Protein 8DTT (pdb70)

Nearest PDB structures (foldseek):
  8dtt-assembly2_F  TM=1.002E+00  e=3.584E-43  Homo sapiens
  8dtx-assembly2_B  TM=9.919E-01  e=1.622E-42  Homo sapiens
  8dtr-assembly2_F  TM=9.721E-01  e=4.840E-41  Homo sapiens
  7bnv-assembly1_L  TM=9.631E-01  e=5.560E-39  Homo sapiens
  3so3-assembly1_B  TM=8.561E-01  e=2.075E-40  Homo sapiens

B-factor: mean 32.27, std 11.93, range [11.33, 86.54]

Radius of gyration: 35.47 Å; Cα contacts (8 Å, |Δi|>4): 2216; chains: 6; bounding box: 69×76×107 Å

Foldseek 3Di:
DWAKAKDAAEEAEAQAKDKIKIATDDPLPFFWKKWKWWAAPPGDIGTFWIAGRVRPDIDGDPVQVPFKDWGADSVRRMIMIMGGRDDQRPQTWMKMATHDPSPYIYPTYGYGYHPDDADAWDKDKQAWDDPVQKMKIWIKTDFGDDDDKDKDKPVPPDDPQKDWDDWDQDPVRGIITMIMGMDRNVCLVPDWIWMWMADPVNRDTDIGIHHHD/DWAKAKPDQEAAEAFFAKDKIKMFTPWWQPQQQKWKWWDAPPDDIDTADGSQFHGDPPHDPQWGKHDGTGMIMIMRHGHDLVRFTKMWMWGFDVVPTDIGIYPIHGYAYDDDFAFWDKDKDWADPVVLVVFKTKIKIKTPFGPDPDKDKWKAFLHRTDPDQKDKDKDDQDSPRRGIMMMIMGMDTSVVVVVTFKIKMWMDDPVDPDIDMDIGTPPD/DVVVVCVVCVVPD/DAKAKDAAEEAEAQAKDKIKIADDPDPFFWKKWKWWAAPPGDIDTAWIAGRVRPDIDGDPVQVPFKDWGDDVVRRMIMIMGGRDDQVPFTWMKMATHPPRPYIYPTYTYGYHPDDADAWDKDWQAKPCTKIKIKTDFGDDDDKDKDKPVPPDDPQKDKDDWDQDPVRGIITMIMGRDPPVCLVPDWIWMWMADVVVRDIDIDTHHD/DAKDKPPQEAAEAFFAKDKIKMFDPWWAPQLQKWKWWDAPPDDIHTADGSQFHGDPPHDPQWGKDDGTGIIIIMRHGHDLVNQTKMWMWGFDVVPTDIGIYPIHGYAYHDDFFFWDKDKDWADPVVVVVQKTKIKIKTHFGPDPDKDKWKAFVNHTDDDQKDKDKDDQDSPRRGIMMMIIGIDGSVVVVVTFKIKMWMGDPPDPHIDIDIGTPPD/DVVVVVVVVD

Sequence (873 aa):
QLQLVQSGAEVKKPGASVKLSCKASGNTFTSHYIHWVRQAPGQGPEWMGIINPSGSGTRYAQKFQGRVTMTRDTSTSTVYMELVSLRFEDTAVYYCAGDYYLDYWGQGTLVTVSSASTKGPSVFPLAPSTSGGTAALGCLVKDYFPEPVTVSWNSGALTSGVHTFPAVLQSSGLYSLSSVVTVPSSSLGTQTYICNVNHKPSNTKVDKKVEPKEFVLTQSPGTLSLSPGERATLSCRASQSVTSNYLAWYQQKPGQAPRLLIFGASSRATGIPDRFSGSGSGTDFTLTISRLEPEDFAVYYCQQYGSSPPMYTFGPGTKVEIKRTVAAPSVFIFPPSDEQLKSGTASVVCLLNNFYPREAKVQWKVDNALQSGNSQESVTEQDSKDSTYSLSSTLTLSKADYEKHKVYACEVTHQGLSSPVTKSFNRGEFKEELDKYFKNHTLQLVQSGAEVKKPGASVKLSCKASNTFTSHYIHWVRQAPGQGPEWMGIINPSGSGTRYAQKFQGRVTMTRDTSTSTVYMELVSLRFEDTAVYYCAGDYYLDYWGQGTLVTVSSASTKGPSVFPLAPSTAALGCLVKDYFPEPVTVSWNSGALTSGVHTFPAVLQSSGLYSLSSVVTVPSSSLGTQTYICNVNHKPSNTKVDKKVEPFVLTQSPGTLSLSPGERATLSCRASQSVTSNYLAWYQQKPGQAPRLLIFGASSRATGIPDRFSGSGSGTDFTLTISRLEPEDFAVYYCQQYGSSPPMYTFGPGTKVEIKRTVAAPSVFIFPPSDEQLKSGTASVVCLLNNFYPREAKVQWKVDNALQSGNSQESVTEQDSKDSTYSLSSTLTLSKADYEKHKVYACEVTHQGLSSPVTKSFNRGEFKEELDKYFK

CATH classification: 2.60.40.10 (+1 more: 2.60.40.10)

Solvent-accessible surface area: 39874 Å² total; per-residue (Å²): 156,60,96,13,83,10,34,54,77,46,68,64,118,58,58,39,46,4,112,0,28,2,110,27,36,38,54,57,181,93,59,33,7,6,0,0,0,11,26,18,106,94,117,27,9,48,7,0,0,0,0,10,40,73,27,43,7,48,32,26,16,124,121,0,121,67,30,5,69,7,64,51,52,96,102,59,40,12,3,66,0,55,0,57,60,4,120,132,115,1,23,1,47,1,14,0,0,0,32,39,17,0,63,30,35,2,111,13,2,44,0,3,4,16,79,23,84,83,91,22,11,45,9,16,25,4,26,51,138,66,130,72,30,51,10,4,0,0,0,6,0,15,34,0,2,7,49,82,21,84,22,39,1,30,101,40,90,35,100,85,29,38,24,52,3,68,27,35,102,24,132,74,24,26,20,9,16,6,0,2,0,32,5,76,38,100,19,43,81,126,92,57,13,50,0,26,3,33,0,154,54,31,138,34,160,43,103,49,111,4,85,64,176,140,55,93,19,85,19,53,55,52,71,31,37,32,40,71,40,44,44,0,63,0,28,2,72,11,68,139,77,7,98,68,55,22,0,0,0,0,4,18,55,90,90,102,24,4,92,7,0,0,52,28,6,69,46,93,13,139,84,20,44,121,49,0,47,11,71,28,74,32,48,57,3,46,0,33,0,25,102,3,72,91,90,2,28,8,41,0,14,0,1,10,3,12,12,92,56,0,27,5,9,20,6,87,12,0,52,2,13,32,120,73,102,83,18,43,9,59,8,29,26,4,49,5,12,86,84,2,32,188,76,36,41,0,1,0,1,0,0,0,6,50,0,9,19,110,117,32,153,40,56,8,34,6,64,123,52,122,50,107,88,69,39,75,80,11,33,14,108,35,31,96,166,53,12,5,1,0,18,8,0,28,1,66,30,49,81,65,56,8,81,131,64,110,42,0,6,0,44,0,65,8,124,30,33,128,70,79,42,62,86,64,29,54,76,81,190,28,93,123,77,0,67,124,82,9,122,118,101,153,105,119,13,80,10,35,52,76,52,59,55,46,56,57,36,44,3,113,0,28,1,104,17,44,144,28,187,91,46,38,8,6,0,0,0,28,27,18,108,93,118,25,9,57,7,0,0,0,0,10,38,79,27,96,12,48,37,26,18,134,168,4,120,69,33,6,70,6,64,48,54,80,105,68,41,12,3,64,0,60,0,49,62,4,120,123,110,1,21,0,47,0,15,0,0,0,40,38,19,0,64,33,35,3,110,13,2,41,0,3,4,14,42,0,23,53,80,17,15,47,7,19,33,4,45,11,136,124,7,3,0,0,0,7,0,12,35,0,1,6,49,76,19,68,29,43,2,35,102,40,93,39,104,86,30,39,25,56,4,67,26,35,97,24,129,60,17,20,20,13,16,4,0,1,0,32,10,77,64,93,23,28,81,123,90,82,12,48,0,19,1,46,0,138,52,25,137,42,110,45,80,40,109,4,97,106,80,104,18,76,12,58,58,50,63,32,41,25,48,75,41,75,141,0,62,0,43,1,119,4,78,140,78,6,100,68,46,23,0,0,0,0,17,19,63,87,89,97,24,4,137,7,3,0,53,26,0,79,48,114,11,143,76,21,58,121,46,5,56,8,59,33,77,30,38,72,2,34,0,34,0,50,147,2,71,97,93,1,28,7,41,0,14,0,1,10,3,12,10,89,54,0,43,4,38,20,5,86,13,0,54,2,14,32,117,74,105,69,18,42,11,58,9,38,29,4,53,15,17,112,82,1,27,166,71,31,38,0,2,0,0,0,0,0,6,52,0,8,24,109,123,27,153,37,47,8,44,5,63,133,51,120,44,98,88,49,39,68,79,11,35,17,107,37,33,96,177,56,11,7,4,0,18,6,0,27,0,54,32,21,59,56,50,6,85,142,62,99,47,0,8,0,40,0,64,11,137,34,34,130,73,71,46,67,87,64,25,55,67,82,170,33,96,128,81,0,61,163,90,32,223

Secondary structure (DSSP, 8-state):
-EEEEEPPPEEE-TT--EEEEEEEEE--SS---EEEEEE-TTS--EEEEEE-TTSS-EEE-GGGTTTEEEEEEGGGTEEEEEE-S--GGG-EEEEEEETTTT-EE---EEEEE-SPPPBPPEEEEE----TTSEEEEEEEEEEEBSS--EEEEGGGTB-TTEEEPPPEE-TTS-EEEEEEEEEEGGGGGT---EEEEEEGGGTEEEEEE----/---EEEE-SEEEE-TTS-EEEEEEESS--GGG-EEEEEE-TTS--EEEEETTTEEPTT--TTEEEEEETTEEEEEESS--GGG-SEEEEEEEEETTEEEEE---EEEEE----BPPEEEEEPPPHHHHHTTEEEEEEEEEEEBSS--EEEEEETTEEP-S-EEEEEPPPPTTT--EEEEEEEEEEHHHHTT-SEEEEEEE-TT-SS-EEEEEETT-/--EEEPPPEEE-TT--EEEEEEE----S---EEEEEE-TTS--EEEEEE-TTSS-EEE-GGGTTTEEEEEETTTTEEEEEE-S--GGG-EEEEEEETTTT-EE---EEEEE-S---BPPEEEEE----EEEEEEEEEEBSS--EEEEGGGTB-TTEEEPPPEE-TTS-EEEEEEEEE-GGGGGT---EEEEEEGGGTEEEEEE---/--EEEE-SEEEE-TTS-EEEEEEESS--GGG-EEEEEE-TTS--EEEEETTTEEPTT--TTEEEEEETTEEEEEESS--GGG-SEEEEEEEEETTEEEEE---EEEEE----BPPEEEEEPPPHHHHTTTEEEEEEEEEEEBSS--EEEEEETTEEP-SSEEEEEPPPPTTT--EEEEEEEEEEHHHHHT--EEEEEEE-TT-SS-EEEEEES--/-HHHHHHHTTT--/-HHHHHHHT-

Structure (mmCIF, N/CA/C/O backbone):
data_8DTT
#
_entry.id   8DTT
#
_cell.length_a   65.855
_cell.length_b   65.973
_cell.length_c   197.651
_cell.angle_alpha   90.000
_cell.angle_beta   90.000
_cell.angle_gamma   90.000
#
_symmetry.space_group_name_H-M   'P 21 21 21'
#
loop_
_entity.id
_entity.type
_entity.pdbx_description
1 polymer 'COV93-03 heavy chain'
2 polymer 'COV93-03 light chain'
3 polymer "Spike protein S2' stem helix peptide"
4 water water
#
loop_
_atom_site.group_PDB
_atom_site.id
_atom_site.type_symbol
_atom_site.label_atom_id
_atom_site.label_alt_id
_atom_site.label_comp_id
_atom_site.label_asym_id
_atom_site.label_entity_id
_atom_site.label_seq_id
_atom_site.pdbx_PDB_ins_code
_atom_site.Cartn_x
_atom_site.Cartn_y
_atom_site.Cartn_z
_atom_site.occupancy
_atom_site.B_iso_or_equiv
_atom_site.auth_seq_id
_atom_site.auth_comp_id
_atom_site.auth_asym_id
_atom_site.auth_atom_id
_atom_site.pdbx_PDB_model_num
ATOM 1 N N . GLN A 1 1 ? -13.471 6.963 -4.692 1.00 71.68 1 GLN A N 1
ATOM 2 C CA . GLN A 1 1 ? -13.655 6.856 -3.251 1.00 57.64 1 GLN A CA 1
ATOM 3 C C . GLN A 1 1 ? -12.423 6.227 -2.595 1.00 49.82 1 GLN A C 1
ATOM 4 O O . GLN A 1 1 ? -12.459 5.835 -1.428 1.00 47.06 1 GLN A O 1
ATOM 10 N N . LEU A 1 2 ? -11.332 6.133 -3.352 1.00 43.94 2 LEU A N 1
ATOM 11 C CA . LEU A 1 2 ? -10.078 5.601 -2.825 1.00 41.07 2 LEU A CA 1
ATOM 12 C C . LEU A 1 2 ? -9.414 6.668 -1.964 1.00 40.43 2 LEU A C 1
ATOM 13 O O . LEU A 1 2 ? -8.983 7.709 -2.471 1.00 36.34 2 LEU A O 1
ATOM 18 N N . GLN A 1 3 ? -9.341 6.415 -0.659 1.00 32.76 3 GLN A N 1
ATOM 19 C CA . GLN A 1 3 ? -8.820 7.373 0.304 1.00 32.18 3 GLN A CA 1
ATOM 20 C C . GLN A 1 3 ? -7.959 6.637 1.319 1.00 32.74 3 GLN A C 1
ATOM 21 O O . GLN A 1 3 ? -8.144 5.441 1.561 1.00 27.15 3 GLN A O 1
ATOM 27 N N . LEU A 1 4 ? -7.016 7.366 1.911 1.00 19.88 4 LEU A N 1
ATOM 28 C CA . LEU A 1 4 ? -6.069 6.812 2.872 1.00 18.83 4 LEU A CA 1
ATOM 29 C C . LEU A 1 4 ? -5.997 7.729 4.085 1.00 23.65 4 LEU A C 1
ATOM 30 O O . LEU A 1 4 ? -5.906 8.949 3.933 1.00 23.79 4 LEU A O 1
ATOM 35 N N . VAL A 1 5 ? -6.029 7.147 5.282 1.00 18.30 5 VAL A N 1
ATOM 36 C CA . VAL A 1 5 ? -5.985 7.901 6.533 1.00 20.42 5 VAL A CA 1
ATOM 37 C C . VAL A 1 5 ? -4.775 7.434 7.332 1.00 20.49 5 VAL A C 1
ATOM 38 O O . VAL A 1 5 ? -4.670 6.248 7.672 1.00 21.81 5 VAL A O 1
ATOM 42 N N . GLN A 1 6 ? -3.872 8.362 7.646 1.00 19.28 6 GLN A N 1
ATOM 43 C CA . GLN A 1 6 ? -2.623 8.015 8.309 1.00 16.97 6 GLN A CA 1
ATOM 44 C C . GLN A 1 6 ? -2.685 8.307 9.806 1.00 23.55 6 GLN A C 1
ATOM 45 O O . GLN A 1 6 ? -3.521 9.080 10.287 1.00 22.82 6 GLN A O 1
ATOM 51 N N . SER A 1 7 ? -1.771 7.674 10.539 1.00 22.49 7 SER A N 1
ATOM 52 C CA . SER A 1 7 ? -1.684 7.843 11.981 1.00 22.27 7 SER A CA 1
ATOM 53 C C . SER A 1 7 ? -1.136 9.229 12.328 1.00 22.61 7 SER A C 1
ATOM 54 O O . SER A 1 7 ? -0.682 9.987 11.465 1.00 22.52 7 SER A O 1
ATOM 57 N N . GLY A 1 8 ? -1.173 9.545 13.630 1.00 20.62 8 GLY A N 1
ATOM 58 C CA . GLY A 1 8 ? -0.837 10.870 14.108 1.00 23.42 8 GLY A CA 1
ATOM 59 C C . GLY A 1 8 ? 0.654 11.103 14.273 1.00 21.15 8 GLY A C 1
ATOM 60 O O . GLY A 1 8 ? 1.475 10.190 14.190 1.00 20.95 8 GLY A O 1
ATOM 61 N N . ALA A 1 9 ? 0.993 12.364 14.538 1.00 24.81 9 ALA A N 1
ATOM 62 C CA . ALA A 1 9 ? 2.385 12.798 14.556 1.00 20.20 9 ALA A CA 1
ATOM 63 C C . ALA A 1 9 ? 3.186 12.099 15.653 1.00 24.29 9 ALA A C 1
ATOM 64 O O . ALA A 1 9 ? 2.662 11.738 16.710 1.00 19.88 9 ALA A O 1
ATOM 66 N N . GLU A 1 10 ? 4.480 11.924 15.395 1.00 20.85 10 GLU A N 1
ATOM 67 C CA . GLU A 1 10 ? 5.366 11.197 16.295 1.00 30.34 10 GLU A CA 1
ATOM 68 C C . GLU A 1 10 ? 6.582 12.052 16.630 1.00 23.46 10 GLU A C 1
ATOM 69 O O . GLU A 1 10 ? 7.057 12.836 15.805 1.00 16.56 10 GLU A O 1
ATOM 75 N N . VAL A 1 11 ? 7.083 11.896 17.854 1.00 20.91 11 VAL A N 1
ATOM 76 C CA . VAL A 1 11 ? 8.355 12.478 18.268 1.00 20.51 11 VAL A CA 1
ATOM 77 C C . VAL A 1 11 ? 9.225 11.351 18.801 1.00 24.48 11 VAL A C 1
ATOM 78 O O . VAL A 1 11 ? 8.792 10.591 19.675 1.00 18.61 11 VAL A O 1
ATOM 82 N N . LYS A 1 12 ? 10.444 11.236 18.276 1.00 17.07 12 LYS A N 1
ATOM 83 C CA . LYS A 1 12 ? 11.333 10.142 18.636 1.00 21.38 12 LYS A CA 1
ATOM 84 C C . LYS A 1 12 ? 12.741 10.664 18.885 1.00 20.76 12 LYS A C 1
ATOM 85 O O . LYS A 1 12 ? 13.185 11.632 18.262 1.00 20.44 12 LYS A O 1
ATOM 91 N N . LYS A 1 13 ? 13.441 10.006 19.810 1.00 22.15 13 LYS A N 1
ATOM 92 C CA . LYS A 1 13 ? 14.840 10.300 20.064 1.00 19.62 13 LYS A CA 1
ATOM 93 C C . LYS A 1 13 ? 15.708 9.686 18.970 1.00 19.29 13 LYS A C 1
ATOM 94 O O . LYS A 1 13 ? 15.327 8.682 18.361 1.00 20.42 13 LYS A O 1
ATOM 100 N N . PRO A 1 14 ? 16.880 10.260 18.708 1.00 23.05 14 PRO A N 1
ATOM 101 C CA . PRO A 1 14 ? 17.811 9.634 17.762 1.00 22.40 14 PRO A CA 1
ATOM 102 C C . PRO A 1 14 ? 18.165 8.216 18.189 1.00 21.87 14 PRO A C 1
ATOM 103 O O . PRO A 1 14 ? 18.393 7.939 19.368 1.00 21.99 14 PRO A O 1
ATOM 107 N N . GLY A 1 15 ? 18.203 7.305 17.217 1.00 20.16 15 GLY A N 1
ATOM 108 C CA . GLY A 1 15 ? 18.473 5.907 17.478 1.00 23.40 15 GLY A CA 1
ATOM 109 C C . GLY A 1 15 ? 17.247 5.055 17.738 1.00 23.18 15 GLY A C 1
ATOM 110 O O . GLY A 1 15 ? 17.337 3.822 17.663 1.00 25.30 15 GLY A O 1
ATOM 111 N N . ALA A 1 16 ? 16.107 5.671 18.044 1.00 22.69 16 ALA A N 1
ATOM 112 C CA . ALA A 1 16 ? 14.872 4.941 18.271 1.00 20.20 16 ALA A CA 1
ATOM 113 C C . ALA A 1 16 ? 14.247 4.528 16.936 1.00 23.85 16 ALA A C 1
ATOM 114 O O . ALA A 1 16 ? 14.799 4.764 15.859 1.00 18.73 16 ALA A O 1
ATOM 116 N N . SER A 1 17 ? 13.081 3.898 17.005 1.00 22.98 17 SER A N 1
ATOM 117 C CA . SER A 1 17 ? 12.339 3.487 15.823 1.00 20.48 17 SER A CA 1
ATOM 118 C C . SER A 1 17 ? 10.950 4.113 15.849 1.00 21.91 17 SER A C 1
ATOM 119 O O . SER A 1 17 ? 10.474 4.574 16.888 1.00 21.68 17 SER A O 1
ATOM 122 N N . VAL A 1 18 ? 10.297 4.134 14.689 1.00 16.64 18 VAL A N 1
ATOM 123 C CA . VAL A 1 18 ? 8.931 4.632 14.584 1.00 18.50 18 VAL A CA 1
ATOM 124 C C . VAL A 1 18 ? 8.152 3.718 13.651 1.00 21.60 18 VAL A C 1
ATOM 125 O O . VAL A 1 18 ? 8.695 3.211 12.664 1.00 20.40 18 VAL A O 1
ATOM 129 N N . LYS A 1 19 ? 6.886 3.484 13.986 1.00 19.78 19 LYS A N 1
ATOM 130 C CA . LYS A 1 19 ? 5.986 2.660 13.185 1.00 21.01 19 LYS A CA 1
ATOM 131 C C . LYS A 1 19 ? 4.749 3.477 12.841 1.00 19.26 19 LYS A C 1
ATOM 132 O O . LYS A 1 19 ? 3.953 3.823 13.724 1.00 19.46 19 LYS A O 1
ATOM 138 N N . LEU A 1 20 ? 4.586 3.770 11.557 1.00 17.28 20 LEU A N 1
ATOM 139 C CA . LEU A 1 20 ? 3.482 4.564 11.045 1.00 18.38 20 LEU A CA 1
ATOM 140 C C . LEU A 1 20 ? 2.438 3.639 10.432 1.00 18.08 20 LEU A C 1
ATOM 141 O O . LEU A 1 20 ? 2.759 2.540 9.973 1.00 20.66 20 LEU A O 1
ATOM 146 N N . SER A 1 21 ? 1.181 4.088 10.414 1.00 19.12 21 SER A N 1
ATOM 147 C CA . SER A 1 21 ? 0.107 3.281 9.852 1.00 20.24 21 SER A CA 1
ATOM 148 C C . SER A 1 21 ? -0.677 4.088 8.830 1.00 21.54 21 SER A C 1
ATOM 149 O O . SER A 1 21 ? -0.752 5.319 8.900 1.00 20.59 21 SER A O 1
ATOM 152 N N . CYS A 1 22 ? -1.276 3.366 7.886 1.00 19.64 22 CYS A N 1
ATOM 153 C CA . CYS A 1 22 ? -2.005 3.948 6.762 1.00 22.10 22 CYS A CA 1
ATOM 154 C C . CYS A 1 22 ? -3.204 3.049 6.484 1.00 21.13 22 CYS A C 1
ATOM 155 O O . CYS A 1 22 ? -3.030 1.930 5.993 1.00 28.52 22 CYS A O 1
ATOM 158 N N . LYS A 1 23 ? -4.408 3.528 6.798 1.00 22.75 23 LYS A N 1
ATOM 159 C CA . LYS A 1 23 ? -5.634 2.742 6.691 1.00 23.80 23 LYS A CA 1
ATOM 160 C C . LYS A 1 23 ? -6.495 3.231 5.531 1.00 21.57 23 LYS A C 1
ATOM 161 O O . LYS A 1 23 ? -6.787 4.429 5.421 1.00 22.27 23 LYS A O 1
ATOM 167 N N . ALA A 1 24 ? -6.911 2.303 4.676 1.00 22.06 24 ALA A N 1
ATOM 168 C CA . ALA A 1 24 ? -7.780 2.662 3.563 1.00 23.51 24 ALA A CA 1
ATOM 169 C C . ALA A 1 24 ? -9.198 2.937 4.056 1.00 22.04 24 ALA A C 1
ATOM 170 O O . ALA A 1 24 ? -9.689 2.298 4.987 1.00 24.39 24 ALA A O 1
ATOM 172 N N . SER A 1 25 ? -9.858 3.900 3.416 1.00 28.82 25 SER A N 1
ATOM 173 C CA . SER A 1 25 ? -11.237 4.251 3.731 1.00 36.38 25 SER A CA 1
ATOM 174 C C . SER A 1 25 ? -11.996 4.492 2.434 1.00 28.61 25 SER A C 1
ATOM 175 O O . SER A 1 25 ? -11.412 4.578 1.351 1.00 36.46 25 SER A O 1
ATOM 178 N N . GLY A 1 26 ? -13.315 4.603 2.553 1.00 44.74 26 GLY A N 1
ATOM 179 C CA . GLY A 1 26 ? -14.159 4.735 1.381 1.00 52.38 26 GLY A CA 1
ATOM 180 C C . GLY A 1 26 ? -14.357 3.412 0.672 1.00 46.69 26 GLY A C 1
ATOM 181 O O . GLY A 1 26 ? -14.971 2.493 1.221 1.00 41.83 26 GLY A O 1
ATOM 182 N N . ASN A 1 27 ? -13.837 3.302 -0.549 1.00 43.01 27 ASN A N 1
ATOM 183 C CA . ASN A 1 27 ? -13.891 2.051 -1.305 1.00 40.39 27 ASN A CA 1
ATOM 184 C C . ASN A 1 27 ? -12.724 1.194 -0.834 1.00 47.50 27 ASN A C 1
ATOM 185 O O . ASN A 1 27 ? -11.595 1.314 -1.314 1.00 44.42 27 ASN A O 1
ATOM 190 N N . THR A 1 28 ? -13.001 0.308 0.116 1.00 31.52 28 THR A N 1
ATOM 191 C CA . THR A 1 28 ? -12.009 -0.636 0.613 1.00 39.81 28 THR A CA 1
ATOM 192 C C . THR A 1 28 ? -12.284 -2.050 0.111 1.00 29.80 28 THR A C 1
ATOM 193 O O . THR A 1 28 ? -11.950 -3.026 0.785 1.00 34.01 28 THR A O 1
ATOM 197 N N . PHE A 1 29 ? -12.893 -2.174 -1.072 1.00 34.79 29 PHE A N 1
ATOM 198 C CA . PHE A 1 29 ? -13.348 -3.473 -1.562 1.00 30.47 29 PHE A CA 1
ATOM 199 C C . PHE A 1 29 ? -12.297 -4.232 -2.360 1.00 34.24 29 PHE A C 1
ATOM 200 O O . PHE A 1 29 ? -12.434 -5.448 -2.532 1.00 31.16 29 PHE A O 1
ATOM 208 N N . THR A 1 30 ? -11.268 -3.558 -2.855 1.00 30.15 30 THR A N 1
ATOM 209 C CA . THR A 1 30 ? -10.133 -4.223 -3.473 1.00 26.89 30 THR A CA 1
ATOM 210 C C . THR A 1 30 ? -8.857 -3.785 -2.764 1.00 28.12 30 THR A C 1
ATOM 211 O O . THR A 1 30 ? -8.854 -2.862 -1.945 1.00 28.10 30 THR A O 1
ATOM 215 N N . SER A 1 31 ? -7.764 -4.470 -3.083 1.00 25.32 31 SER A N 1
ATOM 216 C CA . SER A 1 31 ? -6.461 -4.170 -2.512 1.00 27.07 31 SER A CA 1
ATOM 217 C C . SER A 1 31 ? -5.553 -3.576 -3.580 1.00 26.96 31 SER A C 1
ATOM 218 O O . SER A 1 31 ? -5.625 -3.943 -4.757 1.00 23.61 31 SER A O 1
ATOM 221 N N . HIS A 1 32 ? -4.693 -2.655 -3.160 1.00 23.20 32 HIS A N 1
ATOM 222 C CA . HIS A 1 32 ? -3.876 -1.887 -4.084 1.00 22.57 32 HIS A CA 1
ATOM 223 C C . HIS A 1 32 ? -2.429 -1.868 -3.617 1.00 18.46 32 HIS A C 1
ATOM 224 O O . HIS A 1 32 ? -2.131 -2.071 -2.435 1.00 18.70 32 HIS A O 1
ATOM 231 N N . TYR A 1 33 ? -1.529 -1.610 -4.560 1.00 16.93 33 TYR A N 1
ATOM 232 C CA . TYR A 1 33 ? -0.156 -1.296 -4.186 1.00 16.87 33 TYR A CA 1
ATOM 233 C C . TYR A 1 33 ? -0.165 -0.080 -3.268 1.00 16.70 33 TYR A C 1
ATOM 234 O O . TYR A 1 33 ? -0.979 0.831 -3.434 1.00 17.38 33 TYR A O 1
ATOM 243 N N . ILE A 1 34 ? 0.731 -0.066 -2.284 1.00 16.47 34 ILE A N 1
ATOM 244 C CA . ILE A 1 34 ? 0.874 1.077 -1.388 1.00 19.47 34 ILE A CA 1
ATOM 245 C C . ILE A 1 34 ? 2.342 1.484 -1.326 1.00 16.85 34 ILE A C 1
ATOM 246 O O . ILE A 1 34 ? 3.228 0.632 -1.198 1.00 16.61 34 ILE A O 1
ATOM 251 N N . HIS A 1 35 ? 2.593 2.784 -1.445 1.00 14.78 35 HIS A N 1
ATOM 252 C CA . HIS A 1 35 ? 3.926 3.362 -1.409 1.00 16.53 35 HIS A CA 1
ATOM 253 C C . HIS A 1 35 ? 4.071 4.210 -0.154 1.00 15.46 35 HIS A C 1
ATOM 254 O O . HIS A 1 35 ? 3.088 4.718 0.395 1.00 15.60 35 HIS A O 1
ATOM 261 N N . TRP A 1 36 ? 5.312 4.398 0.277 1.00 15.38 36 TRP A N 1
ATOM 262 C CA . TRP A 1 36 ? 5.620 5.385 1.301 1.00 16.70 36 TRP A CA 1
ATOM 263 C C . TRP A 1 36 ? 6.578 6.406 0.710 1.00 16.71 36 TRP A C 1
ATOM 264 O O . TRP A 1 36 ? 7.557 6.043 0.045 1.00 19.29 36 TRP A O 1
ATOM 275 N N . VAL A 1 37 ? 6.275 7.678 0.937 1.00 15.84 37 VAL A N 1
ATOM 276 C CA . VAL A 1 37 ? 7.035 8.803 0.401 1.00 12.07 37 VAL A CA 1
ATOM 277 C C . VAL A 1 37 ? 7.228 9.799 1.535 1.00 15.72 37 VAL A C 1
ATOM 278 O O . VAL A 1 37 ? 6.279 10.089 2.271 1.00 18.69 37 VAL A O 1
ATOM 282 N N . ARG A 1 38 ? 8.442 10.326 1.691 1.00 15.42 38 ARG A N 1
ATOM 283 C CA . ARG A 1 38 ? 8.659 11.328 2.724 1.00 14.05 38 ARG A CA 1
ATOM 284 C C . ARG A 1 38 ? 9.170 12.631 2.119 1.00 16.16 38 ARG A C 1
ATOM 285 O O . ARG A 1 38 ? 9.663 12.675 0.988 1.00 20.18 38 ARG A O 1
ATOM 293 N N . GLN A 1 39 ? 9.060 13.700 2.907 1.00 16.66 39 GLN A N 1
ATOM 294 C CA . GLN A 1 39 ? 9.423 15.036 2.442 1.00 16.54 39 GLN A CA 1
ATOM 295 C C . GLN A 1 39 ? 9.986 15.820 3.618 1.00 14.66 39 GLN A C 1
ATOM 296 O O . GLN A 1 39 ? 9.229 16.244 4.499 1.00 17.54 39 GLN A O 1
ATOM 302 N N . ALA A 1 40 ? 11.301 16.017 3.628 1.00 18.83 40 ALA A N 1
ATOM 303 C CA . ALA A 1 40 ? 11.937 16.812 4.669 1.00 20.87 40 ALA A CA 1
ATOM 304 C C . ALA A 1 40 ? 11.647 18.298 4.454 1.00 25.48 40 ALA A C 1
ATOM 305 O O . ALA A 1 40 ? 11.343 18.722 3.337 1.00 22.35 40 ALA A O 1
ATOM 307 N N . PRO A 1 41 ? 11.725 19.107 5.511 1.00 28.69 41 PRO A N 1
ATOM 308 C CA . PRO A 1 41 ? 11.435 20.542 5.369 1.00 35.13 41 PRO A CA 1
ATOM 309 C C . PRO A 1 41 ? 12.259 21.199 4.268 1.00 26.22 41 PRO A C 1
ATOM 310 O O . PRO A 1 41 ? 13.481 21.054 4.205 1.00 32.77 41 PRO A O 1
ATOM 314 N N . GLY A 1 42 ? 11.570 21.912 3.376 1.00 27.25 42 GLY A N 1
ATOM 315 C CA . GLY A 1 42 ? 12.217 22.617 2.284 1.00 32.93 42 GLY A CA 1
ATOM 316 C C . GLY A 1 42 ? 12.700 21.751 1.140 1.00 37.86 42 GLY A C 1
ATOM 317 O O . GLY A 1 42 ? 13.338 22.272 0.215 1.00 33.69 42 GLY A O 1
ATOM 318 N N . GLN A 1 43 ? 12.420 20.454 1.166 1.00 26.02 43 GLN A N 1
ATOM 319 C CA . GLN A 1 43 ? 12.891 19.516 0.161 1.00 22.61 43 GLN A CA 1
ATOM 320 C C . GLN A 1 43 ? 11.714 18.986 -0.647 1.00 21.13 43 GLN A C 1
ATOM 321 O O . GLN A 1 43 ? 10.549 19.163 -0.284 1.00 21.55 43 GLN A O 1
ATOM 327 N N . GLY A 1 44 ? 12.038 18.317 -1.748 1.00 22.16 44 GLY A N 1
ATOM 328 C CA . GLY A 1 44 ? 11.038 17.641 -2.540 1.00 24.68 44 GLY A CA 1
ATOM 329 C C . GLY A 1 44 ? 10.752 16.255 -1.991 1.00 27.25 44 GLY A C 1
ATOM 330 O O . GLY A 1 44 ? 11.454 15.761 -1.106 1.00 20.47 44 GLY A O 1
ATOM 331 N N . PRO A 1 45 ? 9.714 15.601 -2.503 1.00 22.35 45 PRO A N 1
ATOM 332 C CA . PRO A 1 45 ? 9.358 14.272 -1.992 1.00 18.45 45 PRO A CA 1
ATOM 333 C C . PRO A 1 45 ? 10.385 13.218 -2.382 1.00 20.13 45 PRO A C 1
ATOM 334 O O . PRO A 1 45 ? 11.043 13.306 -3.424 1.00 16.79 45 PRO A O 1
ATOM 338 N N . GLU A 1 46 ? 10.522 12.209 -1.519 1.00 16.96 46 GLU A N 1
ATOM 339 C CA . GLU A 1 46 ? 11.448 11.103 -1.739 1.00 18.96 46 GLU A CA 1
ATOM 340 C C . GLU A 1 46 ? 10.725 9.778 -1.537 1.00 18.17 46 GLU A C 1
ATOM 341 O O . GLU A 1 46 ? 10.201 9.509 -0.449 1.00 16.53 46 GLU A O 1
ATOM 347 N N . TRP A 1 47 ? 10.729 8.946 -2.572 1.00 19.50 47 TRP A N 1
ATOM 348 C CA . TRP A 1 47 ? 10.092 7.636 -2.509 1.00 19.71 47 TRP A CA 1
ATOM 349 C C . TRP A 1 47 ? 10.913 6.676 -1.650 1.00 14.98 47 TRP A C 1
ATOM 350 O O . TRP A 1 47 ? 12.134 6.570 -1.811 1.00 19.37 47 TRP A O 1
ATOM 361 N N . MET A 1 48 ? 10.241 5.973 -0.736 1.00 15.22 48 MET A N 1
ATOM 362 C CA . MET A 1 48 ? 10.911 5.039 0.164 1.00 14.61 48 MET A CA 1
ATOM 363 C C . MET A 1 48 ? 10.730 3.576 -0.214 1.00 20.50 48 MET A C 1
ATOM 364 O O . MET A 1 48 ? 11.617 2.770 0.079 1.00 15.93 48 MET A O 1
ATOM 369 N N . GLY A 1 49 ? 9.626 3.205 -0.846 1.00 17.40 49 GLY A N 1
ATOM 370 C CA . GLY A 1 49 ? 9.389 1.807 -1.144 1.00 17.60 49 GLY A CA 1
ATOM 371 C C . GLY A 1 49 ? 7.924 1.534 -1.416 1.00 20.52 49 GLY A C 1
ATOM 372 O O . GLY A 1 49 ? 7.075 2.428 -1.380 1.00 18.00 49 GLY A O 1
ATOM 373 N N . ILE A 1 50 ? 7.644 0.260 -1.688 1.00 15.56 50 ILE A N 1
ATOM 374 C CA . ILE A 1 50 ? 6.327 -0.164 -2.149 1.00 15.79 50 ILE A CA 1
ATOM 375 C C . ILE A 1 50 ? 6.049 -1.556 -1.599 1.00 20.71 50 ILE A C 1
ATOM 376 O O . ILE A 1 50 ? 6.959 -2.379 -1.460 1.00 19.66 50 ILE A O 1
ATOM 381 N N . ILE A 1 51 ? 4.783 -1.812 -1.276 1.00 15.50 51 ILE A N 1
ATOM 382 C CA . ILE A 1 51 ? 4.307 -3.141 -0.910 1.00 18.97 51 ILE A CA 1
ATOM 383 C C . ILE A 1 51 ? 3.149 -3.514 -1.832 1.00 20.00 51 ILE A C 1
ATOM 384 O O . ILE A 1 51 ? 2.288 -2.681 -2.138 1.00 17.84 51 ILE A O 1
ATOM 389 N N . ASN A 1 52 ? 3.150 -4.758 -2.305 1.00 17.18 52 ASN A N 1
ATOM 390 C CA . ASN A 1 52 ? 2.191 -5.178 -3.315 1.00 20.63 52 ASN A CA 1
ATOM 391 C C . ASN A 1 52 ? 0.839 -5.438 -2.656 1.00 22.44 52 ASN A C 1
ATOM 392 O O . ASN A 1 52 ? 0.734 -5.476 -1.425 1.00 21.11 52 ASN A O 1
ATOM 397 N N . PRO A 1 53 ? -0.233 -5.578 -3.450 1.00 20.67 53 PRO A N 1
ATOM 398 C CA . PRO A 1 53 ? -1.579 -5.637 -2.847 1.00 21.05 53 PRO A CA 1
ATOM 399 C C . PRO A 1 53 ? -1.761 -6.734 -1.812 1.00 22.31 53 PRO A C 1
ATOM 400 O O . PRO A 1 53 ? -2.428 -6.503 -0.797 1.00 25.14 53 PRO A O 1
ATOM 404 N N . SER A 1 54 ? -1.194 -7.922 -2.035 1.00 25.10 54 SER A N 1
ATOM 405 C CA . SER A 1 54 ? -1.345 -9.004 -1.068 1.00 24.11 54 SER A CA 1
ATOM 406 C C . SER A 1 54 ? -0.465 -8.819 0.156 1.00 29.40 54 SER A C 1
ATOM 407 O O . SER A 1 54 ? -0.735 -9.428 1.196 1.00 26.49 54 SER A O 1
ATOM 410 N N . GLY A 1 55 ? 0.568 -7.990 0.061 1.00 24.60 55 GLY A N 1
ATOM 411 C CA . GLY A 1 55 ? 1.554 -7.893 1.111 1.00 22.22 55 GLY A CA 1
ATOM 412 C C . GLY A 1 55 ? 2.625 -8.954 1.061 1.00 28.04 55 GLY A C 1
ATOM 413 O O . GLY A 1 55 ? 3.482 -8.982 1.947 1.00 28.14 55 GLY A O 1
ATOM 414 N N . SER A 1 56 ? 2.608 -9.826 0.053 1.00 24.22 56 SER A N 1
ATOM 415 C CA . SER A 1 56 ? 3.612 -10.875 -0.048 1.00 28.58 56 SER A CA 1
ATOM 416 C C . SER A 1 56 ? 4.956 -10.358 -0.540 1.00 28.42 56 SER A C 1
ATOM 417 O O . SER A 1 56 ? 5.958 -11.066 -0.405 1.00 26.87 56 SER A O 1
ATOM 420 N N . GLY A 1 57 ? 5.005 -9.159 -1.104 1.00 24.41 57 GLY A N 1
ATOM 421 C CA . GLY A 1 57 ? 6.235 -8.649 -1.680 1.00 24.47 57 GLY A CA 1
ATOM 422 C C . GLY A 1 57 ? 6.422 -7.175 -1.393 1.00 22.61 57 GLY A C 1
ATOM 423 O O . GLY A 1 57 ? 5.463 -6.402 -1.334 1.00 19.13 57 GLY A O 1
ATOM 424 N N . THR A 1 58 ? 7.687 -6.795 -1.217 1.00 18.51 58 THR A N 1
ATOM 425 C CA . THR A 1 58 ? 8.077 -5.408 -1.001 1.00 21.36 58 THR A CA 1
ATOM 426 C C . THR A 1 58 ? 9.341 -5.115 -1.794 1.00 21.96 58 THR A C 1
ATOM 427 O O . THR A 1 58 ? 10.090 -6.020 -2.174 1.00 22.40 58 THR A O 1
ATOM 431 N N . ARG A 1 59 ? 9.578 -3.827 -2.030 1.00 17.57 59 ARG A N 1
ATOM 432 C CA . ARG A 1 59 ? 10.850 -3.371 -2.572 1.00 18.08 59 ARG A CA 1
ATOM 433 C C . ARG A 1 59 ? 11.114 -1.987 -2.007 1.00 21.99 59 ARG A C 1
ATOM 434 O O . ARG A 1 59 ? 10.256 -1.105 -2.102 1.00 19.00 59 ARG A O 1
ATOM 442 N N . TYR A 1 60 ? 12.282 -1.807 -1.403 1.00 19.71 60 TYR A N 1
ATOM 443 C CA . TYR A 1 60 ? 12.638 -0.554 -0.760 1.00 20.52 60 TYR A CA 1
ATOM 444 C C . TYR A 1 60 ? 13.692 0.169 -1.581 1.00 24.44 60 TYR A C 1
ATOM 445 O O . TYR A 1 60 ? 14.532 -0.458 -2.232 1.00 22.57 60 TYR A O 1
ATOM 454 N N . ALA A 1 61 ? 13.631 1.498 -1.554 1.00 22.14 61 ALA A N 1
ATOM 455 C CA . ALA A 1 61 ? 14.694 2.290 -2.149 1.00 22.45 61 ALA A CA 1
ATOM 456 C C . ALA A 1 61 ? 16.026 1.933 -1.495 1.00 28.17 61 ALA A C 1
ATOM 457 O O . ALA A 1 61 ? 16.092 1.679 -0.289 1.00 23.58 61 ALA A O 1
ATOM 459 N N . GLN A 1 62 ? 17.086 1.882 -2.311 1.00 24.23 62 GLN A N 1
ATOM 460 C CA . GLN A 1 62 ? 18.404 1.489 -1.811 1.00 31.81 62 GLN A CA 1
ATOM 461 C C . GLN A 1 62 ? 18.829 2.314 -0.603 1.00 26.73 62 GLN A C 1
ATOM 462 O O . GLN A 1 62 ? 19.415 1.778 0.345 1.00 29.60 62 GLN A O 1
ATOM 468 N N . LYS A 1 63 ? 18.523 3.614 -0.607 1.00 30.09 63 LYS A N 1
ATOM 469 C CA . LYS A 1 63 ? 18.909 4.473 0.509 1.00 33.90 63 LYS A CA 1
ATOM 470 C C . LYS A 1 63 ? 18.291 4.021 1.829 1.00 31.59 63 LYS A C 1
ATOM 471 O O . LYS A 1 63 ? 18.851 4.301 2.894 1.00 29.22 63 LYS A O 1
ATOM 477 N N . PHE A 1 64 ? 17.172 3.300 1.787 1.00 26.11 64 PHE A N 1
ATOM 478 C CA . PHE A 1 64 ? 16.484 2.868 2.996 1.00 26.35 64 PHE A CA 1
ATOM 479 C C . PHE A 1 64 ? 16.554 1.364 3.219 1.00 30.00 64 PHE A C 1
ATOM 480 O O . PHE A 1 64 ? 15.994 0.870 4.208 1.00 26.76 64 PHE A O 1
ATOM 488 N N . GLN A 1 65 ? 17.224 0.625 2.339 1.00 31.38 65 GLN A N 1
ATOM 489 C CA . GLN A 1 65 ? 17.333 -0.817 2.510 1.00 30.41 65 GLN A CA 1
ATOM 490 C C . GLN A 1 65 ? 18.054 -1.145 3.810 1.00 29.62 65 GLN A C 1
ATOM 491 O O . GLN A 1 65 ? 19.126 -0.603 4.097 1.00 30.18 65 GLN A O 1
ATOM 497 N N . GLY A 1 66 ? 17.453 -2.036 4.597 1.00 26.69 66 GLY A N 1
ATOM 498 C CA . GLY A 1 66 ? 17.968 -2.394 5.897 1.00 28.58 66 GLY A CA 1
ATOM 499 C C . GLY A 1 66 ? 17.473 -1.525 7.028 1.00 34.35 66 GLY A C 1
ATOM 500 O O . GLY A 1 66 ? 17.676 -1.881 8.198 1.00 38.85 66 GLY A O 1
ATOM 501 N N . ARG A 1 67 ? 16.831 -0.396 6.721 1.00 28.85 67 ARG A N 1
ATOM 502 C CA . ARG A 1 67 ? 16.313 0.501 7.741 1.00 28.96 67 ARG A CA 1
ATOM 503 C C . ARG A 1 67 ? 14.795 0.559 7.794 1.00 27.76 67 ARG A C 1
ATOM 504 O O . ARG A 1 67 ? 14.249 0.983 8.817 1.00 26.06 67 ARG A O 1
ATOM 512 N N . VAL A 1 68 ? 14.105 0.154 6.730 1.00 22.09 68 VAL A N 1
ATOM 513 C CA . VAL A 1 68 ? 12.659 0.301 6.627 1.00 21.96 68 VAL A CA 1
ATOM 514 C C . VAL A 1 68 ? 12.043 -1.076 6.433 1.00 25.09 68 VAL A C 1
ATOM 515 O O . VAL A 1 68 ? 12.629 -1.948 5.780 1.00 23.05 68 VAL A O 1
ATOM 519 N N . THR A 1 69 ? 10.866 -1.271 7.019 1.00 20.76 69 THR A N 1
ATOM 520 C CA . THR A 1 69 ? 10.085 -2.486 6.854 1.00 22.42 69 THR A CA 1
ATOM 521 C C . THR A 1 69 ? 8.642 -2.084 6.595 1.00 21.89 69 THR A C 1
ATOM 522 O O . THR A 1 69 ? 8.086 -1.265 7.333 1.00 20.81 69 THR A O 1
ATOM 526 N N . MET A 1 70 ? 8.036 -2.649 5.556 1.00 19.50 70 MET A N 1
ATOM 527 C CA . MET A 1 70 ? 6.610 -2.469 5.319 1.00 19.14 70 MET A CA 1
ATOM 528 C C . MET A 1 70 ? 5.863 -3.785 5.478 1.00 21.62 70 MET A C 1
ATOM 529 O O . MET A 1 70 ? 6.344 -4.845 5.061 1.00 20.99 70 MET A O 1
ATOM 534 N N . THR A 1 71 ? 4.692 -3.701 6.106 1.00 19.75 71 THR A N 1
ATOM 535 C CA . THR A 1 71 ? 3.807 -4.834 6.333 1.00 20.56 71 THR A CA 1
ATOM 536 C C . THR A 1 71 ? 2.380 -4.365 6.097 1.00 24.32 71 THR A C 1
ATOM 537 O O . THR A 1 71 ? 2.094 -3.165 6.119 1.00 23.04 71 THR A O 1
ATOM 541 N N . ARG A 1 72 ? 1.471 -5.307 5.871 1.00 17.13 72 ARG A N 1
ATOM 542 C CA . ARG A 1 72 ? 0.073 -4.914 5.776 1.00 19.75 72 ARG A CA 1
ATOM 543 C C . ARG A 1 72 ? -0.819 -5.971 6.406 1.00 28.34 72 ARG A C 1
ATOM 544 O O . ARG A 1 72 ? -0.463 -7.149 6.496 1.00 28.04 72 ARG A O 1
ATOM 552 N N . ASP A 1 73 ? -1.971 -5.507 6.880 1.00 28.30 73 ASP A N 1
ATOM 553 C CA . ASP A 1 73 ? -2.977 -6.315 7.561 1.00 30.19 73 ASP A CA 1
ATOM 554 C C . ASP A 1 73 ? -4.225 -6.243 6.687 1.00 37.50 73 ASP A C 1
ATOM 555 O O . ASP A 1 73 ? -4.975 -5.263 6.748 1.00 34.73 73 ASP A O 1
ATOM 560 N N . THR A 1 74 ? -4.437 -7.274 5.864 1.00 42.76 74 THR A N 1
ATOM 561 C CA . THR A 1 74 ? -5.580 -7.276 4.956 1.00 45.16 74 THR A CA 1
ATOM 562 C C . THR A 1 74 ? -6.901 -7.185 5.710 1.00 34.57 74 THR A C 1
ATOM 563 O O . THR A 1 74 ? -7.870 -6.612 5.197 1.00 49.73 74 THR A O 1
ATOM 567 N N . SER A 1 75 ? -6.954 -7.716 6.934 1.00 39.81 75 SER A N 1
ATOM 568 C CA . SER A 1 75 ? -8.205 -7.720 7.687 1.00 37.07 75 SER A CA 1
ATOM 569 C C . SER A 1 75 ? -8.663 -6.311 8.044 1.00 50.69 75 SER A C 1
ATOM 570 O O . SER A 1 75 ? -9.870 -6.061 8.145 1.00 50.50 75 SER A O 1
ATOM 573 N N . THR A 1 76 ? -7.729 -5.379 8.238 1.00 36.40 76 THR A N 1
ATOM 574 C CA . THR A 1 76 ? -8.065 -4.016 8.631 1.00 29.93 76 THR A CA 1
ATOM 575 C C . THR A 1 76 ? -7.795 -3.003 7.526 1.00 30.02 76 THR A C 1
ATOM 576 O O . THR A 1 76 ? -7.934 -1.798 7.762 1.00 31.64 76 THR A O 1
ATOM 580 N N . SER A 1 77 ? -7.401 -3.461 6.337 1.00 27.54 77 SER A N 1
ATOM 581 C CA . SER A 1 77 ? -7.043 -2.574 5.229 1.00 32.36 77 SER A CA 1
ATOM 582 C C . SER A 1 77 ? -5.989 -1.555 5.657 1.00 23.47 77 SER A C 1
ATOM 583 O O . SER A 1 77 ? -6.026 -0.389 5.261 1.00 25.37 77 SER A O 1
ATOM 586 N N . THR A 1 78 ? -5.037 -2.001 6.474 1.00 23.55 78 THR A N 1
ATOM 587 C CA . THR A 1 78 ? -4.021 -1.128 7.050 1.00 21.43 78 THR A CA 1
ATOM 588 C C . THR A 1 78 ? -2.635 -1.564 6.600 1.00 24.60 78 THR A C 1
ATOM 589 O O . THR A 1 78 ? -2.323 -2.759 6.604 1.00 26.23 78 THR A O 1
ATOM 593 N N . VAL A 1 79 ? -1.813 -0.594 6.211 1.00 18.48 79 VAL A N 1
ATOM 594 C CA . VAL A 1 79 ? -0.418 -0.818 5.850 1.00 15.57 79 VAL A CA 1
ATOM 595 C C . VAL A 1 79 ? 0.449 -0.111 6.884 1.00 17.52 79 VAL A C 1
ATOM 596 O O . VAL A 1 79 ? 0.109 0.984 7.345 1.00 22.14 79 VAL A O 1
ATOM 600 N N . TYR A 1 80 ? 1.560 -0.745 7.258 1.00 18.85 80 TYR A N 1
ATOM 601 C CA . TYR A 1 80 ? 2.478 -0.211 8.252 1.00 17.95 80 TYR A CA 1
ATOM 602 C C . TYR A 1 80 ? 3.845 0.016 7.623 1.00 20.20 80 TYR A C 1
ATOM 603 O O . TYR A 1 80 ? 4.253 -0.704 6.707 1.00 22.32 80 TYR A O 1
ATOM 612 N N . MET A 1 81 ? 4.553 1.025 8.123 1.00 17.22 81 MET A N 1
ATOM 613 C CA . MET A 1 81 ? 5.931 1.290 7.728 1.00 15.94 81 MET A CA 1
ATOM 614 C C . MET A 1 81 ? 6.719 1.546 8.999 1.00 20.82 81 MET A C 1
ATOM 615 O O . MET A 1 81 ? 6.375 2.449 9.768 1.00 22.15 81 MET A O 1
ATOM 620 N N . GLU A 1 82 ? 7.762 0.756 9.225 1.00 16.36 82 GLU A N 1
ATOM 621 C CA . GLU A 1 82 ? 8.633 0.937 10.378 1.00 17.67 82 GLU A CA 1
ATOM 622 C C . GLU A 1 82 ? 10.022 1.352 9.911 1.00 20.45 82 GLU A C 1
ATOM 623 O O . GLU A 1 82 ? 10.619 0.692 9.055 1.00 23.05 82 GLU A O 1
ATOM 629 N N . LEU A 1 83 ? 10.525 2.443 10.483 1.00 17.43 83 LEU A N 1
ATOM 630 C CA . LEU A 1 83 ? 11.844 2.984 10.185 1.00 15.11 83 LEU A CA 1
ATOM 631 C C . LEU A 1 83 ? 12.672 2.963 11.462 1.00 18.37 83 LEU A C 1
ATOM 632 O O . LEU A 1 83 ? 12.258 3.538 12.474 1.00 21.60 83 LEU A O 1
ATOM 637 N N . VAL A 1 84 ? 13.843 2.331 11.411 1.00 17.59 84 VAL A N 1
ATOM 638 C CA . VAL A 1 84 ? 14.668 2.122 12.597 1.00 18.50 84 VAL A CA 1
ATOM 639 C C . VAL A 1 84 ? 15.907 3.017 12.548 1.00 21.45 84 VAL A C 1
ATOM 640 O O . VAL A 1 84 ? 16.240 3.612 11.523 1.00 19.75 84 VAL A O 1
ATOM 644 N N . SER A 1 85 ? 16.604 3.086 13.686 1.00 21.14 85 SER A N 1
ATOM 645 C CA . SER A 1 85 ? 17.857 3.834 13.822 1.00 23.85 85 SER A CA 1
ATOM 646 C C . SER A 1 85 ? 17.686 5.277 13.351 1.00 18.18 85 SER A C 1
ATOM 647 O O . SER A 1 85 ? 18.433 5.780 12.510 1.00 21.00 85 SER A O 1
ATOM 650 N N . LEU A 1 86 ? 16.681 5.939 13.913 1.00 18.80 86 LEU A N 1
ATOM 651 C CA . LEU A 1 86 ? 16.276 7.251 13.432 1.00 22.88 86 LEU A CA 1
ATOM 652 C C . LEU A 1 86 ? 17.399 8.269 13.592 1.00 23.79 86 LEU A C 1
ATOM 653 O O . LEU A 1 86 ? 18.155 8.249 14.570 1.00 18.17 86 LEU A O 1
ATOM 658 N N . ARG A 1 87 ? 17.509 9.153 12.605 1.00 17.90 87 ARG A N 1
ATOM 659 C CA . ARG A 1 87 ? 18.524 10.194 12.556 1.00 17.78 87 ARG A CA 1
ATOM 660 C C . ARG A 1 87 ? 17.842 11.549 12.409 1.00 19.20 87 ARG A C 1
ATOM 661 O O . ARG A 1 87 ? 16.671 11.632 12.024 1.00 18.71 87 ARG A O 1
ATOM 669 N N . PHE A 1 88 ? 18.592 12.616 12.707 1.00 19.53 88 PHE A N 1
ATOM 670 C CA . PHE A 1 88 ? 18.067 13.970 12.527 1.00 26.62 88 PHE A CA 1
ATOM 671 C C . PHE A 1 88 ? 17.497 14.176 11.128 1.00 24.75 88 PHE A C 1
ATOM 672 O O . PHE A 1 88 ? 16.442 14.802 10.965 1.00 22.04 88 PHE A O 1
ATOM 680 N N . GLU A 1 89 ? 18.169 13.640 10.107 1.00 21.10 89 GLU A N 1
ATOM 681 C CA . GLU A 1 89 ? 17.708 13.781 8.727 1.00 27.04 89 GLU A CA 1
ATOM 682 C C . GLU A 1 89 ? 16.388 13.069 8.456 1.00 26.59 89 GLU A C 1
ATOM 683 O O . GLU A 1 89 ? 15.799 13.285 7.391 1.00 24.07 89 GLU A O 1
ATOM 689 N N . ASP A 1 90 ? 15.914 12.221 9.367 1.00 18.83 90 ASP A N 1
ATOM 690 C CA . ASP A 1 90 ? 14.636 11.544 9.158 1.00 19.30 90 ASP A CA 1
ATOM 691 C C . ASP A 1 90 ? 13.440 12.395 9.567 1.00 21.34 90 ASP A C 1
ATOM 692 O O . ASP A 1 90 ? 12.294 11.973 9.357 1.00 20.53 90 ASP A O 1
ATOM 697 N N . THR A 1 91 ? 13.671 13.571 10.149 1.00 14.93 91 THR A N 1
ATOM 698 C CA . THR A 1 91 ? 12.579 14.500 10.411 1.00 16.71 91 THR A CA 1
ATOM 699 C C . THR A 1 91 ? 11.943 14.907 9.092 1.00 17.18 91 THR A C 1
ATOM 700 O O . THR A 1 91 ? 12.614 15.470 8.220 1.00 18.87 91 THR A O 1
ATOM 704 N N . ALA A 1 92 ? 10.658 14.604 8.940 1.00 15.41 92 ALA A N 1
ATOM 705 C CA . ALA A 1 92 ? 9.978 14.779 7.660 1.00 21.22 92 ALA A CA 1
ATOM 706 C C . ALA A 1 92 ? 8.499 14.481 7.845 1.00 22.04 92 ALA A C 1
ATOM 707 O O . ALA A 1 92 ? 8.072 13.918 8.858 1.00 19.71 92 ALA A O 1
ATOM 709 N N . VAL A 1 93 ? 7.722 14.880 6.849 1.00 15.84 93 VAL A N 1
ATOM 710 C CA . VAL A 1 93 ? 6.346 14.438 6.706 1.00 13.31 93 VAL A CA 1
ATOM 711 C C . VAL A 1 93 ? 6.359 13.158 5.884 1.00 17.70 93 VAL A C 1
ATOM 712 O O . VAL A 1 93 ? 6.973 13.104 4.808 1.00 16.78 93 VAL A O 1
ATOM 716 N N . TYR A 1 94 ? 5.722 12.114 6.405 1.00 13.72 94 TYR A N 1
ATOM 717 C CA . TYR A 1 94 ? 5.695 10.806 5.763 1.00 16.00 94 TYR A CA 1
ATOM 718 C C . TYR A 1 94 ? 4.307 10.563 5.188 1.00 15.30 94 TYR A C 1
ATOM 719 O O . TYR A 1 94 ? 3.307 10.648 5.911 1.00 19.65 94 TYR A O 1
ATOM 728 N N . TYR A 1 95 ? 4.253 10.264 3.894 1.00 15.87 95 TYR A N 1
ATOM 729 C CA . TYR A 1 95 ? 3.003 10.013 3.196 1.00 17.70 95 TYR A CA 1
ATOM 730 C C . TYR A 1 95 ? 2.911 8.548 2.789 1.00 20.25 95 TYR A C 1
ATOM 731 O O . TYR A 1 95 ? 3.918 7.914 2.455 1.00 17.82 95 TYR A O 1
ATOM 740 N N . CYS A 1 96 ? 1.688 8.024 2.778 1.00 19.08 96 CYS A N 1
ATOM 741 C CA . CYS A 1 96 ? 1.403 6.825 2.007 1.00 19.68 96 CYS A CA 1
ATOM 742 C C . CYS A 1 96 ? 0.611 7.213 0.766 1.00 18.49 96 CYS A C 1
ATOM 743 O O . CYS A 1 96 ? -0.121 8.208 0.760 1.00 17.86 96 CYS A O 1
ATOM 746 N N . ALA A 1 97 ? 0.766 6.414 -0.286 1.00 18.46 97 ALA A N 1
ATOM 747 C CA . ALA A 1 97 ? 0.075 6.654 -1.543 1.00 14.35 97 ALA A CA 1
ATOM 748 C C . ALA A 1 97 ? -0.269 5.313 -2.175 1.00 19.43 97 ALA A C 1
ATOM 749 O O . ALA A 1 97 ? 0.429 4.315 -1.965 1.00 19.16 97 ALA A O 1
ATOM 751 N N . GLY A 1 98 ? -1.342 5.299 -2.967 1.00 13.56 98 GLY A N 1
ATOM 752 C CA . GLY A 1 98 ? -1.851 4.046 -3.492 1.00 20.15 98 GLY A CA 1
ATOM 753 C C . GLY A 1 98 ? -1.825 3.914 -4.999 1.00 18.94 98 GLY A C 1
ATOM 754 O O . GLY A 1 98 ? -1.748 4.916 -5.720 1.00 20.47 98 GLY A O 1
ATOM 755 N N . ASP A 1 99 ? -1.891 2.663 -5.467 1.00 17.99 99 ASP A N 1
ATOM 756 C CA . ASP A 1 99 ? -1.949 2.276 -6.875 1.00 20.06 99 ASP A CA 1
ATOM 757 C C . ASP A 1 99 ? -0.613 2.439 -7.585 1.00 21.03 99 ASP A C 1
ATOM 758 O O . ASP A 1 99 ? 0.397 2.800 -6.969 1.00 19.22 99 ASP A O 1
ATOM 763 N N . TYR A 1 100 ? -0.614 2.153 -8.888 1.00 17.37 100 TYR A N 1
ATOM 764 C CA . TYR A 1 100 ? 0.624 2.033 -9.646 1.00 18.67 100 TYR A CA 1
ATOM 765 C C . TYR A 1 100 ? 1.371 3.352 -9.764 1.00 17.73 100 TYR A C 1
ATOM 766 O O . TYR A 1 100 ? 2.604 3.353 -9.815 1.00 17.77 100 TYR A O 1
ATOM 775 N N . TYR A 1 101 ? 0.660 4.477 -9.839 1.00 17.55 101 TYR A N 1
ATOM 776 C CA . TYR A 1 101 ? 1.301 5.760 -10.119 1.00 16.29 101 TYR A CA 1
ATOM 777 C C . TYR A 1 101 ? 1.140 6.751 -8.974 1.00 21.87 101 TYR A C 1
ATOM 778 O O . TYR A 1 101 ? 1.220 7.967 -9.196 1.00 18.28 101 TYR A O 1
ATOM 787 N N . LEU A 1 102 ? 0.944 6.254 -7.755 1.00 17.81 102 LEU A N 1
ATOM 788 C CA . LEU A 1 102 ? 0.679 7.087 -6.585 1.00 19.93 102 LEU A CA 1
ATOM 789 C C . LEU A 1 102 ? -0.504 8.005 -6.884 1.00 25.31 102 LEU A C 1
ATOM 790 O O . LEU A 1 102 ? -0.417 9.236 -6.851 1.00 18.24 102 LEU A O 1
ATOM 795 N N . ASP A 1 103 ? -1.618 7.347 -7.214 1.00 22.24 103 ASP A N 1
ATOM 796 C CA . ASP A 1 103 ? -2.807 7.998 -7.744 1.00 25.02 103 ASP A CA 1
ATOM 797 C C . ASP A 1 103 ? -3.576 8.752 -6.669 1.00 21.17 103 ASP A C 1
ATOM 798 O O . ASP A 1 103 ? -4.285 9.715 -6.981 1.00 21.27 103 ASP A O 1
ATOM 803 N N . TYR A 1 104 ? -3.466 8.318 -5.415 1.00 16.13 104 TYR A N 1
ATOM 804 C CA . TYR A 1 104 ? -4.155 8.939 -4.292 1.00 17.72 104 TYR A CA 1
ATOM 805 C C . TYR A 1 104 ? -3.265 8.831 -3.063 1.00 19.69 104 TYR A C 1
ATOM 806 O O . TYR A 1 104 ? -2.439 7.922 -2.959 1.00 16.99 104 TYR A O 1
ATOM 815 N N . TRP A 1 105 ? -3.425 9.783 -2.147 1.00 15.93 105 TRP A N 1
ATOM 816 C CA . TRP A 1 105 ? -2.455 10.024 -1.086 1.00 16.20 105 TRP A CA 1
ATOM 817 C C . TRP A 1 105 ? -3.136 10.179 0.261 1.00 17.02 105 TRP A C 1
ATOM 818 O O . TRP A 1 105 ? -4.227 10.745 0.363 1.00 20.87 105 TRP A O 1
ATOM 829 N N . GLY A 1 106 ? -2.450 9.708 1.306 1.00 14.96 106 GLY A N 1
ATOM 830 C CA . GLY A 1 106 ? -2.826 10.038 2.663 1.00 16.86 106 GLY A CA 1
ATOM 831 C C . GLY A 1 106 ? -2.489 11.481 2.987 1.00 21.23 106 GLY A C 1
ATOM 832 O O . GLY A 1 106 ? -1.893 12.209 2.190 1.00 19.60 106 GLY A O 1
ATOM 833 N N . GLN A 1 107 ? -2.876 11.905 4.191 1.00 20.41 107 GLN A N 1
ATOM 834 C CA . GLN A 1 107 ? -2.707 13.302 4.578 1.00 19.71 107 GLN A CA 1
ATOM 835 C C . GLN A 1 107 ? -1.310 13.607 5.101 1.00 19.84 107 GLN A C 1
ATOM 836 O O . GLN A 1 107 ? -0.993 14.783 5.318 1.00 20.52 107 GLN A O 1
ATOM 842 N N . GLY A 1 108 ? -0.484 12.594 5.319 1.00 19.06 108 GLY A N 1
ATOM 843 C CA . GLY A 1 108 ? 0.852 12.804 5.858 1.00 18.26 108 GLY A CA 1
ATOM 844 C C . GLY A 1 108 ? 0.898 12.691 7.369 1.00 21.45 108 GLY A C 1
ATOM 845 O O . GLY A 1 108 ? -0.048 13.033 8.082 1.00 21.49 108 GLY A O 1
ATOM 846 N N . THR A 1 109 ? 2.032 12.192 7.862 1.00 20.02 109 THR A N 1
ATOM 847 C CA . THR A 1 109 ? 2.322 12.102 9.290 1.00 18.13 109 THR A CA 1
ATOM 848 C C . THR A 1 109 ? 3.662 12.773 9.550 1.00 17.67 109 THR A C 1
ATOM 849 O O . THR A 1 109 ? 4.678 12.376 8.967 1.00 18.01 109 THR A O 1
ATOM 853 N N . LEU A 1 110 ? 3.672 13.768 10.435 1.00 20.06 110 LEU A N 1
ATOM 854 C CA . LEU A 1 110 ? 4.920 14.410 10.828 1.00 19.21 110 LEU A CA 1
ATOM 855 C C . LEU A 1 110 ? 5.663 13.528 11.822 1.00 18.49 110 LEU A C 1
ATOM 856 O O . LEU A 1 110 ? 5.085 13.067 12.812 1.00 20.68 110 LEU A O 1
ATOM 861 N N . VAL A 1 111 ? 6.942 13.294 11.559 1.00 15.00 111 VAL A N 1
ATOM 862 C CA . VAL A 1 111 ? 7.823 12.596 12.486 1.00 18.53 111 VAL A CA 1
ATOM 863 C C . VAL A 1 111 ? 9.004 13.510 12.778 1.00 18.12 111 VAL A C 1
ATOM 864 O O . VAL A 1 111 ? 9.730 13.910 11.860 1.00 15.21 111 VAL A O 1
ATOM 868 N N . THR A 1 112 ? 9.196 13.845 14.046 1.00 16.20 112 THR A N 1
ATOM 869 C CA . THR A 1 112 ? 10.329 14.659 14.464 1.00 20.77 112 THR A CA 1
ATOM 870 C C . THR A 1 112 ? 11.316 13.792 15.228 1.00 16.57 112 THR A C 1
ATOM 871 O O . THR A 1 112 ? 10.934 13.092 16.173 1.00 21.73 112 THR A O 1
ATOM 875 N N . VAL A 1 113 ? 12.576 13.832 14.808 1.00 16.39 113 VAL A N 1
ATOM 876 C CA . VAL A 1 113 ? 13.653 13.077 15.439 1.00 18.97 113 VAL A CA 1
ATOM 877 C C . VAL A 1 113 ? 14.565 14.080 16.135 1.00 22.14 113 VAL A C 1
ATOM 878 O O . VAL A 1 113 ? 15.246 14.877 15.476 1.00 20.01 113 VAL A O 1
ATOM 882 N N . SER A 1 114 ? 14.602 14.026 17.466 1.00 18.96 114 SER A N 1
ATOM 883 C CA . SER A 1 114 ? 15.277 15.047 18.253 1.00 24.46 114 SER A CA 1
ATOM 884 C C . SER A 1 114 ? 15.371 14.585 19.698 1.00 21.16 114 SER A C 1
ATOM 885 O O . SER A 1 114 ? 14.532 13.812 20.170 1.00 22.56 114 SER A O 1
ATOM 888 N N . SER A 1 115 ? 16.396 15.072 20.393 1.00 29.22 115 SER A N 1
ATOM 889 C CA . SER A 1 115 ? 16.547 14.823 21.820 1.00 31.75 115 SER A CA 1
ATOM 890 C C . SER A 1 115 ? 15.797 15.835 22.678 1.00 38.17 115 SER A C 1
ATOM 891 O O . SER A 1 115 ? 15.754 15.676 23.902 1.00 33.62 115 SER A O 1
ATOM 894 N N . ALA A 1 116 ? 15.190 16.853 22.071 1.00 23.97 116 ALA A N 1
ATOM 895 C CA . ALA A 1 116 ? 14.526 17.899 22.832 1.00 27.93 116 ALA A CA 1
ATOM 896 C C . ALA A 1 116 ? 13.236 17.386 23.471 1.00 27.03 116 ALA A C 1
ATOM 897 O O . ALA A 1 116 ? 12.608 16.430 23.005 1.00 31.93 116 ALA A O 1
ATOM 899 N N . SER A 1 117 ? 12.840 18.046 24.554 1.00 29.40 117 SER A N 1
ATOM 900 C CA . SER A 1 117 ? 11.615 17.721 25.268 1.00 26.74 117 SER A CA 1
ATOM 901 C C . SER A 1 117 ? 10.506 18.685 24.867 1.00 28.72 117 SER A C 1
ATOM 902 O O . SER A 1 117 ? 10.767 19.818 24.454 1.00 28.43 117 SER A O 1
ATOM 905 N N . THR A 1 118 ? 9.262 18.218 24.979 1.00 27.13 118 THR A N 1
ATOM 906 C CA . THR A 1 118 ? 8.111 19.065 24.689 1.00 30.07 118 THR A CA 1
ATOM 907 C C . THR A 1 118 ? 8.163 20.336 25.523 1.00 38.00 118 THR A C 1
ATOM 908 O O . THR A 1 118 ? 8.343 20.294 26.743 1.00 30.58 118 THR A O 1
ATOM 912 N N . LYS A 1 119 ? 8.019 21.469 24.849 1.00 25.98 119 LYS A N 1
ATOM 913 C CA . LYS A 1 119 ? 8.197 22.763 25.487 1.00 24.36 119 LYS A CA 1
ATOM 914 C C . LYS A 1 119 ? 7.283 23.751 24.784 1.00 38.16 119 LYS A C 1
ATOM 915 O O . LYS A 1 119 ? 7.303 23.847 23.552 1.00 23.06 119 LYS A O 1
ATOM 921 N N . GLY A 1 120 ? 6.460 24.450 25.560 1.00 31.18 120 GLY A N 1
ATOM 922 C CA . GLY A 1 120 ? 5.562 25.438 25.017 1.00 36.42 120 GLY A CA 1
ATOM 923 C C . GLY A 1 120 ? 6.299 26.715 24.674 1.00 30.59 120 GLY A C 1
ATOM 924 O O . GLY A 1 120 ? 7.359 27.016 25.233 1.00 27.83 120 GLY A O 1
ATOM 925 N N . PRO A 1 121 ? 5.753 27.492 23.744 1.00 26.50 121 PRO A N 1
ATOM 926 C CA . PRO A 1 121 ? 6.448 28.700 23.295 1.00 32.75 121 PRO A CA 1
ATOM 927 C C . PRO A 1 121 ? 6.354 29.836 24.299 1.00 30.89 121 PRO A C 1
ATOM 928 O O . PRO A 1 121 ? 5.367 29.987 25.023 1.00 31.44 121 PRO A O 1
ATOM 932 N N . SER A 1 122 ? 7.412 30.643 24.326 1.00 25.96 122 SER A N 1
ATOM 933 C CA . SER A 1 122 ? 7.387 31.952 24.965 1.00 29.70 122 SER A CA 1
ATOM 934 C C . SER A 1 122 ? 7.039 32.989 23.905 1.00 31.85 122 SER A C 1
ATOM 935 O O . SER A 1 122 ? 7.723 33.081 22.880 1.00 32.30 122 SER A O 1
ATOM 938 N N . VAL A 1 123 ? 5.982 33.761 24.145 1.00 28.83 123 VAL A N 1
ATOM 939 C CA . VAL A 1 123 ? 5.443 34.696 23.162 1.00 25.62 123 VAL A CA 1
ATOM 940 C C . VAL A 1 123 ? 5.797 36.112 23.601 1.00 38.64 123 VAL A C 1
ATOM 941 O O . VAL A 1 123 ? 5.421 36.544 24.697 1.00 34.28 123 VAL A O 1
ATOM 945 N N . PHE A 1 124 ? 6.514 36.835 22.741 1.00 32.05 124 PHE A N 1
ATOM 946 C CA . PHE A 1 124 ? 6.973 38.181 23.034 1.00 29.98 124 PHE A CA 1
ATOM 947 C C . PHE A 1 124 ? 6.416 39.167 22.016 1.00 32.78 124 PHE A C 1
ATOM 948 O O . PHE A 1 124 ? 6.225 38.818 20.847 1.00 28.48 124 PHE A O 1
ATOM 956 N N . PRO A 1 125 ? 6.156 40.407 22.426 1.00 30.66 125 PRO A N 1
ATOM 957 C CA . PRO A 1 125 ? 5.615 41.389 21.483 1.00 25.02 125 PRO A CA 1
ATOM 958 C C . PRO A 1 125 ? 6.683 41.912 20.533 1.00 26.59 125 PRO A C 1
ATOM 959 O O . PRO A 1 125 ? 7.842 42.099 20.907 1.00 29.90 125 PRO A O 1
ATOM 963 N N . LEU A 1 126 ? 6.277 42.126 19.284 1.00 31.93 126 LEU A N 1
ATOM 964 C CA . LEU A 1 126 ? 7.044 42.913 18.321 1.00 24.71 126 LEU A CA 1
ATOM 965 C C . LEU A 1 126 ? 6.314 44.250 18.242 1.00 26.17 126 LEU A C 1
ATOM 966 O O . LEU A 1 126 ? 5.355 44.411 17.489 1.00 24.07 126 LEU A O 1
ATOM 971 N N . ALA A 1 127 ? 6.754 45.207 19.059 1.00 31.79 127 ALA A N 1
ATOM 972 C CA . ALA A 1 127 ? 5.952 46.405 19.265 1.00 30.73 127 ALA A CA 1
ATOM 973 C C . ALA A 1 127 ? 6.093 47.356 18.077 1.00 28.61 127 ALA A C 1
ATOM 974 O O . ALA A 1 127 ? 7.173 47.460 17.491 1.00 35.16 127 ALA A O 1
ATOM 976 N N . PRO A 1 128 ? 5.012 48.052 17.689 1.00 27.94 128 PRO A N 1
ATOM 977 C CA . PRO A 1 128 ? 5.075 49.014 16.581 1.00 28.49 128 PRO A CA 1
ATOM 978 C C . PRO A 1 128 ? 5.933 50.231 16.910 1.00 39.27 128 PRO A C 1
ATOM 979 O O . PRO A 1 128 ? 6.070 50.550 18.092 1.00 42.07 128 PRO A O 1
ATOM 983 N N . SER A 1 132 ? 6.839 55.059 12.282 1.00 45.44 132 SER A N 1
ATOM 984 C CA . SER A 1 132 ? 5.727 55.939 11.930 1.00 62.85 132 SER A CA 1
ATOM 985 C C . SER A 1 132 ? 5.136 55.590 10.562 1.00 60.77 132 SER A C 1
ATOM 986 O O . SER A 1 132 ? 3.969 55.205 10.490 1.00 64.85 132 SER A O 1
ATOM 989 N N . THR A 1 133 ? 5.946 55.774 9.505 1.00 48.52 133 THR A N 1
ATOM 990 C CA . THR A 1 133 ? 5.695 55.383 8.111 1.00 57.83 133 THR A CA 1
ATOM 991 C C . THR A 1 133 ? 4.993 56.467 7.294 1.00 42.46 133 THR A C 1
ATOM 992 O O . THR A 1 133 ? 4.083 57.143 7.785 1.00 43.91 133 THR A O 1
ATOM 996 N N . SER A 1 134 ? 5.409 56.611 6.029 1.00 37.20 134 SER A N 1
ATOM 997 C CA . SER A 1 134 ? 4.908 57.684 5.173 1.00 33.38 134 SER A CA 1
ATOM 998 C C . SER A 1 134 ? 3.424 57.516 4.859 1.00 28.74 134 SER A C 1
ATOM 999 O O . SER A 1 134 ? 2.691 58.506 4.761 1.00 27.70 134 SER A O 1
ATOM 1002 N N . GLY A 1 135 ? 2.966 56.280 4.674 1.00 32.91 135 GLY A N 1
ATOM 1003 C CA . GLY A 1 135 ? 1.563 56.028 4.422 1.00 40.17 135 GLY A CA 1
ATOM 1004 C C . GLY A 1 135 ? 0.720 55.861 5.662 1.00 46.22 135 GLY A C 1
ATOM 1005 O O . GLY A 1 135 ? -0.483 55.599 5.556 1.00 46.61 135 GLY A O 1
ATOM 1006 N N . GLY A 1 136 ? 1.321 56.012 6.841 1.00 42.47 136 GLY A N 1
ATOM 1007 C CA . GLY A 1 136 ? 0.613 55.807 8.088 1.00 42.88 136 GLY A CA 1
ATOM 1008 C C . GLY A 1 136 ? 0.397 54.356 8.439 1.00 33.23 136 GLY A C 1
ATOM 1009 O O . GLY A 1 136 ? -0.609 54.023 9.074 1.00 50.05 136 GLY A O 1
ATOM 1010 N N . THR A 1 137 ? 1.314 53.477 8.040 1.00 38.42 137 THR A N 1
ATOM 1011 C CA . THR A 1 137 ? 1.179 52.038 8.235 1.00 34.74 137 THR A CA 1
ATOM 1012 C C . THR A 1 137 ? 2.196 51.570 9.267 1.00 30.08 137 THR A C 1
ATOM 1013 O O . THR A 1 137 ? 3.402 51.765 9.091 1.00 36.15 137 THR A O 1
ATOM 1017 N N . ALA A 1 138 ? 1.715 50.940 10.329 1.00 28.68 138 ALA A N 1
ATOM 1018 C CA . ALA A 1 138 ? 2.575 50.411 11.375 1.00 28.50 138 ALA A CA 1
ATOM 1019 C C . ALA A 1 138 ? 2.623 48.892 11.282 1.00 30.85 138 ALA A C 1
ATOM 1020 O O . ALA A 1 138 ? 1.620 48.246 10.960 1.00 34.77 138 ALA A O 1
ATOM 1022 N N . ALA A 1 139 ? 3.792 48.327 11.561 1.00 23.93 139 ALA A N 1
ATOM 1023 C CA . ALA A 1 139 ? 3.968 46.884 11.642 1.00 23.67 139 ALA A CA 1
ATOM 1024 C C . ALA A 1 139 ? 4.112 46.481 13.102 1.00 21.56 139 ALA A C 1
ATOM 1025 O O . ALA A 1 139 ? 4.856 47.118 13.855 1.00 25.61 139 ALA A O 1
ATOM 1027 N N . LEU A 1 140 ? 3.394 45.432 13.499 1.00 23.00 140 LEU A N 1
ATOM 1028 C CA . LEU A 1 140 ? 3.519 44.856 14.831 1.00 23.63 140 LEU A CA 1
ATOM 1029 C C . LEU A 1 140 ? 3.452 43.342 14.701 1.00 19.42 140 LEU A C 1
ATOM 1030 O O . LEU A 1 140 ? 3.098 42.809 13.646 1.00 21.74 140 LEU A O 1
ATOM 1035 N N . GLY A 1 141 ? 3.796 42.642 15.774 1.00 24.03 141 GLY A N 1
ATOM 1036 C CA . GLY A 1 141 ? 3.708 41.200 15.704 1.00 22.99 141 GLY A CA 1
ATOM 1037 C C . GLY A 1 141 ? 4.004 40.521 17.020 1.00 26.98 141 GLY A C 1
ATOM 1038 O O . GLY A 1 141 ? 4.127 41.159 18.069 1.00 24.14 141 GLY A O 1
ATOM 1039 N N . CYS A 1 142 ? 4.100 39.198 16.944 1.00 21.31 142 CYS A N 1
ATOM 1040 C CA . CYS A 1 142 ? 4.463 38.362 18.075 1.00 26.84 142 CYS A CA 1
ATOM 1041 C C . CYS A 1 142 ? 5.629 37.476 17.677 1.00 28.58 142 CYS A C 1
ATOM 1042 O O . CYS A 1 142 ? 5.636 36.898 16.585 1.00 25.72 142 CYS A O 1
ATOM 1045 N N . LEU A 1 143 ? 6.618 37.392 18.557 1.00 23.27 143 LEU A N 1
ATOM 1046 C CA . LEU A 1 143 ? 7.730 36.468 18.402 1.00 26.55 143 LEU A CA 1
ATOM 1047 C C . LEU A 1 143 ? 7.416 35.221 19.220 1.00 28.58 143 LEU A C 1
ATOM 1048 O O . LEU A 1 143 ? 7.224 35.303 20.438 1.00 27.09 143 LEU A O 1
ATOM 1053 N N . VAL A 1 144 ? 7.353 34.079 18.549 1.00 20.64 144 VAL A N 1
ATOM 1054 C CA . VAL A 1 144 ? 6.957 32.813 19.154 1.00 23.61 144 VAL A CA 1
ATOM 1055 C C . VAL A 1 144 ? 8.219 31.963 19.234 1.00 28.35 144 VAL A C 1
ATOM 1056 O O . VAL A 1 144 ? 8.633 31.360 18.241 1.00 25.37 144 VAL A O 1
ATOM 1060 N N . LYS A 1 145 ? 8.839 31.906 20.412 1.00 27.49 145 LYS A N 1
ATOM 1061 C CA . LYS A 1 145 ? 10.216 31.448 20.536 1.00 28.92 145 LYS A CA 1
ATOM 1062 C C . LYS A 1 145 ? 10.325 30.219 21.431 1.00 27.21 145 LYS A C 1
ATOM 1063 O O . LYS A 1 145 ? 9.584 30.081 22.412 1.00 24.33 145 LYS A O 1
ATOM 1069 N N . ASP A 1 146 ? 11.256 29.331 21.072 1.00 24.32 146 ASP A N 1
ATOM 1070 C CA . ASP A 1 146 ? 11.707 28.231 21.929 1.00 21.93 146 ASP A CA 1
ATOM 1071 C C . ASP A 1 146 ? 10.574 27.254 22.256 1.00 30.17 146 ASP A C 1
ATOM 1072 O O . ASP A 1 146 ? 10.217 27.038 23.414 1.00 28.60 146 ASP A O 1
ATOM 1077 N N . TYR A 1 147 ? 10.023 26.643 21.211 1.00 26.70 147 TYR A N 1
ATOM 1078 C CA . TYR A 1 147 ? 9.035 25.591 21.383 1.00 22.85 147 TYR A CA 1
ATOM 1079 C C . TYR A 1 147 ? 9.492 24.327 20.666 1.00 22.28 147 TYR A C 1
ATOM 1080 O O . TYR A 1 147 ? 10.375 24.352 19.802 1.00 23.33 147 TYR A O 1
ATOM 1089 N N . PHE A 1 148 ? 8.878 23.207 21.047 1.00 22.17 148 PHE A N 1
ATOM 1090 C CA . PHE A 1 148 ? 9.177 21.917 20.448 1.00 19.48 148 PHE A CA 1
ATOM 1091 C C . PHE A 1 148 ? 8.038 20.974 20.780 1.00 21.92 148 PHE A C 1
ATOM 1092 O O . PHE A 1 148 ? 7.545 21.003 21.914 1.00 24.18 148 PHE A O 1
ATOM 1100 N N . PRO A 1 149 ? 7.586 20.139 19.834 1.00 25.31 149 PRO A N 1
ATOM 1101 C CA . PRO A 1 149 ? 8.016 20.147 18.436 1.00 22.47 149 PRO A CA 1
ATOM 1102 C C . PRO A 1 149 ? 7.134 21.049 17.578 1.00 19.99 149 PRO A C 1
ATOM 1103 O O . PRO A 1 149 ? 6.300 21.773 18.118 1.00 22.47 149 PRO A O 1
ATOM 1107 N N . GLU A 1 150 ? 7.314 20.997 16.258 1.00 20.79 150 GLU A N 1
ATOM 1108 C CA . GLU A 1 150 ? 6.334 21.579 15.359 1.00 22.09 150 GLU A CA 1
ATOM 1109 C C . GLU A 1 150 ? 5.013 20.820 15.512 1.00 25.18 150 GLU A C 1
ATOM 1110 O O . GLU A 1 150 ? 4.999 19.672 15.959 1.00 25.40 150 GLU A O 1
ATOM 1116 N N . PRO A 1 151 ? 3.877 21.442 15.156 1.00 28.54 151 PRO A N 1
ATOM 1117 C CA . PRO A 1 151 ? 3.664 22.805 14.673 1.00 22.63 151 PRO A CA 1
ATOM 1118 C C . PRO A 1 151 ? 3.031 23.732 15.708 1.00 30.42 151 PRO A C 1
ATOM 1119 O O . PRO A 1 151 ? 2.553 23.270 16.748 1.00 31.23 151 PRO A O 1
ATOM 1123 N N . VAL A 1 152 ? 3.044 25.033 15.431 1.00 26.33 152 VAL A N 1
ATOM 1124 C CA . VAL A 1 152 ? 2.272 26.005 16.194 1.00 31.07 152 VAL A CA 1
ATOM 1125 C C . VAL A 1 152 ? 1.316 26.692 15.233 1.00 31.27 152 VAL A C 1
ATOM 1126 O O . VAL A 1 152 ? 1.568 26.766 14.025 1.00 26.36 152 VAL A O 1
ATOM 1130 N N . THR A 1 153 ? 0.215 27.197 15.780 1.00 26.45 153 THR A N 1
ATOM 1131 C CA . THR A 1 153 ? -0.762 27.977 15.038 1.00 28.83 153 THR A CA 1
ATOM 1132 C C . THR A 1 153 ? -0.825 29.376 15.639 1.00 27.15 153 THR A C 1
ATOM 1133 O O . THR A 1 153 ? -0.717 29.539 16.858 1.00 28.98 153 THR A O 1
ATOM 1137 N N . VAL A 1 154 ? -0.973 30.388 14.785 1.00 33.07 154 VAL A N 1
ATOM 1138 C CA . VAL A 1 154 ? -1.119 31.768 15.230 1.00 29.53 154 VAL A CA 1
ATOM 1139 C C . VAL A 1 154 ? -2.313 32.392 14.518 1.00 34.52 154 VAL A C 1
ATOM 1140 O O . VAL A 1 154 ? -2.443 32.278 13.294 1.00 29.99 154 VAL A O 1
ATOM 1144 N N . SER A 1 155 ? -3.185 33.042 15.285 1.00 33.41 155 SER A N 1
ATOM 1145 C CA . SER A 1 155 ? -4.238 33.889 14.743 1.00 33.98 155 SER A CA 1
ATOM 1146 C C . SER A 1 155 ? -4.178 35.240 15.444 1.00 26.35 155 SER A C 1
ATOM 1147 O O . SER A 1 155 ? -3.481 35.414 16.447 1.00 29.53 155 SER A O 1
ATOM 1150 N N . TRP A 1 156 ? -4.917 36.208 14.906 1.00 28.92 156 TRP A N 1
ATOM 1151 C CA . TRP A 1 156 ? -4.948 37.559 15.453 1.00 31.90 156 TRP A CA 1
ATOM 1152 C C . TRP A 1 156 ? -6.385 37.959 15.749 1.00 27.46 156 TRP A C 1
ATOM 1153 O O . TRP A 1 156 ? -7.267 37.784 14.902 1.00 29.74 156 TRP A O 1
ATOM 1164 N N . ASN A 1 157 ? -6.612 38.493 16.951 1.00 33.52 157 ASN A N 1
ATOM 1165 C CA . ASN A 1 157 ? -7.945 38.907 17.391 1.00 43.46 157 ASN A CA 1
ATOM 1166 C C . ASN A 1 157 ? -8.956 37.778 17.220 1.00 47.84 157 ASN A C 1
ATOM 1167 O O . ASN A 1 157 ? -10.077 37.986 16.750 1.00 41.11 157 ASN A O 1
ATOM 1172 N N . SER A 1 158 ? -8.537 36.564 17.585 1.00 33.34 158 SER A N 1
ATOM 1173 C CA . SER A 1 158 ? -9.396 35.381 17.556 1.00 35.70 158 SER A CA 1
ATOM 1174 C C . SER A 1 158 ? -9.951 35.132 16.157 1.00 37.71 158 SER A C 1
ATOM 1175 O O . SER A 1 158 ? -11.097 34.712 15.988 1.00 47.83 158 SER A O 1
ATOM 1178 N N . GLY A 1 159 ? -9.132 35.404 15.142 1.00 37.66 159 GLY A N 1
ATOM 1179 C CA . GLY A 1 159 ? -9.520 35.202 13.766 1.00 34.23 159 GLY A CA 1
ATOM 1180 C C . GLY A 1 159 ? -10.185 36.389 13.107 1.00 38.66 159 GLY A C 1
ATOM 1181 O O . GLY A 1 159 ? -10.450 36.334 11.899 1.00 45.36 159 GLY A O 1
ATOM 1182 N N . ALA A 1 160 ? -10.460 37.461 13.856 1.00 35.66 160 ALA A N 1
ATOM 1183 C CA . ALA A 1 160 ? -11.115 38.624 13.265 1.00 49.72 160 ALA A CA 1
ATOM 1184 C C . ALA A 1 160 ? -10.178 39.367 12.323 1.00 45.80 160 ALA A C 1
ATOM 1185 O O . ALA A 1 160 ? -10.617 39.913 11.304 1.00 46.82 160 ALA A O 1
ATOM 1187 N N . LEU A 1 161 ? -8.888 39.395 12.643 1.00 41.68 161 LEU A N 1
ATOM 1188 C CA . LEU A 1 161 ? -7.889 40.101 11.849 1.00 37.32 161 LEU A CA 1
ATOM 1189 C C . LEU A 1 161 ? -7.124 39.086 11.008 1.00 44.19 161 LEU A C 1
ATOM 1190 O O . LEU A 1 161 ? -6.368 38.268 11.543 1.00 35.98 161 LEU A O 1
ATOM 1195 N N . THR A 1 162 ? -7.333 39.130 9.690 1.00 44.32 162 THR A N 1
ATOM 1196 C CA . THR A 1 162 ? -6.605 38.285 8.756 1.00 41.39 162 THR A CA 1
ATOM 1197 C C . THR A 1 162 ? -5.889 39.060 7.663 1.00 39.99 162 THR A C 1
ATOM 1198 O O . THR A 1 162 ? -4.906 38.549 7.114 1.00 46.56 162 THR A O 1
ATOM 1202 N N . SER A 1 163 ? -6.339 40.269 7.340 1.00 37.77 163 SER A N 1
ATOM 1203 C CA . SER A 1 163 ? -5.730 41.051 6.274 1.00 40.27 163 SER A CA 1
ATOM 1204 C C . SER A 1 163 ? -4.392 41.616 6.733 1.00 35.05 163 SER A C 1
ATOM 1205 O O . SER A 1 163 ? -4.289 42.190 7.823 1.00 31.34 163 SER A O 1
ATOM 1208 N N . GLY A 1 164 ? -3.369 41.456 5.897 1.00 36.67 164 GLY A N 1
ATOM 1209 C CA . GLY A 1 164 ? -2.047 41.949 6.218 1.00 37.64 164 GLY A CA 1
ATOM 1210 C C . GLY A 1 164 ? -1.268 41.103 7.196 1.00 34.32 164 GLY A C 1
ATOM 1211 O O . GLY A 1 164 ? -0.192 41.526 7.634 1.00 30.93 164 GLY A O 1
ATOM 1212 N N . VAL A 1 165 ? -1.771 39.925 7.556 1.00 31.18 165 VAL A N 1
ATOM 1213 C CA . VAL A 1 165 ? -1.087 39.038 8.491 1.00 27.99 165 VAL A CA 1
ATOM 1214 C C . VAL A 1 165 ? -0.087 38.187 7.720 1.00 27.12 165 VAL A C 1
ATOM 1215 O O . VAL A 1 165 ? -0.406 37.651 6.652 1.00 31.00 165 VAL A O 1
ATOM 1219 N N . HIS A 1 166 ? 1.128 38.070 8.254 1.00 23.12 166 HIS A N 1
ATOM 1220 C CA . HIS A 1 166 ? 2.139 37.154 7.732 1.00 27.93 166 HIS A CA 1
ATOM 1221 C C . HIS A 1 166 ? 2.715 36.369 8.902 1.00 26.77 166 HIS A C 1
ATOM 1222 O O . HIS A 1 166 ? 3.364 36.942 9.784 1.00 23.93 166 HIS A O 1
ATOM 1229 N N . THR A 1 167 ? 2.467 35.068 8.921 1.00 23.64 167 THR A N 1
ATOM 1230 C CA . THR A 1 167 ? 3.032 34.176 9.925 1.00 22.93 167 THR A CA 1
ATOM 1231 C C . THR A 1 167 ? 4.137 33.380 9.243 1.00 16.01 167 THR A C 1
ATOM 1232 O O . THR A 1 167 ? 3.865 32.582 8.342 1.00 25.21 167 THR A O 1
ATOM 1236 N N . PHE A 1 168 ? 5.378 33.602 9.664 1.00 19.27 168 PHE A N 1
ATOM 1237 C CA . PHE A 1 168 ? 6.487 33.015 8.924 1.00 24.55 168 PHE A CA 1
ATOM 1238 C C . PHE A 1 168 ? 6.669 31.534 9.253 1.00 24.82 168 PHE A C 1
ATOM 1239 O O . PHE A 1 168 ? 6.328 31.085 10.353 1.00 23.77 168 PHE A O 1
ATOM 1247 N N . PRO A 1 169 ? 7.200 30.759 8.307 1.00 22.79 169 PRO A N 1
ATOM 1248 C CA . PRO A 1 169 ? 7.614 29.388 8.623 1.00 24.63 169 PRO A CA 1
ATOM 1249 C C . PRO A 1 169 ? 8.616 29.388 9.765 1.00 28.68 169 PRO A C 1
ATOM 1250 O O . PRO A 1 169 ? 9.441 30.297 9.892 1.00 22.57 169 PRO A O 1
ATOM 1254 N N . ALA A 1 170 ? 8.530 28.365 10.610 1.00 23.45 170 ALA A N 1
ATOM 1255 C CA . ALA A 1 170 ? 9.443 28.255 11.733 1.00 25.47 170 ALA A CA 1
ATOM 1256 C C . ALA A 1 170 ? 10.852 27.937 11.250 1.00 27.72 170 ALA A C 1
ATOM 1257 O O . ALA A 1 170 ? 11.059 27.372 10.172 1.00 29.30 170 ALA A O 1
ATOM 1259 N N . VAL A 1 171 ? 11.830 28.325 12.060 1.00 24.52 171 VAL A N 1
ATOM 1260 C CA . VAL A 1 171 ? 13.219 27.942 11.853 1.00 25.31 171 VAL A CA 1
ATOM 1261 C C . VAL A 1 171 ? 13.641 27.089 13.040 1.00 23.10 171 VAL A C 1
ATOM 1262 O O . VAL A 1 171 ? 13.189 27.309 14.169 1.00 24.94 171 VAL A O 1
ATOM 1266 N N . LEU A 1 172 ? 14.467 26.088 12.775 1.00 22.56 172 LEU A N 1
ATOM 1267 C CA . LEU A 1 172 ? 15.036 25.262 13.827 1.00 22.22 172 LEU A CA 1
ATOM 1268 C C . LEU A 1 172 ? 16.319 25.933 14.296 1.00 28.51 172 LEU A C 1
ATOM 1269 O O . LEU A 1 172 ? 17.259 26.096 13.511 1.00 25.62 172 LEU A O 1
ATOM 1274 N N . GLN A 1 173 ? 16.340 26.358 15.554 1.00 26.09 173 GLN A N 1
ATOM 1275 C CA . GLN A 1 173 ? 17.502 27.022 16.119 1.00 31.53 173 GLN A CA 1
ATOM 1276 C C . GLN A 1 173 ? 18.558 25.991 16.518 1.00 38.01 173 GLN A C 1
ATOM 1277 O O . GLN A 1 173 ? 18.286 24.791 16.606 1.00 30.64 173 GLN A O 1
ATOM 1283 N N . SER A 1 174 ? 19.784 26.472 16.754 1.00 43.03 174 SER A N 1
ATOM 1284 C CA . SER A 1 174 ? 20.851 25.573 17.188 1.00 36.15 174 SER A CA 1
ATOM 1285 C C . SER A 1 174 ? 20.592 24.989 18.571 1.00 37.46 174 SER A C 1
ATOM 1286 O O . SER A 1 174 ? 21.261 24.023 18.955 1.00 46.76 174 SER A O 1
ATOM 1289 N N . SER A 1 175 ? 19.646 25.549 19.326 1.00 34.46 175 SER A N 1
ATOM 1290 C CA . SER A 1 175 ? 19.213 24.951 20.582 1.00 35.71 175 SER A CA 1
ATOM 1291 C C . SER A 1 175 ? 18.411 23.673 20.380 1.00 34.78 175 SER A C 1
ATOM 1292 O O . SER A 1 175 ? 18.181 22.948 21.353 1.00 35.87 175 SER A O 1
ATOM 1295 N N . GLY A 1 176 ? 17.987 23.381 19.154 1.00 32.80 176 GLY A N 1
ATOM 1296 C CA . GLY A 1 176 ? 17.053 22.304 18.918 1.00 28.69 176 GLY A CA 1
ATOM 1297 C C . GLY A 1 176 ? 15.605 22.678 19.134 1.00 28.90 176 GLY A C 1
ATOM 1298 O O . GLY A 1 176 ? 14.740 21.797 19.098 1.00 26.69 176 GLY A O 1
ATOM 1299 N N . LEU A 1 177 ? 15.316 23.954 19.366 1.00 23.89 177 LEU A N 1
ATOM 1300 C CA . LEU A 1 177 ? 13.963 24.448 19.550 1.00 25.06 177 LEU A CA 1
ATOM 1301 C C . LEU A 1 177 ? 13.581 25.305 18.351 1.00 29.19 177 LEU A C 1
ATOM 1302 O O . LEU A 1 177 ? 14.445 25.870 17.673 1.00 29.41 177 LEU A O 1
ATOM 1307 N N . TYR A 1 178 ? 12.280 25.398 18.093 1.00 19.96 178 TYR A N 1
ATOM 1308 C CA . TYR A 1 178 ? 11.788 26.156 16.952 1.00 18.80 178 TYR A CA 1
ATOM 1309 C C . TYR A 1 178 ? 11.418 27.574 17.366 1.00 24.01 178 TYR A C 1
ATOM 1310 O O . TYR A 1 178 ? 11.087 27.840 18.524 1.00 25.95 178 TYR A O 1
ATOM 1319 N N . SER A 1 179 ? 11.478 28.487 16.399 1.00 20.27 179 SER A N 1
ATOM 1320 C CA . SER A 1 179 ? 11.058 29.862 16.619 1.00 20.94 179 SER A CA 1
ATOM 1321 C C . SER A 1 179 ? 10.441 30.397 15.337 1.00 23.32 179 SER A C 1
ATOM 1322 O O . SER A 1 179 ? 10.833 30.008 14.235 1.00 21.41 179 SER A O 1
ATOM 1325 N N . LEU A 1 180 ? 9.461 31.283 15.493 1.00 24.47 180 LEU A N 1
ATOM 1326 C CA . LEU A 1 180 ? 8.874 31.981 14.359 1.00 23.55 180 LEU A CA 1
ATOM 1327 C C . LEU A 1 180 ? 8.322 33.312 14.842 1.00 24.94 180 LEU A C 1
ATOM 1328 O O . LEU A 1 180 ? 8.145 33.539 16.041 1.00 24.00 180 LEU A O 1
ATOM 1333 N N . SER A 1 181 ? 8.026 34.186 13.885 1.00 24.48 181 SER A N 1
ATOM 1334 C CA . SER A 1 181 ? 7.312 35.426 14.146 1.00 22.88 181 SER A CA 1
ATOM 1335 C C . SER A 1 181 ? 6.054 35.478 13.290 1.00 23.36 181 SER A C 1
ATOM 1336 O O . SER A 1 181 ? 6.023 34.953 12.173 1.00 22.40 181 SER A O 1
ATOM 1339 N N . SER A 1 182 ? 5.014 36.108 13.827 1.00 16.91 182 SER A N 1
ATOM 1340 C CA . SER A 1 182 ? 3.837 36.494 13.062 1.00 23.53 182 SER A CA 1
ATOM 1341 C C . SER A 1 182 ? 3.730 38.009 13.114 1.00 21.55 182 SER A C 1
ATOM 1342 O O . SER A 1 182 ? 3.866 38.601 14.188 1.00 25.43 182 SER A O 1
ATOM 1345 N N . VAL A 1 183 ? 3.514 38.640 11.959 1.00 24.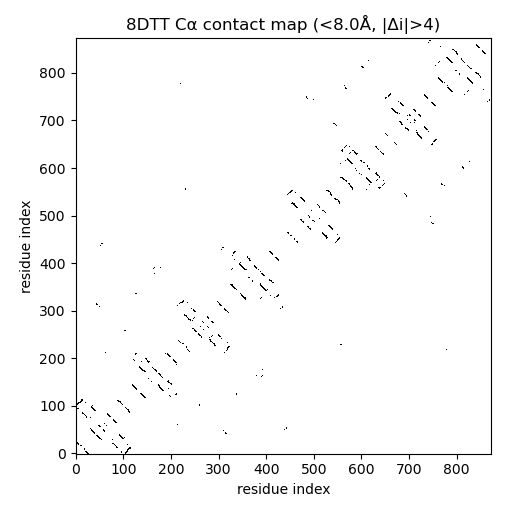93 183 VAL A N 1
ATOM 1346 C CA . VAL A 1 183 ? 3.437 40.093 11.885 1.00 24.63 183 VAL A CA 1
ATOM 1347 C C . VAL A 1 183 ? 2.162 40.496 11.163 1.00 24.32 183 VAL A C 1
ATOM 1348 O O . VAL A 1 183 ? 1.583 39.730 10.390 1.00 25.44 183 VAL A O 1
ATOM 1352 N N . VAL A 1 184 ? 1.732 41.725 11.426 1.00 25.43 184 VAL A N 1
ATOM 1353 C CA . VAL A 1 184 ? 0.569 42.309 10.771 1.00 24.68 184 VAL A CA 1
ATOM 1354 C C . VAL A 1 184 ? 0.827 43.799 10.592 1.00 21.02 184 VAL A C 1
ATOM 1355 O O . VAL A 1 184 ? 1.424 44.445 11.457 1.00 25.04 184 VAL A O 1
ATOM 1359 N N . THR A 1 185 ? 0.417 44.336 9.447 1.00 23.68 185 THR A N 1
ATOM 1360 C CA . THR A 1 185 ? 0.486 45.771 9.203 1.00 28.95 185 THR A CA 1
ATOM 1361 C C . THR A 1 185 ? -0.892 46.380 9.423 1.00 34.59 185 THR A C 1
ATOM 1362 O O . THR A 1 185 ? -1.902 45.831 8.965 1.00 30.57 185 THR A O 1
ATOM 1366 N N . VAL A 1 186 ? -0.925 47.502 10.133 1.00 32.76 186 VAL A N 1
ATOM 1367 C CA . VAL A 1 186 ? -2.177 48.149 10.509 1.00 37.38 186 VAL A CA 1
ATOM 1368 C C . VAL A 1 186 ? -2.041 49.636 10.220 1.00 41.25 186 VAL A C 1
ATOM 1369 O O . VAL A 1 186 ? -0.924 50.154 10.064 1.00 30.67 186 VAL A O 1
ATOM 1373 N N . PRO A 1 187 ? -3.159 50.349 10.129 1.00 45.01 187 PRO A N 1
ATOM 1374 C CA . PRO A 1 187 ? -3.077 51.812 10.114 1.00 41.04 187 PRO A CA 1
ATOM 1375 C C . PRO A 1 187 ? -2.488 52.312 11.423 1.00 30.83 187 PRO A C 1
ATOM 1376 O O . PRO A 1 187 ? -2.931 51.930 12.508 1.00 37.28 187 PRO A O 1
ATOM 1380 N N . SER A 1 188 ? -1.459 53.159 11.313 1.00 32.84 188 SER A N 1
ATOM 1381 C CA . SER A 1 188 ? -0.876 53.762 12.508 1.00 34.66 188 SER A CA 1
ATOM 1382 C C . SER A 1 188 ? -1.918 54.541 13.298 1.00 40.53 188 SER A C 1
ATOM 1383 O O . SER A 1 188 ? -1.783 54.704 14.515 1.00 41.41 188 SER A O 1
ATOM 1386 N N . SER A 1 189 ? -2.971 55.013 12.625 1.00 39.10 189 SER A N 1
ATOM 1387 C CA . SER A 1 189 ? -4.060 55.709 13.297 1.00 43.55 189 SER A CA 1
ATOM 1388 C C . SER A 1 189 ? -4.909 54.777 14.155 1.00 51.06 189 SER A C 1
ATOM 1389 O O . SER A 1 189 ? -5.591 55.252 15.069 1.00 59.73 189 SER A O 1
ATOM 1392 N N . SER A 1 190 ? -4.886 53.469 13.888 1.00 48.26 190 SER A N 1
ATOM 1393 C CA . SER A 1 190 ? -5.658 52.520 14.681 1.00 49.19 190 SER A CA 1
ATOM 1394 C C . SER A 1 190 ? -4.961 52.113 15.973 1.00 42.35 190 SER A C 1
ATOM 1395 O O . SER A 1 190 ? -5.575 51.421 16.794 1.00 53.68 190 SER A O 1
ATOM 1398 N N . LEU A 1 191 ? -3.710 52.527 16.183 1.00 43.00 191 LEU A N 1
ATOM 1399 C CA . LEU A 1 191 ? -2.956 52.106 17.360 1.00 38.50 191 LEU A CA 1
ATOM 1400 C C . LEU A 1 191 ? -3.522 52.655 18.666 1.00 43.33 191 LEU A C 1
ATOM 1401 O O . LEU A 1 191 ? -3.023 52.293 19.737 1.00 51.71 191 LEU A O 1
ATOM 1406 N N . GLY A 1 192 ? -4.542 53.509 18.609 1.00 56.28 192 GLY A N 1
ATOM 1407 C CA . GLY A 1 192 ? -5.178 54.016 19.809 1.00 53.73 192 GLY A CA 1
ATOM 1408 C C . GLY A 1 192 ? -6.637 53.620 19.901 1.00 63.36 192 GLY A C 1
ATOM 1409 O O . GLY A 1 192 ? -7.275 53.808 20.941 1.00 65.20 192 GLY A O 1
ATOM 1410 N N . THR A 1 193 ? -7.176 53.074 18.813 1.00 58.59 193 THR A N 1
ATOM 1411 C CA . THR A 1 193 ? -8.569 52.653 18.741 1.00 60.69 193 THR A CA 1
ATOM 1412 C C . THR A 1 193 ? -8.741 51.145 18.805 1.00 67.75 193 THR A C 1
ATOM 1413 O O . THR A 1 193 ? -9.657 50.661 19.474 1.00 73.18 193 THR A O 1
ATOM 1417 N N . GLN A 1 194 ? -7.879 50.388 18.133 1.00 52.52 194 GLN A N 1
ATOM 1418 C CA . GLN A 1 194 ? -8.025 48.945 18.032 1.00 47.89 194 GLN A CA 1
ATOM 1419 C C . GLN A 1 194 ? -7.031 48.235 18.947 1.00 62.05 194 GLN A C 1
ATOM 1420 O O . GLN A 1 194 ? -5.914 48.707 19.177 1.00 47.31 194 GLN A O 1
ATOM 1426 N N . THR A 1 195 ? -7.468 47.102 19.492 1.00 47.69 195 THR A N 1
ATOM 1427 C CA . THR A 1 195 ? -6.625 46.220 20.286 1.00 43.43 195 THR A CA 1
ATOM 1428 C C . THR A 1 195 ? -6.103 45.099 19.393 1.00 45.75 195 THR A C 1
ATOM 1429 O O . THR A 1 195 ? -6.816 44.615 18.508 1.00 35.36 195 THR A O 1
ATOM 1433 N N . TYR A 1 196 ? -4.846 44.706 19.606 1.00 38.00 196 TYR A N 1
ATOM 1434 C CA . TYR A 1 196 ? -4.191 43.703 18.768 1.00 34.30 196 TYR A CA 1
ATOM 1435 C C . TYR A 1 196 ? -3.632 42.589 19.645 1.00 30.19 196 TYR A C 1
ATOM 1436 O O . TYR A 1 196 ? -2.697 42.810 20.423 1.00 29.79 196 TYR A O 1
ATOM 1445 N N . ILE A 1 197 ? -4.202 41.392 19.508 1.00 37.29 197 ILE A N 1
ATOM 1446 C CA . ILE A 1 197 ? -3.847 40.231 20.316 1.00 42.06 197 ILE A CA 1
ATOM 1447 C C . ILE A 1 197 ? -3.544 39.068 19.382 1.00 36.16 197 ILE A C 1
ATOM 1448 O O . ILE A 1 197 ? -4.371 38.726 18.528 1.00 34.58 197 ILE A O 1
ATOM 1453 N N . CYS A 1 198 ? -2.373 38.453 19.545 1.00 29.90 198 CYS A N 1
ATOM 1454 C CA . CYS A 1 198 ? -2.040 37.252 18.790 1.00 25.40 198 CYS A CA 1
ATOM 1455 C C . CYS A 1 198 ? -2.410 36.035 19.625 1.00 28.84 198 CYS A C 1
ATOM 1456 O O . CYS A 1 198 ? -2.081 35.965 20.814 1.00 35.42 198 CYS A O 1
ATOM 1459 N N . ASN A 1 199 ? -3.097 35.085 19.004 1.00 34.31 199 ASN A N 1
ATOM 1460 C CA . ASN A 1 199 ? -3.519 33.858 19.670 1.00 37.03 199 ASN A CA 1
ATOM 1461 C C . ASN A 1 199 ? -2.603 32.732 19.208 1.00 34.19 199 ASN A C 1
ATOM 1462 O O . ASN A 1 199 ? -2.627 32.344 18.037 1.00 30.49 199 ASN A O 1
ATOM 1467 N N . VAL A 1 200 ? -1.790 32.219 20.125 1.00 28.05 200 VAL A N 1
ATOM 1468 C CA . VAL A 1 200 ? -0.803 31.192 19.823 1.00 34.64 200 VAL A CA 1
ATOM 1469 C C . VAL A 1 200 ? -1.274 29.878 20.424 1.00 30.63 200 VAL A C 1
ATOM 1470 O O . VAL A 1 200 ? -1.593 29.810 21.618 1.00 29.46 200 VAL A O 1
ATOM 1474 N N . ASN A 1 201 ? -1.324 28.838 19.595 1.00 27.97 201 ASN A N 1
ATOM 1475 C CA . ASN A 1 201 ? -1.734 27.504 20.018 1.00 28.15 201 ASN A CA 1
ATOM 1476 C C . ASN A 1 201 ? -0.654 26.503 19.644 1.00 29.13 201 ASN A C 1
ATOM 1477 O O . ASN A 1 201 ? -0.372 26.303 18.458 1.00 34.40 201 ASN A O 1
ATOM 1482 N N . HIS A 1 202 ? -0.055 25.884 20.655 1.00 30.05 202 HIS A N 1
ATOM 1483 C CA . HIS A 1 202 ? 0.920 24.811 20.489 1.00 28.03 202 HIS A CA 1
ATOM 1484 C C . HIS A 1 202 ? 0.271 23.559 21.075 1.00 28.71 202 HIS A C 1
ATOM 1485 O O . HIS A 1 202 ? 0.363 23.291 22.274 1.00 31.84 202 HIS A O 1
ATOM 1492 N N . LYS A 1 203 ? -0.405 22.807 20.213 1.00 30.54 203 LYS A N 1
ATOM 1493 C CA . LYS A 1 203 ? -1.135 21.628 20.668 1.00 32.08 203 LYS A CA 1
ATOM 1494 C C . LYS A 1 203 ? -0.249 20.538 21.268 1.00 32.64 203 LYS A C 1
ATOM 1495 O O . LYS A 1 203 ? -0.700 19.884 22.225 1.00 31.30 203 LYS A O 1
ATOM 1501 N N . PRO A 1 204 ? 0.974 20.277 20.783 1.00 28.95 204 PRO A N 1
ATOM 1502 C CA . PRO A 1 204 ? 1.791 19.231 21.424 1.00 26.40 204 PRO A CA 1
ATOM 1503 C C . PRO A 1 204 ? 2.056 19.460 22.902 1.00 30.90 204 PRO A C 1
ATOM 1504 O O . PRO A 1 204 ? 2.277 18.489 23.637 1.00 30.46 204 PRO A O 1
ATOM 1508 N N . SER A 1 205 ? 2.045 20.707 23.368 1.00 29.01 205 SER A N 1
ATOM 1509 C CA . SER A 1 205 ? 2.235 21.003 24.781 1.00 27.20 205 SER A CA 1
ATOM 1510 C C . SER A 1 205 ? 0.962 21.504 25.450 1.00 29.20 205 SER A C 1
ATOM 1511 O O . SER A 1 205 ? 1.010 21.915 26.613 1.00 34.89 205 SER A O 1
ATOM 1514 N N . ASN A 1 206 ? -0.169 21.483 24.740 1.00 31.44 206 ASN A N 1
ATOM 1515 C CA . ASN A 1 206 ? -1.442 21.991 25.256 1.00 34.56 206 ASN A CA 1
ATOM 1516 C C . ASN A 1 206 ? -1.290 23.411 25.792 1.00 47.51 206 ASN A C 1
ATOM 1517 O O . ASN A 1 206 ? -1.837 23.771 26.836 1.00 36.06 206 ASN A O 1
ATOM 1522 N N . THR A 1 207 ? -0.524 24.222 25.073 1.00 38.34 207 THR A N 1
ATOM 1523 C CA . THR A 1 207 ? -0.243 25.592 25.473 1.00 39.02 207 THR A CA 1
ATOM 1524 C C . THR A 1 207 ? -1.014 26.529 24.554 1.00 35.93 207 THR A C 1
ATOM 1525 O O . THR A 1 207 ? -0.856 26.474 23.329 1.00 34.88 207 THR A O 1
ATOM 1529 N N . LYS A 1 208 ? -1.856 27.368 25.146 1.00 29.16 208 LYS A N 1
ATOM 1530 C CA . LYS A 1 208 ? -2.575 28.412 24.429 1.00 35.43 208 LYS A CA 1
ATOM 1531 C C . LYS A 1 208 ? -2.238 29.740 25.089 1.00 43.71 208 LYS A C 1
ATOM 1532 O O . LYS A 1 208 ? -2.495 29.924 26.283 1.00 34.46 208 LYS A O 1
ATOM 1538 N N . VAL A 1 209 ? -1.648 30.651 24.321 1.00 41.79 209 VAL A N 1
ATOM 1539 C CA . VAL A 1 209 ? -1.203 31.943 24.826 1.00 39.41 209 VAL A CA 1
ATOM 1540 C C . VAL A 1 209 ? -1.866 33.039 24.005 1.00 48.70 209 VAL A C 1
ATOM 1541 O O . VAL A 1 209 ? -1.852 32.994 22.769 1.00 32.47 209 VAL A O 1
ATOM 1545 N N . ASP A 1 210 ? -2.454 34.012 24.692 1.00 39.76 210 ASP A N 1
ATOM 1546 C CA . ASP A 1 210 ? -2.964 35.226 24.074 1.00 42.44 210 ASP A CA 1
ATOM 1547 C C . ASP A 1 210 ? -2.084 36.382 24.529 1.00 49.19 210 ASP A C 1
ATOM 1548 O O . ASP A 1 210 ? -1.869 36.563 25.732 1.00 43.23 210 ASP A O 1
ATOM 1553 N N . LYS A 1 211 ? -1.547 37.139 23.574 1.00 34.71 211 LYS A N 1
ATOM 1554 C CA . LYS A 1 211 ? -0.611 38.213 23.883 1.00 32.14 211 LYS A CA 1
ATOM 1555 C C . LYS A 1 211 ? -1.078 39.497 23.218 1.00 39.41 211 LYS A C 1
ATOM 1556 O O . LYS A 1 211 ? -1.202 39.559 21.990 1.00 32.79 211 LYS A O 1
ATOM 1562 N N . LYS A 1 212 ? -1.317 40.519 24.030 1.00 43.50 212 LYS A N 1
ATOM 1563 C CA . LYS A 1 212 ? -1.789 41.808 23.551 1.00 46.41 212 LYS A CA 1
ATOM 1564 C C . LYS A 1 212 ? -0.564 42.655 23.211 1.00 37.65 212 LYS A C 1
ATOM 1565 O O . LYS A 1 212 ? 0.315 42.848 24.058 1.00 39.76 212 LYS A O 1
ATOM 1571 N N . VAL A 1 213 ? -0.481 43.117 21.964 1.00 33.92 213 VAL A N 1
ATOM 1572 C CA . VAL A 1 213 ? 0.696 43.823 21.464 1.00 33.34 213 VAL A CA 1
ATOM 1573 C C . VAL A 1 213 ? 0.407 45.317 21.478 1.00 39.99 213 VAL A C 1
ATOM 1574 O O . VAL A 1 213 ? -0.533 45.780 20.821 1.00 37.17 213 VAL A O 1
ATOM 1578 N N . GLU A 1 214 ? 1.226 46.074 22.209 1.00 43.61 214 GLU A N 1
ATOM 1579 C CA . GLU A 1 214 ? 1.033 47.505 22.377 1.00 51.49 214 GLU A CA 1
ATOM 1580 C C . GLU A 1 214 ? 2.260 48.302 21.961 1.00 51.72 214 GLU A C 1
ATOM 1581 O O . GLU A 1 214 ? 3.388 47.801 22.018 1.00 39.80 214 GLU A O 1
ATOM 1587 N N . PRO A 1 215 ? 2.061 49.550 21.537 1.00 51.55 215 PRO A N 1
ATOM 1588 C CA . PRO A 1 215 ? 3.192 50.468 21.382 1.00 44.97 215 PRO A CA 1
ATOM 1589 C C . PRO A 1 215 ? 3.967 50.583 22.686 1.00 55.41 215 PRO A C 1
ATOM 1590 O O . PRO A 1 215 ? 3.388 50.615 23.774 1.00 52.84 215 PRO A O 1
ATOM 1594 N N . LYS A 1 216 ? 5.290 50.632 22.570 1.00 46.00 216 LYS A N 1
ATOM 1595 C CA . LYS A 1 216 ? 6.157 50.696 23.740 1.00 63.04 216 LYS A CA 1
ATOM 1596 C C . LYS A 1 216 ? 6.426 52.141 24.153 1.00 63.07 216 LYS A C 1
ATOM 1597 O O . LYS A 1 216 ? 6.283 53.063 23.350 1.00 65.10 216 LYS A O 1
ATOM 1603 N N . GLU B 2 1 ? 17.916 4.784 -7.923 1.00 56.90 1 GLU B N 1
ATOM 1604 C CA . GLU B 2 1 ? 17.438 6.150 -8.110 1.00 48.60 1 GLU B CA 1
ATOM 1605 C C . GLU B 2 1 ? 17.918 6.726 -9.448 1.00 41.96 1 GLU B C 1
ATOM 1606 O O . GLU B 2 1 ? 19.109 6.693 -9.766 1.00 57.98 1 GLU B O 1
ATOM 1612 N N . PHE B 2 2 ? 16.976 7.239 -10.234 1.00 50.02 2 PHE B N 1
ATOM 1613 C CA . PHE B 2 2 ? 17.279 7.862 -11.513 1.00 41.39 2 PHE B CA 1
ATOM 1614 C C . PHE B 2 2 ? 17.818 9.277 -11.289 1.00 31.17 2 PHE B C 1
ATOM 1615 O O . PHE B 2 2 ? 17.723 9.837 -10.194 1.00 33.40 2 PHE B O 1
ATOM 1623 N N . VAL B 2 3 ? 18.378 9.867 -12.342 1.00 27.78 3 VAL B N 1
ATOM 1624 C CA . VAL B 2 3 ? 18.996 11.189 -12.257 1.00 31.68 3 VAL B CA 1
ATOM 1625 C C . VAL B 2 3 ? 18.248 12.138 -13.179 1.00 27.24 3 VAL B C 1
ATOM 1626 O O . VAL B 2 3 ? 18.268 11.965 -14.404 1.00 28.97 3 VAL B O 1
ATOM 1630 N N . LEU B 2 4 ? 17.621 13.159 -12.594 1.00 23.20 4 LEU B N 1
ATOM 1631 C CA . LEU B 2 4 ? 16.718 14.047 -13.311 1.00 24.23 4 LEU B CA 1
ATOM 1632 C C . LEU B 2 4 ? 17.038 15.503 -13.005 1.00 25.92 4 LEU B C 1
ATOM 1633 O O . LEU B 2 4 ? 17.434 15.841 -11.885 1.00 22.36 4 LEU B O 1
ATOM 1638 N N . THR B 2 5 ? 16.859 16.363 -14.005 1.00 19.07 5 THR B N 1
ATOM 1639 C CA . THR B 2 5 ? 16.947 17.807 -13.834 1.00 24.33 5 THR B CA 1
ATOM 1640 C C . THR B 2 5 ? 15.666 18.440 -14.357 1.00 25.82 5 THR B C 1
ATOM 1641 O O . THR B 2 5 ? 15.052 17.931 -15.295 1.00 24.98 5 THR B O 1
ATOM 1645 N N . GLN B 2 6 ? 15.257 19.550 -13.745 1.00 19.25 6 GLN B N 1
ATOM 1646 C CA . GLN B 2 6 ? 14.076 20.280 -14.195 1.00 20.75 6 GLN B CA 1
ATOM 1647 C C . GLN B 2 6 ? 14.433 21.738 -14.435 1.00 26.23 6 GLN B C 1
ATOM 1648 O O . GLN B 2 6 ? 15.077 22.367 -13.591 1.00 27.14 6 GLN B O 1
ATOM 1654 N N . SER B 2 7 ? 14.010 22.270 -15.579 1.00 24.95 7 SER B N 1
ATOM 1655 C CA . SER B 2 7 ? 14.253 23.660 -15.929 1.00 29.96 7 SER B CA 1
ATOM 1656 C C . SER B 2 7 ? 12.947 24.341 -16.310 1.00 33.31 7 SER B C 1
ATOM 1657 O O . SER B 2 7 ? 12.045 23.705 -16.870 1.00 30.66 7 SER B O 1
ATOM 1660 N N . PRO B 2 8 ? 12.800 25.632 -15.981 1.00 32.57 8 PRO B N 1
ATOM 1661 C CA . PRO B 2 8 ? 13.726 26.361 -15.107 1.00 29.70 8 PRO B CA 1
ATOM 1662 C C . PRO B 2 8 ? 13.449 26.013 -13.649 1.00 31.81 8 PRO B C 1
ATOM 1663 O O . PRO B 2 8 ? 12.456 25.338 -13.392 1.00 27.96 8 PRO B O 1
ATOM 1667 N N . GLY B 2 9 ? 14.301 26.440 -12.716 1.00 24.01 9 GLY B N 1
ATOM 1668 C CA . GLY B 2 9 ? 13.987 26.230 -11.312 1.00 23.59 9 GLY B CA 1
ATOM 1669 C C . GLY B 2 9 ? 12.725 26.963 -10.894 1.00 23.16 9 GLY B C 1
ATOM 1670 O O . GLY B 2 9 ? 11.919 26.446 -10.116 1.00 22.55 9 GLY B O 1
ATOM 1671 N N . THR B 2 10 ? 12.530 28.171 -11.418 1.00 25.72 10 THR B N 1
ATOM 1672 C CA . THR B 2 10 ? 11.338 28.962 -11.157 1.00 29.53 10 THR B CA 1
ATOM 1673 C C . THR B 2 10 ? 10.837 29.545 -12.469 1.00 29.41 10 THR B C 1
ATOM 1674 O O . THR B 2 10 ? 11.618 30.101 -13.250 1.00 28.20 10 THR B O 1
ATOM 1678 N N . LEU B 2 11 ? 9.541 29.395 -12.710 1.00 18.06 11 LEU B N 1
ATOM 1679 C CA . LEU B 2 11 ? 8.858 29.952 -13.870 1.00 20.88 11 LEU B CA 1
ATOM 1680 C C . LEU B 2 11 ? 7.898 31.030 -13.379 1.00 22.84 11 LEU B C 1
ATOM 1681 O O . LEU B 2 11 ? 7.020 30.753 -12.558 1.00 21.37 11 LEU B O 1
ATOM 1686 N N . SER B 2 12 ? 8.082 32.263 -13.850 1.00 22.48 12 SER B N 1
ATOM 1687 C CA . SER B 2 12 ? 7.264 33.391 -13.410 1.00 21.69 12 SER B CA 1
ATOM 1688 C C . SER B 2 12 ? 6.360 33.811 -14.559 1.00 25.24 12 SER B C 1
ATOM 1689 O O . SER B 2 12 ? 6.838 34.315 -15.582 1.00 20.95 12 SER B O 1
ATOM 1692 N N . LEU B 2 13 ? 5.056 33.611 -14.384 1.00 18.74 13 LEU B N 1
ATOM 1693 C CA . LEU B 2 13 ? 4.089 33.801 -15.452 1.00 23.63 13 LEU B CA 1
ATOM 1694 C C . LEU B 2 13 ? 2.820 34.423 -14.887 1.00 24.29 13 LEU B C 1
ATOM 1695 O O . LEU B 2 13 ? 2.579 34.401 -13.680 1.00 24.32 13 LEU B O 1
ATOM 1700 N N . SER B 2 14 ? 2.000 34.969 -15.773 1.00 28.14 14 SER B N 1
ATOM 1701 C CA . SER B 2 14 ? 0.726 35.546 -15.372 1.00 28.95 14 SER B CA 1
ATOM 1702 C C . SER B 2 14 ? -0.410 34.568 -15.621 1.00 25.80 14 SER B C 1
ATOM 1703 O O . SER B 2 14 ? -0.309 33.685 -16.478 1.00 24.63 14 SER B O 1
ATOM 1706 N N . PRO B 2 15 ? -1.519 34.701 -14.888 1.00 27.90 15 PRO B N 1
ATOM 1707 C CA . PRO B 2 15 ? -2.698 33.881 -15.186 1.00 27.11 15 PRO B CA 1
ATOM 1708 C C . PRO B 2 15 ? -3.136 34.055 -16.632 1.00 30.51 15 PRO B C 1
ATOM 1709 O O . PRO B 2 15 ? -3.153 35.164 -17.171 1.00 26.87 15 PRO B O 1
ATOM 1713 N N . GLY B 2 16 ? -3.482 32.938 -17.261 1.00 24.11 16 GLY B N 1
ATOM 1714 C CA . GLY B 2 16 ? -3.873 32.914 -18.647 1.00 26.90 16 GLY B CA 1
ATOM 1715 C C . GLY B 2 16 ? -2.755 32.564 -19.606 1.00 26.37 16 GLY B C 1
ATOM 1716 O O . GLY B 2 16 ? -3.034 32.214 -20.757 1.00 29.18 16 GLY B O 1
ATOM 1717 N N . GLU B 2 17 ? -1.503 32.634 -19.162 1.00 26.06 17 GLU B N 1
ATOM 1718 C CA . GLU B 2 17 ? -0.378 32.372 -20.044 1.00 24.75 17 GLU B CA 1
ATOM 1719 C C . GLU B 2 17 ? -0.086 30.875 -20.109 1.00 24.48 17 GLU B C 1
ATOM 1720 O O . GLU B 2 17 ? -0.493 30.098 -19.241 1.00 22.74 17 GLU B O 1
ATOM 1726 N N . ARG B 2 18 ? 0.618 30.472 -21.165 1.00 18.60 18 ARG B N 1
ATOM 1727 C CA . ARG B 2 18 ? 1.003 29.076 -21.316 1.00 20.60 18 ARG B CA 1
ATOM 1728 C C . ARG B 2 18 ? 2.294 28.815 -20.550 1.00 17.54 18 ARG B C 1
ATOM 1729 O O . ARG B 2 18 ? 3.248 29.598 -20.631 1.00 18.76 18 ARG B O 1
ATOM 1737 N N . ALA B 2 19 ? 2.331 27.708 -19.815 1.00 17.35 19 ALA B N 1
ATOM 1738 C CA . ALA B 2 19 ? 3.508 27.308 -19.057 1.00 14.68 19 ALA B CA 1
ATOM 1739 C C . ALA B 2 19 ? 4.087 26.040 -19.667 1.00 20.59 19 ALA B C 1
ATOM 1740 O O . ALA B 2 19 ? 3.352 25.084 -19.935 1.00 19.96 19 ALA B O 1
ATOM 1742 N N . THR B 2 20 ? 5.396 26.036 -19.902 1.00 15.81 20 THR B N 1
ATOM 1743 C CA . THR B 2 20 ? 6.089 24.861 -20.418 1.00 17.76 20 THR B CA 1
ATOM 1744 C C . THR B 2 20 ? 7.202 24.494 -19.450 1.00 22.68 20 THR B C 1
ATOM 1745 O O . THR B 2 20 ? 8.130 25.281 -19.236 1.00 22.79 20 THR B O 1
ATOM 1749 N N . LEU B 2 21 ? 7.098 23.307 -18.867 1.00 18.29 21 LEU B N 1
ATOM 1750 C CA . LEU B 2 21 ? 8.037 22.816 -17.873 1.00 13.89 21 LEU B CA 1
ATOM 1751 C C . LEU B 2 21 ? 8.804 21.645 -18.468 1.00 20.17 21 LEU B C 1
ATOM 1752 O O . LEU B 2 21 ? 8.213 20.780 -19.119 1.00 18.53 21 LEU B O 1
ATOM 1757 N N . SER B 2 22 ? 10.118 21.620 -18.253 1.00 14.86 22 SER B N 1
ATOM 1758 C CA . SER B 2 22 ? 10.979 20.612 -18.855 1.00 18.26 22 SER B CA 1
ATOM 1759 C C . SER B 2 22 ? 11.574 19.704 -17.792 1.00 18.26 22 SER B C 1
ATOM 1760 O O . SER B 2 22 ? 11.924 20.154 -16.693 1.00 17.96 22 SER B O 1
ATOM 1763 N N . CYS B 2 23 ? 11.683 18.424 -18.134 1.00 15.53 23 CYS B N 1
ATOM 1764 C CA . CYS B 2 23 ? 12.397 17.443 -17.329 1.00 18.14 23 CYS B CA 1
ATOM 1765 C C . CYS B 2 23 ? 13.354 16.671 -18.225 1.00 22.67 23 CYS B C 1
ATOM 1766 O O . CYS B 2 23 ? 12.965 16.204 -19.302 1.00 22.99 23 CYS B O 1
ATOM 1769 N N . ARG B 2 24 ? 14.601 16.553 -17.779 1.00 20.22 24 ARG B N 1
ATOM 1770 C CA . ARG B 2 24 ? 15.672 15.914 -18.531 1.00 23.00 24 ARG B CA 1
ATOM 1771 C C . ARG B 2 24 ? 16.301 14.823 -17.680 1.00 24.96 24 ARG B C 1
ATOM 1772 O O . ARG B 2 24 ? 16.692 15.073 -16.536 1.00 27.09 24 ARG B O 1
ATOM 1780 N N . ALA B 2 25 ? 16.396 13.620 -18.234 1.00 22.80 25 ALA B N 1
ATOM 1781 C CA . ALA B 2 25 ? 17.057 12.514 -17.559 1.00 25.46 25 ALA B CA 1
ATOM 1782 C C . ALA B 2 25 ? 18.493 12.392 -18.054 1.00 29.32 25 ALA B C 1
ATOM 1783 O O . ALA B 2 25 ? 18.807 12.758 -19.190 1.00 28.48 25 ALA B O 1
ATOM 1785 N N . SER B 2 26 ? 19.370 11.879 -17.185 1.00 35.29 26 SER B N 1
ATOM 1786 C CA . SER B 2 26 ? 20.769 11.713 -17.572 1.00 41.05 26 SER B CA 1
ATOM 1787 C C . SER B 2 26 ? 20.912 10.686 -18.689 1.00 36.17 26 SER B C 1
ATOM 1788 O O . SER B 2 26 ? 21.763 10.833 -19.574 1.00 40.91 26 SER B O 1
ATOM 1791 N N . GLN B 2 27 ? 20.083 9.645 -18.669 1.00 32.10 27 GLN B N 1
ATOM 1792 C CA . GLN B 2 27 ? 20.078 8.612 -19.693 1.00 39.86 27 GLN B CA 1
ATOM 1793 C C . GLN B 2 27 ? 18.653 8.437 -20.201 1.00 36.53 27 GLN B C 1
ATOM 1794 O O . GLN B 2 27 ? 17.691 8.783 -19.510 1.00 30.90 27 GLN B O 1
ATOM 1800 N N . SER B 2 28 ? 18.525 7.903 -21.420 1.00 25.37 28 SER B N 1
ATOM 1801 C CA . SER B 2 28 ? 17.212 7.700 -22.031 1.00 23.49 28 SER B CA 1
ATOM 1802 C C . SER B 2 28 ? 16.266 6.986 -21.075 1.00 30.35 28 SER B C 1
ATOM 1803 O O . SER B 2 28 ? 16.605 5.946 -20.502 1.00 25.67 28 SER B O 1
ATOM 1806 N N . VAL B 2 29 ? 15.078 7.561 -20.903 1.00 22.98 29 VAL B N 1
ATOM 1807 C CA . VAL B 2 29 ? 14.080 7.034 -19.975 1.00 23.39 29 VAL B CA 1
ATOM 1808 C C . VAL B 2 29 ? 13.494 5.757 -20.564 1.00 26.92 29 VAL B C 1
ATOM 1809 O O . VAL B 2 29 ? 12.755 5.801 -21.552 1.00 22.36 29 VAL B O 1
ATOM 1813 N N . THR B 2 30 ? 13.811 4.622 -19.946 1.00 25.11 30 THR B N 1
ATOM 1814 C CA . THR B 2 30 ? 13.294 3.340 -20.400 1.00 32.08 30 THR B CA 1
ATOM 1815 C C . THR B 2 30 ? 11.770 3.355 -20.431 1.00 27.65 30 THR B C 1
ATOM 1816 O O . THR B 2 30 ? 11.121 3.665 -19.427 1.00 23.14 30 THR B O 1
ATOM 1820 N N . SER B 2 31 ? 11.213 3.050 -21.608 1.00 26.79 31 SER B N 1
ATOM 1821 C CA . SER B 2 31 ? 9.778 2.856 -21.825 1.00 18.36 31 SER B CA 1
ATOM 1822 C C . SER B 2 31 ? 8.954 4.114 -21.581 1.00 17.71 31 SER B C 1
ATOM 1823 O O . SER B 2 31 ? 7.730 4.025 -21.435 1.00 18.20 31 SER B O 1
ATOM 1826 N N . ASN B 2 32 ? 9.594 5.285 -21.539 1.00 15.17 32 ASN B N 1
ATOM 1827 C CA . ASN B 2 32 ? 8.895 6.557 -21.321 1.00 19.36 32 ASN B CA 1
ATOM 1828 C C . ASN B 2 32 ? 8.124 6.537 -20.004 1.00 20.46 32 ASN B C 1
ATOM 1829 O O . ASN B 2 32 ? 7.029 7.094 -19.895 1.00 19.54 32 ASN B O 1
ATOM 1834 N N . TYR B 2 33 ? 8.711 5.890 -19.006 1.00 15.36 33 TYR B N 1
ATOM 1835 C CA . TYR B 2 33 ? 8.079 5.800 -17.670 1.00 14.69 33 TYR B CA 1
ATOM 1836 C C . TYR B 2 33 ? 8.347 7.119 -16.943 1.00 19.34 33 TYR B C 1
ATOM 1837 O O . TYR B 2 33 ? 9.203 7.169 -16.070 1.00 17.38 33 TYR B O 1
ATOM 1846 N N . LEU B 2 34 ? 7.619 8.152 -17.336 1.00 20.18 34 LEU B N 1
ATOM 1847 C CA . LEU B 2 34 ? 7.854 9.493 -16.768 1.00 19.95 34 LEU B CA 1
ATOM 1848 C C . LEU B 2 34 ? 6.506 10.076 -16.346 1.00 18.59 34 LEU B C 1
ATOM 1849 O O . LEU B 2 34 ? 5.606 10.136 -17.184 1.00 20.04 34 LEU B O 1
ATOM 1854 N N . ALA B 2 35 ? 6.411 10.485 -15.088 1.00 19.18 35 ALA B N 1
ATOM 1855 C CA . ALA B 2 35 ? 5.163 11.055 -14.554 1.00 15.69 35 ALA B CA 1
ATOM 1856 C C . ALA B 2 35 ? 5.379 12.480 -14.060 1.00 18.33 35 ALA B C 1
ATOM 1857 O O . ALA B 2 35 ? 6.518 12.878 -13.859 1.00 18.01 35 ALA B O 1
ATOM 1859 N N . TRP B 2 36 ? 4.281 13.176 -13.843 1.00 13.32 36 TRP B N 1
ATOM 1860 C CA . TRP B 2 36 ? 4.314 14.558 -13.372 1.00 15.74 36 TRP B CA 1
ATOM 1861 C C . TRP B 2 36 ? 3.363 14.725 -12.200 1.00 16.83 36 TRP B C 1
ATOM 1862 O O . TRP B 2 36 ? 2.231 14.227 -12.235 1.00 13.70 36 TRP B O 1
ATOM 1873 N N . TYR B 2 37 ? 3.815 15.456 -11.180 1.00 13.15 37 TYR B N 1
ATOM 1874 C CA . TYR B 2 37 ? 3.029 15.710 -9.982 1.00 15.08 37 TYR B CA 1
ATOM 1875 C C . TYR B 2 37 ? 2.978 17.202 -9.696 1.00 14.72 37 TYR B C 1
ATOM 1876 O O . TYR B 2 37 ? 3.917 17.945 -9.996 1.00 18.44 37 TYR B O 1
ATOM 1885 N N . GLN B 2 38 ? 1.874 17.627 -9.096 1.00 18.05 38 GLN B N 1
ATOM 1886 C CA . GLN B 2 38 ? 1.687 18.991 -8.627 1.00 14.23 38 GLN B CA 1
ATOM 1887 C C . GLN B 2 38 ? 1.690 18.973 -7.106 1.00 15.92 38 GLN B C 1
ATOM 1888 O O . GLN B 2 38 ? 1.121 18.062 -6.500 1.00 17.55 38 GLN B O 1
ATOM 1894 N N . GLN B 2 39 ? 2.318 19.968 -6.477 1.00 13.81 39 GLN B N 1
ATOM 1895 C CA . GLN B 2 39 ? 2.226 20.062 -5.022 1.00 16.44 39 GLN B CA 1
ATOM 1896 C C . GLN B 2 39 ? 2.086 21.511 -4.589 1.00 14.53 39 GLN B C 1
ATOM 1897 O O . GLN B 2 39 ? 2.875 22.368 -4.996 1.00 17.16 39 GLN B O 1
ATOM 1903 N N . LYS B 2 40 ? 1.099 21.766 -3.744 1.00 16.28 40 LYS B N 1
ATOM 1904 C CA . LYS B 2 40 ? 0.891 23.050 -3.099 1.00 19.53 40 LYS B CA 1
ATOM 1905 C C . LYS B 2 40 ? 1.307 22.980 -1.636 1.00 21.51 40 LYS B C 1
ATOM 1906 O O . LYS B 2 40 ? 1.360 21.893 -1.052 1.00 18.19 40 LYS B O 1
ATOM 1912 N N . PRO B 2 41 ? 1.609 24.120 -1.009 1.00 26.72 41 PRO B N 1
ATOM 1913 C CA . PRO B 2 41 ? 2.030 24.095 0.400 1.00 28.88 41 PRO B CA 1
ATOM 1914 C C . PRO B 2 41 ? 0.980 23.464 1.306 1.00 22.36 41 PRO B C 1
ATOM 1915 O O . PRO B 2 41 ? -0.221 23.709 1.170 1.00 32.01 41 PRO B O 1
ATOM 1919 N N . GLY B 2 42 ? 1.450 22.618 2.220 1.00 28.22 42 GLY B N 1
ATOM 1920 C CA . GLY B 2 42 ? 0.583 21.970 3.183 1.00 30.68 42 GLY B CA 1
ATOM 1921 C C . GLY B 2 42 ? -0.270 20.848 2.639 1.00 30.71 42 GLY B C 1
ATOM 1922 O O . GLY B 2 42 ? -1.214 20.430 3.318 1.00 26.57 42 GLY B O 1
ATOM 1923 N N . GLN B 2 43 ? 0.029 20.344 1.443 1.00 23.32 43 GLN B N 1
ATOM 1924 C CA . GLN B 2 43 ? -0.755 19.293 0.814 1.00 19.88 43 GLN B CA 1
ATOM 1925 C C . GLN B 2 43 ? 0.164 18.209 0.268 1.00 19.74 43 GLN B C 1
ATOM 1926 O O . GLN B 2 43 ? 1.340 18.447 -0.010 1.00 17.36 43 GLN B O 1
ATOM 1932 N N . ALA B 2 44 ? -0.392 17.009 0.100 1.00 20.18 44 ALA B N 1
ATOM 1933 C CA . ALA B 2 44 ? 0.332 15.945 -0.577 1.00 21.02 44 ALA B CA 1
ATOM 1934 C C . ALA B 2 44 ? 0.461 16.250 -2.070 1.00 15.72 44 ALA B C 1
ATOM 1935 O O . ALA B 2 44 ? -0.337 17.009 -2.629 1.00 18.73 44 ALA B O 1
ATOM 1937 N N . PRO B 2 45 ? 1.453 15.659 -2.738 1.00 19.19 45 PRO B N 1
ATOM 1938 C CA . PRO B 2 45 ? 1.508 15.744 -4.202 1.00 15.75 45 PRO B CA 1
ATOM 1939 C C . PRO B 2 45 ? 0.259 15.152 -4.839 1.00 18.73 45 PRO B C 1
ATOM 1940 O O . PRO B 2 45 ? -0.461 14.345 -4.245 1.00 19.84 45 PRO B O 1
ATOM 1944 N N . ARG B 2 46 ? 0.014 15.562 -6.078 1.00 16.54 46 ARG B N 1
ATOM 1945 C CA . ARG B 2 46 ? -1.153 15.134 -6.836 1.00 16.31 46 ARG B CA 1
ATOM 1946 C C . ARG B 2 46 ? -0.680 14.667 -8.208 1.00 19.12 46 ARG B C 1
ATOM 1947 O O . ARG B 2 46 ? 0.043 15.394 -8.893 1.00 16.72 46 ARG B O 1
ATOM 1955 N N . LEU B 2 47 ? -1.047 13.444 -8.591 1.00 16.98 47 LEU B N 1
ATOM 1956 C CA . LEU B 2 47 ? -0.661 12.926 -9.900 1.00 20.23 47 LEU B CA 1
ATOM 1957 C C . LEU B 2 47 ? -1.373 13.690 -11.016 1.00 17.53 47 LEU B C 1
ATOM 1958 O O . LEU B 2 47 ? -2.595 13.864 -10.979 1.00 15.71 47 LEU B O 1
ATOM 1963 N N . LEU B 2 48 ? -0.604 14.151 -12.005 1.00 14.59 48 LEU B N 1
ATOM 1964 C CA . LEU B 2 48 ? -1.130 14.816 -13.195 1.00 14.83 48 LEU B CA 1
ATOM 1965 C C . LEU B 2 48 ? -1.060 13.941 -14.437 1.00 18.00 48 LEU B C 1
ATOM 1966 O O . LEU B 2 48 ? -2.059 13.787 -15.153 1.00 16.83 48 LEU B O 1
ATOM 1971 N N . ILE B 2 49 ? 0.119 13.388 -14.717 1.00 17.32 49 ILE B N 1
ATOM 1972 C CA . ILE B 2 49 ? 0.431 12.673 -15.949 1.00 13.41 49 ILE B CA 1
ATOM 1973 C C . ILE B 2 49 ? 1.242 11.443 -15.588 1.00 18.64 49 ILE B C 1
ATOM 1974 O O . ILE B 2 49 ? 2.107 11.499 -14.709 1.00 15.63 49 ILE B O 1
ATOM 1979 N N . PHE B 2 50 ? 0.964 10.329 -16.260 1.00 14.40 50 PHE B N 1
ATOM 1980 C CA . PHE B 2 50 ? 1.815 9.153 -16.186 1.00 15.12 50 PHE B CA 1
ATOM 1981 C C . PHE B 2 50 ? 2.110 8.678 -17.603 1.00 20.17 50 PHE B C 1
ATOM 1982 O O . PHE B 2 50 ? 1.454 9.091 -18.568 1.00 21.43 50 PHE B O 1
ATOM 1990 N N . GLY B 2 51 ? 3.118 7.817 -17.718 1.00 22.80 51 GLY B N 1
ATOM 1991 C CA . GLY B 2 51 ? 3.509 7.280 -19.013 1.00 24.13 51 GLY B CA 1
ATOM 1992 C C . GLY B 2 51 ? 3.803 8.351 -20.037 1.00 18.56 51 GLY B C 1
ATOM 1993 O O . GLY B 2 51 ? 3.440 8.195 -21.211 1.00 18.04 51 GLY B O 1
ATOM 1994 N N . ALA B 2 52 ? 4.409 9.462 -19.598 1.00 16.06 52 ALA B N 1
ATOM 1995 C CA . ALA B 2 52 ? 4.820 10.598 -20.421 1.00 19.30 52 ALA B CA 1
ATOM 1996 C C . ALA B 2 52 ? 3.660 11.477 -20.885 1.00 19.47 52 ALA B C 1
ATOM 1997 O O . ALA B 2 52 ? 3.799 12.706 -20.907 1.00 15.86 52 ALA B O 1
ATOM 1999 N N . SER B 2 53 ? 2.518 10.881 -21.261 1.00 17.65 53 SER B N 1
ATOM 2000 C CA . SER B 2 53 ? 1.456 11.659 -21.889 1.00 19.82 53 SER B CA 1
ATOM 2001 C C . SER B 2 53 ? 0.039 11.343 -21.422 1.00 19.58 53 SER B C 1
ATOM 2002 O O . SER B 2 53 ? -0.897 12.002 -21.891 1.00 21.83 53 SER B O 1
ATOM 2005 N N . SER B 2 54 ? -0.168 10.352 -20.559 1.00 16.05 54 SER B N 1
ATOM 2006 C CA . SER B 2 54 ? -1.514 9.970 -20.146 1.00 17.09 54 SER B CA 1
ATOM 2007 C C . SER B 2 54 ? -1.966 10.835 -18.977 1.00 20.05 54 SER B C 1
ATOM 2008 O O . SER B 2 54 ? -1.304 10.880 -17.935 1.00 21.82 54 SER B O 1
ATOM 2011 N N . ARG B 2 55 ? -3.096 11.507 -19.149 1.00 16.10 55 ARG B N 1
ATOM 2012 C CA . ARG B 2 55 ? -3.640 12.356 -18.099 1.00 18.73 55 ARG B CA 1
ATOM 2013 C C . ARG B 2 55 ? -4.364 11.508 -17.059 1.00 23.66 55 ARG B C 1
ATOM 2014 O O . ARG B 2 55 ? -5.167 10.633 -17.404 1.00 23.05 55 ARG B O 1
ATOM 2022 N N . ALA B 2 56 ? -4.078 11.759 -15.784 1.00 17.52 56 ALA B N 1
ATOM 2023 C CA . ALA B 2 56 ? -4.744 11.012 -14.727 1.00 20.85 56 ALA B CA 1
ATOM 2024 C C . ALA B 2 56 ? -6.217 11.408 -14.652 1.00 21.37 56 ALA B C 1
ATOM 2025 O O . ALA B 2 56 ? -6.609 12.506 -15.054 1.00 23.42 56 ALA B O 1
ATOM 2027 N N . THR B 2 57 ? -7.038 10.497 -14.137 1.00 31.34 57 THR B N 1
ATOM 2028 C CA . THR B 2 57 ? -8.471 10.756 -14.062 1.00 25.24 57 THR B CA 1
ATOM 2029 C C . THR B 2 57 ? -8.753 12.004 -13.231 1.00 26.04 57 THR B C 1
ATOM 2030 O O . THR B 2 57 ? -8.158 12.216 -12.170 1.00 24.71 57 THR B O 1
ATOM 2034 N N . GLY B 2 58 ? -9.650 12.850 -13.742 1.00 23.31 58 GLY B N 1
ATOM 2035 C CA . GLY B 2 58 ? -10.047 14.064 -13.063 1.00 26.37 58 GLY B CA 1
ATOM 2036 C C . GLY B 2 58 ? -9.148 15.262 -13.283 1.00 28.49 58 GLY B C 1
ATOM 2037 O O . GLY B 2 58 ? -9.449 16.340 -12.754 1.00 28.72 58 GLY B O 1
ATOM 2038 N N . ILE B 2 59 ? -8.062 15.113 -14.032 1.00 24.24 59 ILE B N 1
ATOM 2039 C CA . ILE B 2 59 ? -7.129 16.218 -14.264 1.00 21.51 59 ILE B CA 1
ATOM 2040 C C . ILE B 2 59 ? -7.628 17.049 -15.447 1.00 19.11 59 ILE B C 1
ATOM 2041 O O . ILE B 2 59 ? -8.050 16.475 -16.460 1.00 26.71 59 ILE B O 1
ATOM 2046 N N . PRO B 2 60 ? -7.612 18.377 -15.347 1.00 24.64 60 PRO B N 1
ATOM 2047 C CA . PRO B 2 60 ? -8.146 19.216 -16.426 1.00 24.16 60 PRO B CA 1
ATOM 2048 C C . PRO B 2 60 ? -7.411 19.026 -17.746 1.00 25.19 60 PRO B C 1
ATOM 2049 O O . PRO B 2 60 ? -6.232 18.668 -17.784 1.00 20.76 60 PRO B O 1
ATOM 2053 N N . ASP B 2 61 ? -8.129 19.302 -18.839 1.00 21.05 61 ASP B N 1
ATOM 2054 C CA . ASP B 2 61 ? -7.572 19.165 -20.182 1.00 23.44 61 ASP B CA 1
ATOM 2055 C C . ASP B 2 61 ? -6.423 20.127 -20.451 1.00 21.08 61 ASP B C 1
ATOM 2056 O O . ASP B 2 61 ? -5.628 19.882 -21.365 1.00 22.72 61 ASP B O 1
ATOM 2061 N N . ARG B 2 62 ? -6.319 21.223 -19.694 1.00 20.05 62 ARG B N 1
ATOM 2062 C CA . ARG B 2 62 ? -5.235 22.168 -19.937 1.00 24.35 62 ARG B CA 1
ATOM 2063 C C . ARG B 2 62 ? -3.866 21.600 -19.573 1.00 18.78 62 ARG B C 1
ATOM 2064 O O . ARG B 2 62 ? -2.850 22.164 -19.995 1.00 19.33 62 ARG B O 1
ATOM 2072 N N . PHE B 2 63 ? -3.810 20.496 -18.826 1.00 17.98 63 PHE B N 1
ATOM 2073 C CA . PHE B 2 63 ? -2.554 19.816 -18.532 1.00 17.06 63 PHE B CA 1
ATOM 2074 C C . PHE B 2 63 ? -2.285 18.753 -19.593 1.00 18.97 63 PHE B C 1
ATOM 2075 O O . PHE B 2 63 ? -3.134 17.893 -19.848 1.00 21.23 63 PHE B O 1
ATOM 2083 N N . SER B 2 64 ? -1.100 18.801 -20.198 1.00 15.90 64 SER B N 1
ATOM 2084 C CA . SER B 2 64 ? -0.722 17.807 -21.191 1.00 17.68 64 SER B CA 1
ATOM 2085 C C . SER B 2 64 ? 0.774 17.540 -21.097 1.00 20.87 64 SER B C 1
ATOM 2086 O O . SER B 2 64 ? 1.554 18.418 -20.721 1.00 23.24 64 SER B O 1
ATOM 2089 N N . GLY B 2 65 ? 1.160 16.317 -21.440 1.00 18.28 65 GLY B N 1
ATOM 2090 C CA . GLY B 2 65 ? 2.555 15.922 -21.410 1.00 15.86 65 GLY B CA 1
ATOM 2091 C C . GLY B 2 65 ? 2.962 15.241 -22.700 1.00 18.94 65 GLY B C 1
ATOM 2092 O O . GLY B 2 65 ? 2.150 14.611 -23.379 1.00 17.13 65 GLY B O 1
ATOM 2093 N N . SER B 2 66 ? 4.248 15.376 -23.026 1.00 15.55 66 SER B N 1
ATOM 2094 C CA . SER B 2 66 ? 4.830 14.842 -24.253 1.00 18.06 66 SER B CA 1
ATOM 2095 C C . SER B 2 66 ? 6.323 14.663 -24.026 1.00 16.20 66 SER B C 1
ATOM 2096 O O . SER B 2 66 ? 6.938 15.419 -23.269 1.00 22.24 66 SER B O 1
ATOM 2099 N N . GLY B 2 67 ? 6.902 13.666 -24.678 1.00 19.41 67 GLY B N 1
ATOM 2100 C CA . GLY B 2 67 ? 8.341 13.494 -24.604 1.00 16.37 67 GLY B CA 1
ATOM 2101 C C . GLY B 2 67 ? 8.761 12.087 -24.952 1.00 20.34 67 GLY B C 1
ATOM 2102 O O . GLY B 2 67 ? 7.945 11.177 -25.089 1.00 22.17 67 GLY B O 1
ATOM 2103 N N . SER B 2 68 ? 10.078 11.927 -25.087 1.00 17.99 68 SER B N 1
ATOM 2104 C CA . SER B 2 68 ? 10.715 10.654 -25.405 1.00 20.71 68 SER B CA 1
ATOM 2105 C C . SER B 2 68 ? 12.214 10.814 -25.200 1.00 20.78 68 SER B C 1
ATOM 2106 O O . SER B 2 68 ? 12.736 11.934 -25.160 1.00 18.67 68 SER B O 1
ATOM 2109 N N . GLY B 2 69 ? 12.903 9.681 -25.092 1.00 21.98 69 GLY B N 1
ATOM 2110 C CA . GLY B 2 69 ? 14.341 9.708 -24.905 1.00 25.89 69 GLY B CA 1
ATOM 2111 C C . GLY B 2 69 ? 14.736 10.305 -23.570 1.00 19.74 69 GLY B C 1
ATOM 2112 O O . GLY B 2 69 ? 14.394 9.761 -22.516 1.00 21.37 69 GLY B O 1
ATOM 2113 N N . THR B 2 70 ? 15.440 11.435 -23.599 1.00 18.21 70 THR B N 1
ATOM 2114 C CA . THR B 2 70 ? 15.846 12.115 -22.378 1.00 24.96 70 THR B CA 1
ATOM 2115 C C . THR B 2 70 ? 15.008 13.349 -22.053 1.00 26.93 70 THR B C 1
ATOM 2116 O O . THR B 2 70 ? 15.123 13.873 -20.941 1.00 30.74 70 THR B O 1
ATOM 2120 N N . ASP B 2 71 ? 14.161 13.817 -22.967 1.00 21.10 71 ASP B N 1
ATOM 2121 C CA . ASP B 2 71 ? 13.558 15.142 -22.858 1.00 20.25 71 ASP B CA 1
ATOM 2122 C C . ASP B 2 71 ? 12.043 15.012 -22.780 1.00 20.31 71 ASP B C 1
ATOM 2123 O O . ASP B 2 71 ? 11.414 14.487 -23.706 1.00 20.86 71 ASP B O 1
ATOM 2128 N N . PHE B 2 72 ? 11.456 15.514 -21.694 1.00 19.15 72 PHE B N 1
ATOM 2129 C CA . PHE B 2 72 ? 10.020 15.429 -21.469 1.00 19.50 72 PHE B CA 1
ATOM 2130 C C . PHE B 2 72 ? 9.490 16.782 -21.022 1.00 19.02 72 PHE B C 1
ATOM 2131 O O . PHE B 2 72 ? 10.189 17.550 -20.355 1.00 18.92 72 PHE B O 1
ATOM 2139 N N . THR B 2 73 ? 8.248 17.073 -21.407 1.00 18.33 73 THR B N 1
ATOM 2140 C CA . THR B 2 73 ? 7.637 18.369 -21.149 1.00 14.64 73 THR B CA 1
ATOM 2141 C C . THR B 2 73 ? 6.249 18.199 -20.548 1.00 21.45 73 THR B C 1
ATOM 2142 O O . THR B 2 73 ? 5.512 17.275 -20.905 1.00 19.75 73 THR B O 1
ATOM 2146 N N . LEU B 2 74 ? 5.908 19.102 -19.634 1.00 17.62 74 LEU B N 1
ATOM 2147 C CA . LEU B 2 74 ? 4.550 19.288 -19.143 1.00 15.12 74 LEU B CA 1
ATOM 2148 C C . LEU B 2 74 ? 4.095 20.676 -19.575 1.00 17.47 74 LEU B C 1
ATOM 2149 O O . LEU B 2 74 ? 4.746 21.673 -19.244 1.00 18.03 74 LEU B O 1
ATOM 2154 N N . THR B 2 75 ? 2.986 20.750 -20.302 1.00 13.58 75 THR B N 1
ATOM 2155 C CA . THR B 2 75 ? 2.445 22.030 -20.738 1.00 14.86 75 THR B CA 1
ATOM 2156 C C . THR B 2 75 ? 1.128 22.296 -20.026 1.00 17.90 75 THR B C 1
ATOM 2157 O O . THR B 2 75 ? 0.259 21.420 -19.972 1.00 19.83 75 THR B O 1
ATOM 2161 N N . ILE B 2 76 ? 0.988 23.500 -19.480 1.00 15.51 76 ILE B N 1
ATOM 2162 C CA . ILE B 2 76 ? -0.285 24.007 -18.976 1.00 16.55 76 ILE B CA 1
ATOM 2163 C C . ILE B 2 76 ? -0.748 25.066 -19.968 1.00 18.99 76 ILE B C 1
ATOM 2164 O O . ILE B 2 76 ? -0.149 26.146 -20.057 1.00 21.44 76 ILE B O 1
ATOM 2169 N N . SER B 2 77 ? -1.808 24.758 -20.721 1.00 19.26 77 SER B N 1
ATOM 2170 C CA . SER B 2 77 ? -2.140 25.566 -21.893 1.00 19.64 77 SER B CA 1
ATOM 2171 C C . SER B 2 77 ? -2.497 26.999 -21.509 1.00 23.43 77 SER B C 1
ATOM 2172 O O . SER B 2 77 ? -2.142 27.946 -22.221 1.00 22.61 77 SER B O 1
ATOM 2175 N N . ARG B 2 78 ? -3.200 27.173 -20.392 1.00 18.80 78 ARG B N 1
ATOM 2176 C CA . ARG B 2 78 ? -3.564 28.488 -19.872 1.00 29.98 78 ARG B CA 1
ATOM 2177 C C . ARG B 2 78 ? -3.574 28.384 -18.357 1.00 21.25 78 ARG B C 1
ATOM 2178 O O . ARG B 2 78 ? -4.344 27.596 -17.801 1.00 29.94 78 ARG B O 1
ATOM 2186 N N . LEU B 2 79 ? -2.728 29.166 -17.695 1.00 22.72 79 LEU B N 1
ATOM 2187 C CA . LEU B 2 79 ? -2.602 29.062 -16.248 1.00 22.33 79 LEU B CA 1
ATOM 2188 C C . LEU B 2 79 ? -3.839 29.619 -15.554 1.00 27.90 79 LEU B C 1
ATOM 2189 O O . LEU B 2 79 ? -4.239 30.764 -15.788 1.00 28.57 79 LEU B O 1
ATOM 2194 N N . GLU B 2 80 ? -4.439 28.812 -14.704 1.00 20.58 80 GLU B N 1
ATOM 2195 C CA . GLU B 2 80 ? -5.486 29.297 -13.822 1.00 23.56 80 GLU B CA 1
ATOM 2196 C C . GLU B 2 80 ? -4.892 29.622 -12.459 1.00 21.82 80 GLU B C 1
ATOM 2197 O O . GLU B 2 80 ? -3.804 29.147 -12.121 1.00 21.65 80 GLU B O 1
ATOM 2203 N N . PRO B 2 81 ? -5.562 30.453 -11.651 1.00 23.82 81 PRO B N 1
ATOM 2204 C CA . PRO B 2 81 ? -4.999 30.793 -10.330 1.00 23.56 81 PRO B CA 1
ATOM 2205 C C . PRO B 2 81 ? -4.630 29.584 -9.484 1.00 23.67 81 PRO B C 1
ATOM 2206 O O . PRO B 2 81 ? -3.625 29.619 -8.763 1.00 20.60 81 PRO B O 1
ATOM 2210 N N . GLU B 2 82 ? -5.394 28.501 -9.584 1.00 20.71 82 GLU B N 1
ATOM 2211 C CA . GLU B 2 82 ? -5.115 27.301 -8.808 1.00 26.38 82 GLU B CA 1
ATOM 2212 C C . GLU B 2 82 ? -3.912 26.528 -9.326 1.00 25.38 82 GLU B C 1
ATOM 2213 O O . GLU B 2 82 ? -3.524 25.550 -8.685 1.00 22.27 82 GLU B O 1
ATOM 2219 N N . ASP B 2 83 ? -3.324 26.925 -10.457 1.00 17.08 83 ASP B N 1
ATOM 2220 C CA . ASP B 2 83 ? -2.220 26.189 -11.066 1.00 19.59 83 ASP B CA 1
ATOM 2221 C C . ASP B 2 83 ? -0.843 26.626 -10.576 1.00 21.89 83 ASP B C 1
ATOM 2222 O O . ASP B 2 83 ? 0.155 25.986 -10.927 1.00 19.32 83 ASP B O 1
ATOM 2227 N N . PHE B 2 84 ? -0.745 27.710 -9.815 1.00 18.35 84 PHE B N 1
ATOM 2228 C CA . PHE B 2 84 ? 0.553 28.144 -9.322 1.00 17.41 84 PHE B CA 1
ATOM 2229 C C . PHE B 2 84 ? 0.931 27.290 -8.120 1.00 20.57 84 PHE B C 1
ATOM 2230 O O . PHE B 2 84 ? 0.221 27.268 -7.106 1.00 21.20 84 PHE B O 1
ATOM 2238 N N . ALA B 2 85 ? 2.035 26.563 -8.263 1.00 17.84 85 ALA B N 1
ATOM 2239 C CA . ALA B 2 85 ? 2.399 25.462 -7.384 1.00 20.25 85 ALA B CA 1
ATOM 2240 C C . ALA B 2 85 ? 3.772 24.958 -7.795 1.00 20.34 85 ALA B C 1
ATOM 2241 O O . ALA B 2 85 ? 4.380 25.509 -8.719 1.00 18.83 85 ALA B O 1
ATOM 2243 N N . VAL B 2 86 ? 4.265 23.915 -7.129 1.00 15.86 86 VAL B N 1
ATOM 2244 C CA . VAL B 2 86 ? 5.508 23.262 -7.518 1.00 15.51 86 VAL B CA 1
ATOM 2245 C C . VAL B 2 86 ? 5.151 22.008 -8.300 1.00 16.29 86 VAL B C 1
ATOM 2246 O O . VAL B 2 86 ? 4.171 21.320 -7.987 1.00 18.70 86 VAL B O 1
ATOM 2250 N N . TYR B 2 87 ? 5.931 21.719 -9.331 1.00 17.25 87 TYR B N 1
ATOM 2251 C CA . TYR B 2 87 ? 5.683 20.585 -10.209 1.00 13.19 87 TYR B CA 1
ATOM 2252 C C . TYR B 2 87 ? 6.917 19.699 -10.227 1.00 16.15 87 TYR B C 1
ATOM 2253 O O . TYR B 2 87 ? 8.025 20.181 -10.475 1.00 18.16 87 TYR B O 1
ATOM 2262 N N . TYR B 2 88 ? 6.725 18.413 -9.947 1.00 14.34 88 TYR B N 1
ATOM 2263 C CA . TYR B 2 88 ? 7.808 17.440 -9.949 1.00 17.17 88 TYR B CA 1
ATOM 2264 C C . TYR B 2 88 ? 7.592 16.459 -11.091 1.00 15.57 88 TYR B C 1
ATOM 2265 O O . TYR B 2 88 ? 6.496 15.908 -11.237 1.00 17.80 88 TYR B O 1
ATOM 2274 N N . CYS B 2 89 ? 8.622 16.254 -11.907 1.00 13.34 89 CYS B N 1
ATOM 2275 C CA . CYS B 2 89 ? 8.602 15.058 -12.735 1.00 13.44 89 CYS B CA 1
ATOM 2276 C C . CYS B 2 89 ? 9.047 13.864 -11.893 1.00 18.15 89 CYS B C 1
ATOM 2277 O O . CYS B 2 89 ? 9.511 14.012 -10.761 1.00 20.10 89 CYS B O 1
ATOM 2280 N N . GLN B 2 90 ? 8.902 12.663 -12.451 1.00 15.53 90 GLN B N 1
ATOM 2281 C CA . GLN B 2 90 ? 9.283 11.457 -11.727 1.00 17.90 90 GLN B CA 1
ATOM 2282 C C . GLN B 2 90 ? 9.520 10.335 -12.725 1.00 22.61 90 GLN B C 1
ATOM 2283 O O . GLN B 2 90 ? 8.649 10.050 -13.554 1.00 19.30 90 GLN B O 1
ATOM 2289 N N . GLN B 2 91 ? 10.696 9.717 -12.659 1.00 16.05 91 GLN B N 1
ATOM 2290 C CA . GLN B 2 91 ? 10.985 8.533 -13.459 1.00 18.48 91 GLN B CA 1
ATOM 2291 C C . GLN B 2 91 ? 10.702 7.293 -12.626 1.00 18.29 91 GLN B C 1
ATOM 2292 O O . GLN B 2 91 ? 11.047 7.237 -11.442 1.00 18.97 91 GLN B O 1
ATOM 2298 N N . TYR B 2 92 ? 10.067 6.301 -13.237 1.00 16.57 92 TYR B N 1
ATOM 2299 C CA . TYR B 2 92 ? 9.773 5.066 -12.530 1.00 20.33 92 TYR B CA 1
ATOM 2300 C C . TYR B 2 92 ? 10.193 3.863 -13.367 1.00 18.88 92 TYR B C 1
ATOM 2301 O O . TYR B 2 92 ? 10.453 3.972 -14.566 1.00 17.15 92 TYR B O 1
ATOM 2310 N N . GLY B 2 93 ? 10.297 2.711 -12.705 1.00 21.54 93 GLY B N 1
ATOM 2311 C CA . GLY B 2 93 ? 10.726 1.492 -13.368 1.00 20.97 93 GLY B CA 1
ATOM 2312 C C . GLY B 2 93 ? 10.208 0.282 -12.627 1.00 22.47 93 GLY B C 1
ATOM 2313 O O . GLY B 2 93 ? 9.832 0.364 -11.454 1.00 22.63 93 GLY B O 1
ATOM 2314 N N . SER B 2 94 ? 10.212 -0.860 -13.320 1.00 22.40 94 SER B N 1
ATOM 2315 C CA . SER B 2 94 ? 9.537 -2.049 -12.820 1.00 21.40 94 SER B CA 1
ATOM 2316 C C . SER B 2 94 ? 10.462 -3.130 -12.278 1.00 24.05 94 SER B C 1
ATOM 2317 O O . SER B 2 94 ? 10.018 -3.929 -11.450 1.00 29.50 94 SER B O 1
ATOM 2320 N N . SER B 2 95 ? 11.717 -3.190 -12.718 1.00 25.17 95 SER B N 1
ATOM 2321 C CA . SER B 2 95 ? 12.616 -4.277 -12.329 1.00 34.75 95 SER B CA 1
ATOM 2322 C C . SER B 2 95 ? 14.016 -3.731 -12.102 1.00 37.67 95 SER B C 1
ATOM 2323 O O . SER B 2 95 ? 14.823 -3.639 -13.037 1.00 39.06 95 SER B O 1
ATOM 2326 N N . PRO B 2 96 ? 14.351 -3.370 -10.852 1.00 24.87 96 PRO B N 1
ATOM 2327 C CA . PRO B 2 96 ? 13.431 -3.461 -9.714 1.00 23.71 96 PRO B CA 1
ATOM 2328 C C . PRO B 2 96 ? 12.501 -2.249 -9.630 1.00 24.37 96 PRO B C 1
ATOM 2329 O O . PRO B 2 96 ? 12.780 -1.239 -10.275 1.00 25.78 96 PRO B O 1
ATOM 2333 N N . PRO B 2 97 ? 11.415 -2.350 -8.862 1.00 22.84 97 PRO B N 1
ATOM 2334 C CA . PRO B 2 97 ? 10.549 -1.181 -8.671 1.00 19.01 97 PRO B CA 1
ATOM 2335 C C . PRO B 2 97 ? 11.351 -0.011 -8.129 1.00 23.18 97 PRO B C 1
ATOM 2336 O O . PRO B 2 97 ? 12.120 -0.143 -7.173 1.00 19.35 97 PRO B O 1
ATOM 2340 N N . MET B 2 98 ? 11.173 1.141 -8.765 1.00 19.83 98 MET B N 1
ATOM 2341 C CA . MET B 2 98 ? 11.944 2.333 -8.455 1.00 18.56 98 MET B CA 1
ATOM 2342 C C . MET B 2 98 ? 11.140 3.527 -8.935 1.00 19.76 98 MET B C 1
ATOM 2343 O O . MET B 2 98 ? 10.681 3.540 -10.080 1.00 20.72 98 MET B O 1
ATOM 2348 N N . TYR B 2 99 ? 10.943 4.497 -8.052 1.00 19.41 99 TYR B N 1
ATOM 2349 C CA . TYR B 2 99 ? 10.269 5.750 -8.375 1.00 18.19 99 TYR B CA 1
ATOM 2350 C C . TYR B 2 99 ? 11.164 6.860 -7.855 1.00 25.19 99 TYR B C 1
ATOM 2351 O O . TYR B 2 99 ? 11.509 6.871 -6.668 1.00 21.02 99 TYR B O 1
ATOM 2360 N N . THR B 2 100 ? 11.553 7.779 -8.731 1.00 18.00 100 THR B N 1
ATOM 2361 C CA . THR B 2 100 ? 12.479 8.844 -8.370 1.00 20.56 100 THR B CA 1
ATOM 2362 C C . THR B 2 100 ? 11.897 10.188 -8.764 1.00 19.55 100 THR B C 1
ATOM 2363 O O . THR B 2 100 ? 11.760 10.479 -9.957 1.00 17.91 100 THR B O 1
ATOM 2367 N N . PHE B 2 101 ? 11.597 11.016 -7.767 1.00 16.73 101 PHE B N 1
ATOM 2368 C CA . PHE B 2 101 ? 11.102 12.361 -8.021 1.00 19.62 101 PHE B CA 1
ATOM 2369 C C . PHE B 2 101 ? 12.231 13.286 -8.452 1.00 22.74 101 PHE B C 1
ATOM 2370 O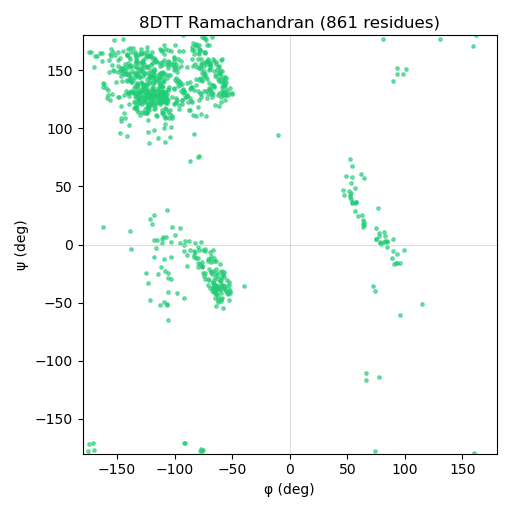 O . PHE B 2 101 ? 13.346 13.225 -7.921 1.00 22.14 101 PHE B O 1
ATOM 2378 N N . GLY B 2 102 ? 11.927 14.162 -9.415 1.00 19.16 102 GLY B N 1
ATOM 2379 C CA . GLY B 2 102 ? 12.844 15.182 -9.826 1.00 16.99 102 GLY B CA 1
ATOM 2380 C C . GLY B 2 102 ? 12.940 16.301 -8.802 1.00 17.00 102 GLY B C 1
ATOM 2381 O O . GLY B 2 102 ? 12.233 16.312 -7.783 1.00 19.56 102 GLY B O 1
ATOM 2382 N N . PRO B 2 103 ? 13.811 17.275 -9.082 1.00 18.96 103 PRO B N 1
ATOM 2383 C CA . PRO B 2 103 ? 14.041 18.359 -8.112 1.00 26.67 103 PRO B CA 1
ATOM 2384 C C . PRO B 2 103 ? 12.936 19.402 -8.063 1.00 22.23 103 PRO B C 1
ATOM 2385 O O . PRO B 2 103 ? 12.869 20.152 -7.079 1.00 20.69 103 PRO B O 1
ATOM 2389 N N . GLY B 2 104 ? 12.086 19.489 -9.075 1.00 20.05 104 GLY B N 1
ATOM 2390 C CA . GLY B 2 104 ? 10.936 20.369 -8.988 1.00 20.03 104 GLY B CA 1
ATOM 2391 C C . GLY B 2 104 ? 11.146 21.709 -9.674 1.00 23.22 104 GLY B C 1
ATOM 2392 O O . GLY B 2 104 ? 12.255 22.259 -9.714 1.00 18.75 104 GLY B O 1
ATOM 2393 N N . THR B 2 105 ? 10.058 22.237 -10.234 1.00 17.14 105 THR B N 1
ATOM 2394 C CA . THR B 2 105 ? 9.987 23.587 -10.779 1.00 20.50 105 THR B CA 1
ATOM 2395 C C . THR B 2 105 ? 8.844 24.316 -10.091 1.00 16.50 105 THR B C 1
ATOM 2396 O O . THR B 2 105 ? 7.720 23.806 -10.047 1.00 16.96 105 THR B O 1
ATOM 2400 N N . LYS B 2 106 ? 9.125 25.495 -9.547 1.00 16.60 106 LYS B N 1
ATOM 2401 C CA . LYS B 2 106 ? 8.084 26.320 -8.955 1.00 19.64 106 LYS B CA 1
ATOM 2402 C C . LYS B 2 106 ? 7.513 27.247 -10.020 1.00 18.51 106 LYS B C 1
ATOM 2403 O O . LYS B 2 106 ? 8.263 27.952 -10.704 1.00 22.03 106 LYS B O 1
ATOM 2409 N N . VAL B 2 107 ? 6.195 27.225 -10.178 1.00 17.00 107 VAL B N 1
ATOM 2410 C CA . VAL B 2 107 ? 5.497 28.150 -11.063 1.00 16.19 107 VAL B CA 1
ATOM 2411 C C . VAL B 2 107 ? 4.872 29.220 -10.177 1.00 21.61 107 VAL B C 1
ATOM 2412 O O . VAL B 2 107 ? 3.907 28.955 -9.448 1.00 17.12 107 VAL B O 1
ATOM 2416 N N . GLU B 2 108 ? 5.426 30.428 -10.233 1.00 16.98 108 GLU B N 1
ATOM 2417 C CA . GLU B 2 108 ? 4.987 31.551 -9.423 1.00 17.02 108 GLU B CA 1
ATOM 2418 C C . GLU B 2 108 ? 4.291 32.591 -10.291 1.00 22.08 108 GLU B C 1
ATOM 2419 O O . GLU B 2 108 ? 4.418 32.603 -11.520 1.00 21.75 108 GLU B O 1
ATOM 2425 N N . ILE B 2 109 ? 3.569 33.486 -9.627 1.00 21.59 109 ILE B N 1
ATOM 2426 C CA . ILE B 2 109 ? 2.863 34.564 -10.311 1.00 20.91 109 ILE B CA 1
ATOM 2427 C C . ILE B 2 109 ? 3.819 35.724 -10.538 1.00 19.74 109 ILE B C 1
ATOM 2428 O O . ILE B 2 109 ? 4.416 36.248 -9.592 1.00 21.23 109 ILE B O 1
ATOM 2433 N N . LYS B 2 110 ? 3.983 36.116 -11.800 1.00 21.82 110 LYS B N 1
ATOM 2434 C CA . LYS B 2 110 ? 4.748 37.310 -12.113 1.00 23.05 110 LYS B CA 1
ATOM 2435 C C . LYS B 2 110 ? 3.874 38.539 -11.921 1.00 26.14 110 LYS B C 1
ATOM 2436 O O . LYS B 2 110 ? 2.697 38.553 -12.298 1.00 28.84 110 LYS B O 1
ATOM 2442 N N . ARG B 2 111 ? 4.454 39.566 -11.315 1.00 26.49 111 ARG B N 1
ATOM 2443 C CA . ARG B 2 111 ? 3.758 40.820 -11.084 1.00 23.43 111 ARG B CA 1
ATOM 2444 C C . ARG B 2 111 ? 4.771 41.945 -11.237 1.00 27.56 111 ARG B C 1
ATOM 2445 O O . ARG B 2 111 ? 5.959 41.706 -11.467 1.00 25.23 111 ARG B O 1
ATOM 2453 N N . THR B 2 112 ? 4.291 43.181 -11.125 1.00 31.77 112 THR B N 1
ATOM 2454 C CA . THR B 2 112 ? 5.188 44.324 -11.192 1.00 33.24 112 THR B CA 1
ATOM 2455 C C . THR B 2 112 ? 6.131 44.321 -9.995 1.00 33.63 112 THR B C 1
ATOM 2456 O O . THR B 2 112 ? 5.790 43.843 -8.908 1.00 26.10 112 THR B O 1
ATOM 2460 N N . VAL B 2 113 ? 7.337 44.852 -10.211 1.00 28.05 113 VAL B N 1
ATOM 2461 C CA . VAL B 2 113 ? 8.321 44.935 -9.141 1.00 28.48 113 VAL B CA 1
ATOM 2462 C C . VAL B 2 113 ? 7.746 45.751 -7.995 1.00 39.70 113 VAL B C 1
ATOM 2463 O O . VAL B 2 113 ? 7.177 46.830 -8.202 1.00 32.54 113 VAL B O 1
ATOM 2467 N N . ALA B 2 114 ? 7.877 45.230 -6.776 1.00 27.19 114 ALA B N 1
ATOM 2468 C CA . ALA B 2 114 ? 7.367 45.895 -5.585 1.00 28.84 114 ALA B CA 1
ATOM 2469 C C . ALA B 2 114 ? 8.484 45.962 -4.556 1.00 28.36 114 ALA B C 1
ATOM 2470 O O . ALA B 2 114 ? 9.055 44.929 -4.185 1.00 21.40 114 ALA B O 1
ATOM 2472 N N . ALA B 2 115 ? 8.806 47.175 -4.114 1.00 28.07 115 ALA B N 1
ATOM 2473 C CA . ALA B 2 115 ? 9.859 47.350 -3.131 1.00 25.78 115 ALA B CA 1
ATOM 2474 C C . ALA B 2 115 ? 9.378 46.916 -1.747 1.00 19.84 115 ALA B C 1
ATOM 2475 O O . ALA B 2 115 ? 8.202 47.073 -1.408 1.00 25.64 115 ALA B O 1
ATOM 2477 N N . PRO B 2 116 ? 10.269 46.366 -0.930 1.00 25.15 116 PRO B N 1
ATOM 2478 C CA . PRO B 2 116 ? 9.872 45.977 0.427 1.00 25.73 116 PRO B CA 1
ATOM 2479 C C . PRO B 2 116 ? 9.683 47.196 1.310 1.00 26.45 116 PRO B C 1
ATOM 2480 O O . PRO B 2 116 ? 10.395 48.196 1.180 1.00 26.55 116 PRO B O 1
ATOM 2484 N N . SER B 2 117 ? 8.705 47.105 2.204 1.00 21.40 117 SER B N 1
ATOM 2485 C CA . SER B 2 117 ? 8.622 47.990 3.356 1.00 30.78 117 SER B CA 1
ATOM 2486 C C . SER B 2 117 ? 9.414 47.339 4.479 1.00 25.69 117 SER B C 1
ATOM 2487 O O . SER B 2 117 ? 9.209 46.160 4.783 1.00 25.73 117 SER B O 1
ATOM 2490 N N . VAL B 2 118 ? 10.329 48.093 5.076 1.00 19.77 118 VAL B N 1
ATOM 2491 C CA . VAL B 2 118 ? 11.290 47.544 6.022 1.00 22.92 118 VAL B CA 1
ATOM 2492 C C . VAL B 2 118 ? 10.966 48.062 7.415 1.00 30.37 118 VAL B C 1
ATOM 2493 O O . VAL B 2 118 ? 10.657 49.247 7.594 1.00 24.49 118 VAL B O 1
ATOM 2497 N N . PHE B 2 119 ? 11.010 47.159 8.399 1.00 21.64 119 PHE B N 1
ATOM 2498 C CA . PHE B 2 119 ? 10.772 47.482 9.800 1.00 21.71 119 PHE B CA 1
ATOM 2499 C C . PHE B 2 119 ? 11.790 46.742 10.656 1.00 24.08 119 PHE B C 1
ATOM 2500 O O . PHE B 2 119 ? 12.148 45.601 10.351 1.00 22.77 119 PHE B O 1
ATOM 2508 N N . ILE B 2 120 ? 12.243 47.376 11.736 1.00 23.46 120 ILE B N 1
ATOM 2509 C CA . ILE B 2 120 ? 13.147 46.742 12.691 1.00 23.85 120 ILE B CA 1
ATOM 2510 C C . ILE B 2 120 ? 12.506 46.772 14.075 1.00 26.78 120 ILE B C 1
ATOM 2511 O O . ILE B 2 120 ? 11.885 47.768 14.461 1.00 25.51 120 ILE B O 1
ATOM 2516 N N . PHE B 2 121 ? 12.635 45.666 14.809 1.00 23.64 121 PHE B N 1
ATOM 2517 C CA . PHE B 2 121 ? 12.012 45.514 16.119 1.00 23.98 121 PHE B CA 1
ATOM 2518 C C . PHE B 2 121 ? 13.072 45.234 17.174 1.00 25.60 121 PHE B C 1
ATOM 2519 O O . PHE B 2 121 ? 13.819 44.246 17.049 1.00 25.31 121 PHE B O 1
ATOM 2527 N N . PRO B 2 122 ? 13.176 46.050 18.214 1.00 27.03 122 PRO B N 1
ATOM 2528 C CA . PRO B 2 122 ? 14.072 45.729 19.324 1.00 31.76 122 PRO B CA 1
ATOM 2529 C C . PRO B 2 122 ? 13.519 44.572 20.134 1.00 24.04 122 PRO B C 1
ATOM 2530 O O . PRO B 2 122 ? 12.315 44.277 20.068 1.00 29.99 122 PRO B O 1
ATOM 2534 N N . PRO B 2 123 ? 14.358 43.891 20.908 1.00 27.93 123 PRO B N 1
ATOM 2535 C CA . PRO B 2 123 ? 13.837 42.886 21.837 1.00 29.41 123 PRO B CA 1
ATOM 2536 C C . PRO B 2 123 ? 12.910 43.523 22.860 1.00 29.43 123 PRO B C 1
ATOM 2537 O O . PRO B 2 123 ? 13.079 44.680 23.248 1.00 31.40 123 PRO B O 1
ATOM 2541 N N . SER B 2 124 ? 11.910 42.753 23.283 1.00 30.01 124 SER B N 1
ATOM 2542 C CA . SER B 2 124 ? 10.980 43.216 24.298 1.00 33.79 124 SER B CA 1
ATOM 2543 C C . SER B 2 124 ? 11.655 43.257 25.665 1.00 40.74 124 SER B C 1
ATOM 2544 O O . SER B 2 124 ? 12.657 42.581 25.919 1.00 34.62 124 SER B O 1
ATOM 2547 N N . ASP B 2 125 ? 11.088 44.075 26.555 1.00 46.01 125 ASP B N 1
ATOM 2548 C CA . ASP B 2 125 ? 11.553 44.083 27.936 1.00 50.52 125 ASP B CA 1
ATOM 2549 C C . ASP B 2 125 ? 11.284 42.741 28.602 1.00 40.28 125 ASP B C 1
ATOM 2550 O O . ASP B 2 125 ? 12.097 42.262 29.402 1.00 38.04 125 ASP B O 1
ATOM 2555 N N . GLU B 2 126 ? 10.152 42.114 28.268 1.00 39.98 126 GLU B N 1
ATOM 2556 C CA . GLU B 2 126 ? 9.842 40.791 28.800 1.00 40.15 126 GLU B CA 1
ATOM 2557 C C . GLU B 2 126 ? 10.912 39.775 28.415 1.00 40.31 126 GLU B C 1
ATOM 2558 O O . GLU B 2 126 ? 11.379 39.003 29.259 1.00 39.31 126 GLU B O 1
ATOM 2564 N N . GLN B 2 127 ? 11.317 39.759 27.139 1.00 40.22 127 GLN B N 1
ATOM 2565 C CA . GLN B 2 127 ? 12.359 38.826 26.719 1.00 34.89 127 GLN B CA 1
ATOM 2566 C C . GLN B 2 127 ? 13.680 39.130 27.408 1.00 35.75 127 GLN B C 1
ATOM 2567 O O . GLN B 2 127 ? 14.391 38.214 27.838 1.00 42.57 127 GLN B O 1
ATOM 2573 N N . LEU B 2 128 ? 14.031 40.414 27.505 1.00 36.14 128 LEU B N 1
ATOM 2574 C CA . LEU B 2 128 ? 15.293 40.800 28.127 1.00 42.53 128 LEU B CA 1
ATOM 2575 C C . LEU B 2 128 ? 15.358 40.331 29.575 1.00 47.38 128 LEU B C 1
ATOM 2576 O O . LEU B 2 128 ? 16.419 39.910 30.053 1.00 39.74 128 LEU B O 1
ATOM 2581 N N . LYS B 2 129 ? 14.227 40.390 30.283 1.00 48.07 129 LYS B N 1
ATOM 2582 C CA . LYS B 2 129 ? 14.154 39.895 31.653 1.00 55.78 129 LYS B CA 1
ATOM 2583 C C . LYS B 2 129 ? 14.507 38.417 31.753 1.00 58.26 129 LYS B C 1
ATOM 2584 O O . LYS B 2 129 ? 14.905 37.957 32.829 1.00 60.49 129 LYS B O 1
ATOM 2590 N N . SER B 2 130 ? 14.371 37.666 30.661 1.00 54.48 130 SER B N 1
ATOM 2591 C CA . SER B 2 130 ? 14.691 36.246 30.630 1.00 57.55 130 SER B CA 1
ATOM 2592 C C . SER B 2 130 ? 16.130 35.966 30.214 1.00 53.16 130 SER B C 1
ATOM 2593 O O . SER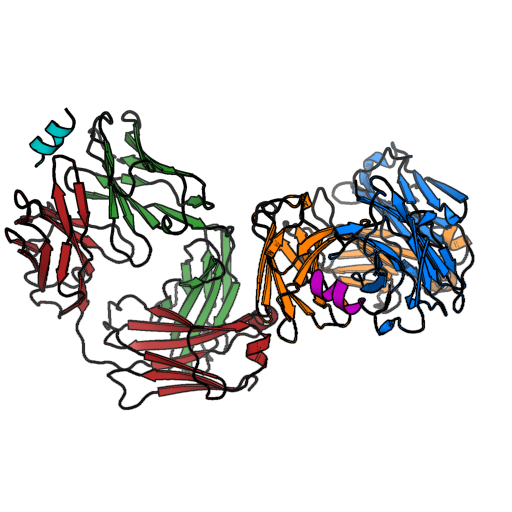 B 2 130 ? 16.507 34.796 30.094 1.00 59.19 130 SER B O 1
ATOM 2596 N N . GLY B 2 131 ? 16.938 37.003 29.987 1.00 48.00 131 GLY B N 1
ATOM 2597 C CA . GLY B 2 131 ? 18.336 36.836 29.650 1.00 46.62 131 GLY B CA 1
ATOM 2598 C C . GLY B 2 131 ? 18.645 36.707 28.174 1.00 55.75 131 GLY B C 1
ATOM 2599 O O . GLY B 2 131 ? 19.811 36.480 27.822 1.00 48.49 131 GLY B O 1
ATOM 2600 N N . THR B 2 132 ? 17.650 36.857 27.300 1.00 52.30 132 THR B N 1
ATOM 2601 C CA . THR B 2 132 ? 17.822 36.670 25.866 1.00 51.20 132 THR B CA 1
ATOM 2602 C C . THR B 2 132 ? 17.284 37.890 25.130 1.00 33.43 132 THR B C 1
ATOM 2603 O O . THR B 2 132 ? 16.383 38.578 25.615 1.00 36.73 132 THR B O 1
ATOM 2607 N N . ALA B 2 133 ? 17.852 38.166 23.956 1.00 39.11 133 ALA B N 1
ATOM 2608 C CA . ALA B 2 133 ? 17.440 39.309 23.148 1.00 33.20 133 ALA B CA 1
ATOM 2609 C C . ALA B 2 133 ? 17.403 38.897 21.686 1.00 34.90 133 ALA B C 1
ATOM 2610 O O . ALA B 2 133 ? 18.423 38.473 21.135 1.00 37.85 133 ALA B O 1
ATOM 2612 N N . SER B 2 134 ? 16.236 39.019 21.061 1.00 27.24 134 SER B N 1
ATOM 2613 C CA . SER B 2 134 ? 16.084 38.792 19.630 1.00 30.16 134 SER B CA 1
ATOM 2614 C C . SER B 2 134 ? 15.775 40.114 18.944 1.00 28.50 134 SER B C 1
ATOM 2615 O O . SER B 2 134 ? 14.881 40.849 19.380 1.00 31.41 134 SER B O 1
ATOM 2618 N N . VAL B 2 135 ? 16.510 40.411 17.878 1.00 29.15 135 VAL B N 1
ATOM 2619 C CA . VAL B 2 135 ? 16.285 41.590 17.049 1.00 24.98 135 VAL B CA 1
ATOM 2620 C C . VAL B 2 135 ? 15.738 41.122 15.708 1.00 24.87 135 VAL B C 1
ATOM 2621 O O . VAL B 2 135 ? 16.333 40.252 15.062 1.00 26.08 135 VAL B O 1
ATOM 2625 N N . VAL B 2 136 ? 14.610 41.692 15.288 1.00 23.89 136 VAL B N 1
ATOM 2626 C CA . VAL B 2 136 ? 13.890 41.218 14.112 1.00 22.97 136 VAL B CA 1
ATOM 2627 C C . VAL B 2 136 ? 13.842 42.322 13.065 1.00 22.88 136 VAL B C 1
ATOM 2628 O O . VAL B 2 136 ? 13.446 43.454 13.366 1.00 24.61 136 VAL B O 1
ATOM 2632 N N . CYS B 2 137 ? 14.232 41.986 11.839 1.00 20.40 137 CYS B N 1
ATOM 2633 C CA . CYS B 2 137 ? 14.110 42.871 10.688 1.00 22.73 137 CYS B CA 1
ATOM 2634 C C . CYS B 2 137 ? 13.068 42.279 9.744 1.00 26.97 137 CYS B C 1
ATOM 2635 O O . CYS B 2 137 ? 13.197 41.124 9.322 1.00 22.11 137 CYS B O 1
ATOM 2638 N N . LEU B 2 138 ? 12.034 43.056 9.433 1.00 24.18 138 LEU B N 1
ATOM 2639 C CA . LEU B 2 138 ? 10.939 42.609 8.580 1.00 18.32 138 LEU B CA 1
ATOM 2640 C C . LEU B 2 138 ? 11.015 43.299 7.223 1.00 22.48 138 LEU B C 1
ATOM 2641 O O . LEU B 2 138 ? 11.138 44.525 7.151 1.00 22.99 138 LEU B O 1
ATOM 2646 N N . LEU B 2 139 ? 10.920 42.508 6.154 1.00 17.97 139 LEU B N 1
ATOM 2647 C CA . LEU B 2 139 ? 10.828 43.008 4.783 1.00 21.52 139 LEU B CA 1
ATOM 2648 C C . LEU B 2 139 ? 9.458 42.600 4.259 1.00 26.12 139 LEU B C 1
ATOM 2649 O O . LEU B 2 139 ? 9.209 41.412 4.034 1.00 22.53 139 LEU B O 1
ATOM 2654 N N . ASN B 2 140 ? 8.565 43.565 4.058 1.00 19.92 140 ASN B N 1
ATOM 2655 C CA . ASN B 2 140 ? 7.156 43.257 3.855 1.00 16.88 140 ASN B CA 1
ATOM 2656 C C . ASN B 2 140 ? 6.711 43.539 2.424 1.00 24.66 140 ASN B C 1
ATOM 2657 O O . ASN B 2 140 ? 6.991 44.614 1.880 1.00 24.19 140 ASN B O 1
ATOM 2662 N N . ASN B 2 141 ? 6.013 42.567 1.834 1.00 21.85 141 ASN B N 1
ATOM 2663 C CA . ASN B 2 141 ? 5.291 42.698 0.563 1.00 22.64 141 ASN B CA 1
ATOM 2664 C C . ASN B 2 141 ? 6.185 43.219 -0.565 1.00 22.93 141 ASN B C 1
ATOM 2665 O O . ASN B 2 141 ? 5.984 44.307 -1.100 1.00 27.48 141 ASN B O 1
ATOM 2670 N N . PHE B 2 142 ? 7.149 42.389 -0.953 1.00 20.89 142 PHE B N 1
ATOM 2671 C CA . PHE B 2 142 ? 8.043 42.739 -2.047 1.00 22.99 142 PHE B CA 1
ATOM 2672 C C . PHE B 2 142 ? 7.974 41.694 -3.156 1.00 29.70 142 PHE B C 1
ATOM 2673 O O . PHE B 2 142 ? 7.486 40.577 -2.965 1.00 19.88 142 PHE B O 1
ATOM 2681 N N . TYR B 2 143 ? 8.456 42.089 -4.338 1.00 22.27 143 TYR B N 1
ATOM 2682 C CA . TYR B 2 143 ? 8.561 41.212 -5.501 1.00 21.20 143 TYR B CA 1
ATOM 2683 C C . TYR B 2 143 ? 9.586 41.800 -6.463 1.00 27.38 143 TYR B C 1
ATOM 2684 O O . TYR B 2 143 ? 9.557 43.009 -6.723 1.00 27.66 143 TYR B O 1
ATOM 2693 N N . PRO B 2 144 ? 10.501 40.987 -7.020 1.00 26.95 144 PRO B N 1
ATOM 2694 C CA . PRO B 2 144 ? 10.571 39.528 -6.858 1.00 28.02 144 PRO B CA 1
ATOM 2695 C C . PRO B 2 144 ? 11.113 39.050 -5.510 1.00 25.52 144 PRO B C 1
ATOM 2696 O O . PRO B 2 144 ? 11.406 39.853 -4.625 1.00 24.91 144 PRO B O 1
ATOM 2700 N N . ARG B 2 145 ? 11.234 37.727 -5.377 1.00 20.74 145 ARG B N 1
ATOM 2701 C CA . ARG B 2 145 ? 11.611 37.111 -4.107 1.00 24.25 145 ARG B CA 1
ATOM 2702 C C . ARG B 2 145 ? 13.046 37.442 -3.703 1.00 23.16 145 ARG B C 1
ATOM 2703 O O . ARG B 2 145 ? 13.369 37.433 -2.511 1.00 26.71 145 ARG B O 1
ATOM 2711 N N . GLU B 2 146 ? 13.910 37.742 -4.666 1.00 27.14 146 GLU B N 1
ATOM 2712 C CA . GLU B 2 146 ? 15.319 37.961 -4.368 1.00 30.64 146 GLU B CA 1
ATOM 2713 C C . GLU B 2 146 ? 15.526 39.265 -3.608 1.00 25.39 146 GLU B C 1
ATOM 2714 O O . GLU B 2 146 ? 14.907 40.287 -3.914 1.00 25.14 146 GLU B O 1
ATOM 2720 N N . ALA B 2 147 ? 16.415 39.223 -2.618 1.00 27.32 147 ALA B N 1
ATOM 2721 C CA . ALA B 2 147 ? 16.699 40.360 -1.755 1.00 29.32 147 ALA B CA 1
ATOM 2722 C C . ALA B 2 147 ? 17.990 40.081 -1.004 1.00 26.88 147 ALA B C 1
ATOM 2723 O O . ALA B 2 147 ? 18.460 38.941 -0.945 1.00 29.95 147 ALA B O 1
ATOM 2725 N N . LYS B 2 148 ? 18.549 41.133 -0.414 1.00 28.84 148 LYS B N 1
ATOM 2726 C CA . LYS B 2 148 ? 19.725 41.012 0.433 1.00 23.25 148 LYS B CA 1
ATOM 2727 C C . LYS B 2 148 ? 19.491 41.784 1.720 1.00 29.17 148 LYS B C 1
ATOM 2728 O O . LYS B 2 148 ? 18.935 42.887 1.701 1.00 32.45 148 LYS B O 1
ATOM 2734 N N . VAL B 2 149 ? 19.901 41.194 2.839 1.00 23.02 149 VAL B N 1
ATOM 2735 C CA . VAL B 2 149 ? 19.805 41.822 4.149 1.00 23.39 149 VAL B CA 1
ATOM 2736 C C . VAL B 2 149 ? 21.196 41.841 4.764 1.00 35.30 149 VAL B C 1
ATOM 2737 O O . VAL B 2 149 ? 21.874 40.808 4.809 1.00 29.76 149 VAL B O 1
ATOM 2741 N N . GLN B 2 150 ? 21.618 43.013 5.229 1.00 24.84 150 GLN B N 1
ATOM 2742 C CA . GLN B 2 150 ? 22.915 43.188 5.868 1.00 30.56 150 GLN B CA 1
ATOM 2743 C C . GLN B 2 150 ? 22.696 43.761 7.260 1.00 29.95 150 GLN B C 1
ATOM 2744 O O . GLN B 2 150 ? 22.119 44.845 7.405 1.00 29.91 150 GLN B O 1
ATOM 2750 N N . TRP B 2 151 ? 23.154 43.037 8.277 1.00 26.78 151 TRP B N 1
ATOM 2751 C CA . TRP B 2 151 ? 23.061 43.500 9.657 1.00 26.56 151 TRP B CA 1
ATOM 2752 C C . TRP B 2 151 ? 24.294 44.314 10.024 1.00 34.81 151 TRP B C 1
ATOM 2753 O O . TRP B 2 151 ? 25.419 43.956 9.665 1.00 28.92 151 TRP B O 1
ATOM 2764 N N . LYS B 2 152 ? 24.077 45.411 10.748 1.00 27.01 152 LYS B N 1
ATOM 2765 C CA . LYS B 2 152 ? 25.159 46.261 11.232 1.00 34.09 152 LYS B CA 1
ATOM 2766 C C . LYS B 2 152 ? 24.944 46.541 12.710 1.00 35.81 152 LYS B C 1
ATOM 2767 O O . LYS B 2 152 ? 23.847 46.938 13.115 1.00 30.85 152 LYS B O 1
ATOM 2773 N N . VAL B 2 153 ? 25.983 46.318 13.511 1.00 29.75 153 VAL B N 1
ATOM 2774 C CA . VAL B 2 153 ? 25.946 46.546 14.952 1.00 37.61 153 VAL B CA 1
ATOM 2775 C C . VAL B 2 153 ? 27.071 47.513 15.293 1.00 45.88 153 VAL B C 1
ATOM 2776 O O . VAL B 2 153 ? 28.249 47.192 15.090 1.00 40.40 153 VAL B O 1
ATOM 2780 N N . ASP B 2 154 ? 26.709 48.690 15.816 1.00 43.38 154 ASP B N 1
ATOM 2781 C CA . ASP B 2 154 ? 27.647 49.809 15.955 1.00 44.27 154 ASP B CA 1
ATOM 2782 C C . ASP B 2 154 ? 28.434 50.012 14.663 1.00 41.43 154 ASP B C 1
ATOM 2783 O O . ASP B 2 154 ? 29.650 50.218 14.671 1.00 45.75 154 ASP B O 1
ATOM 2788 N N . ASN B 2 155 ? 27.720 49.921 13.539 1.00 37.89 155 ASN B N 1
ATOM 2789 C CA . ASN B 2 155 ? 28.249 50.086 12.185 1.00 40.09 155 ASN B CA 1
ATOM 2790 C C . ASN B 2 155 ? 29.270 49.016 11.809 1.00 47.92 155 ASN B C 1
ATOM 2791 O O . ASN B 2 155 ? 30.046 49.202 10.867 1.00 52.48 155 ASN B O 1
ATOM 2796 N N . ALA B 2 156 ? 29.278 47.887 12.511 1.00 46.98 156 ALA B N 1
ATOM 2797 C CA . ALA B 2 156 ? 30.111 46.746 12.150 1.00 55.16 156 ALA B CA 1
ATOM 2798 C C . ALA B 2 156 ? 29.255 45.734 11.398 1.00 43.32 156 ALA B C 1
ATOM 2799 O O . ALA B 2 156 ? 28.239 45.266 11.923 1.00 39.95 156 ALA B O 1
ATOM 2801 N N . LEU B 2 157 ? 29.661 45.403 10.173 1.00 32.81 157 LEU B N 1
ATOM 2802 C CA . LEU B 2 157 ? 28.890 44.478 9.351 1.00 37.61 157 LEU B CA 1
ATOM 2803 C C . LEU B 2 157 ? 28.918 43.080 9.958 1.00 39.24 157 LEU B C 1
ATOM 2804 O O . LEU B 2 157 ? 29.983 42.562 10.308 1.00 40.09 157 LEU B O 1
ATOM 2809 N N . GLN B 2 158 ? 27.744 42.470 10.076 1.00 36.82 158 GLN B N 1
ATOM 2810 C CA . GLN B 2 158 ? 27.594 41.167 10.705 1.00 33.37 158 GLN B CA 1
ATOM 2811 C C . GLN B 2 158 ? 27.500 40.076 9.645 1.00 31.16 158 GLN B C 1
ATOM 2812 O O . GLN B 2 158 ? 27.026 40.310 8.532 1.00 35.31 158 GLN B O 1
ATOM 2818 N N . SER B 2 159 ? 27.942 38.874 10.006 1.00 30.82 159 SER B N 1
ATOM 2819 C CA . SER B 2 159 ? 27.723 37.718 9.149 1.00 26.47 159 SER B CA 1
ATOM 2820 C C . SER B 2 159 ? 27.602 36.468 10.006 1.00 26.95 159 SER B C 1
ATOM 2821 O O . SER B 2 159 ? 28.196 36.372 11.085 1.00 29.70 159 SER B O 1
ATOM 2824 N N . GLY B 2 160 ? 26.802 35.520 9.520 1.00 29.99 160 GLY B N 1
ATOM 2825 C CA . GLY B 2 160 ? 26.713 34.198 10.100 1.00 34.29 160 GLY B CA 1
ATOM 2826 C C . GLY B 2 160 ? 25.882 34.068 11.358 1.00 35.97 160 GLY B C 1
ATOM 2827 O O . GLY B 2 160 ? 25.788 32.958 11.897 1.00 39.81 160 GLY B O 1
ATOM 2828 N N . ASN B 2 161 ? 25.266 35.148 11.848 1.00 28.81 161 ASN B N 1
ATOM 2829 C CA . ASN B 2 161 ? 24.536 35.090 13.110 1.00 35.70 161 ASN B CA 1
ATOM 2830 C C . ASN B 2 161 ? 23.057 35.430 12.949 1.00 34.06 161 ASN B C 1
ATOM 2831 O O . ASN B 2 161 ? 22.389 35.748 13.939 1.00 33.54 161 ASN B O 1
ATOM 2836 N N . SER B 2 162 ? 22.526 35.381 11.733 1.00 27.42 162 SER B N 1
ATOM 2837 C CA . SER B 2 162 ? 21.112 35.643 11.520 1.00 27.47 162 SER B CA 1
ATOM 2838 C C . SER B 2 162 ? 20.443 34.426 10.899 1.00 28.10 162 SER B C 1
ATOM 2839 O O . SER B 2 162 ? 21.088 33.589 10.260 1.00 27.34 162 SER B O 1
ATOM 2842 N N . GLN B 2 163 ? 19.132 34.336 11.097 1.00 25.47 163 GLN B N 1
ATOM 2843 C CA . GLN B 2 163 ? 18.319 33.309 10.468 1.00 23.40 163 GLN B CA 1
ATOM 2844 C C . GLN B 2 163 ? 17.161 33.984 9.750 1.00 20.01 163 GLN B C 1
ATOM 2845 O O . GLN B 2 163 ? 16.546 34.912 10.285 1.00 23.06 163 GLN B O 1
ATOM 2851 N N . GLU B 2 164 ? 16.870 33.524 8.538 1.00 20.31 164 GLU B N 1
ATOM 2852 C CA . GLU B 2 164 ? 15.848 34.135 7.705 1.00 21.70 164 GLU B CA 1
ATOM 2853 C C . GLU B 2 164 ? 14.721 33.155 7.418 1.00 24.86 164 GLU B C 1
ATOM 2854 O O . GLU B 2 164 ? 14.927 31.940 7.353 1.00 23.99 164 GLU B O 1
ATOM 2860 N N . SER B 2 165 ? 13.524 33.708 7.236 1.00 20.33 165 SER B N 1
ATOM 2861 C CA . SER B 2 165 ? 12.336 32.949 6.878 1.00 18.83 165 SER B CA 1
ATOM 2862 C C . SER B 2 165 ? 11.521 33.767 5.889 1.00 22.72 165 SER B C 1
ATOM 2863 O O . SER B 2 165 ? 11.433 34.991 6.018 1.00 20.18 165 SER B O 1
ATOM 2866 N N . VAL B 2 166 ? 10.941 33.093 4.897 1.00 21.94 166 VAL B N 1
ATOM 2867 C CA . VAL B 2 166 ? 10.207 33.744 3.819 1.00 19.86 166 VAL B CA 1
ATOM 2868 C C . VAL B 2 166 ? 8.831 33.109 3.703 1.00 21.50 166 VAL B C 1
ATOM 2869 O O . VAL B 2 166 ? 8.701 31.880 3.726 1.00 21.08 166 VAL B O 1
ATOM 2873 N N . THR B 2 167 ? 7.806 33.946 3.563 1.00 17.20 167 THR B N 1
ATOM 2874 C CA . THR B 2 167 ? 6.451 33.447 3.386 1.00 16.40 167 THR B CA 1
ATOM 2875 C C . THR B 2 167 ? 6.260 32.902 1.973 1.00 26.98 167 THR B C 1
ATOM 2876 O O . THR B 2 167 ? 7.061 33.147 1.063 1.00 22.50 167 THR B O 1
ATOM 2880 N N . GLU B 2 168 ? 5.174 32.154 1.796 1.00 24.16 168 GLU B N 1
ATOM 2881 C CA . GLU B 2 168 ? 4.749 31.786 0.458 1.00 21.89 168 GLU B CA 1
ATOM 2882 C C . GLU B 2 168 ? 4.165 33.011 -0.241 1.00 25.78 168 GLU B C 1
ATOM 2883 O O . GLU B 2 168 ? 3.718 33.968 0.400 1.00 22.56 168 GLU B O 1
ATOM 2889 N N . GLN B 2 169 ? 4.179 32.979 -1.571 1.00 24.42 169 GLN B N 1
ATOM 2890 C CA . GLN B 2 169 ? 3.654 34.100 -2.343 1.00 19.91 169 GLN B CA 1
ATOM 2891 C C . GLN B 2 169 ? 2.198 34.363 -1.983 1.00 21.69 169 GLN B C 1
ATOM 2892 O O . GLN B 2 169 ? 1.370 33.446 -1.972 1.00 22.76 169 GLN B O 1
ATOM 2898 N N . ASP B 2 170 ? 1.889 35.620 -1.673 1.00 23.51 170 ASP B N 1
ATOM 2899 C CA . ASP B 2 170 ? 0.548 35.971 -1.227 1.00 25.60 170 ASP B CA 1
ATOM 2900 C C . ASP B 2 170 ? -0.469 35.752 -2.343 1.00 25.35 170 ASP B C 1
ATOM 2901 O O . ASP B 2 170 ? -0.241 36.121 -3.497 1.00 30.27 170 ASP B O 1
ATOM 2906 N N . SER B 2 171 ? -1.603 35.146 -1.986 1.00 33.73 171 SER B N 1
ATOM 2907 C CA . SER B 2 171 ? -2.614 34.815 -2.984 1.00 45.77 171 SER B CA 1
ATOM 2908 C C . SER B 2 171 ? -3.285 36.050 -3.572 1.00 48.96 171 SER B C 1
ATOM 2909 O O . SER B 2 171 ? -3.793 35.982 -4.696 1.00 44.12 171 SER B O 1
ATOM 2912 N N . LYS B 2 172 ? -3.289 37.172 -2.852 1.00 46.13 172 LYS B N 1
ATOM 2913 C CA . LYS B 2 172 ? -4.030 38.357 -3.266 1.00 45.64 172 LYS B CA 1
ATOM 2914 C C . LYS B 2 172 ? -3.177 39.394 -3.986 1.00 43.08 172 LYS B C 1
ATOM 2915 O O . LYS B 2 172 ? -3.634 39.971 -4.977 1.00 41.04 172 LYS B O 1
ATOM 2921 N N . ASP B 2 173 ? -1.954 39.664 -3.520 1.00 31.62 173 ASP B N 1
ATOM 2922 C CA . ASP B 2 173 ? -1.108 40.664 -4.159 1.00 30.72 173 ASP B CA 1
ATOM 2923 C C . ASP B 2 173 ? 0.189 40.103 -4.730 1.00 27.32 173 ASP B C 1
ATOM 2924 O O . ASP B 2 173 ? 1.018 40.879 -5.217 1.00 25.27 173 ASP B O 1
ATOM 2929 N N . SER B 2 174 ? 0.398 38.787 -4.665 1.00 26.63 174 SER B N 1
ATOM 2930 C CA . SER B 2 174 ? 1.514 38.106 -5.320 1.00 25.31 174 SER B CA 1
ATOM 2931 C C . SER B 2 174 ? 2.876 38.530 -4.777 1.00 21.47 174 SER B C 1
ATOM 2932 O O . SER B 2 174 ? 3.891 38.353 -5.455 1.00 24.66 174 SER B O 1
ATOM 2935 N N . THR B 2 175 ? 2.938 39.081 -3.567 1.00 21.06 175 THR B N 1
ATOM 2936 C CA . THR B 2 175 ? 4.208 39.501 -2.995 1.00 17.66 175 THR B CA 1
ATOM 2937 C C . THR B 2 175 ? 4.740 38.459 -2.019 1.00 18.91 175 THR B C 1
ATOM 2938 O O . THR B 2 175 ? 4.065 37.491 -1.660 1.00 23.24 175 THR B O 1
ATOM 2942 N N . TYR B 2 176 ? 5.977 38.686 -1.586 1.00 19.97 176 TYR B N 1
ATOM 2943 C CA . TYR B 2 176 ? 6.641 37.891 -0.568 1.00 21.32 176 TYR B CA 1
ATOM 2944 C C . TYR B 2 176 ? 6.956 38.779 0.629 1.00 22.84 176 TYR B C 1
ATOM 2945 O O . TYR B 2 176 ? 7.053 40.003 0.510 1.00 19.99 176 TYR B O 1
ATOM 2954 N N . SER B 2 177 ? 7.120 38.156 1.790 1.00 20.34 177 SER B N 1
ATOM 2955 C CA . SER B 2 177 ? 7.624 38.849 2.965 1.00 18.46 177 SER B CA 1
ATOM 2956 C C . SER B 2 177 ? 8.692 37.982 3.611 1.00 24.02 177 SER B C 1
ATOM 2957 O O . SER B 2 177 ? 8.684 36.754 3.474 1.00 18.59 177 SER B O 1
ATOM 2960 N N . LEU B 2 178 ? 9.622 38.632 4.302 1.00 19.25 178 LEU B N 1
ATOM 2961 C CA . LEU B 2 178 ? 10.783 37.956 4.863 1.00 18.52 178 LEU B CA 1
ATOM 2962 C C . LEU B 2 178 ? 11.105 38.534 6.232 1.00 19.08 178 LEU B C 1
ATOM 2963 O O . LEU B 2 178 ? 11.031 39.748 6.436 1.00 17.90 178 LEU B O 1
ATOM 2968 N N . SER B 2 179 ? 11.484 37.659 7.158 1.00 17.39 179 SER B N 1
ATOM 2969 C CA . SER B 2 179 ? 12.021 38.056 8.450 1.00 16.73 179 SER B CA 1
ATOM 2970 C C . SER B 2 179 ? 13.481 37.636 8.533 1.00 21.29 179 SER B C 1
ATOM 2971 O O . SER B 2 179 ? 13.867 36.589 8.006 1.00 21.55 179 SER B O 1
ATOM 2974 N N . SER B 2 180 ? 14.286 38.466 9.184 1.00 19.26 180 SER B N 1
ATOM 2975 C CA . SER B 2 180 ? 15.662 38.143 9.525 1.00 22.87 180 SER B CA 1
ATOM 2976 C C . SER B 2 180 ? 15.822 38.417 11.008 1.00 28.20 180 SER B C 1
ATOM 2977 O O . SER B 2 180 ? 15.485 39.510 11.474 1.00 25.10 180 SER B O 1
ATOM 2980 N N . THR B 2 181 ? 16.311 37.431 11.752 1.00 22.57 181 THR B N 1
ATOM 2981 C CA . THR B 2 181 ? 16.372 37.523 13.202 1.00 21.15 181 THR B CA 1
ATOM 2982 C C . THR B 2 181 ? 17.803 37.356 13.689 1.00 33.59 181 THR B C 1
ATOM 2983 O O . THR B 2 181 ? 18.487 36.396 13.319 1.00 23.27 181 THR B O 1
ATOM 2987 N N . LEU B 2 182 ? 18.240 38.300 14.516 1.00 26.18 182 LEU B N 1
ATOM 2988 C CA . LEU B 2 182 ? 19.521 38.265 15.207 1.00 30.65 182 LEU B CA 1
ATOM 2989 C C . LEU B 2 182 ? 19.239 37.959 16.673 1.00 36.36 182 LEU B C 1
ATOM 2990 O O . LEU B 2 182 ? 18.482 38.689 17.322 1.00 41.52 182 LEU B O 1
ATOM 2995 N N . THR B 2 183 ? 19.819 36.879 17.189 1.00 43.58 183 THR B N 1
ATOM 2996 C CA . THR B 2 183 ? 19.572 36.447 18.561 1.00 52.35 183 THR B CA 1
ATOM 2997 C C . THR B 2 183 ? 20.858 36.588 19.366 1.00 49.44 183 THR B C 1
ATOM 2998 O O . THR B 2 183 ? 21.897 36.037 18.984 1.00 55.69 183 THR B O 1
ATOM 3002 N N . LEU B 2 184 ? 20.784 37.328 20.471 1.00 40.78 184 LEU B N 1
ATOM 3003 C CA . LEU B 2 184 ? 21.938 37.613 21.310 1.00 49.14 184 LEU B CA 1
ATOM 3004 C C . LEU B 2 184 ? 21.544 37.444 22.769 1.00 45.22 184 LEU B C 1
ATOM 3005 O O . LEU B 2 184 ? 20.374 37.596 23.132 1.00 52.95 184 LEU B O 1
ATOM 3010 N N . SER B 2 185 ? 22.529 37.130 23.606 1.00 54.63 185 SER B N 1
ATOM 3011 C CA . SER B 2 185 ? 22.295 37.165 25.041 1.00 53.20 185 SER B CA 1
ATOM 3012 C C . SER B 2 185 ? 22.111 38.609 25.486 1.00 38.37 185 SER B C 1
ATOM 3013 O O . SER B 2 185 ? 22.575 39.546 24.830 1.00 41.75 185 SER B O 1
ATOM 3016 N N . LYS B 2 186 ? 21.408 38.781 26.610 1.00 44.84 186 LYS B N 1
ATOM 3017 C CA . LYS B 2 186 ? 21.198 40.119 27.154 1.00 43.28 186 LYS B CA 1
ATOM 3018 C C . LYS B 2 186 ? 22.525 40.834 27.356 1.00 35.39 186 LYS B C 1
ATOM 3019 O O . LYS B 2 186 ? 22.657 42.019 27.029 1.00 44.15 186 LYS B O 1
ATOM 3025 N N . ALA B 2 187 ? 23.532 40.116 27.864 1.00 46.27 187 ALA B N 1
ATOM 3026 C CA . ALA B 2 187 ? 24.845 40.718 28.070 1.00 46.00 187 ALA B CA 1
ATOM 3027 C C . ALA B 2 187 ? 25.488 41.120 26.747 1.00 47.62 187 ALA B C 1
ATOM 3028 O O . ALA B 2 187 ? 26.085 42.199 26.648 1.00 54.30 187 ALA B O 1
ATOM 3030 N N . ASP B 2 188 ? 25.382 40.269 25.721 1.00 49.66 188 ASP B N 1
ATOM 3031 C CA . ASP B 2 188 ? 25.939 40.623 24.416 1.00 47.24 188 ASP B CA 1
ATOM 3032 C C . ASP B 2 188 ? 25.192 41.793 23.789 1.00 44.47 188 ASP B C 1
ATOM 3033 O O . ASP B 2 188 ? 25.802 42.659 23.151 1.00 44.40 188 ASP B O 1
ATOM 3038 N N . TYR B 2 189 ? 23.871 41.832 23.962 1.00 50.40 189 TYR B N 1
ATOM 3039 C CA . TYR B 2 189 ? 23.068 42.914 23.406 1.00 47.23 189 TYR B CA 1
ATOM 3040 C C . TYR B 2 189 ? 23.398 44.258 24.052 1.00 40.78 189 TYR B C 1
ATOM 3041 O O . TYR B 2 189 ? 23.368 45.293 23.378 1.00 35.94 189 TYR B O 1
ATOM 3050 N N . GLU B 2 190 ? 23.731 44.259 25.347 1.00 51.34 190 GLU B N 1
ATOM 3051 C CA . GLU B 2 190 ? 23.998 45.482 26.097 1.00 42.31 190 GLU B CA 1
ATOM 3052 C C . GLU B 2 190 ? 25.391 46.028 25.834 1.00 45.99 190 GLU B C 1
ATOM 3053 O O . GLU B 2 190 ? 25.724 47.123 26.301 1.00 56.18 190 GLU B O 1
ATOM 3059 N N . LYS B 2 191 ? 26.191 45.292 25.071 1.00 53.83 191 LYS B N 1
ATOM 3060 C CA . LYS B 2 191 ? 27.526 45.723 24.697 1.00 53.75 191 LYS B CA 1
ATOM 3061 C C . LYS B 2 191 ? 27.511 46.781 23.618 1.00 48.27 191 LYS B C 1
ATOM 3062 O O . LYS B 2 191 ? 28.526 47.453 23.416 1.00 47.81 191 LYS B O 1
ATOM 3068 N N . HIS B 2 192 ? 26.401 46.913 22.903 1.00 53.52 192 HIS B N 1
ATOM 3069 C CA . HIS B 2 192 ? 26.340 47.695 21.684 1.00 48.62 192 HIS B CA 1
ATOM 3070 C C . HIS B 2 192 ? 25.139 48.622 21.759 1.00 35.36 192 HIS B C 1
ATOM 3071 O O . HIS B 2 192 ? 24.173 48.359 22.479 1.00 44.62 192 HIS B O 1
ATOM 3078 N N . LYS B 2 193 ? 25.201 49.714 21.003 1.00 42.43 193 LYS B N 1
ATOM 3079 C CA . LYS B 2 193 ? 24.157 50.728 21.056 1.00 48.12 193 LYS B CA 1
ATOM 3080 C C . LYS B 2 193 ? 23.298 50.772 19.802 1.00 43.85 193 LYS B C 1
ATOM 3081 O O . LYS B 2 193 ? 22.067 50.775 19.901 1.00 47.64 193 LYS B O 1
ATOM 3087 N N . VAL B 2 194 ? 23.907 50.807 18.620 1.00 33.03 194 VAL B N 1
ATOM 3088 C CA . VAL B 2 194 ? 23.176 50.967 17.367 1.00 38.05 194 VAL B CA 1
ATOM 3089 C C . VAL B 2 194 ? 22.990 49.604 16.715 1.00 41.26 194 VAL B C 1
ATOM 3090 O O . VAL B 2 194 ? 23.961 48.872 16.488 1.00 39.50 194 VAL B O 1
ATOM 3094 N N . TYR B 2 195 ? 21.741 49.268 16.411 1.00 40.53 195 TYR B N 1
ATOM 3095 C CA . TYR B 2 195 ? 21.388 48.033 15.730 1.00 28.71 195 TYR B CA 1
ATOM 3096 C C . TYR B 2 195 ? 20.658 48.402 14.452 1.00 29.91 195 TYR B C 1
ATOM 3097 O O . TYR B 2 195 ? 19.681 49.156 14.496 1.00 32.26 195 TYR B O 1
ATOM 3106 N N . ALA B 2 196 ? 21.128 47.879 13.319 1.00 26.05 196 ALA B N 1
ATOM 3107 C CA . ALA B 2 196 ? 20.599 48.283 12.025 1.00 28.28 196 ALA B CA 1
ATOM 3108 C C . ALA B 2 196 ? 20.524 47.094 11.077 1.00 34.26 196 ALA B C 1
ATOM 3109 O O . ALA B 2 196 ? 21.361 46.189 11.120 1.00 30.55 196 ALA B O 1
ATOM 3111 N N . CYS B 2 197 ? 19.516 47.111 10.207 1.00 31.69 197 CYS B N 1
ATOM 3112 C CA . CYS B 2 197 ? 19.452 46.200 9.073 1.00 36.80 197 CYS B CA 1
ATOM 3113 C C . CYS B 2 197 ? 19.305 47.011 7.793 1.00 27.74 197 CYS B C 1
ATOM 3114 O O . CYS B 2 197 ? 18.532 47.974 7.736 1.00 28.51 197 CYS B O 1
ATOM 3117 N N . GLU B 2 198 ? 20.087 46.640 6.784 1.00 26.20 198 GLU B N 1
ATOM 3118 C CA . GLU B 2 198 ? 20.122 47.321 5.498 1.00 31.89 198 GLU B CA 1
ATOM 3119 C C . GLU B 2 198 ? 19.655 46.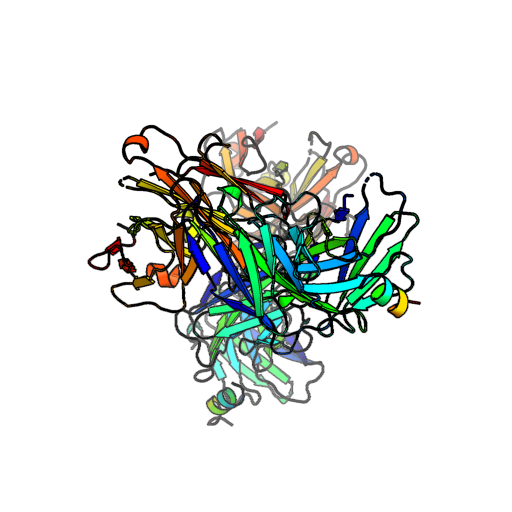361 4.415 1.00 29.40 198 GLU B C 1
ATOM 3120 O O . GLU B 2 198 ? 20.178 45.248 4.303 1.00 32.18 198 GLU B O 1
ATOM 3126 N N . VAL B 2 199 ? 18.693 46.801 3.608 1.00 26.94 199 VAL B N 1
ATOM 3127 C CA . VAL B 2 199 ? 18.012 45.947 2.641 1.00 25.99 199 VAL B CA 1
ATOM 3128 C C . VAL B 2 199 ? 18.333 46.417 1.229 1.00 31.92 199 VAL B C 1
ATOM 3129 O O . VAL B 2 199 ? 18.246 47.613 0.927 1.00 31.95 199 VAL B O 1
ATOM 3133 N N . THR B 2 200 ? 18.680 45.471 0.360 1.00 28.43 200 THR B N 1
ATOM 3134 C CA . THR B 2 200 ? 18.900 45.725 -1.057 1.00 25.57 200 THR B CA 1
ATOM 3135 C C . THR B 2 200 ? 17.874 44.934 -1.856 1.00 33.57 200 THR B C 1
ATOM 3136 O O . THR B 2 200 ? 17.713 43.727 -1.640 1.00 33.19 200 THR B O 1
ATOM 3140 N N . HIS B 2 201 ? 17.177 45.612 -2.766 1.00 30.84 201 HIS B N 1
ATOM 3141 C CA . HIS B 2 201 ? 16.145 44.977 -3.574 1.00 26.13 201 HIS B CA 1
ATOM 3142 C C . HIS B 2 201 ? 15.995 45.741 -4.883 1.00 36.09 201 HIS B C 1
ATOM 3143 O O . HIS B 2 201 ? 16.292 46.937 -4.954 1.00 34.31 201 HIS B O 1
ATOM 3150 N N . GLN B 2 202 ? 15.524 45.035 -5.919 1.00 32.75 202 GLN B N 1
ATOM 3151 C CA . GLN B 2 202 ? 15.385 45.647 -7.240 1.00 45.60 202 GLN B CA 1
ATOM 3152 C C . GLN B 2 202 ? 14.429 46.831 -7.227 1.00 36.11 202 GLN B C 1
ATOM 3153 O O . GLN B 2 202 ? 14.595 47.770 -8.012 1.00 34.90 202 GLN B O 1
ATOM 3159 N N . GLY B 2 203 ? 13.420 46.802 -6.366 1.00 32.04 203 GLY B N 1
ATOM 3160 C CA . GLY B 2 203 ? 12.494 47.909 -6.280 1.00 32.02 203 GLY B CA 1
ATOM 3161 C C . GLY B 2 203 ? 13.024 49.129 -5.574 1.00 32.22 203 GLY B C 1
ATOM 3162 O O . GLY B 2 203 ? 12.343 50.159 -5.535 1.00 34.24 203 GLY B O 1
ATOM 3163 N N . LEU B 2 204 ? 14.227 49.043 -5.016 1.00 28.72 204 LEU B N 1
ATOM 3164 C CA . LEU B 2 204 ? 14.824 50.118 -4.236 1.00 30.76 204 LEU B CA 1
ATOM 3165 C C . LEU B 2 204 ? 15.949 50.743 -5.046 1.00 32.49 204 LEU B C 1
ATOM 3166 O O . LEU B 2 204 ? 16.943 50.074 -5.351 1.00 34.91 204 LEU B O 1
ATOM 3171 N N . SER B 2 205 ? 15.790 52.023 -5.393 1.00 45.68 205 SER B N 1
ATOM 3172 C CA . SER B 2 205 ? 16.845 52.729 -6.111 1.00 43.18 205 SER B CA 1
ATOM 3173 C C . SER B 2 205 ? 18.141 52.754 -5.311 1.00 43.75 205 SER B C 1
ATOM 3174 O O . SER B 2 205 ? 19.231 52.704 -5.892 1.00 43.20 205 SER B O 1
ATOM 3177 N N . SER B 2 206 ? 18.044 52.820 -3.987 1.00 43.45 206 SER B N 1
ATOM 3178 C CA . SER B 2 206 ? 19.192 52.770 -3.097 1.00 48.54 206 SER B CA 1
ATOM 3179 C C . SER B 2 206 ? 18.837 51.904 -1.899 1.00 34.88 206 SER B C 1
ATOM 3180 O O . SER B 2 206 ? 17.657 51.778 -1.553 1.00 40.17 206 SER B O 1
ATOM 3183 N N . PRO B 2 207 ? 19.828 51.276 -1.264 1.00 38.63 207 PRO B N 1
ATOM 3184 C CA . PRO B 2 207 ? 19.536 50.430 -0.099 1.00 39.37 207 PRO B CA 1
ATOM 3185 C C . PRO B 2 207 ? 18.822 51.210 0.996 1.00 38.81 207 PRO B C 1
ATOM 3186 O O . PRO B 2 207 ? 19.124 52.376 1.255 1.00 32.95 207 PRO B O 1
ATOM 3190 N N . VAL B 2 208 ? 17.862 50.551 1.635 1.00 31.19 208 VAL B N 1
ATOM 3191 C CA . VAL B 2 208 ? 17.098 51.124 2.737 1.00 30.73 208 VAL B CA 1
ATOM 3192 C C . VAL B 2 208 ? 17.664 50.586 4.042 1.00 36.51 208 VAL B C 1
ATOM 3193 O O . VAL B 2 208 ? 17.911 49.379 4.168 1.00 34.77 208 VAL B O 1
ATOM 3197 N N . THR B 2 209 ? 17.874 51.473 5.010 1.00 28.27 209 THR B N 1
ATOM 3198 C CA . THR B 2 209 ? 18.388 51.095 6.319 1.00 32.09 209 THR B CA 1
ATOM 3199 C C . THR B 2 209 ? 17.400 51.537 7.390 1.00 34.94 209 THR B C 1
ATOM 3200 O O . THR B 2 209 ? 16.977 52.697 7.410 1.00 33.21 209 THR B O 1
ATOM 3204 N N . LYS B 2 210 ? 17.026 50.609 8.265 1.00 26.94 210 LYS B N 1
ATOM 3205 C CA . LYS B 2 210 ? 16.245 50.911 9.452 1.00 33.00 210 LYS B CA 1
ATOM 3206 C C . LYS B 2 210 ? 17.113 50.585 10.658 1.00 29.77 210 LYS B C 1
ATOM 3207 O O . LYS B 2 210 ? 17.923 49.654 10.612 1.00 26.20 210 LYS B O 1
ATOM 3213 N N . SER B 2 211 ? 16.961 51.357 11.731 1.00 26.17 211 SER B N 1
ATOM 3214 C CA . SER B 2 211 ? 17.868 51.207 12.862 1.00 26.79 211 SER B CA 1
ATOM 3215 C C . SER B 2 211 ? 17.214 51.714 14.140 1.00 29.29 211 SER B C 1
ATOM 3216 O O . SER B 2 211 ? 16.207 52.426 14.109 1.00 29.80 211 SER B O 1
ATOM 3219 N N . PHE B 2 212 ? 17.807 51.327 15.268 1.00 27.79 212 PHE B N 1
ATOM 3220 C CA . PHE B 2 212 ? 17.390 51.822 16.572 1.00 37.18 212 PHE B CA 1
ATOM 3221 C C . PHE B 2 212 ? 18.601 51.857 17.492 1.00 39.94 212 PHE B C 1
ATOM 3222 O O . PHE B 2 212 ? 19.602 51.172 17.263 1.00 33.96 212 PHE B O 1
ATOM 3230 N N . ASN B 2 213 ? 18.494 52.672 18.538 1.00 38.73 213 ASN B N 1
ATOM 3231 C CA . ASN B 2 213 ? 19.520 52.813 19.564 1.00 45.86 213 ASN B CA 1
ATOM 3232 C C . ASN B 2 213 ? 19.045 52.098 20.819 1.00 36.84 213 ASN B C 1
ATOM 3233 O O . ASN B 2 213 ? 17.956 52.395 21.326 1.00 35.52 213 ASN B O 1
ATOM 3238 N N . ARG B 2 214 ? 19.852 51.161 21.318 1.00 33.09 214 ARG B N 1
ATOM 3239 C CA . ARG B 2 214 ? 19.509 50.483 22.562 1.00 36.10 214 ARG B CA 1
ATOM 3240 C C . ARG B 2 214 ? 19.389 51.508 23.680 1.00 42.41 214 ARG B C 1
ATOM 3241 O O . ARG B 2 214 ? 20.328 52.264 23.943 1.00 41.76 214 ARG B O 1
ATOM 3249 N N . GLY B 2 215 ? 18.228 51.549 24.324 1.00 50.72 215 GLY B N 1
ATOM 3250 C CA . GLY B 2 215 ? 18.008 52.517 25.381 1.00 58.73 215 GLY B CA 1
ATOM 3251 C C . GLY B 2 215 ? 16.940 53.539 25.054 1.00 66.72 215 GLY B C 1
ATOM 3252 O O . GLY B 2 215 ? 16.025 53.757 25.854 1.00 76.09 215 GLY B O 1
ATOM 3253 N N . GLU B 2 216 ? 17.042 54.179 23.892 1.00 54.19 216 GLU B N 1
ATOM 3254 C CA . GLU B 2 216 ? 16.035 55.152 23.482 1.00 58.58 216 GLU B CA 1
ATOM 3255 C C . GLU B 2 216 ? 14.751 54.443 23.066 1.00 55.03 216 GLU B C 1
ATOM 3256 O O . GLU B 2 216 ? 13.650 54.898 23.377 1.00 70.48 216 GLU B O 1
ATOM 3262 N N . PHE C 3 1 ? 3.606 -0.986 -17.989 1.00 31.73 1148 PHE G N 1
ATOM 3263 C CA . PHE C 3 1 ? 4.198 -0.906 -16.658 1.00 25.75 1148 PHE G CA 1
ATOM 3264 C C . PHE C 3 1 ? 3.533 -1.854 -15.671 1.00 19.80 1148 PHE G C 1
ATOM 3265 O O . PHE C 3 1 ? 4.213 -2.576 -14.939 1.00 26.47 1148 PHE G O 1
ATOM 3273 N N . LYS C 3 2 ? 2.198 -1.826 -15.643 1.00 22.90 1149 LYS G N 1
ATOM 3274 C CA . LYS C 3 2 ? 1.451 -2.549 -14.614 1.00 27.84 1149 LYS G CA 1
ATOM 3275 C C . LYS C 3 2 ? 1.765 -4.040 -14.640 1.00 35.05 1149 LYS G C 1
ATOM 3276 O O . LYS C 3 2 ? 1.993 -4.658 -13.593 1.00 25.59 1149 LYS G O 1
ATOM 3282 N N . GLU C 3 3 ? 1.766 -4.635 -15.834 1.00 26.40 1150 GLU G N 1
ATOM 3283 C CA . GLU C 3 3 ? 2.060 -6.058 -15.957 1.00 28.19 1150 GLU G CA 1
ATOM 3284 C C . GLU C 3 3 ? 3.503 -6.356 -15.568 1.00 26.82 1150 GLU G C 1
ATOM 3285 O O . GLU C 3 3 ? 3.786 -7.402 -14.972 1.00 25.61 1150 GLU G O 1
ATOM 3291 N N . GLU C 3 4 ? 4.430 -5.451 -15.904 1.00 19.91 1151 GLU G N 1
ATOM 3292 C CA . GLU C 3 4 ? 5.829 -5.637 -15.531 1.00 28.62 1151 GLU G CA 1
ATOM 3293 C C . GLU C 3 4 ? 6.013 -5.572 -14.021 1.00 25.44 1151 GLU G C 1
ATOM 3294 O O . GLU C 3 4 ? 6.797 -6.341 -13.452 1.00 20.42 1151 GLU G O 1
ATOM 3300 N N . LEU C 3 5 ? 5.315 -4.646 -13.359 1.00 22.69 1152 LEU G N 1
ATOM 3301 C CA . LEU C 3 5 ? 5.419 -4.543 -11.907 1.00 22.72 1152 LEU G CA 1
ATOM 3302 C C . LEU C 3 5 ? 4.862 -5.791 -11.233 1.00 26.61 1152 LEU G C 1
ATOM 3303 O O . LEU C 3 5 ? 5.477 -6.343 -10.311 1.00 24.64 1152 LEU G O 1
ATOM 3308 N N . ASP C 3 6 ? 3.683 -6.243 -11.675 1.00 18.18 1153 ASP G N 1
ATOM 3309 C CA . ASP C 3 6 ? 3.138 -7.507 -11.188 1.00 24.13 1153 ASP G CA 1
ATOM 3310 C C . ASP C 3 6 ? 4.141 -8.643 -11.369 1.00 27.11 1153 ASP G C 1
ATOM 3311 O O . ASP C 3 6 ? 4.325 -9.472 -10.470 1.00 27.08 1153 ASP G O 1
ATOM 3316 N N . LYS C 3 7 ? 4.816 -8.679 -12.522 1.00 21.93 1154 LYS G N 1
ATOM 3317 C CA . LYS C 3 7 ? 5.741 -9.769 -12.819 1.00 26.15 1154 LYS G CA 1
ATOM 3318 C C . LYS C 3 7 ? 6.928 -9.779 -11.864 1.00 28.08 1154 LYS G C 1
ATOM 3319 O O . LYS C 3 7 ? 7.412 -10.849 -11.478 1.00 24.66 1154 LYS G O 1
ATOM 3325 N N . TYR C 3 8 ? 7.417 -8.600 -11.475 1.00 24.97 1155 TYR G N 1
ATOM 3326 C CA . TYR C 3 8 ? 8.524 -8.543 -10.525 1.00 26.88 1155 TYR G CA 1
ATOM 3327 C C . TYR C 3 8 ? 8.201 -9.305 -9.248 1.00 23.37 1155 TYR G C 1
ATOM 3328 O O . TYR C 3 8 ? 9.084 -9.924 -8.645 1.00 28.80 1155 TYR G O 1
ATOM 3337 N N . PHE C 3 9 ? 6.947 -9.263 -8.816 1.00 20.79 1156 PHE G N 1
ATOM 3338 C CA . PHE C 3 9 ? 6.535 -9.894 -7.570 1.00 29.39 1156 PHE G CA 1
ATOM 3339 C C . PHE C 3 9 ? 5.964 -11.295 -7.772 1.00 30.54 1156 PHE G C 1
ATOM 3340 O O . PHE C 3 9 ? 5.371 -11.845 -6.838 1.00 31.37 1156 PHE G O 1
ATOM 3348 N N . LYS C 3 10 ? 6.160 -11.892 -8.953 1.00 24.54 1157 LYS G N 1
ATOM 3349 C CA . LYS C 3 10 ? 5.458 -13.128 -9.298 1.00 29.43 1157 LYS G CA 1
ATOM 3350 C C . LYS C 3 10 ? 5.831 -14.279 -8.367 1.00 29.20 1157 LYS G C 1
ATOM 3351 O O . LYS C 3 10 ? 4.970 -15.090 -8.003 1.00 41.38 1157 LYS G O 1
ATOM 3357 N N . ASN C 3 11 ? 7.104 -14.374 -7.970 1.00 33.97 1158 ASN G N 1
ATOM 3358 C CA . ASN C 3 11 ? 7.556 -15.518 -7.181 1.00 37.32 1158 ASN G CA 1
ATOM 3359 C C . ASN C 3 11 ? 7.073 -15.482 -5.737 1.00 49.15 1158 ASN G C 1
ATOM 3360 O O . ASN C 3 11 ? 7.334 -16.438 -4.997 1.00 33.81 1158 ASN G O 1
ATOM 3365 N N . HIS C 3 12 ? 6.389 -14.419 -5.319 1.00 41.97 1159 HIS G N 1
ATOM 3366 C CA . HIS C 3 12 ? 5.932 -14.253 -3.943 1.00 39.03 1159 HIS G CA 1
ATOM 3367 C C . HIS C 3 12 ? 4.421 -14.065 -3.962 1.00 47.42 1159 HIS G C 1
ATOM 3368 O O . HIS C 3 12 ? 3.928 -13.007 -4.368 1.00 50.88 1159 HIS G O 1
ATOM 3375 N N . THR C 3 13 ? 3.686 -15.085 -3.526 1.00 55.38 1160 THR G N 1
ATOM 3376 C CA . THR C 3 13 ? 2.226 -15.036 -3.545 1.00 57.15 1160 THR G CA 1
ATOM 3377 C C . THR C 3 13 ? 1.627 -15.301 -2.165 1.00 48.09 1160 THR G C 1
ATOM 3378 O O . THR C 3 13 ? 2.284 -15.858 -1.286 1.00 61.19 1160 THR G O 1
ATOM 3382 N N . LEU D 1 2 ? -9.771 55.198 -53.951 1.00 59.19 2 LEU E N 1
ATOM 3383 C CA . LEU D 1 2 ? -10.443 54.898 -52.693 1.00 42.68 2 LEU E CA 1
ATOM 3384 C C . LEU D 1 2 ? -9.498 54.165 -51.748 1.00 47.89 2 LEU E C 1
ATOM 3385 O O . LEU D 1 2 ? -8.524 53.564 -52.193 1.00 42.15 2 LEU E O 1
ATOM 3390 N N . GLN D 1 3 ? -9.787 54.210 -50.446 1.00 39.73 3 GLN E N 1
ATOM 3391 C CA . GLN D 1 3 ? -8.898 53.643 -49.441 1.00 33.07 3 GLN E CA 1
ATOM 3392 C C . GLN D 1 3 ? -9.674 52.781 -48.456 1.00 31.95 3 GLN E C 1
ATOM 3393 O O . GLN D 1 3 ? -10.866 52.992 -48.210 1.00 32.21 3 GLN E O 1
ATOM 3399 N N . LEU D 1 4 ? -8.966 51.804 -47.895 1.00 23.91 4 LEU E N 1
ATOM 3400 C CA . LEU D 1 4 ? -9.527 50.806 -46.999 1.00 22.31 4 LEU E CA 1
ATOM 3401 C C . LEU D 1 4 ? -8.624 50.695 -45.781 1.00 25.54 4 LEU E C 1
ATOM 3402 O O . LEU D 1 4 ? -7.414 50.498 -45.924 1.00 26.53 4 LEU E O 1
ATOM 3407 N N . VAL D 1 5 ? -9.206 50.826 -44.593 1.00 25.50 5 VAL E N 1
ATOM 3408 C CA . VAL D 1 5 ? -8.461 50.768 -43.338 1.00 27.10 5 VAL E CA 1
ATOM 3409 C C . VAL D 1 5 ? -8.948 49.556 -42.556 1.00 25.83 5 VAL E C 1
ATOM 3410 O O . VAL D 1 5 ? -10.143 49.449 -42.249 1.00 28.26 5 VAL E O 1
ATOM 3414 N N . GLN D 1 6 ? -8.031 48.649 -42.237 1.00 24.54 6 GLN E N 1
ATOM 3415 C CA . GLN D 1 6 ? -8.377 47.392 -41.591 1.00 26.14 6 GLN E CA 1
ATOM 3416 C C . GLN D 1 6 ? -8.089 47.445 -40.095 1.00 28.23 6 GLN E C 1
ATOM 3417 O O . GLN D 1 6 ? -7.274 48.241 -39.619 1.00 25.98 6 GLN E O 1
ATOM 3423 N N . SER D 1 7 ? -8.771 46.568 -39.359 1.00 25.01 7 SER E N 1
ATOM 3424 C CA . SER D 1 7 ? -8.617 46.481 -37.913 1.00 22.41 7 SER E CA 1
ATOM 3425 C C . SER D 1 7 ? -7.244 45.906 -37.549 1.00 20.33 7 SER E C 1
ATOM 3426 O O . SER D 1 7 ? -6.483 45.435 -38.401 1.00 24.34 7 SER E O 1
ATOM 3429 N N . GLY D 1 8 ? -6.928 45.945 -36.249 1.00 25.22 8 GLY E N 1
ATOM 3430 C CA . GLY D 1 8 ? -5.592 45.621 -35.796 1.00 24.37 8 GLY E CA 1
ATOM 3431 C C . GLY D 1 8 ? -5.329 44.131 -35.635 1.00 24.61 8 GLY E C 1
ATOM 3432 O O . GLY D 1 8 ? -6.239 43.299 -35.630 1.00 24.06 8 GLY E O 1
ATOM 3433 N N . ALA D 1 9 ? -4.043 43.811 -35.479 1.00 24.95 9 ALA E N 1
ATOM 3434 C CA . ALA D 1 9 ? -3.592 42.424 -35.421 1.00 23.69 9 ALA E CA 1
ATOM 3435 C C . ALA D 1 9 ? -4.261 41.660 -34.281 1.00 26.53 9 ALA E C 1
ATOM 3436 O O . ALA D 1 9 ? -4.590 42.220 -33.231 1.00 24.33 9 ALA E O 1
ATOM 3438 N N . GLU D 1 10 ? -4.450 40.358 -34.497 1.00 22.75 10 GLU E N 1
ATOM 3439 C CA . GLU D 1 10 ? -5.131 39.492 -33.548 1.00 31.43 10 GLU E CA 1
ATOM 3440 C C . GLU D 1 10 ? -4.296 38.252 -33.258 1.00 28.61 10 GLU E C 1
ATOM 3441 O O . GLU D 1 10 ? -3.560 37.754 -34.116 1.00 25.42 10 GLU E O 1
ATOM 3447 N N . VAL D 1 11 ? -4.437 37.755 -32.033 1.00 22.40 11 VAL E N 1
ATOM 3448 C CA . VAL D 1 11 ? -3.835 36.506 -31.588 1.00 21.10 11 VAL E CA 1
ATOM 3449 C C . VAL D 1 11 ? -4.961 35.605 -31.098 1.00 24.20 11 VAL E C 1
ATOM 3450 O O . VAL D 1 11 ? -5.836 36.055 -30.349 1.00 22.08 11 VAL E O 1
ATOM 3454 N N . LYS D 1 12 ? -4.949 34.344 -31.531 1.00 23.43 12 LYS E N 1
ATOM 3455 C CA . LYS D 1 12 ? -6.051 33.434 -31.252 1.00 23.41 12 LYS E CA 1
ATOM 3456 C C . LYS D 1 12 ? -5.521 32.050 -30.911 1.00 24.01 12 LYS E C 1
ATOM 3457 O O . LYS D 1 12 ? -4.480 31.623 -31.418 1.00 24.29 12 LYS E O 1
ATOM 3463 N N . LYS D 1 13 ? -6.251 31.356 -30.036 1.00 22.11 13 LYS E N 1
ATOM 3464 C CA . LYS D 1 13 ? -5.964 29.959 -29.758 1.00 27.71 13 LYS E CA 1
ATOM 3465 C C . LYS D 1 13 ? -6.630 29.082 -30.813 1.00 24.38 13 LYS E C 1
ATOM 3466 O O . LYS D 1 13 ? -7.638 29.479 -31.409 1.00 25.34 13 LYS E O 1
ATOM 3472 N N . PRO D 1 14 ? -6.087 27.891 -31.066 1.00 25.56 14 PRO E N 1
ATOM 3473 C CA . PRO D 1 14 ? -6.760 26.958 -31.977 1.00 25.46 14 PRO E CA 1
ATOM 3474 C C . PRO D 1 14 ? -8.173 26.662 -31.499 1.00 29.72 14 PRO E C 1
ATOM 3475 O O . PRO D 1 14 ? -8.415 26.462 -30.306 1.00 27.11 14 PRO E O 1
ATOM 3479 N N . GLY D 1 15 ? -9.111 26.645 -32.442 1.00 25.32 15 GLY E N 1
ATOM 3480 C CA . GLY D 1 15 ? -10.511 26.425 -32.140 1.00 25.76 15 GLY E CA 1
ATOM 3481 C C . GLY D 1 15 ? -11.322 27.686 -31.930 1.00 31.08 15 GLY E C 1
ATOM 3482 O O . GLY D 1 15 ? -12.558 27.626 -31.964 1.00 30.97 15 GLY E O 1
ATOM 3483 N N . ALA D 1 16 ? -10.667 28.824 -31.716 1.00 25.78 16 ALA E N 1
ATOM 3484 C CA . ALA D 1 16 ? -11.361 30.083 -31.511 1.00 22.45 16 ALA E CA 1
ATOM 3485 C C . ALA D 1 16 ? -11.867 30.636 -32.842 1.00 24.10 16 ALA E C 1
ATOM 3486 O O . ALA D 1 16 ? -11.749 30.010 -33.898 1.00 27.42 16 ALA E O 1
ATOM 3488 N N . SER D 1 17 ? -12.446 31.830 -32.785 1.00 29.46 17 SER E N 1
ATOM 3489 C CA . SER D 1 17 ? -12.952 32.528 -33.956 1.00 25.44 17 SER E CA 1
ATOM 3490 C C . SER D 1 17 ? -12.350 33.923 -33.982 1.00 26.71 17 SER E C 1
ATOM 3491 O O . SER D 1 17 ? -11.906 34.442 -32.958 1.00 26.73 17 SER E O 1
ATOM 3494 N N . VAL D 1 18 ? -12.336 34.532 -35.165 1.00 26.48 18 VAL E N 1
ATOM 3495 C CA . VAL D 1 18 ? -11.814 35.884 -35.331 1.00 27.59 18 VAL E CA 1
ATOM 3496 C C . VAL D 1 18 ? -12.760 36.662 -36.236 1.00 26.47 18 VAL E C 1
ATOM 3497 O O . VAL D 1 18 ? -13.289 36.122 -37.212 1.00 21.05 18 VAL E O 1
ATOM 3501 N N . LYS D 1 19 ? -12.986 37.930 -35.903 1.00 24.94 19 LYS E N 1
ATOM 3502 C CA . LYS D 1 19 ? -13.834 38.809 -36.704 1.00 26.18 19 LYS E CA 1
ATOM 3503 C C . LYS D 1 19 ? -13.025 40.044 -37.070 1.00 28.23 19 LYS E C 1
ATOM 3504 O O . LYS D 1 19 ? -12.673 40.844 -36.196 1.00 28.96 19 LYS E O 1
ATOM 3510 N N . LEU D 1 20 ? -12.732 40.192 -38.357 1.00 25.17 20 LEU E N 1
ATOM 3511 C CA . LEU D 1 20 ? -11.940 41.297 -38.873 1.00 21.75 20 LEU E CA 1
ATOM 3512 C C . LEU D 1 20 ? -12.856 42.348 -39.487 1.00 22.55 20 LEU E C 1
ATOM 3513 O O . LEU D 1 20 ? -13.926 42.029 -40.008 1.00 25.09 20 LEU E O 1
ATOM 3518 N N . SER D 1 21 ? -12.424 43.605 -39.437 1.00 23.30 21 SER E N 1
ATOM 3519 C CA . SER D 1 21 ? -13.192 44.695 -40.019 1.00 24.24 21 SER E CA 1
ATOM 3520 C C . SER D 1 21 ? -12.358 45.442 -41.054 1.00 25.31 21 SER E C 1
ATOM 3521 O O . SER D 1 21 ? -11.123 45.460 -40.995 1.00 23.91 21 SER E O 1
ATOM 3524 N N . CYS D 1 22 ? -13.056 46.051 -42.012 1.00 20.67 22 CYS E N 1
ATOM 3525 C CA . CYS D 1 22 ? -12.440 46.809 -43.098 1.00 22.64 22 CYS E CA 1
ATOM 3526 C C . CYS D 1 22 ? -13.352 47.992 -43.394 1.00 31.08 22 CYS E C 1
ATOM 3527 O O . CYS D 1 22 ? -14.480 47.805 -43.864 1.00 32.54 22 CYS E O 1
ATOM 3530 N N . LYS D 1 23 ? -12.874 49.201 -43.111 1.00 26.69 23 LYS E N 1
ATOM 3531 C CA . LYS D 1 23 ? -13.689 50.407 -43.163 1.00 34.12 23 LYS E CA 1
ATOM 3532 C C . LYS D 1 23 ? -13.168 51.324 -44.262 1.00 35.13 23 LYS E C 1
ATOM 3533 O O . LYS D 1 23 ? -11.973 51.632 -44.306 1.00 32.97 23 LYS E O 1
ATOM 3539 N N . ALA D 1 24 ? -14.064 51.751 -45.148 1.00 26.37 24 ALA E N 1
ATOM 3540 C CA . ALA D 1 24 ? -13.677 52.644 -46.233 1.00 33.88 24 ALA E CA 1
ATOM 3541 C C . ALA D 1 24 ? -13.351 54.033 -45.697 1.00 36.84 24 ALA E C 1
ATOM 3542 O O . ALA D 1 24 ? -14.078 54.582 -44.867 1.00 38.53 24 ALA E O 1
ATOM 3544 N N . SER D 1 25 ? -12.250 54.602 -46.175 1.00 32.08 25 SER E N 1
ATOM 3545 C CA . SER D 1 25 ? -11.857 55.947 -45.766 1.00 45.00 25 SER E CA 1
ATOM 3546 C C . SER D 1 25 ? -11.739 56.864 -46.980 1.00 40.15 25 SER E C 1
ATOM 3547 O O . SER D 1 25 ? -11.343 58.021 -46.856 1.00 53.66 25 SER E O 1
ATOM 3550 N N . ASN D 1 27 ? -13.753 59.420 -47.302 1.00 53.80 27 ASN E N 1
ATOM 3551 C CA . ASN D 1 27 ? -14.156 59.961 -48.596 1.00 40.28 27 ASN E CA 1
ATOM 3552 C C . ASN D 1 27 ? -14.639 58.880 -49.557 1.00 58.70 27 ASN E C 1
ATOM 3553 O O . ASN D 1 27 ? -14.085 58.714 -50.643 1.00 53.21 27 ASN E O 1
ATOM 3558 N N . THR D 1 28 ? -15.682 58.152 -49.162 1.00 41.90 28 THR E N 1
ATOM 3559 C CA . THR D 1 28 ? -16.238 57.095 -50.003 1.00 46.68 28 THR E CA 1
ATOM 3560 C C . THR D 1 28 ? -17.757 57.187 -49.875 1.00 46.75 28 THR E C 1
ATOM 3561 O O . THR D 1 28 ? -18.337 56.785 -48.861 1.00 45.35 28 THR E O 1
ATOM 3565 N N . PHE D 1 29 ? -18.390 57.747 -50.900 1.00 31.76 29 PHE E N 1
ATOM 3566 C CA . PHE D 1 29 ? -19.822 57.998 -50.913 1.00 25.36 29 PHE E CA 1
ATOM 3567 C C . PHE D 1 29 ? -20.576 56.969 -51.738 1.00 28.89 29 PHE E C 1
ATOM 3568 O O . PHE D 1 29 ? -21.746 57.186 -52.072 1.00 29.02 29 PHE E O 1
ATOM 3576 N N . THR D 1 30 ? -19.930 55.853 -52.063 1.00 25.29 30 THR E N 1
ATOM 3577 C CA . THR D 1 30 ? -20.489 54.811 -52.907 1.00 26.27 30 THR E CA 1
ATOM 3578 C C . THR D 1 30 ? -20.091 53.460 -52.325 1.00 32.92 30 THR E C 1
ATOM 3579 O O . THR D 1 30 ? -19.100 53.347 -51.604 1.00 33.48 30 THR E O 1
ATOM 3583 N N . SER D 1 31 ? -20.899 52.441 -52.601 1.00 34.62 31 SER E N 1
ATOM 3584 C CA . SER D 1 31 ? -20.606 51.080 -52.178 1.00 36.38 31 SER E CA 1
ATOM 3585 C C . SER D 1 31 ? -19.936 50.308 -53.309 1.00 30.79 31 SER E C 1
ATOM 3586 O O . SER D 1 31 ? -20.318 50.435 -54.478 1.00 31.30 31 SER E O 1
ATOM 3589 N N . HIS D 1 32 ? -18.941 49.500 -52.949 1.00 31.25 32 HIS E N 1
ATOM 3590 C CA . HIS D 1 32 ? -18.172 48.706 -53.896 1.00 26.79 32 HIS E CA 1
ATOM 3591 C C . HIS D 1 32 ? -18.177 47.250 -53.461 1.00 24.06 32 HIS E C 1
ATOM 3592 O O . HIS D 1 32 ? -18.356 46.942 -52.278 1.00 25.07 32 HIS E O 1
ATOM 3599 N N . TYR D 1 33 ? -17.974 46.354 -54.428 1.00 23.16 33 TYR E N 1
ATOM 3600 C CA . TYR D 1 33 ? -17.663 44.974 -54.091 1.00 21.33 33 TYR E CA 1
ATOM 3601 C C . TYR D 1 33 ? -16.447 44.952 -53.175 1.00 19.36 33 TYR E C 1
ATOM 3602 O O . TYR D 1 33 ? -15.533 45.763 -53.325 1.00 20.49 33 TYR E O 1
ATOM 3611 N N . ILE D 1 34 ? -16.441 44.033 -52.214 1.00 20.50 34 ILE E N 1
ATOM 3612 C CA . ILE D 1 34 ? -15.318 43.881 -51.294 1.00 20.16 34 ILE E CA 1
ATOM 3613 C C . ILE D 1 34 ? -14.909 42.418 -51.261 1.00 17.53 34 ILE E C 1
ATOM 3614 O O . ILE D 1 34 ? -15.762 41.529 -51.154 1.00 21.92 34 ILE E O 1
ATOM 3619 N N . HIS D 1 35 ? -13.608 42.171 -51.387 1.00 19.71 35 HIS E N 1
ATOM 3620 C CA . HIS D 1 35 ? -13.025 40.842 -51.319 1.00 18.84 35 HIS E CA 1
ATOM 3621 C C . HIS D 1 35 ? -12.208 40.706 -50.045 1.00 18.00 35 HIS E C 1
ATOM 3622 O O . HIS D 1 35 ? -11.725 41.691 -49.488 1.00 21.02 35 HIS E O 1
ATOM 3629 N N . TRP D 1 36 ? -12.025 39.466 -49.607 1.00 16.30 36 TRP E N 1
ATOM 3630 C CA . TRP D 1 36 ? -11.044 39.154 -48.579 1.00 24.33 36 TRP E CA 1
ATOM 3631 C C . TRP D 1 36 ? -10.029 38.182 -49.161 1.00 16.35 36 TRP E C 1
ATOM 3632 O O . TRP D 1 36 ? -10.398 37.221 -49.846 1.00 18.62 36 TRP E O 1
ATOM 3643 N N . VAL D 1 37 ? -8.752 38.457 -48.903 1.00 16.14 37 VAL E N 1
ATOM 3644 C CA . VAL D 1 37 ? -7.629 37.695 -49.441 1.00 18.88 37 VAL E CA 1
ATOM 3645 C C . VAL D 1 37 ? -6.598 37.528 -48.329 1.00 19.38 37 VAL E C 1
ATOM 3646 O O . VAL D 1 37 ? -6.227 38.505 -47.673 1.00 22.69 37 VAL E O 1
ATOM 3650 N N . ARG D 1 38 ? -6.121 36.305 -48.122 1.00 18.83 38 ARG E N 1
ATOM 3651 C CA . ARG D 1 38 ? -5.138 36.067 -47.074 1.00 20.59 38 ARG E CA 1
ATOM 3652 C C . ARG D 1 38 ? -3.826 35.581 -47.676 1.00 21.88 38 ARG E C 1
ATOM 3653 O O . ARG D 1 38 ? -3.776 35.094 -48.810 1.00 17.50 38 ARG E O 1
ATOM 3661 N N . GLN D 1 39 ? -2.753 35.732 -46.899 1.00 18.16 39 GLN E N 1
ATOM 3662 C CA . GLN D 1 39 ? -1.421 35.353 -47.360 1.00 20.94 39 GLN E CA 1
ATOM 3663 C C . GLN D 1 39 ? -0.619 34.844 -46.168 1.00 13.95 39 GLN E C 1
ATOM 3664 O O . GLN D 1 39 ? -0.231 35.631 -45.301 1.00 19.68 39 GLN E O 1
ATOM 3670 N N . ALA D 1 40 ? -0.379 33.540 -46.129 1.00 19.14 40 ALA E N 1
ATOM 3671 C CA . ALA D 1 40 ? 0.453 32.925 -45.104 1.00 22.42 40 ALA E CA 1
ATOM 3672 C C . ALA D 1 40 ? 1.934 33.191 -45.383 1.00 23.95 40 ALA E C 1
ATOM 3673 O O . ALA D 1 40 ? 2.322 33.449 -46.526 1.00 25.05 40 ALA E O 1
ATOM 3675 N N . PRO D 1 41 ? 2.782 33.137 -44.353 1.00 27.18 41 PRO E N 1
ATOM 3676 C CA . PRO D 1 41 ? 4.200 33.484 -44.545 1.00 27.90 41 PRO E CA 1
ATOM 3677 C C . PRO D 1 41 ? 4.867 32.614 -45.602 1.00 25.60 41 PRO E C 1
ATOM 3678 O O . PRO D 1 41 ? 4.781 31.386 -45.566 1.00 28.52 41 PRO E O 1
ATOM 3682 N N . GLY D 1 42 ? 5.526 33.270 -46.560 1.00 29.78 42 GLY E N 1
ATOM 3683 C CA . GLY D 1 42 ? 6.218 32.587 -47.633 1.00 28.67 42 GLY E CA 1
ATOM 3684 C C . GLY D 1 42 ? 5.342 32.076 -48.755 1.00 34.06 42 GLY E C 1
ATOM 3685 O O . GLY D 1 42 ? 5.864 31.449 -49.686 1.00 35.42 42 GLY E O 1
ATOM 3686 N N . GLN D 1 43 ? 4.037 32.319 -48.704 1.00 24.77 43 GLN E N 1
ATOM 3687 C CA . GLN D 1 43 ? 3.095 31.837 -49.702 1.00 25.69 43 GLN E CA 1
ATOM 3688 C C . GLN D 1 43 ? 2.533 33.007 -50.501 1.00 21.90 43 GLN E C 1
ATOM 3689 O O . GLN D 1 43 ? 2.696 34.179 -50.141 1.00 22.00 43 GLN E O 1
ATOM 3695 N N . GLY D 1 44 ? 1.863 32.673 -51.598 1.00 22.76 44 GLY E N 1
ATOM 3696 C CA . GLY D 1 44 ? 1.152 33.666 -52.370 1.00 21.70 44 GLY E CA 1
ATOM 3697 C C . GLY D 1 44 ? -0.224 33.938 -51.801 1.00 25.02 44 GLY E C 1
ATOM 3698 O O . GLY D 1 44 ? -0.699 33.269 -50.870 1.00 21.78 44 GLY E O 1
ATOM 3699 N N . PRO D 1 45 ? -0.898 34.939 -52.372 1.00 21.64 45 PRO E N 1
ATOM 3700 C CA . PRO D 1 45 ? -2.235 35.307 -51.887 1.00 20.15 45 PRO E CA 1
ATOM 3701 C C . PRO D 1 45 ? -3.264 34.236 -52.204 1.00 22.21 45 PRO E C 1
ATOM 3702 O O . PRO D 1 45 ? -3.151 33.506 -53.191 1.00 18.12 45 PRO E O 1
ATOM 3706 N N . GLU D 1 46 ? -4.292 34.165 -51.356 1.00 17.38 46 GLU E N 1
ATOM 3707 C CA . GLU D 1 46 ? -5.393 33.219 -51.514 1.00 19.90 46 GLU E CA 1
ATOM 3708 C C . GLU D 1 46 ? -6.715 33.953 -51.343 1.00 16.77 46 GLU E C 1
ATOM 3709 O O . GLU D 1 46 ? -7.011 34.458 -50.256 1.00 19.71 46 GLU E O 1
ATOM 3715 N N . TRP D 1 47 ? -7.512 33.997 -52.405 1.00 18.22 47 TRP E N 1
ATOM 3716 C CA . TRP D 1 47 ? -8.820 34.640 -52.344 1.00 22.13 47 TRP E CA 1
ATOM 3717 C C . TRP D 1 47 ? -9.768 33.823 -51.468 1.00 17.75 47 TRP E C 1
ATOM 3718 O O . TRP D 1 47 ? -9.853 32.599 -51.609 1.00 20.20 47 TRP E O 1
ATOM 3729 N N . MET D 1 48 ? -10.477 34.494 -50.557 1.00 20.95 48 MET E N 1
ATOM 3730 C CA . MET D 1 48 ? -11.417 33.813 -49.670 1.00 19.86 48 MET E CA 1
ATOM 3731 C C . MET D 1 48 ? -12.878 34.023 -50.025 1.00 23.72 48 MET E C 1
ATOM 3732 O O . MET D 1 48 ? -13.693 33.151 -49.728 1.00 22.08 48 MET E O 1
ATOM 3737 N N . GLY D 1 49 ? -13.238 35.141 -50.632 1.00 23.63 49 GLY E N 1
ATOM 3738 C CA . GLY D 1 49 ? -14.628 35.370 -50.968 1.00 20.14 49 GLY E CA 1
ATOM 3739 C C . GLY D 1 49 ? -14.896 36.834 -51.239 1.00 22.33 49 GLY E C 1
ATOM 3740 O O . GLY D 1 49 ? -14.006 37.682 -51.153 1.00 22.80 49 GLY E O 1
ATOM 3741 N N . ILE D 1 50 ? -16.163 37.112 -51.558 1.00 18.09 50 ILE E N 1
ATOM 3742 C CA . ILE D 1 50 ? -16.594 38.425 -52.018 1.00 19.87 50 ILE E CA 1
ATOM 3743 C C . ILE D 1 50 ? -17.984 38.709 -51.458 1.00 21.52 50 ILE E C 1
ATOM 3744 O O . ILE D 1 50 ? -18.796 37.799 -51.267 1.00 25.51 50 ILE E O 1
ATOM 3749 N N . ILE D 1 51 ? -18.248 39.983 -51.177 1.00 20.34 51 ILE E N 1
ATOM 3750 C CA . ILE D 1 51 ? -19.569 40.454 -50.771 1.00 18.73 51 ILE E CA 1
ATOM 3751 C C . ILE D 1 51 ? -19.956 41.612 -51.686 1.00 24.93 51 ILE E C 1
ATOM 3752 O O . ILE D 1 51 ? -19.123 42.466 -52.007 1.00 24.63 51 ILE E O 1
ATOM 3757 N N . ASN D 1 52 ? -21.208 41.623 -52.137 1.00 20.58 52 ASN E N 1
ATOM 3758 C CA . ASN D 1 52 ? -21.630 42.584 -53.149 1.00 19.27 52 ASN E CA 1
ATOM 3759 C C . ASN D 1 52 ? -21.876 43.946 -52.501 1.00 18.98 52 ASN E C 1
ATOM 3760 O O . ASN D 1 52 ? -21.895 44.064 -51.272 1.00 25.84 52 ASN E O 1
ATOM 3765 N N . PRO D 1 53 ? -22.033 45.011 -53.304 1.00 22.42 53 PRO E N 1
ATOM 3766 C CA . PRO D 1 53 ? -22.098 46.361 -52.710 1.00 25.93 53 PRO E CA 1
ATOM 3767 C C . PRO D 1 53 ? -23.193 46.542 -51.674 1.00 33.79 53 PRO E C 1
ATOM 3768 O O . PRO D 1 53 ? -22.980 47.248 -50.680 1.00 30.14 53 PRO E O 1
ATOM 3772 N N . SER D 1 54 ? -24.360 45.924 -51.868 1.00 26.32 54 SER E N 1
ATOM 3773 C CA . SER D 1 54 ? -25.440 46.074 -50.901 1.00 32.39 54 SER E CA 1
ATOM 3774 C C . SER D 1 54 ? -25.272 45.179 -49.683 1.00 33.16 54 SER E C 1
ATOM 3775 O O . SER D 1 54 ? -25.889 45.444 -48.646 1.00 32.30 54 SER E O 1
ATOM 3778 N N . GLY D 1 55 ? -24.454 44.134 -49.778 1.00 30.49 55 GLY E N 1
ATOM 3779 C CA . GLY D 1 55 ? -24.360 43.146 -48.727 1.00 26.26 55 GLY E CA 1
ATOM 3780 C C . GLY D 1 55 ? -25.410 42.062 -48.787 1.00 33.63 55 GLY E C 1
ATOM 3781 O O . GLY D 1 55 ? -25.428 41.194 -47.906 1.00 29.87 55 GLY E O 1
ATOM 3782 N N . SER D 1 56 ? -26.281 42.081 -49.800 1.00 29.63 56 SER E N 1
ATOM 3783 C CA . SER D 1 56 ? -27.314 41.058 -49.926 1.00 27.17 56 SER E CA 1
ATOM 3784 C C . SER D 1 56 ? -26.743 39.723 -50.384 1.00 34.51 56 SER E C 1
ATOM 3785 O O . SER D 1 56 ? -27.343 38.674 -50.122 1.00 30.09 56 SER E O 1
ATOM 3788 N N . GLY D 1 57 ? -25.610 39.734 -51.066 1.00 29.76 57 GLY E N 1
ATOM 3789 C CA . GLY D 1 57 ? -25.062 38.521 -51.652 1.00 24.26 57 GLY E CA 1
ATOM 3790 C C . GLY D 1 57 ? -23.606 38.329 -51.299 1.00 24.94 57 GLY E C 1
ATOM 3791 O O . GLY D 1 57 ? -22.848 39.293 -51.184 1.00 24.09 57 GLY E O 1
ATOM 3792 N N . THR D 1 58 ? -23.224 37.065 -51.115 1.00 24.85 58 THR E N 1
ATOM 3793 C CA . THR D 1 58 ? -21.842 36.681 -50.860 1.00 23.09 58 THR E CA 1
ATOM 3794 C C . THR D 1 58 ? -21.529 35.402 -51.620 1.00 25.73 58 THR E C 1
ATOM 3795 O O . THR D 1 58 ? -22.420 34.618 -51.960 1.00 26.32 58 THR E O 1
ATOM 3799 N N . ARG D 1 59 ? -20.240 35.208 -51.888 1.00 24.00 59 ARG E N 1
ATOM 3800 C CA . ARG D 1 59 ? -19.720 33.963 -52.436 1.00 23.91 59 ARG E CA 1
ATOM 3801 C C . ARG D 1 59 ? -18.358 33.714 -51.813 1.00 26.51 59 ARG E C 1
ATOM 3802 O O . ARG D 1 59 ? -17.499 34.601 -51.823 1.00 20.80 59 ARG E O 1
ATOM 3810 N N . TYR D 1 60 ? -18.172 32.516 -51.268 1.00 22.48 60 TYR E N 1
ATOM 3811 C CA . TYR D 1 60 ? -16.944 32.132 -50.592 1.00 26.99 60 TYR E CA 1
ATOM 3812 C C . TYR D 1 60 ? -16.223 31.054 -51.389 1.00 26.66 60 TYR E C 1
ATOM 3813 O O . TYR D 1 60 ? -16.849 30.225 -52.054 1.00 28.59 60 TYR E O 1
ATOM 3822 N N . ALA D 1 61 ? -14.895 31.082 -51.329 1.00 21.21 61 ALA E N 1
ATOM 3823 C CA . ALA D 1 61 ? -14.105 30.019 -51.931 1.00 26.75 61 ALA E CA 1
ATOM 3824 C C . ALA D 1 61 ? -14.442 28.677 -51.289 1.00 34.01 61 ALA E C 1
ATOM 3825 O O . ALA D 1 61 ? -14.754 28.595 -50.099 1.00 29.19 61 ALA E O 1
ATOM 3827 N N . GLN D 1 62 ? -14.367 27.615 -52.098 1.00 30.85 62 GLN E N 1
ATOM 3828 C CA . GLN D 1 62 ? -14.805 26.298 -51.641 1.00 36.47 62 GLN E CA 1
ATOM 3829 C C . GLN D 1 62 ? -14.047 25.848 -50.401 1.00 37.06 62 GLN E C 1
ATOM 3830 O O . GLN D 1 62 ? -14.618 25.192 -49.523 1.00 41.08 62 GLN E O 1
ATOM 3836 N N . LYS D 1 63 ? -12.765 26.196 -50.301 1.00 35.35 63 LYS E N 1
ATOM 3837 C CA . LYS D 1 63 ? -11.987 25.764 -49.148 1.00 38.33 63 LYS E CA 1
ATOM 3838 C C . LYS D 1 63 ? -12.416 26.436 -47.853 1.00 32.91 63 LYS E C 1
ATOM 3839 O O . LYS D 1 63 ? -12.008 25.980 -46.781 1.00 39.34 63 LYS E O 1
ATOM 3845 N N . PHE D 1 64 ? -13.231 27.488 -47.917 1.00 30.74 64 PHE E N 1
ATOM 3846 C CA . PHE D 1 64 ? -13.678 28.195 -46.726 1.00 37.03 64 PHE E CA 1
ATOM 3847 C C . PHE D 1 64 ? -15.181 28.119 -46.502 1.00 35.43 64 PHE E C 1
ATOM 3848 O O . PHE D 1 64 ? -15.666 28.652 -45.494 1.00 33.58 64 PHE E O 1
ATOM 3856 N N . GLN D 1 65 ? -15.931 27.490 -47.407 1.00 34.53 65 GLN E N 1
ATOM 3857 C CA . GLN D 1 65 ? -17.369 27.349 -47.220 1.00 35.10 65 GLN E CA 1
ATOM 3858 C C . GLN D 1 65 ? -17.675 26.627 -45.914 1.00 32.13 65 GLN E C 1
ATOM 3859 O O . GLN D 1 65 ? -17.114 25.566 -45.627 1.00 35.31 65 GLN E O 1
ATOM 3865 N N . GLY D 1 66 ? -18.573 27.210 -45.121 1.00 31.08 66 GLY E N 1
ATOM 3866 C CA . GLY D 1 66 ? -18.898 26.698 -43.813 1.00 39.86 66 GLY E CA 1
ATOM 3867 C C . GLY D 1 66 ? -18.084 27.286 -42.681 1.00 47.09 66 GLY E C 1
ATOM 3868 O O . GLY D 1 66 ? -18.476 27.143 -41.517 1.00 43.57 66 GLY E O 1
ATOM 3869 N N . ARG D 1 67 ? -16.967 27.948 -42.985 1.00 37.10 67 ARG E N 1
ATOM 3870 C CA . ARG D 1 67 ? -16.095 28.509 -41.963 1.00 35.07 67 ARG E CA 1
ATOM 3871 C C . ARG D 1 67 ? -16.022 30.027 -41.971 1.00 29.38 67 ARG E C 1
ATOM 3872 O O . ARG D 1 67 ? -15.724 30.619 -40.931 1.00 31.61 67 ARG E O 1
ATOM 3880 N N . VAL D 1 68 ? -16.275 30.670 -43.107 1.00 30.10 68 VAL E N 1
ATOM 3881 C CA . VAL D 1 68 ? -16.138 32.115 -43.233 1.00 28.34 68 VAL E CA 1
ATOM 3882 C C . VAL D 1 68 ? -17.522 32.733 -43.394 1.00 29.44 68 VAL E C 1
ATOM 3883 O O . VAL D 1 68 ? -18.434 32.128 -43.968 1.00 33.81 68 VAL E O 1
ATOM 3887 N N . THR D 1 69 ? -17.677 33.945 -42.866 1.00 24.11 69 THR E N 1
ATOM 3888 C CA . THR D 1 69 ? -18.906 34.715 -42.997 1.00 24.97 69 THR E CA 1
ATOM 3889 C C . THR D 1 69 ? -18.540 36.167 -43.245 1.00 28.89 69 THR E C 1
ATOM 3890 O O . THR D 1 69 ? -17.754 36.746 -42.489 1.00 28.59 69 THR E O 1
ATOM 3894 N N . MET D 1 70 ? -19.103 36.756 -44.295 1.00 27.95 70 MET E N 1
ATOM 3895 C CA . MET D 1 70 ? -18.879 38.160 -44.606 1.00 26.19 70 MET E CA 1
ATOM 3896 C C . MET D 1 70 ? -20.183 38.928 -44.449 1.00 28.98 70 MET E C 1
ATOM 3897 O O . MET D 1 70 ? -21.239 38.467 -44.900 1.00 24.73 70 MET E O 1
ATOM 3902 N N . THR D 1 71 ? -20.106 40.084 -43.793 1.00 23.40 71 THR E N 1
ATOM 3903 C CA . THR D 1 71 ? -21.236 40.984 -43.620 1.00 27.11 71 THR E CA 1
ATOM 3904 C C . THR D 1 71 ? -20.748 42.406 -43.847 1.00 29.33 71 THR E C 1
ATOM 3905 O O . THR D 1 71 ? -19.545 42.674 -43.857 1.00 29.77 71 THR E O 1
ATOM 3909 N N . ARG D 1 72 ? -21.688 43.330 -44.024 1.00 27.24 72 ARG E N 1
ATOM 3910 C CA . ARG D 1 72 ? -21.298 44.725 -44.159 1.00 34.39 72 ARG E CA 1
ATOM 3911 C C . ARG D 1 72 ? -22.390 45.628 -43.608 1.00 34.54 72 ARG E C 1
ATOM 3912 O O . ARG D 1 72 ? -23.566 45.259 -43.559 1.00 29.63 72 ARG E O 1
ATOM 3920 N N . ASP D 1 73 ? -21.968 46.809 -43.168 1.00 31.43 73 ASP E N 1
ATOM 3921 C CA . ASP D 1 73 ? -22.829 47.837 -42.593 1.00 37.18 73 ASP E CA 1
ATOM 3922 C C . ASP D 1 73 ? -22.615 49.094 -43.431 1.00 40.70 73 ASP E C 1
ATOM 3923 O O . ASP D 1 73 ? -21.663 49.846 -43.210 1.00 36.51 73 ASP E O 1
ATOM 3928 N N . THR D 1 74 ? -23.508 49.313 -44.402 1.00 37.04 74 THR E N 1
ATOM 3929 C CA . THR D 1 74 ? -23.333 50.417 -45.341 1.00 49.22 74 THR E CA 1
ATOM 3930 C C . THR D 1 74 ? -23.382 51.771 -44.639 1.00 38.81 74 THR E C 1
ATOM 3931 O O . THR D 1 74 ? -22.776 52.739 -45.115 1.00 49.49 74 THR E O 1
ATOM 3935 N N . SER D 1 75 ? -24.062 51.854 -43.492 1.00 56.25 75 SER E N 1
ATOM 3936 C CA . SER D 1 75 ? -24.123 53.118 -42.764 1.00 56.79 75 SER E CA 1
ATOM 3937 C C . SER D 1 75 ? -22.757 53.528 -42.224 1.00 63.61 75 SER E C 1
ATOM 3938 O O . SER D 1 75 ? -22.468 54.727 -42.130 1.00 55.04 75 SER E O 1
ATOM 3941 N N . THR D 1 76 ? -21.908 52.563 -41.866 1.00 49.36 76 THR E N 1
ATOM 3942 C CA . THR D 1 76 ? -20.559 52.853 -41.396 1.00 44.28 76 THR E CA 1
ATOM 3943 C C . THR D 1 76 ? -19.493 52.600 -42.452 1.00 43.39 76 THR E C 1
ATOM 3944 O O . THR D 1 76 ? -18.306 52.775 -42.159 1.00 36.51 76 THR E O 1
ATOM 3948 N N . SER D 1 77 ? -19.884 52.193 -43.662 1.00 36.72 77 SER E N 1
ATOM 3949 C CA . SER D 1 77 ? -18.935 51.852 -44.725 1.00 39.83 77 SER E CA 1
ATOM 3950 C C . SER D 1 77 ? -17.916 50.827 -44.235 1.00 37.12 77 SER E C 1
ATOM 3951 O O . SER D 1 77 ? -16.713 50.948 -44.473 1.00 31.78 77 SER E O 1
ATOM 3954 N N . THR D 1 78 ? -18.405 49.811 -43.532 1.00 31.40 78 THR E N 1
ATOM 3955 C CA . THR D 1 78 ? -17.556 48.793 -42.932 1.00 28.98 78 THR E CA 1
ATOM 3956 C C . THR D 1 78 ? -17.985 47.418 -43.419 1.00 30.36 78 THR E C 1
ATOM 3957 O O . THR D 1 78 ? -19.182 47.139 -43.541 1.00 32.30 78 THR E O 1
ATOM 3961 N N . VAL D 1 79 ? -16.999 46.572 -43.711 1.00 25.65 79 VAL E N 1
ATOM 3962 C CA . VAL D 1 79 ? -17.212 45.180 -44.085 1.00 22.56 79 VAL E CA 1
ATOM 3963 C C . VAL D 1 79 ? -16.502 44.307 -43.059 1.00 21.99 79 VAL E C 1
ATOM 3964 O O . VAL D 1 79 ? -15.392 44.630 -42.621 1.00 26.46 79 VAL E O 1
ATOM 3968 N N . TYR D 1 80 ? -17.150 43.215 -42.663 1.00 25.82 80 TYR E N 1
ATOM 3969 C CA . TYR D 1 80 ? -16.620 42.310 -41.656 1.00 28.41 80 TYR E CA 1
ATOM 3970 C C . TYR D 1 80 ? -16.403 40.930 -42.258 1.00 26.46 80 TYR E C 1
ATOM 3971 O O . TYR D 1 80 ? -17.134 40.504 -43.159 1.00 27.04 80 TYR E O 1
ATOM 3980 N N . MET D 1 81 ? -15.402 40.223 -41.741 1.00 22.06 81 MET E N 1
ATOM 3981 C CA . MET D 1 81 ? -15.174 38.837 -42.128 1.00 22.17 81 MET E CA 1
ATOM 3982 C C . MET D 1 81 ? -14.899 38.044 -40.860 1.00 27.17 81 MET E C 1
ATOM 3983 O O . MET D 1 81 ? -13.980 38.378 -40.106 1.00 27.04 81 MET E O 1
ATOM 3988 N N . GLU D 1 82 ? -15.696 37.011 -40.614 1.00 25.02 82 GLU E N 1
ATOM 3989 C CA . GLU D 1 82 ? -15.506 36.149 -39.457 1.00 23.34 82 GLU E CA 1
ATOM 3990 C C . GLU D 1 82 ? -15.063 34.769 -39.919 1.00 24.93 82 GLU E C 1
ATOM 3991 O O . GLU D 1 82 ? -15.696 34.165 -40.791 1.00 26.85 82 GLU E O 1
ATOM 3997 N N . LEU D 1 83 ? -13.975 34.280 -39.329 1.00 23.20 83 LEU E N 1
ATOM 3998 C CA . LEU D 1 83 ? -13.426 32.959 -39.601 1.00 26.39 83 LEU E CA 1
ATOM 3999 C C . LEU D 1 83 ? -13.462 32.168 -38.300 1.00 25.18 83 LEU E C 1
ATOM 4000 O O . LEU D 1 83 ? -12.906 32.615 -37.293 1.00 24.17 83 LEU E O 1
ATOM 4005 N N . VAL D 1 84 ? -14.110 31.006 -38.319 1.00 23.82 84 VAL E N 1
ATOM 4006 C CA . VAL D 1 84 ? -14.320 30.213 -37.114 1.00 24.24 84 VAL E CA 1
ATOM 4007 C C . VAL D 1 84 ? -13.480 28.941 -37.184 1.00 27.93 84 VAL E C 1
ATOM 4008 O O . VAL D 1 84 ? -12.956 28.569 -38.235 1.00 28.76 84 VAL E O 1
ATOM 4012 N N . SER D 1 85 ? -13.367 28.263 -36.038 1.00 25.60 85 SER E N 1
ATOM 4013 C CA . SER D 1 85 ? -12.649 26.991 -35.941 1.00 24.26 85 SER E CA 1
ATOM 4014 C C . SER D 1 85 ? -11.208 27.142 -36.428 1.00 23.87 85 SER E C 1
ATOM 4015 O O . SER D 1 85 ? -10.713 26.356 -37.243 1.00 23.16 85 SER E O 1
ATOM 4018 N N . LEU D 1 86 ? -10.539 28.176 -35.921 1.00 23.20 86 LEU E N 1
ATOM 4019 C CA . LEU D 1 86 ? -9.206 28.522 -36.399 1.00 25.11 86 LEU E CA 1
ATOM 4020 C C . LEU D 1 86 ? -8.231 27.371 -36.177 1.00 27.96 86 LEU E C 1
ATOM 4021 O O . LEU D 1 86 ? -8.316 26.643 -35.184 1.00 22.94 86 LEU E O 1
ATOM 4026 N N . ARG D 1 87 ? -7.322 27.190 -37.131 1.00 23.82 87 ARG E N 1
ATOM 4027 C CA . ARG D 1 87 ? -6.250 26.209 -37.047 1.00 26.39 87 ARG E CA 1
ATOM 4028 C C . ARG D 1 87 ? -4.912 26.919 -37.228 1.00 27.61 87 ARG E C 1
ATOM 4029 O O . ARG D 1 87 ? -4.857 28.082 -37.637 1.00 25.34 87 ARG E O 1
ATOM 4037 N N . PHE D 1 88 ? -3.823 26.209 -36.909 1.00 27.52 88 PHE E N 1
ATOM 4038 C CA . PHE D 1 88 ? -2.488 26.783 -37.088 1.00 25.56 88 PHE E CA 1
ATOM 4039 C C . PHE D 1 88 ? -2.304 27.332 -38.497 1.00 26.87 88 PHE E C 1
ATOM 4040 O O . PHE D 1 88 ? -1.739 28.417 -38.683 1.00 24.13 88 PHE E O 1
ATOM 4048 N N . GLU D 1 89 ? -2.790 26.599 -39.502 1.00 27.11 89 GLU E N 1
ATOM 4049 C CA . GLU D 1 89 ? -2.657 27.000 -40.899 1.00 28.50 89 GLU E CA 1
ATOM 4050 C C . GLU D 1 89 ? -3.393 28.292 -41.221 1.00 32.76 89 GLU E C 1
ATOM 4051 O O . GLU D 1 89 ? -3.154 28.868 -42.288 1.00 24.52 89 GLU E O 1
ATOM 4057 N N . ASP D 1 90 ? -4.286 28.755 -40.349 1.00 21.48 90 ASP E N 1
ATOM 4058 C CA . ASP D 1 90 ? -4.972 30.016 -40.591 1.00 20.85 90 ASP E CA 1
ATOM 4059 C C . ASP D 1 90 ? -4.121 31.232 -40.236 1.00 18.66 90 ASP E C 1
ATOM 4060 O O . ASP D 1 90 ? -4.575 32.364 -40.438 1.00 22.00 90 ASP E O 1
ATOM 4065 N N . THR D 1 91 ? -2.906 31.034 -39.721 1.00 18.79 91 THR E N 1
ATOM 4066 C CA . THR D 1 91 ? -2.008 32.152 -39.457 1.00 24.52 91 THR E CA 1
ATOM 4067 C C . THR D 1 91 ? -1.626 32.812 -40.775 1.00 21.67 91 THR E C 1
ATOM 4068 O O . THR D 1 91 ? -1.063 32.160 -41.659 1.00 21.02 91 THR E O 1
ATOM 4072 N N . ALA D 1 92 ? -1.942 34.098 -40.914 1.00 18.59 92 ALA E N 1
ATOM 4073 C CA . ALA D 1 92 ? -1.748 34.784 -42.187 1.00 18.79 92 ALA E CA 1
ATOM 4074 C C . ALA D 1 92 ? -2.020 36.268 -42.006 1.00 21.51 92 ALA E C 1
ATOM 4075 O O . ALA D 1 92 ? -2.579 36.703 -40.995 1.00 20.45 92 ALA E O 1
ATOM 4077 N N . VAL D 1 93 ? -1.602 37.039 -43.003 1.00 17.98 93 VAL E N 1
ATOM 4078 C CA . VAL D 1 93 ? -2.037 38.419 -43.170 1.00 21.78 93 VAL E CA 1
ATOM 4079 C C . VAL D 1 93 ? -3.329 38.399 -43.974 1.00 21.09 93 VAL E C 1
ATOM 4080 O O . VAL D 1 93 ? -3.387 37.801 -45.056 1.00 23.24 93 VAL E O 1
ATOM 4084 N N . TYR D 1 94 ? -4.368 39.033 -43.448 1.00 22.24 94 TYR E N 1
ATOM 4085 C CA . TYR D 1 94 ? -5.678 39.045 -44.085 1.00 19.85 94 TYR E CA 1
ATOM 4086 C C . TYR D 1 94 ? -5.923 40.422 -44.684 1.00 22.79 94 TYR E C 1
ATOM 4087 O O . TYR D 1 94 ? -5.825 41.433 -43.981 1.00 22.38 94 TYR E O 1
ATOM 4096 N N . TYR D 1 95 ? -6.225 40.461 -45.982 1.00 21.46 95 TYR E N 1
ATOM 4097 C CA . TYR D 1 95 ? -6.408 41.700 -46.721 1.00 18.97 95 TYR E CA 1
ATOM 4098 C C . TYR D 1 95 ? -7.863 41.839 -47.141 1.00 16.94 95 TYR E C 1
ATOM 4099 O O . TYR D 1 95 ? -8.512 40.855 -47.501 1.00 21.05 95 TYR E O 1
ATOM 4108 N N . CYS D 1 96 ? -8.365 43.070 -47.134 1.00 17.12 96 CYS E N 1
ATOM 4109 C CA . CYS D 1 96 ? -9.593 43.388 -47.846 1.00 20.38 96 CYS E CA 1
ATOM 4110 C C . CYS D 1 96 ? -9.229 44.169 -49.103 1.00 21.95 96 CYS E C 1
ATOM 4111 O O . CYS D 1 96 ? -8.241 44.907 -49.130 1.00 19.61 96 CYS E O 1
ATOM 4114 N N . ALA D 1 97 ? -10.001 43.954 -50.164 1.00 19.11 97 ALA E N 1
ATOM 4115 C CA . ALA D 1 97 ? -9.743 44.601 -51.443 1.00 22.29 97 ALA E CA 1
ATOM 4116 C C . ALA D 1 97 ? -11.072 44.955 -52.087 1.00 19.32 97 ALA E C 1
ATOM 4117 O O . ALA D 1 97 ? -12.069 44.252 -51.906 1.00 23.11 97 ALA E O 1
ATOM 4119 N N . GLY D 1 98 ? -11.077 46.053 -52.839 1.00 23.82 98 GLY E N 1
ATOM 4120 C CA . GLY D 1 98 ? -12.316 46.563 -53.394 1.00 24.81 98 GLY E CA 1
ATOM 4121 C C . GLY D 1 98 ? -12.422 46.565 -54.908 1.00 19.51 98 GLY E C 1
ATOM 4122 O O . GLY D 1 98 ? -11.409 46.549 -55.621 1.00 21.49 98 GLY E O 1
ATOM 4123 N N . ASP D 1 99 ? -13.673 46.581 -55.387 1.00 21.09 99 ASP E N 1
ATOM 4124 C CA . ASP D 1 99 ? -14.061 46.692 -56.793 1.00 18.23 99 ASP E CA 1
ATOM 4125 C C . ASP D 1 99 ? -13.982 45.350 -57.520 1.00 23.68 99 ASP E C 1
ATOM 4126 O O . ASP D 1 99 ? -13.563 44.350 -56.932 1.00 22.84 99 ASP E O 1
ATOM 4131 N N . TYR D 1 100 ? -14.388 45.329 -58.799 1.00 19.82 100 TYR E N 1
ATOM 4132 C CA . TYR D 1 100 ? -14.570 44.071 -59.526 1.00 18.27 100 TYR E CA 1
ATOM 4133 C C . TYR D 1 100 ? -13.273 43.298 -59.654 1.00 22.77 100 TYR E C 1
ATOM 4134 O O . TYR D 1 100 ? -13.231 42.078 -59.463 1.00 21.47 100 TYR E O 1
ATOM 4143 N N . TYR D 1 101 ? -12.235 43.972 -60.081 1.00 24.36 101 TYR E N 1
ATOM 4144 C CA . TYR D 1 101 ? -10.896 43.449 -60.004 1.00 22.95 101 TYR E CA 1
ATOM 4145 C C . TYR D 1 101 ? -10.385 43.978 -58.678 1.00 41.43 101 TYR E C 1
ATOM 4146 O O . TYR D 1 101 ? -11.042 44.796 -58.033 1.00 57.20 101 TYR E O 1
ATOM 4155 N N . LEU D 1 102 ? -9.280 43.457 -58.198 1.00 40.87 102 LEU E N 1
ATOM 4156 C CA . LEU D 1 102 ? -8.913 43.868 -56.847 1.00 28.54 102 LEU E CA 1
ATOM 4157 C C . LEU D 1 102 ? -8.110 45.166 -56.954 1.00 23.57 102 LEU E C 1
ATOM 4158 O O . LEU D 1 102 ? -6.897 45.210 -56.766 1.00 23.75 102 LEU E O 1
ATOM 4163 N N . ASP D 1 103 ? -8.843 46.246 -57.293 1.00 23.02 103 ASP E N 1
ATOM 4164 C CA . ASP D 1 103 ? -8.216 47.498 -57.723 1.00 31.31 103 ASP E CA 1
ATOM 4165 C C . ASP D 1 103 ? -7.570 48.275 -56.584 1.00 21.79 103 ASP E C 1
ATOM 4166 O O . ASP D 1 103 ? -6.611 49.017 -56.824 1.00 30.01 103 ASP E O 1
ATOM 4171 N N . TYR D 1 104 ? -8.085 48.163 -55.364 1.00 21.98 104 TYR E N 1
ATOM 4172 C CA . TYR D 1 104 ? -7.473 48.834 -54.226 1.00 25.34 104 TYR E CA 1
ATOM 4173 C C . TYR D 1 104 ? -7.562 47.931 -53.004 1.00 22.98 104 TYR E C 1
ATOM 4174 O O . TYR D 1 104 ? -8.464 47.097 -52.890 1.00 20.22 104 TYR E O 1
ATOM 4183 N N . TRP D 1 105 ? -6.591 48.091 -52.102 1.00 22.65 105 TRP E N 1
ATOM 4184 C CA . TRP D 1 105 ? -6.353 47.151 -51.017 1.00 22.37 105 TRP E CA 1
ATOM 4185 C C . TRP D 1 105 ? -6.200 47.882 -49.692 1.00 23.13 105 TRP E C 1
ATOM 4186 O O . TRP D 1 105 ? -5.654 48.988 -49.634 1.00 24.89 105 TRP E O 1
ATOM 4197 N N . GLY D 1 106 ? -6.671 47.243 -48.626 1.00 22.83 106 GLY E N 1
ATOM 4198 C CA . GLY D 1 106 ? -6.343 47.670 -47.282 1.00 22.11 106 GLY E CA 1
ATOM 4199 C C . GLY D 1 106 ? -4.909 47.301 -46.945 1.00 27.10 106 GLY E C 1
ATOM 4200 O O . GLY D 1 106 ? -4.187 46.684 -47.729 1.00 24.92 106 GLY E O 1
ATOM 4201 N N . GLN D 1 107 ? -4.491 47.688 -45.736 1.00 30.81 107 GLN E N 1
ATOM 4202 C CA . GLN D 1 107 ? -3.110 47.475 -45.318 1.00 25.84 107 GLN E CA 1
ATOM 4203 C C . GLN D 1 107 ? -2.857 46.061 -44.811 1.00 24.94 107 GLN E C 1
ATOM 4204 O O . GLN D 1 107 ? -1.693 45.687 -44.630 1.00 25.03 107 GLN E O 1
ATOM 4210 N N . GLY D 1 108 ? -3.899 45.280 -44.574 1.00 22.21 108 GLY E N 1
ATOM 4211 C CA . GLY D 1 108 ? -3.717 43.924 -44.076 1.00 20.50 108 GLY E CA 1
ATOM 4212 C C . GLY D 1 108 ? -3.782 43.852 -42.562 1.00 26.23 108 GLY E C 1
ATOM 4213 O O . GLY D 1 108 ? -3.467 44.803 -41.846 1.00 27.95 108 GLY E O 1
ATOM 4214 N N . THR D 1 109 ? -4.212 42.690 -42.069 1.00 23.92 109 THR E N 1
ATOM 4215 C CA . THR D 1 109 ? -4.315 42.413 -40.640 1.00 17.98 109 THR E CA 1
ATOM 4216 C C . THR D 1 109 ? -3.682 41.058 -40.360 1.00 23.83 109 THR E C 1
ATOM 4217 O O . THR D 1 109 ? -4.133 40.038 -40.894 1.00 21.51 109 THR E O 1
ATOM 4221 N N . LEU D 1 110 ? -2.656 41.042 -39.512 1.00 23.49 110 LEU E N 1
ATOM 4222 C CA . LEU D 1 110 ? -2.025 39.787 -39.120 1.00 21.80 110 LEU E CA 1
ATOM 4223 C C . LEU D 1 110 ? -2.892 39.061 -38.096 1.00 20.70 110 LEU E C 1
ATOM 4224 O O . LEU D 1 110 ? -3.276 39.637 -37.074 1.00 26.05 110 LEU E O 1
ATOM 4229 N N . VAL D 1 111 ? -3.213 37.801 -38.376 1.00 21.66 111 VAL E N 1
ATOM 4230 C CA . VAL D 1 111 ? -3.899 36.930 -37.426 1.00 24.32 111 VAL E CA 1
ATOM 4231 C C . VAL D 1 111 ? -2.990 35.738 -37.162 1.00 26.75 111 VAL E C 1
ATOM 4232 O O . VAL D 1 111 ? -2.632 35.008 -38.093 1.00 21.35 111 VAL E O 1
ATOM 4236 N N . THR D 1 112 ? -2.603 35.549 -35.903 1.00 21.45 112 THR E N 1
ATOM 4237 C CA . THR D 1 112 ? -1.744 34.440 -35.502 1.00 21.68 112 THR E CA 1
ATOM 4238 C C . THR D 1 112 ? -2.549 33.462 -34.656 1.00 24.26 112 THR E C 1
ATOM 4239 O O . THR D 1 112 ? -3.116 33.846 -33.626 1.00 25.36 112 THR E O 1
ATOM 4243 N N . VAL D 1 113 ? -2.588 32.203 -35.083 1.00 19.45 113 VAL E N 1
ATOM 4244 C CA . VAL D 1 113 ? -3.324 31.152 -34.389 1.00 22.88 113 VAL E CA 1
ATOM 4245 C C . VAL D 1 113 ? -2.309 30.187 -33.796 1.00 28.13 113 VAL E C 1
ATOM 4246 O O . VAL D 1 113 ? -1.567 29.522 -34.533 1.00 24.80 113 VAL E O 1
ATOM 4250 N N . SER D 1 114 ? -2.278 30.110 -32.467 1.00 24.89 114 SER E N 1
ATOM 4251 C CA . SER D 1 114 ? -1.269 29.327 -31.768 1.00 27.41 114 SER E CA 1
ATOM 4252 C C . SER D 1 114 ? -1.723 29.079 -30.338 1.00 26.19 114 SER E C 1
ATOM 4253 O O . SER D 1 114 ? -2.558 29.808 -29.795 1.00 25.38 114 SER E O 1
ATOM 4256 N N . SER D 1 115 ? -1.157 28.030 -29.735 1.00 25.44 115 SER E N 1
ATOM 4257 C CA . SER D 1 115 ? -1.328 27.807 -28.305 1.00 30.41 115 SER E CA 1
ATOM 4258 C C . SER D 1 115 ? -0.407 28.684 -27.469 1.00 28.52 115 SER E C 1
ATOM 4259 O O . SER D 1 115 ? -0.635 28.828 -26.264 1.00 25.71 115 SER E O 1
ATOM 4262 N N . ALA D 1 116 ? 0.620 29.275 -28.080 1.00 22.11 116 ALA E N 1
ATOM 4263 C CA . ALA D 1 116 ? 1.531 30.143 -27.355 1.00 24.88 116 ALA E CA 1
ATOM 4264 C C . ALA D 1 116 ? 0.810 31.398 -26.878 1.00 23.51 116 ALA E C 1
ATOM 4265 O O . ALA D 1 116 ? -0.239 31.786 -27.398 1.00 30.38 116 ALA E O 1
ATOM 4267 N N . SER D 1 117 ? 1.383 32.024 -25.858 1.00 22.89 117 SER E N 1
ATOM 4268 C CA . SER D 1 117 ? 0.871 33.272 -25.322 1.00 29.90 117 SER E CA 1
ATOM 4269 C C . SER D 1 117 ? 1.869 34.386 -25.610 1.00 25.99 117 SER E C 1
ATOM 4270 O O . SER D 1 117 ? 3.068 34.140 -25.768 1.00 22.89 117 SER E O 1
ATOM 4273 N N . THR D 1 118 ? 1.356 35.613 -25.698 1.00 26.13 118 THR E N 1
ATOM 4274 C CA . THR D 1 118 ? 2.185 36.760 -26.054 1.00 22.49 118 THR E CA 1
ATOM 4275 C C . THR D 1 118 ? 3.366 36.877 -25.099 1.00 28.62 118 THR E C 1
ATOM 4276 O O . THR D 1 118 ? 3.206 36.766 -23.881 1.00 31.50 118 THR E O 1
ATOM 4280 N N . LYS D 1 119 ? 4.557 37.084 -25.657 1.00 27.48 119 LYS E N 1
ATOM 4281 C CA . LYS D 1 119 ? 5.785 37.036 -24.873 1.00 28.83 119 LYS E CA 1
ATOM 4282 C C . LYS D 1 119 ? 6.870 37.826 -25.590 1.00 29.53 119 LYS E C 1
ATOM 4283 O O . LYS D 1 119 ? 7.062 37.658 -26.798 1.00 26.71 119 LYS E O 1
ATOM 4289 N N . GLY D 1 120 ? 7.574 38.679 -24.848 1.00 27.93 120 GLY E N 1
ATOM 4290 C CA . GLY D 1 120 ? 8.665 39.452 -25.398 1.00 24.66 120 GLY E CA 1
ATOM 4291 C C . GLY D 1 120 ? 9.924 38.625 -25.576 1.00 31.30 120 GLY E C 1
ATOM 4292 O O . GLY D 1 120 ? 10.095 37.570 -24.959 1.00 34.55 120 GLY E O 1
ATOM 4293 N N . PRO D 1 121 ? 10.834 39.089 -26.426 1.00 27.06 121 PRO E N 1
ATOM 4294 C CA . PRO D 1 121 ? 12.013 38.286 -26.750 1.00 29.40 121 PRO E CA 1
ATOM 4295 C C . PRO D 1 121 ? 13.118 38.409 -25.717 1.00 33.21 121 PRO E C 1
ATOM 4296 O O . PRO D 1 121 ? 13.217 39.391 -24.976 1.00 29.08 121 PRO E O 1
ATOM 4300 N N . SER D 1 122 ? 13.949 37.374 -25.675 1.00 28.59 122 SER E N 1
ATOM 4301 C CA . SER D 1 122 ? 15.264 37.449 -25.054 1.00 35.53 122 SER E CA 1
ATOM 4302 C C . SER D 1 122 ? 16.269 37.809 -26.139 1.00 31.44 122 SER E C 1
ATOM 4303 O O . SER D 1 122 ? 16.247 37.222 -27.226 1.00 36.77 122 SER E O 1
ATOM 4306 N N . VAL D 1 123 ? 17.135 38.778 -25.856 1.00 27.81 123 VAL E N 1
ATOM 4307 C CA . VAL D 1 123 ? 18.065 39.318 -26.844 1.00 25.86 123 VAL E CA 1
ATOM 4308 C C . VAL D 1 123 ? 19.479 38.959 -26.412 1.00 35.75 123 VAL E C 1
ATOM 4309 O O . VAL D 1 123 ? 19.906 39.320 -25.310 1.00 34.43 123 VAL E O 1
ATOM 4313 N N . PHE D 1 124 ? 20.208 38.260 -27.281 1.00 29.98 124 PHE E N 1
ATOM 4314 C CA . PHE D 1 124 ? 21.535 37.785 -26.933 1.00 29.26 124 PHE E CA 1
ATOM 4315 C C . PHE D 1 124 ? 22.573 38.326 -27.908 1.00 30.24 124 PHE E C 1
ATOM 4316 O O . PHE D 1 124 ? 22.292 38.479 -29.102 1.00 33.80 124 PHE E O 1
ATOM 4324 N N . PRO D 1 125 ? 23.784 38.611 -27.434 1.00 38.64 125 PRO E N 1
ATOM 4325 C CA . PRO D 1 125 ? 24.821 39.125 -28.335 1.00 33.15 125 PRO E CA 1
ATOM 4326 C C . PRO D 1 125 ? 25.338 38.050 -29.278 1.00 31.39 125 PRO E C 1
ATOM 4327 O O . PRO D 1 125 ? 25.465 36.881 -28.910 1.00 32.10 125 PRO E O 1
ATOM 4331 N N . LEU D 1 126 ? 25.615 38.460 -30.513 1.00 28.26 126 LEU E N 1
ATOM 4332 C CA . LEU D 1 126 ? 26.346 37.661 -31.496 1.00 25.41 126 LEU E CA 1
ATOM 4333 C C . LEU D 1 126 ? 27.709 38.338 -31.624 1.00 38.91 126 LEU E C 1
ATOM 4334 O O . LEU D 1 126 ? 27.905 39.222 -32.460 1.00 31.84 126 LEU E O 1
ATOM 4339 N N . ALA D 1 127 ? 28.647 37.926 -30.775 1.00 38.10 127 ALA E N 1
ATOM 4340 C CA . ALA D 1 127 ? 29.874 38.687 -30.589 1.00 46.76 127 ALA E CA 1
ATOM 4341 C C . ALA D 1 127 ? 30.808 38.542 -31.791 1.00 31.25 127 ALA E C 1
ATOM 4342 O O . ALA D 1 127 ? 30.865 37.486 -32.424 1.00 36.76 127 ALA E O 1
ATOM 4344 N N . PRO D 1 128 ? 31.564 39.596 -32.117 1.00 33.08 128 PRO E N 1
ATOM 4345 C CA . PRO D 1 128 ? 32.506 39.515 -33.240 1.00 33.63 128 PRO E CA 1
ATOM 4346 C C . PRO D 1 128 ? 33.905 39.098 -32.817 1.00 49.35 128 PRO E C 1
ATOM 4347 O O . PRO D 1 128 ? 34.159 38.869 -31.630 1.00 44.08 128 PRO E O 1
ATOM 4351 N N . SER D 1 129 ? 34.815 39.002 -33.786 1.00 62.22 129 SER E N 1
ATOM 4352 C CA . SER D 1 129 ? 36.239 38.803 -33.515 1.00 61.52 129 SER E CA 1
ATOM 4353 C C . SER D 1 129 ? 37.065 39.168 -34.746 1.00 60.89 129 SER E C 1
ATOM 4354 O O . SER D 1 129 ? 38.120 39.790 -34.633 1.00 69.54 129 SER E O 1
ATOM 4357 N N . THR D 1 137 ? 37.368 42.771 -41.909 1.00 58.46 137 THR E N 1
ATOM 4358 C CA . THR D 1 137 ? 35.936 42.628 -42.152 1.00 60.71 137 THR E CA 1
ATOM 4359 C C . THR D 1 137 ? 35.284 41.710 -41.123 1.00 42.18 137 THR E C 1
ATOM 4360 O O . THR D 1 137 ? 35.268 40.488 -41.291 1.00 48.72 137 THR E O 1
ATOM 4364 N N . ALA D 1 138 ? 34.740 42.306 -40.067 1.00 42.37 138 ALA E N 1
ATOM 4365 C CA . ALA D 1 138 ? 34.116 41.573 -38.978 1.00 45.12 138 ALA E CA 1
ATOM 4366 C C . ALA D 1 138 ? 32.598 41.667 -39.062 1.00 40.07 138 ALA E C 1
ATOM 4367 O O . ALA D 1 138 ? 32.037 42.595 -39.652 1.00 47.18 138 ALA E O 1
ATOM 4369 N N . ALA D 1 139 ? 31.937 40.689 -38.450 1.00 34.86 139 ALA E N 1
ATOM 4370 C CA . ALA D 1 139 ? 30.484 40.647 -38.374 1.00 31.74 139 ALA E CA 1
ATOM 4371 C C . ALA D 1 139 ? 30.063 40.484 -36.922 1.00 28.62 139 ALA E C 1
ATOM 4372 O O . ALA D 1 139 ? 30.661 39.703 -36.176 1.00 31.75 139 ALA E O 1
ATOM 4374 N N . LEU D 1 140 ? 29.043 41.237 -36.519 1.00 28.89 140 LEU E N 1
ATOM 4375 C CA . LEU D 1 140 ? 28.457 41.117 -35.192 1.00 28.00 140 LEU E CA 1
ATOM 4376 C C . LEU D 1 140 ? 26.944 41.141 -35.345 1.00 30.48 140 LEU E C 1
ATOM 4377 O O . LEU D 1 140 ? 26.418 41.453 -36.417 1.00 30.82 140 LEU E O 1
ATOM 4382 N N . GLY D 1 141 ? 26.234 40.824 -34.271 1.00 31.12 141 GLY E N 1
ATOM 4383 C CA . GLY D 1 141 ? 24.790 40.824 -34.381 1.00 33.65 141 GLY E CA 1
ATOM 4384 C C . GLY D 1 141 ? 24.094 40.658 -33.049 1.00 37.38 141 GLY E C 1
ATOM 4385 O O . GLY D 1 141 ? 24.713 40.717 -31.984 1.00 31.17 141 GLY E O 1
ATOM 4386 N N . CYS D 1 142 ? 22.778 40.463 -33.138 1.00 27.74 142 CYS E N 1
ATOM 4387 C CA . CYS D 1 142 ? 21.906 40.234 -31.993 1.00 25.79 142 CYS E CA 1
ATOM 4388 C C . CYS D 1 142 ? 20.949 39.104 -32.334 1.00 30.51 142 CYS E C 1
ATOM 4389 O O . CYS D 1 142 ? 20.322 39.123 -33.397 1.00 27.79 142 CYS E O 1
ATOM 4392 N N . LEU D 1 143 ? 20.840 38.129 -31.438 1.00 27.59 143 LEU E N 1
ATOM 4393 C CA . LEU D 1 143 ? 19.892 37.033 -31.580 1.00 26.62 143 LEU E CA 1
ATOM 4394 C C . LEU D 1 143 ? 18.642 37.377 -30.779 1.00 32.74 143 LEU E C 1
ATOM 4395 O O . LEU D 1 143 ? 18.706 37.531 -29.554 1.00 28.82 143 LEU E O 1
ATOM 4400 N N . VAL D 1 144 ? 17.518 37.518 -31.475 1.00 23.25 144 VAL E N 1
ATOM 4401 C CA . VAL D 1 144 ? 16.240 37.897 -30.881 1.00 25.38 144 VAL E CA 1
ATOM 4402 C C . VAL D 1 144 ? 15.417 36.617 -30.788 1.00 31.35 144 VAL E C 1
ATOM 4403 O O . VAL D 1 144 ? 14.844 36.163 -31.779 1.00 23.92 144 VAL E O 1
ATOM 4407 N N . LYS D 1 145 ? 15.346 36.025 -29.599 1.00 25.10 145 LYS E N 1
ATOM 4408 C CA . LYS D 1 145 ? 14.863 34.659 -29.469 1.00 24.17 145 LYS E CA 1
ATOM 4409 C C . LYS D 1 145 ? 13.616 34.569 -28.596 1.00 31.16 145 LYS E C 1
ATOM 4410 O O . LYS D 1 145 ? 13.467 35.304 -27.614 1.00 30.67 145 LYS E O 1
ATOM 4416 N N . ASP D 1 146 ? 12.720 33.656 -28.985 1.00 27.82 146 ASP E N 1
ATOM 4417 C CA . ASP D 1 146 ? 11.601 33.194 -28.160 1.00 25.14 146 ASP E CA 1
ATOM 4418 C C . ASP D 1 146 ? 10.595 34.307 -27.862 1.00 29.41 146 ASP E C 1
ATOM 4419 O O . ASP D 1 146 ? 10.280 34.597 -26.709 1.00 27.71 146 ASP E O 1
ATOM 4424 N N . TYR D 1 147 ? 10.054 34.901 -28.926 1.00 24.41 147 TYR E N 1
ATOM 4425 C CA . TYR D 1 147 ? 8.991 35.884 -28.787 1.00 24.89 147 TYR E CA 1
ATOM 4426 C C . TYR D 1 147 ? 7.749 35.419 -29.537 1.00 20.24 147 TYR E C 1
ATOM 4427 O O . TYR D 1 147 ? 7.807 34.534 -30.398 1.00 23.95 147 TYR E O 1
ATOM 4436 N N . PHE D 1 148 ? 6.611 36.034 -29.197 1.00 20.37 148 PHE E N 1
ATOM 4437 C CA . PHE D 1 148 ? 5.329 35.717 -29.821 1.00 19.15 148 PHE E CA 1
ATOM 4438 C C . PHE D 1 148 ? 4.366 36.860 -29.558 1.00 21.13 148 PHE E C 1
ATOM 4439 O O . PHE D 1 148 ? 4.345 37.383 -28.437 1.00 19.79 148 PHE E O 1
ATOM 4447 N N . PRO D 1 149 ? 3.569 37.287 -30.551 1.00 23.68 149 PRO E N 1
ATOM 4448 C CA . PRO D 1 149 ? 3.615 36.843 -31.944 1.00 25.58 149 PRO E CA 1
ATOM 4449 C C . PRO D 1 149 ? 4.530 37.738 -32.761 1.00 23.88 149 PRO E C 1
ATOM 4450 O O . PRO D 1 149 ? 5.216 38.579 -32.187 1.00 19.84 149 PRO E O 1
ATOM 4454 N N . GLU D 1 150 ? 4.522 37.578 -34.084 1.00 20.80 150 GLU E N 1
ATOM 4455 C CA . GLU D 1 150 ? 5.140 38.578 -34.934 1.00 20.16 150 GLU E CA 1
ATOM 4456 C C . GLU D 1 150 ? 4.382 39.898 -34.777 1.00 22.67 150 GLU E C 1
ATOM 4457 O O . GLU D 1 150 ? 3.202 39.907 -34.415 1.00 27.29 150 GLU E O 1
ATOM 4463 N N . PRO D 1 151 ? 5.036 41.040 -35.045 1.00 28.30 151 PRO E N 1
ATOM 4464 C CA . PRO D 1 151 ? 6.413 41.246 -35.485 1.00 26.33 151 PRO E CA 1
ATOM 4465 C C . PRO D 1 151 ? 7.323 41.853 -34.419 1.00 28.32 151 PRO E C 1
ATOM 4466 O O . PRO D 1 151 ? 6.853 42.265 -33.360 1.00 26.87 151 PRO E O 1
ATOM 4470 N N . VAL D 1 152 ? 8.623 41.896 -34.708 1.00 29.40 152 VAL E N 1
ATOM 4471 C CA . VAL D 1 152 ? 9.577 42.686 -33.943 1.00 29.70 152 VAL E CA 1
ATOM 4472 C C . VAL D 1 152 ? 10.292 43.611 -34.912 1.00 29.38 152 VAL E C 1
ATOM 4473 O O . VAL D 1 152 ? 10.420 43.315 -36.104 1.00 28.45 152 VAL E O 1
ATOM 4477 N N . THR D 1 153 ? 10.758 44.739 -34.393 1.00 28.40 153 THR E N 1
ATOM 4478 C CA . THR D 1 153 ? 11.609 45.655 -35.133 1.00 33.22 153 THR E CA 1
ATOM 4479 C C . THR D 1 153 ? 12.994 45.665 -34.502 1.00 28.60 153 THR E C 1
ATOM 4480 O O . THR D 1 153 ? 13.141 45.480 -33.290 1.00 30.14 153 THR E O 1
ATOM 4484 N N . VAL D 1 154 ? 14.012 45.858 -35.336 1.00 28.11 154 VAL E N 1
ATOM 4485 C CA . VAL D 1 154 ? 15.398 45.901 -34.887 1.00 32.39 154 VAL E CA 1
ATOM 4486 C C . VAL D 1 154 ? 16.078 47.095 -35.538 1.00 33.80 154 VAL E C 1
ATOM 4487 O O . VAL D 1 154 ? 15.998 47.272 -36.758 1.00 30.21 154 VAL E O 1
ATOM 4491 N N . SER D 1 155 ? 16.736 47.914 -34.723 1.00 36.15 155 SER E N 1
ATOM 4492 C CA . SER D 1 155 ? 17.595 48.978 -35.212 1.00 40.02 155 SER E CA 1
ATOM 4493 C C . SER D 1 155 ? 18.943 48.873 -34.513 1.00 39.82 155 SER E C 1
ATOM 4494 O O . SER D 1 155 ? 19.089 48.184 -33.500 1.00 35.54 155 SER E O 1
ATOM 4497 N N . TRP D 1 156 ? 19.936 49.556 -35.073 1.00 37.78 156 TRP E N 1
ATOM 4498 C CA . TRP D 1 156 ? 21.277 49.591 -34.508 1.00 33.30 156 TRP E CA 1
ATOM 4499 C C . TRP D 1 156 ? 21.659 51.034 -34.220 1.00 40.91 156 TRP E C 1
ATOM 4500 O O . TRP D 1 156 ? 21.516 51.902 -35.089 1.00 43.79 156 TRP E O 1
ATOM 4511 N N . ASN D 1 157 ? 22.134 51.282 -32.999 1.00 45.30 157 ASN E N 1
ATOM 4512 C CA . ASN D 1 157 ? 22.539 52.616 -32.552 1.00 46.99 157 ASN E CA 1
ATOM 4513 C C . ASN D 1 157 ? 21.439 53.642 -32.820 1.00 54.28 157 ASN E C 1
ATOM 4514 O O . ASN D 1 157 ? 21.681 54.732 -33.342 1.00 56.85 157 ASN E O 1
ATOM 4519 N N . SER D 1 158 ? 20.207 53.262 -32.466 1.00 53.69 158 SER E N 1
ATOM 4520 C CA . SER D 1 158 ? 19.029 54.125 -32.572 1.00 53.27 158 SER E CA 1
ATOM 4521 C C . SER D 1 158 ? 18.815 54.639 -33.994 1.00 40.81 158 SER E C 1
ATOM 4522 O O . SER D 1 158 ? 18.261 55.722 -34.197 1.00 57.43 158 SER E O 1
ATOM 4525 N N . GLY D 1 159 ? 19.245 53.869 -34.989 1.00 41.25 159 GLY E N 1
ATOM 4526 C CA . GLY D 1 159 ? 19.058 54.227 -36.377 1.00 51.83 159 GLY E CA 1
ATOM 4527 C C . GLY D 1 159 ? 20.266 54.847 -37.047 1.00 49.61 159 GLY E C 1
ATOM 4528 O O . GLY D 1 159 ? 20.218 55.097 -38.258 1.00 47.51 159 GLY E O 1
ATOM 4529 N N . ALA D 1 160 ? 21.347 55.098 -36.305 1.00 53.71 160 ALA E N 1
ATOM 4530 C CA . ALA D 1 160 ? 22.520 55.720 -36.910 1.00 50.58 160 ALA E CA 1
ATOM 4531 C C . ALA D 1 160 ? 23.298 54.735 -37.773 1.00 52.21 160 ALA E C 1
ATOM 4532 O O . ALA D 1 160 ? 24.020 55.149 -38.687 1.00 42.35 160 ALA E O 1
ATOM 4534 N N . LEU D 1 161 ? 23.167 53.438 -37.506 1.00 52.13 161 LEU E N 1
ATOM 4535 C CA . LEU D 1 161 ? 23.857 52.399 -38.261 1.00 44.18 161 LEU E CA 1
ATOM 4536 C C . LEU D 1 161 ? 22.834 51.667 -39.121 1.00 43.91 161 LEU E C 1
ATOM 4537 O O . LEU D 1 161 ? 21.988 50.929 -38.601 1.00 40.74 161 LEU E O 1
ATOM 4542 N N . THR D 1 162 ? 22.907 51.883 -40.433 1.00 44.28 162 THR E N 1
ATOM 4543 C CA . THR D 1 162 ? 22.054 51.210 -41.401 1.00 43.74 162 THR E CA 1
ATOM 4544 C C . THR D 1 162 ? 22.832 50.456 -42.468 1.00 39.75 162 THR E C 1
ATOM 4545 O O . THR D 1 162 ? 22.365 49.413 -42.930 1.00 42.16 162 THR E O 1
ATOM 4549 N N . SER D 1 163 ? 24.004 50.948 -42.860 1.00 41.24 163 SER E N 1
ATOM 4550 C CA . SER D 1 163 ? 24.800 50.286 -43.884 1.00 40.36 163 SER E CA 1
ATOM 4551 C C . SER D 1 163 ? 25.329 48.947 -43.381 1.00 40.96 163 SER E C 1
ATOM 4552 O O . SER D 1 163 ? 25.790 48.830 -42.243 1.00 43.98 163 SER E O 1
ATOM 4555 N N . GLY D 1 164 ? 25.257 47.932 -44.241 1.00 50.15 164 GLY E N 1
ATOM 4556 C CA . GLY D 1 164 ? 25.727 46.602 -43.906 1.00 41.44 164 GLY E CA 1
ATOM 4557 C C . GLY D 1 164 ? 24.840 45.808 -42.972 1.00 43.40 164 GLY E C 1
ATOM 4558 O O . GLY D 1 164 ? 25.225 44.702 -42.575 1.00 44.12 164 GLY E O 1
ATOM 4559 N N . VAL D 1 165 ? 23.669 46.322 -42.611 1.00 36.76 165 VAL E N 1
ATOM 4560 C CA . VAL D 1 165 ? 22.779 45.657 -41.666 1.00 28.43 165 VAL E CA 1
ATOM 4561 C C . VAL D 1 165 ? 21.889 44.676 -42.418 1.00 42.40 165 VAL E C 1
ATOM 4562 O O . VAL D 1 165 ? 21.328 45.008 -43.469 1.00 31.72 165 VAL E O 1
ATOM 4566 N N . HIS D 1 166 ? 21.767 43.462 -41.882 1.00 35.18 166 HIS E N 1
ATOM 4567 C CA . HIS D 1 166 ? 20.843 42.454 -42.393 1.00 30.67 166 HIS E CA 1
ATOM 4568 C C . HIS D 1 166 ? 20.037 41.922 -41.218 1.00 36.75 166 HIS E C 1
ATOM 4569 O O . HIS D 1 166 ? 20.585 41.253 -40.337 1.00 36.46 166 HIS E O 1
ATOM 4576 N N . THR D 1 167 ? 18.744 42.228 -41.194 1.00 28.30 167 THR E N 1
ATOM 4577 C CA . THR D 1 167 ? 17.832 41.675 -40.202 1.00 26.86 167 THR E CA 1
ATOM 4578 C C . THR D 1 167 ? 16.999 40.598 -40.883 1.00 32.76 167 THR E C 1
ATOM 4579 O O . THR D 1 167 ? 16.238 40.890 -41.812 1.00 28.38 167 THR E O 1
ATOM 4583 N N . PHE D 1 168 ? 17.155 39.359 -40.432 1.00 23.84 168 PHE E N 1
ATOM 4584 C CA . PHE D 1 168 ? 16.595 38.235 -41.164 1.00 21.29 168 PHE E CA 1
ATOM 4585 C C . PHE D 1 168 ? 15.101 38.065 -40.882 1.00 25.32 168 PHE E C 1
ATOM 4586 O O . PHE D 1 168 ? 14.610 38.457 -39.818 1.00 24.45 168 PHE E O 1
ATOM 4594 N N . PRO D 1 169 ? 14.360 37.495 -41.834 1.00 24.01 169 PRO E N 1
ATOM 4595 C CA . PRO D 1 169 ? 12.974 37.102 -41.552 1.00 22.94 169 PRO E CA 1
ATOM 4596 C C . PRO D 1 169 ? 12.916 36.100 -40.410 1.00 30.20 169 PRO E C 1
ATOM 4597 O O . PRO D 1 169 ? 13.743 35.191 -40.314 1.00 25.52 169 PRO E O 1
ATOM 4601 N N . ALA D 1 170 ? 11.923 36.274 -39.544 1.00 25.51 170 ALA E N 1
ATOM 4602 C CA . ALA D 1 170 ? 11.763 35.378 -38.410 1.00 23.07 170 ALA E CA 1
ATOM 4603 C C . ALA D 1 170 ? 11.498 33.953 -38.879 1.00 22.95 170 ALA E C 1
ATOM 4604 O O . ALA D 1 170 ? 10.968 33.716 -39.968 1.00 25.97 170 ALA E O 1
ATOM 4606 N N . VAL D 1 171 ? 11.888 32.997 -38.044 1.00 20.97 171 VAL E N 1
ATOM 4607 C CA . VAL D 1 171 ? 11.565 31.593 -38.241 1.00 22.47 171 VAL E CA 1
ATOM 4608 C C . VAL D 1 171 ? 10.696 31.155 -37.069 1.00 25.90 171 VAL E C 1
ATOM 4609 O O . VAL D 1 171 ? 10.917 31.583 -35.930 1.00 22.81 171 VAL E O 1
ATOM 4613 N N . LEU D 1 172 ? 9.690 30.330 -37.354 1.00 21.44 172 LEU E N 1
ATOM 4614 C CA . LEU D 1 172 ? 8.824 29.777 -36.319 1.00 24.30 172 LEU E CA 1
ATOM 4615 C C . LEU D 1 172 ? 9.463 28.504 -35.774 1.00 22.95 172 LEU E C 1
ATOM 4616 O O . LEU D 1 172 ? 9.641 27.527 -36.511 1.00 26.79 172 LEU E O 1
ATOM 4621 N N . GLN D 1 173 ? 9.829 28.526 -34.495 1.00 27.14 173 GLN E N 1
ATOM 4622 C CA . GLN D 1 173 ? 10.484 27.394 -33.860 1.00 30.54 173 GLN E CA 1
ATOM 4623 C C . GLN D 1 173 ? 9.464 26.321 -33.488 1.00 28.67 173 GLN E C 1
ATOM 4624 O O . GLN D 1 173 ? 8.254 26.562 -33.451 1.00 31.27 173 GLN E O 1
ATOM 4630 N N . SER D 1 174 ? 9.974 25.117 -33.205 1.00 37.71 174 SER E N 1
ATOM 4631 C CA . SER D 1 174 ? 9.094 24.017 -32.820 1.00 36.41 174 SER E CA 1
ATOM 4632 C C . SER D 1 174 ? 8.385 24.300 -31.502 1.00 40.05 174 SER E C 1
ATOM 4633 O O . SER D 1 174 ? 7.303 23.757 -31.250 1.00 34.29 174 SER E O 1
ATOM 4636 N N . SER D 1 175 ? 8.968 25.150 -30.654 1.00 29.01 175 SER E N 1
ATOM 4637 C CA . SER D 1 175 ? 8.317 25.548 -29.411 1.00 34.30 175 SER E CA 1
ATOM 4638 C C . SER D 1 175 ? 7.098 26.430 -29.641 1.00 33.93 175 SER E C 1
ATOM 4639 O O . SER D 1 175 ? 6.392 26.740 -28.675 1.00 29.84 175 SER E O 1
ATOM 4642 N N . GLY D 1 176 ? 6.835 26.843 -30.879 1.00 30.05 176 GLY E N 1
ATOM 4643 C CA . GLY D 1 176 ? 5.769 27.785 -31.155 1.00 26.62 176 GLY E CA 1
ATOM 4644 C C . GLY D 1 176 ? 6.153 29.240 -30.987 1.00 20.44 176 GLY E C 1
ATOM 4645 O O . GLY D 1 176 ? 5.290 30.114 -31.135 1.00 25.95 176 GLY E O 1
ATOM 4646 N N . LEU D 1 177 ? 7.410 29.531 -30.675 1.00 23.39 177 LEU E N 1
ATOM 4647 C CA . LEU D 1 177 ? 7.890 30.897 -30.533 1.00 18.94 177 LEU E CA 1
ATOM 4648 C C . LEU D 1 177 ? 8.771 31.254 -31.725 1.00 26.52 177 LEU E C 1
ATOM 4649 O O . LEU D 1 177 ? 9.356 30.384 -32.373 1.00 27.22 177 LEU E O 1
ATOM 4654 N N . TYR D 1 178 ? 8.867 32.548 -32.003 1.00 20.07 178 TYR E N 1
ATOM 4655 C CA . TYR D 1 178 ? 9.644 33.024 -33.137 1.00 23.30 178 TYR E CA 1
ATOM 4656 C C . TYR D 1 178 ? 11.057 33.409 -32.710 1.00 22.92 178 TYR E C 1
ATOM 4657 O O . TYR D 1 178 ? 11.322 33.702 -31.542 1.00 23.87 178 TYR E O 1
ATOM 4666 N N . SER D 1 179 ? 11.965 33.420 -33.686 1.00 17.41 179 SER E N 1
ATOM 4667 C CA . SER D 1 179 ? 13.326 33.887 -33.459 1.00 19.73 179 SER E CA 1
ATOM 4668 C C . SER D 1 179 ? 13.900 34.420 -34.760 1.00 24.02 179 SER E C 1
ATOM 4669 O O . SER D 1 179 ? 13.556 33.953 -35.849 1.00 24.95 179 SER E O 1
ATOM 4672 N N . LEU D 1 180 ? 14.784 35.405 -34.629 1.00 18.40 180 LEU E N 1
ATOM 4673 C CA . LEU D 1 180 ? 15.495 35.967 -35.766 1.00 23.95 180 LEU E CA 1
ATOM 4674 C C . LEU D 1 180 ? 16.835 36.499 -35.291 1.00 25.95 180 LEU E C 1
ATOM 4675 O O . LEU D 1 180 ? 17.050 36.723 -34.097 1.00 29.13 180 LEU E O 1
ATOM 4680 N N . SER D 1 181 ? 17.730 36.711 -36.248 1.00 23.60 181 SER E N 1
ATOM 4681 C CA . SER D 1 181 ? 18.993 37.386 -36.012 1.00 25.19 181 SER E CA 1
ATOM 4682 C C . SER D 1 181 ? 19.060 38.645 -36.863 1.00 27.72 181 SER E C 1
ATOM 4683 O O . SER D 1 181 ? 18.527 38.693 -37.977 1.00 26.78 181 SER E O 1
ATOM 4686 N N . SER D 1 182 ? 19.705 39.667 -36.316 1.00 21.28 182 SER E N 1
ATOM 4687 C CA . SER D 1 182 ? 20.082 40.861 -37.057 1.00 22.69 182 SER E CA 1
ATOM 4688 C C . SER D 1 182 ? 21.593 40.994 -36.967 1.00 26.37 182 SER E C 1
ATOM 4689 O O . SER D 1 182 ? 22.150 40.971 -35.867 1.00 26.22 182 SER E O 1
ATOM 4692 N N . VAL D 1 183 ? 22.258 41.105 -38.116 1.00 26.41 183 VAL E N 1
ATOM 4693 C CA . VAL D 1 183 ? 23.712 41.169 -38.151 1.00 33.91 183 VAL E CA 1
ATOM 4694 C C . VAL D 1 183 ? 24.135 42.380 -38.969 1.00 45.88 183 VAL E C 1
ATOM 4695 O O . VAL D 1 183 ? 23.345 42.966 -39.713 1.00 30.95 183 VAL E O 1
ATOM 4699 N N . VAL D 1 184 ? 25.403 42.749 -38.825 1.00 35.41 184 VAL E N 1
ATOM 4700 C CA . VAL D 1 184 ? 25.980 43.841 -39.600 1.00 34.99 184 VAL E CA 1
ATOM 4701 C C . VAL D 1 184 ? 27.463 43.560 -39.776 1.00 32.79 184 VAL E C 1
ATOM 4702 O O . VAL D 1 184 ? 28.127 43.059 -38.860 1.00 33.35 184 VAL E O 1
ATOM 4706 N N . THR D 1 185 ? 27.969 43.838 -40.979 1.00 35.45 185 THR E N 1
ATOM 4707 C CA . THR D 1 185 ? 29.399 43.722 -41.253 1.00 29.57 185 THR E CA 1
ATOM 4708 C C . THR D 1 185 ? 30.073 45.078 -41.041 1.00 40.99 185 THR E C 1
ATOM 4709 O O . THR D 1 185 ? 29.519 46.118 -41.402 1.00 37.86 185 THR E O 1
ATOM 4713 N N . VAL D 1 186 ? 31.249 45.060 -40.420 1.00 37.92 186 VAL E N 1
ATOM 4714 C CA . VAL D 1 186 ? 31.996 46.267 -40.078 1.00 45.29 186 VAL E CA 1
ATOM 4715 C C . VAL D 1 186 ? 33.488 45.968 -40.271 1.00 45.15 186 VAL E C 1
ATOM 4716 O O . VAL D 1 186 ? 33.920 44.811 -40.254 1.00 36.31 186 VAL E O 1
ATOM 4720 N N . PRO D 1 187 ? 34.280 47.019 -40.505 1.00 54.64 187 PRO E N 1
ATOM 4721 C CA . PRO D 1 187 ? 35.729 46.796 -40.549 1.00 46.82 187 PRO E CA 1
ATOM 4722 C C . PRO D 1 187 ? 36.235 46.403 -39.172 1.00 50.73 187 PRO E C 1
ATOM 4723 O O . PRO D 1 187 ? 35.801 46.946 -38.149 1.00 42.13 187 PRO E O 1
ATOM 4727 N N . SER D 1 188 ? 37.135 45.406 -39.150 1.00 39.37 188 SER E N 1
ATOM 4728 C CA . SER D 1 188 ? 37.684 44.941 -37.878 1.00 46.08 188 SER E CA 1
ATOM 4729 C C . SER D 1 188 ? 38.353 46.076 -37.117 1.00 46.08 188 SER E C 1
ATOM 4730 O O . SER D 1 188 ? 38.455 46.014 -35.888 1.00 60.02 188 SER E O 1
ATOM 4733 N N . SER D 1 189 ? 38.787 47.124 -37.825 1.00 51.01 189 SER E N 1
ATOM 4734 C CA . SER D 1 189 ? 39.403 48.278 -37.188 1.00 56.94 189 SER E CA 1
ATOM 4735 C C . SER D 1 189 ? 38.431 49.062 -36.315 1.00 58.37 189 SER E C 1
ATOM 4736 O O . SER D 1 189 ? 38.878 49.784 -35.419 1.00 66.63 189 SER E O 1
ATOM 4739 N N . SER D 1 190 ? 37.122 48.947 -36.551 1.00 61.15 190 SER E N 1
ATOM 4740 C CA . SER D 1 190 ? 36.150 49.714 -35.780 1.00 54.47 190 SER E CA 1
ATOM 4741 C C . SER D 1 190 ? 35.790 49.065 -34.450 1.00 49.73 190 SER E C 1
ATOM 4742 O O . SER D 1 190 ? 35.134 49.713 -33.627 1.00 61.82 190 SER E O 1
ATOM 4745 N N . LEU D 1 191 ? 36.201 47.815 -34.217 1.00 54.42 191 LEU E N 1
ATOM 4746 C CA . LEU D 1 191 ? 35.790 47.118 -33.002 1.00 60.69 191 LEU E CA 1
ATOM 4747 C C . LEU D 1 191 ? 36.341 47.782 -31.747 1.00 56.00 191 LEU E C 1
ATOM 4748 O O . LEU D 1 191 ? 35.733 47.678 -30.676 1.00 60.50 191 LEU E O 1
ATOM 4753 N N . GLY D 1 192 ? 37.478 48.461 -31.851 1.00 64.32 192 GLY E N 1
ATOM 4754 C CA . GLY D 1 192 ? 38.049 49.178 -30.735 1.00 69.28 192 GLY E CA 1
ATOM 4755 C C . GLY D 1 192 ? 37.696 50.644 -30.674 1.00 71.15 192 GLY E C 1
ATOM 4756 O O . GLY D 1 192 ? 38.158 51.344 -29.767 1.00 78.31 192 GLY E O 1
ATOM 4757 N N . THR D 1 193 ? 36.883 51.131 -31.608 1.00 69.35 193 THR E N 1
ATOM 4758 C CA . THR D 1 193 ? 36.538 52.543 -31.697 1.00 69.92 193 THR E CA 1
ATOM 4759 C C . THR D 1 193 ? 35.042 52.783 -31.584 1.00 74.66 193 THR E C 1
ATOM 4760 O O . THR D 1 193 ? 34.611 53.651 -30.814 1.00 66.49 193 THR E O 1
ATOM 4764 N N . GLN D 1 194 ? 34.234 52.030 -32.324 1.00 68.43 194 GLN E N 1
ATOM 4765 C CA . GLN D 1 194 ? 32.794 52.231 -32.371 1.00 59.02 194 GLN E CA 1
ATOM 4766 C C . GLN D 1 194 ? 32.091 51.261 -31.430 1.00 54.18 194 GLN E C 1
ATOM 4767 O O . GLN D 1 194 ? 32.483 50.096 -31.311 1.00 52.54 194 GLN E O 1
ATOM 4773 N N . THR D 1 195 ? 31.064 51.758 -30.749 1.00 53.84 195 THR E N 1
ATOM 4774 C CA . THR D 1 195 ? 30.181 50.927 -29.948 1.00 54.35 195 THR E CA 1
ATOM 4775 C C . THR D 1 195 ? 29.025 50.427 -30.810 1.00 49.27 195 THR E C 1
ATOM 4776 O O . THR D 1 195 ? 28.643 51.061 -31.798 1.00 44.60 195 THR E O 1
ATOM 4780 N N . TYR D 1 196 ? 28.473 49.274 -30.437 1.00 41.37 196 TYR E N 1
ATOM 4781 C CA . TYR D 1 196 ? 27.400 48.651 -31.203 1.00 37.56 196 TYR E CA 1
ATOM 4782 C C . TYR D 1 196 ? 26.308 48.175 -30.259 1.00 36.08 196 TYR E C 1
ATOM 4783 O O . TYR D 1 196 ? 26.547 47.306 -29.415 1.00 45.98 196 TYR E O 1
ATOM 4792 N N . ILE D 1 197 ? 25.114 48.745 -30.409 1.00 43.54 197 ILE E N 1
ATOM 4793 C CA . ILE D 1 197 ? 23.950 48.403 -29.602 1.00 37.34 197 ILE E CA 1
ATOM 4794 C C . ILE D 1 197 ? 22.785 48.157 -30.550 1.00 43.93 197 ILE E C 1
ATOM 4795 O O . ILE D 1 197 ? 22.507 48.986 -31.423 1.00 40.62 197 ILE E O 1
ATOM 4800 N N . CYS D 1 198 ? 22.113 47.022 -30.388 1.00 44.55 198 CYS E N 1
ATOM 4801 C CA . CYS D 1 198 ? 20.907 46.737 -31.150 1.00 39.68 198 CYS E CA 1
ATOM 4802 C C . CYS D 1 198 ? 19.689 47.100 -30.315 1.00 33.78 198 CYS E C 1
ATOM 4803 O O . CYS D 1 198 ? 19.635 46.812 -29.115 1.00 38.82 198 CYS E O 1
ATOM 4806 N N . ASN D 1 199 ? 18.726 47.756 -30.951 1.00 35.74 199 ASN E N 1
ATOM 4807 C CA . ASN D 1 199 ? 17.499 48.195 -30.303 1.00 34.51 199 ASN E CA 1
ATOM 4808 C C . ASN D 1 199 ? 16.356 47.329 -30.809 1.00 32.16 199 ASN E C 1
ATOM 4809 O O . ASN D 1 199 ? 16.059 47.326 -32.009 1.00 34.23 199 ASN E O 1
ATOM 4814 N N . VAL D 1 200 ? 15.733 46.582 -29.904 1.00 29.76 200 VAL E N 1
ATOM 4815 C CA . VAL D 1 200 ? 14.689 45.630 -30.259 1.00 39.40 200 VAL E CA 1
ATOM 4816 C C . VAL D 1 200 ? 13.381 46.099 -29.644 1.00 28.84 200 VAL E C 1
ATOM 4817 O O . VAL D 1 200 ? 13.309 46.342 -28.435 1.00 31.24 200 VAL E O 1
ATOM 4821 N N . ASN D 1 201 ? 12.352 46.231 -30.475 1.00 26.72 201 ASN E N 1
ATOM 4822 C CA . ASN D 1 201 ? 11.010 46.549 -30.009 1.00 33.94 201 ASN E CA 1
ATOM 4823 C C . ASN D 1 201 ? 10.058 45.440 -30.434 1.00 32.88 201 ASN E C 1
ATOM 4824 O O . ASN D 1 201 ? 10.044 45.043 -31.604 1.00 34.06 201 ASN E O 1
ATOM 4829 N N . HIS D 1 202 ? 9.282 44.935 -29.478 1.00 34.04 202 HIS E N 1
ATOM 4830 C CA . HIS D 1 202 ? 8.225 43.955 -29.717 1.00 31.41 202 HIS E CA 1
ATOM 4831 C C . HIS D 1 202 ? 6.934 44.585 -29.202 1.00 32.26 202 HIS E C 1
ATOM 4832 O O . HIS D 1 202 ? 6.554 44.398 -28.043 1.00 33.45 202 HIS E O 1
ATOM 4839 N N . LYS D 1 203 ? 6.273 45.342 -30.075 1.00 30.18 203 LYS E N 1
ATOM 4840 C CA . LYS D 1 203 ? 5.068 46.064 -29.677 1.00 26.33 203 LYS E CA 1
ATOM 4841 C C . LYS D 1 203 ? 3.961 45.178 -29.108 1.00 33.01 203 LYS E C 1
ATOM 4842 O O . LYS D 1 203 ? 3.279 45.631 -28.171 1.00 35.40 203 LYS E O 1
ATOM 4848 N N . PRO D 1 204 ? 3.708 43.956 -29.605 1.00 32.17 204 PRO E N 1
ATOM 4849 C CA . PRO D 1 204 ? 2.659 43.125 -28.986 1.00 32.90 204 PRO E CA 1
ATOM 4850 C C . PRO D 1 204 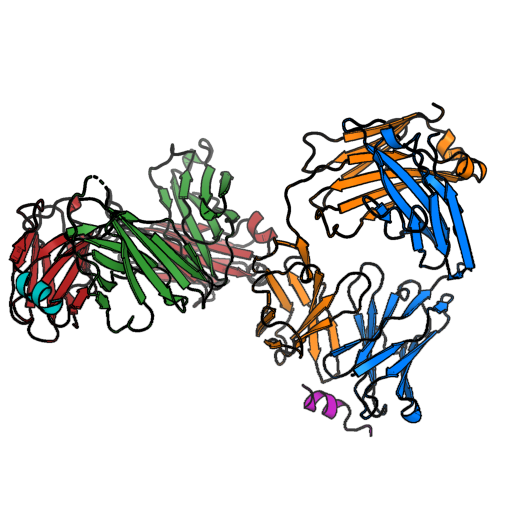? 2.818 42.904 -27.487 1.00 36.06 204 PRO E C 1
ATOM 4851 O O . PRO D 1 204 ? 1.807 42.760 -26.788 1.00 36.08 204 PRO E O 1
ATOM 4855 N N . SER D 1 205 ? 4.042 42.878 -26.962 1.00 31.56 205 SER E N 1
ATOM 4856 C CA . SER D 1 205 ? 4.261 42.701 -25.530 1.00 40.63 205 SER E CA 1
ATOM 4857 C C . SER D 1 205 ? 4.727 43.979 -24.844 1.00 38.06 205 SER E C 1
ATOM 4858 O O . SER D 1 205 ? 5.063 43.942 -23.655 1.00 37.01 205 SER E O 1
ATOM 4861 N N . ASN D 1 206 ? 4.748 45.105 -25.561 1.00 36.46 206 ASN E N 1
ATOM 4862 C CA . ASN D 1 206 ? 5.220 46.381 -25.021 1.00 39.29 206 ASN E CA 1
ATOM 4863 C C . ASN D 1 206 ? 6.627 46.249 -24.447 1.00 35.86 206 ASN E C 1
ATOM 4864 O O . ASN D 1 206 ? 6.972 46.871 -23.440 1.00 41.75 206 ASN E O 1
ATOM 4869 N N . THR D 1 207 ? 7.450 45.424 -25.085 1.00 33.95 207 THR E N 1
ATOM 4870 C CA . THR D 1 207 ? 8.815 45.189 -24.634 1.00 38.97 207 THR E CA 1
ATOM 4871 C C . THR D 1 207 ? 9.800 45.900 -25.549 1.00 41.15 207 THR E C 1
ATOM 4872 O O . THR D 1 207 ? 9.693 45.818 -26.778 1.00 38.35 207 THR E O 1
ATOM 4876 N N . LYS D 1 208 ? 10.752 46.599 -24.938 1.00 33.37 208 LYS E N 1
ATOM 4877 C CA . LYS D 1 208 ? 11.816 47.294 -25.641 1.00 38.79 208 LYS E CA 1
ATOM 4878 C C . LYS D 1 208 ? 13.123 46.941 -24.950 1.00 44.16 208 LYS E C 1
ATOM 4879 O O . LYS D 1 208 ? 13.232 47.070 -23.726 1.00 44.37 208 LYS E O 1
ATOM 4885 N N . VAL D 1 209 ? 14.099 46.471 -25.723 1.00 41.15 209 VAL E N 1
ATOM 4886 C CA . VAL D 1 209 ? 15.374 46.011 -25.185 1.00 43.23 209 VAL E CA 1
ATOM 4887 C C . VAL D 1 209 ? 16.504 46.612 -26.008 1.00 45.83 209 VAL E C 1
ATOM 4888 O O . VAL D 1 209 ? 16.432 46.658 -27.241 1.00 37.08 209 VAL E O 1
ATOM 4892 N N . ASP D 1 210 ? 17.540 47.088 -25.322 1.00 41.73 210 ASP E N 1
ATOM 4893 C CA . ASP D 1 210 ? 18.787 47.506 -25.946 1.00 45.87 210 ASP E CA 1
ATOM 4894 C C . ASP D 1 210 ? 19.897 46.597 -25.445 1.00 41.07 210 ASP E C 1
ATOM 4895 O O . ASP D 1 210 ? 20.028 46.386 -24.235 1.00 51.17 210 ASP E O 1
ATOM 4900 N N . LYS D 1 211 ? 20.684 46.052 -26.368 1.00 38.05 211 LYS E N 1
ATOM 4901 C CA . LYS D 1 211 ? 21.739 45.107 -26.022 1.00 46.74 211 LYS E CA 1
ATOM 4902 C C . LYS D 1 211 ? 23.059 45.577 -26.613 1.00 48.77 211 LYS E C 1
ATOM 4903 O O . LYS D 1 211 ? 23.160 45.795 -27.825 1.00 34.42 211 LYS E O 1
ATOM 4909 N N . LYS D 1 212 ? 24.063 45.734 -25.753 1.00 43.66 212 LYS E N 1
ATOM 4910 C CA . LYS D 1 212 ? 25.412 46.060 -26.195 1.00 33.58 212 LYS E CA 1
ATOM 4911 C C . LYS D 1 212 ? 26.078 44.813 -26.759 1.00 31.24 212 LYS E C 1
ATOM 4912 O O . LYS D 1 212 ? 26.078 43.758 -26.118 1.00 40.80 212 LYS E O 1
ATOM 4918 N N . VAL D 1 213 ? 26.645 44.933 -27.954 1.00 31.99 213 VAL E N 1
ATOM 4919 C CA . VAL D 1 213 ? 27.374 43.843 -28.593 1.00 28.56 213 VAL E CA 1
ATOM 4920 C C . VAL D 1 213 ? 28.853 44.204 -28.555 1.00 38.54 213 VAL E C 1
ATOM 4921 O O . VAL D 1 213 ? 29.320 45.047 -29.331 1.00 40.26 213 VAL E O 1
ATOM 4925 N N . GLU D 1 214 ? 29.586 43.570 -27.656 1.00 36.77 214 GLU E N 1
ATOM 4926 C CA . GLU D 1 214 ? 30.986 43.864 -27.423 1.00 52.26 214 GLU E CA 1
ATOM 4927 C C . GLU D 1 214 ? 31.866 42.719 -27.914 1.00 42.07 214 GLU E C 1
ATOM 4928 O O . GLU D 1 214 ? 31.448 41.556 -27.897 1.00 44.99 214 GLU E O 1
ATOM 4934 N N . PRO D 1 215 ? 33.092 43.014 -28.374 1.00 57.54 215 PRO E N 1
ATOM 4935 C CA . PRO D 1 215 ? 34.028 41.993 -28.860 1.00 55.87 215 PRO E CA 1
ATOM 4936 C C . PRO D 1 215 ? 34.403 40.957 -27.801 1.00 52.24 215 PRO E C 1
ATOM 4937 O O . PRO D 1 215 ? 34.036 41.118 -26.636 1.00 47.74 215 PRO E O 1
ATOM 4941 N N . PHE E 2 2 ? -9.832 27.121 -60.194 1.00 46.37 2 PHE F N 1
ATOM 4942 C CA . PHE E 2 2 ? -8.937 27.220 -61.348 1.00 30.21 2 PHE F CA 1
ATOM 4943 C C . PHE E 2 2 ? -7.562 26.694 -60.946 1.00 29.37 2 PHE F C 1
ATOM 4944 O O . PHE E 2 2 ? -7.143 26.866 -59.801 1.00 27.59 2 PHE F O 1
ATOM 4952 N N . VAL E 2 3 ? -6.854 26.055 -61.873 1.00 28.37 3 VAL F N 1
ATOM 4953 C CA . VAL E 2 3 ? -5.525 25.507 -61.621 1.00 32.38 3 VAL F CA 1
ATOM 4954 C C . VAL E 2 3 ? -4.542 26.230 -62.536 1.00 29.90 3 VAL F C 1
ATOM 4955 O O . VAL E 2 3 ? -4.672 26.173 -63.767 1.00 28.40 3 VAL F O 1
ATOM 4959 N N . LEU E 2 4 ? -3.558 26.898 -61.939 1.00 25.41 4 LEU F N 1
ATOM 4960 C CA . LEU E 2 4 ? -2.682 27.807 -62.663 1.00 26.09 4 LEU F CA 1
ATOM 4961 C C . LEU E 2 4 ? -1.224 27.481 -62.378 1.00 28.39 4 LEU F C 1
ATOM 4962 O O . LEU E 2 4 ? -0.849 27.182 -61.240 1.00 28.37 4 LEU F O 1
ATOM 4967 N N . THR E 2 5 ? -0.410 27.549 -63.421 1.00 28.45 5 THR F N 1
ATOM 4968 C CA . THR E 2 5 ? 1.029 27.359 -63.329 1.00 26.98 5 THR F CA 1
ATOM 4969 C C . THR E 2 5 ? 1.708 28.616 -63.855 1.00 31.16 5 THR F C 1
ATOM 4970 O O . THR E 2 5 ? 1.231 29.225 -64.816 1.00 32.86 5 THR F O 1
ATOM 4974 N N . GLN E 2 6 ? 2.801 29.023 -63.213 1.00 23.68 6 GLN F N 1
ATOM 4975 C CA . GLN E 2 6 ? 3.567 30.187 -63.647 1.00 26.13 6 GLN F CA 1
ATOM 4976 C C . GLN E 2 6 ? 5.024 29.795 -63.848 1.00 33.90 6 GLN F C 1
ATOM 4977 O O . GLN E 2 6 ? 5.675 29.306 -62.919 1.00 32.31 6 GLN F O 1
ATOM 4983 N N . SER E 2 7 ? 5.533 30.019 -65.058 1.00 32.43 7 SER F N 1
ATOM 4984 C CA . SER E 2 7 ? 6.907 29.718 -65.414 1.00 44.92 7 SER F CA 1
ATOM 4985 C C . SER E 2 7 ? 7.620 30.972 -65.908 1.00 45.88 7 SER F C 1
ATOM 4986 O O . SER E 2 7 ? 6.996 31.834 -66.538 1.00 42.97 7 SER F O 1
ATOM 4989 N N . PRO E 2 8 ? 8.918 31.122 -65.606 1.00 42.85 8 PRO F N 1
ATOM 4990 C CA . PRO E 2 8 ? 9.604 30.235 -64.664 1.00 43.38 8 PRO F CA 1
ATOM 4991 C C . PRO E 2 8 ? 9.310 30.681 -63.239 1.00 30.86 8 PRO F C 1
ATOM 4992 O O . PRO E 2 8 ? 8.689 31.727 -63.062 1.00 32.33 8 PRO F O 1
ATOM 4996 N N . GLY E 2 9 ? 9.732 29.906 -62.240 1.00 35.82 9 GLY F N 1
ATOM 4997 C CA . GLY E 2 9 ? 9.533 30.332 -60.867 1.00 31.05 9 GLY F CA 1
ATOM 4998 C C . GLY E 2 9 ? 10.285 31.602 -60.533 1.00 26.90 9 GLY F C 1
ATOM 4999 O O . GLY E 2 9 ? 9.792 32.440 -59.772 1.00 25.60 9 GLY F O 1
ATOM 5000 N N . THR E 2 10 ? 11.477 31.771 -61.103 1.00 27.49 10 THR F N 1
ATOM 5001 C CA . THR E 2 10 ? 12.287 32.960 -60.888 1.00 28.97 10 THR F CA 1
ATOM 5002 C C . THR E 2 10 ? 12.892 33.394 -62.214 1.00 28.68 10 THR F C 1
ATOM 5003 O O . THR E 2 10 ? 13.435 32.568 -62.951 1.00 30.00 10 THR F O 1
ATOM 5007 N N . LEU E 2 11 ? 12.780 34.685 -62.516 1.00 25.27 11 LEU F N 1
ATOM 5008 C CA . LEU E 2 11 ? 13.388 35.291 -63.693 1.00 31.88 11 LEU F CA 1
ATOM 5009 C C . LEU E 2 11 ? 14.503 36.220 -63.229 1.00 25.01 11 LEU F C 1
ATOM 5010 O O . LEU E 2 11 ? 14.270 37.104 -62.398 1.00 27.66 11 LEU F O 1
ATOM 5015 N N . SER E 2 12 ? 15.708 36.017 -63.761 1.00 36.37 12 SER F N 1
ATOM 5016 C CA . SER E 2 12 ? 16.881 36.814 -63.405 1.00 37.42 12 SER F CA 1
ATOM 5017 C C . SER E 2 12 ? 17.267 37.664 -64.610 1.00 28.56 12 SER F C 1
ATOM 5018 O O . SER E 2 12 ? 17.695 37.131 -65.639 1.00 33.70 12 SER F O 1
ATOM 5021 N N . LEU E 2 13 ? 17.117 38.981 -64.478 1.00 33.03 13 LEU F N 1
ATOM 5022 C CA . LEU E 2 13 ? 17.288 39.899 -65.595 1.00 31.93 13 LEU F CA 1
ATOM 5023 C C . LEU E 2 13 ? 17.917 41.188 -65.082 1.00 31.21 13 LEU F C 1
ATOM 5024 O O . LEU E 2 13 ? 17.962 41.446 -63.876 1.00 31.72 13 LEU F O 1
ATOM 5029 N N . SER E 2 14 ? 18.397 42.011 -66.018 1.00 32.03 14 SER F N 1
ATOM 5030 C CA . SER E 2 14 ? 19.039 43.273 -65.674 1.00 28.46 14 SER F CA 1
ATOM 5031 C C . SER E 2 14 ? 18.107 44.445 -65.944 1.00 26.86 14 SER F C 1
ATOM 5032 O O . SER E 2 14 ? 17.190 44.350 -66.767 1.00 35.27 14 SER F O 1
ATOM 5035 N N . PRO E 2 15 ? 18.304 45.572 -65.257 1.00 38.30 15 PRO F N 1
ATOM 5036 C CA . PRO E 2 15 ? 17.473 46.751 -65.527 1.00 32.98 15 PRO F CA 1
ATOM 5037 C C . PRO E 2 15 ? 17.648 47.235 -66.958 1.00 50.20 15 PRO F C 1
ATOM 5038 O O . PRO E 2 15 ? 18.754 47.244 -67.503 1.00 37.04 15 PRO F O 1
ATOM 5042 N N . GLY E 2 16 ? 16.535 47.647 -67.565 1.00 45.40 16 GLY F N 1
ATOM 5043 C CA . GLY E 2 16 ? 16.516 48.040 -68.956 1.00 37.45 16 GLY F CA 1
ATOM 5044 C C . GLY E 2 16 ? 16.147 46.937 -69.923 1.00 39.63 16 GLY F C 1
ATOM 5045 O O . GLY E 2 16 ? 15.937 47.221 -71.110 1.00 34.88 16 GLY F O 1
ATOM 5046 N N . GLU E 2 17 ? 16.047 45.695 -69.456 1.00 33.06 17 GLU F N 1
ATOM 5047 C CA . GLU E 2 17 ? 15.776 44.544 -70.305 1.00 31.23 17 GLU F CA 1
ATOM 5048 C C . GLU E 2 17 ? 14.274 44.228 -70.300 1.00 34.97 17 GLU F C 1
ATOM 5049 O O . GLU E 2 17 ? 13.504 44.742 -69.481 1.00 32.65 17 GLU F O 1
ATOM 5055 N N . ARG E 2 18 ? 13.862 43.385 -71.247 1.00 32.40 18 ARG F N 1
ATOM 5056 C CA . ARG E 2 18 ? 12.467 43.003 -71.429 1.00 32.78 18 ARG F CA 1
ATOM 5057 C C . ARG E 2 18 ? 12.158 41.743 -70.623 1.00 35.94 18 ARG F C 1
ATOM 5058 O O . ARG E 2 18 ? 12.891 40.752 -70.705 1.00 34.74 18 ARG F O 1
ATOM 5066 N N . ALA E 2 19 ? 11.068 41.776 -69.861 1.00 29.59 19 ALA F N 1
ATOM 5067 C CA . ALA E 2 19 ? 10.633 40.636 -69.062 1.00 29.19 19 ALA F CA 1
ATOM 5068 C C . ALA E 2 19 ? 9.383 40.018 -69.676 1.00 31.48 19 ALA F C 1
ATOM 5069 O O . ALA E 2 19 ? 8.429 40.732 -70.002 1.00 29.29 19 ALA F O 1
ATOM 5071 N N . THR E 2 20 ? 9.393 38.693 -69.830 1.00 22.86 20 THR F N 1
ATOM 5072 C CA . THR E 2 20 ? 8.260 37.932 -70.349 1.00 31.41 20 THR F CA 1
ATOM 5073 C C . THR E 2 20 ? 7.895 36.860 -69.328 1.00 32.39 20 THR F C 1
ATOM 5074 O O . THR E 2 20 ? 8.669 35.925 -69.095 1.00 29.88 20 THR F O 1
ATOM 5078 N N . LEU E 2 21 ? 6.721 36.993 -68.722 1.00 26.37 21 LEU F N 1
ATOM 5079 C CA . LEU E 2 21 ? 6.251 36.074 -67.693 1.00 27.61 21 LEU F CA 1
ATOM 5080 C C . LEU E 2 21 ? 5.059 35.282 -68.214 1.00 33.04 21 LEU F C 1
ATOM 5081 O O . LEU E 2 21 ? 4.178 35.839 -68.876 1.00 29.19 21 LEU F O 1
ATOM 5086 N N . SER E 2 22 ? 5.027 33.988 -67.904 1.00 22.11 22 SER F N 1
ATOM 5087 C CA . SER E 2 22 ? 4.027 33.074 -68.439 1.00 21.06 22 SER F CA 1
ATOM 5088 C C . SER E 2 22 ? 3.057 32.627 -67.354 1.00 25.60 22 SER F C 1
ATOM 5089 O O . SER E 2 22 ? 3.450 32.400 -66.204 1.00 26.99 22 SER F O 1
ATOM 5092 N N . CYS E 2 23 ? 1.788 32.496 -67.731 1.00 20.84 23 CYS F N 1
ATOM 5093 C CA . CYS E 2 23 ? 0.761 31.938 -66.859 1.00 26.51 23 CYS F CA 1
ATOM 5094 C C . CYS E 2 23 ? -0.007 30.887 -67.644 1.00 30.40 23 CYS F C 1
ATOM 5095 O O . CYS E 2 23 ? -0.516 31.170 -68.736 1.00 28.41 23 CYS F O 1
ATOM 5098 N N . ARG E 2 24 ? -0.075 29.674 -67.097 1.00 26.18 24 ARG F N 1
ATOM 5099 C CA . ARG E 2 24 ? -0.738 28.542 -67.735 1.00 33.59 24 ARG F CA 1
ATOM 5100 C C . ARG E 2 24 ? -1.901 28.016 -66.921 1.00 27.55 24 ARG F C 1
ATOM 5101 O O . ARG E 2 24 ? -1.740 27.673 -65.748 1.00 29.95 24 ARG F O 1
ATOM 5109 N N . ALA E 2 25 ? -3.060 27.926 -67.564 1.00 26.71 25 ALA F N 1
ATOM 5110 C CA . ALA E 2 25 ? -4.243 27.337 -66.961 1.00 24.41 25 ALA F CA 1
ATOM 5111 C C . ALA E 2 25 ? -4.395 25.888 -67.405 1.00 29.80 25 ALA F C 1
ATOM 5112 O O . ALA E 2 25 ? -4.013 25.516 -68.517 1.00 29.51 25 ALA F O 1
ATOM 5114 N N . SER E 2 26 ? -4.959 25.066 -66.514 1.00 30.77 26 SER F N 1
ATOM 5115 C CA . SER E 2 26 ? -5.173 23.660 -66.843 1.00 31.96 26 SER F CA 1
ATOM 5116 C C . SER E 2 26 ? -6.259 23.494 -67.896 1.00 38.62 26 SER F C 1
ATOM 5117 O O . SER E 2 26 ? -6.219 22.541 -68.683 1.00 44.94 26 SER F O 1
ATOM 5120 N N . GLN E 2 27 ? -7.235 24.399 -67.917 1.00 39.40 27 GLN F N 1
ATOM 5121 C CA . GLN E 2 27 ? -8.300 24.408 -68.905 1.00 37.13 27 GLN F CA 1
ATOM 5122 C C . GLN E 2 27 ? -8.380 25.790 -69.537 1.00 35.45 27 GLN F C 1
ATOM 5123 O O . GLN E 2 27 ? -7.943 26.785 -68.953 1.00 26.76 27 GLN F O 1
ATOM 5129 N N . SER E 2 28 ? -8.944 25.837 -70.744 1.00 29.48 28 SER F N 1
ATOM 5130 C CA . SER E 2 28 ? -9.124 27.100 -71.451 1.00 31.76 28 SER F CA 1
ATOM 5131 C C . SER E 2 28 ? -9.823 28.120 -70.559 1.00 23.62 28 SER F C 1
ATOM 5132 O O . SER E 2 28 ? -10.805 27.802 -69.884 1.00 30.71 28 SER F O 1
ATOM 5135 N N . VAL E 2 29 ? -9.301 29.346 -70.552 1.00 26.63 29 VAL F N 1
ATOM 5136 C CA . VAL E 2 29 ? -9.784 30.396 -69.657 1.00 24.99 29 VAL F CA 1
ATOM 5137 C C . VAL E 2 29 ? -10.995 31.070 -70.291 1.00 24.71 29 VAL F C 1
ATOM 5138 O O . VAL E 2 29 ? -10.867 31.793 -71.281 1.00 24.05 29 VAL F O 1
ATOM 5142 N N . THR E 2 30 ? -12.168 30.857 -69.697 1.00 26.37 30 THR F N 1
ATOM 5143 C CA . THR E 2 30 ? -13.401 31.429 -70.224 1.00 29.40 30 THR F CA 1
ATOM 5144 C C . THR E 2 30 ? -13.327 32.950 -70.271 1.00 35.69 30 THR F C 1
ATOM 5145 O O . THR E 2 30 ? -13.003 33.602 -69.272 1.00 22.97 30 THR F O 1
ATOM 5149 N N . SER E 2 31 ? -13.617 33.506 -71.451 1.00 24.84 31 SER F N 1
ATOM 5150 C CA . SER E 2 31 ? -13.759 34.943 -71.675 1.00 24.75 31 SER F CA 1
ATOM 5151 C C . SER E 2 31 ? -12.471 35.716 -71.422 1.00 20.88 31 SER F C 1
ATOM 5152 O O . SER E 2 31 ? -12.511 36.940 -71.255 1.00 21.56 31 SER F O 1
ATOM 5155 N N . ASN E 2 32 ? -11.324 35.029 -71.394 1.00 21.01 32 ASN F N 1
ATOM 5156 C CA . ASN E 2 32 ? -10.028 35.676 -71.171 1.00 20.41 32 ASN F CA 1
ATOM 5157 C C . ASN E 2 32 ? -10.027 36.452 -69.858 1.00 18.98 32 ASN F C 1
ATOM 5158 O O . ASN E 2 32 ? -9.429 37.524 -69.750 1.00 22.38 32 ASN F O 1
ATOM 5163 N N . TYR E 2 33 ? -10.726 35.911 -68.856 1.00 16.65 33 TYR F N 1
ATOM 5164 C CA . TYR E 2 33 ? -10.795 36.495 -67.515 1.00 20.37 33 TYR F CA 1
ATOM 5165 C C . TYR E 2 33 ? -9.517 36.148 -66.758 1.00 23.09 33 TYR F C 1
ATOM 5166 O O . TYR E 2 33 ? -9.486 35.279 -65.882 1.00 21.73 33 TYR F O 1
ATOM 5175 N N . LEU E 2 34 ? -8.438 36.842 -67.106 1.00 17.55 34 LEU F N 1
ATOM 5176 C CA . LEU E 2 34 ? -7.147 36.625 -66.468 1.00 17.02 34 LEU F CA 1
ATOM 5177 C C . LEU E 2 34 ? -6.544 37.962 -66.067 1.00 23.13 34 LEU F C 1
ATOM 5178 O O . LEU E 2 34 ? -6.468 38.886 -66.883 1.00 21.20 34 LEU F O 1
ATOM 5183 N N . ALA E 2 35 ? -6.100 38.054 -64.819 1.00 19.74 35 ALA F N 1
ATOM 5184 C CA . ALA E 2 35 ? -5.548 39.276 -64.265 1.00 16.24 35 ALA F CA 1
ATOM 5185 C C . ALA E 2 35 ? -4.105 39.045 -63.835 1.00 17.30 35 ALA F C 1
ATOM 5186 O O . ALA E 2 35 ? -3.672 37.910 -63.624 1.00 19.62 35 ALA F O 1
ATOM 5188 N N . TRP E 2 36 ? -3.367 40.141 -63.702 1.00 14.58 36 TRP F N 1
ATOM 5189 C CA . TRP E 2 36 ? -1.990 40.119 -63.229 1.00 18.98 36 TRP F CA 1
ATOM 5190 C C . TRP E 2 36 ? -1.821 41.114 -62.093 1.00 14.11 36 TRP F C 1
ATOM 5191 O O . TRP E 2 36 ? -2.344 42.231 -62.150 1.00 17.85 36 TRP F O 1
ATOM 5202 N N . TYR E 2 37 ? -1.067 40.708 -61.072 1.00 14.15 37 TYR F N 1
ATOM 5203 C CA . TYR E 2 37 ? -0.786 41.546 -59.916 1.00 19.23 37 TYR F CA 1
ATOM 5204 C C . TYR E 2 37 ? 0.713 41.577 -59.651 1.00 19.97 37 TYR F C 1
ATOM 5205 O O . TYR E 2 37 ? 1.432 40.620 -59.950 1.00 18.53 37 TYR F O 1
ATOM 5214 N N . GLN E 2 38 ? 1.168 42.694 -59.088 1.00 20.16 38 GLN F N 1
ATOM 5215 C CA . GLN E 2 38 ? 2.528 42.870 -58.597 1.00 24.02 38 GLN F CA 1
ATOM 5216 C C . GLN E 2 38 ? 2.510 42.907 -57.076 1.00 19.67 38 GLN F C 1
ATOM 5217 O O . GLN E 2 38 ? 1.621 43.521 -56.480 1.00 21.74 38 GLN F O 1
ATOM 5223 N N . GLN E 2 39 ? 3.503 42.284 -56.440 1.00 20.43 39 GLN F N 1
ATOM 5224 C CA . GLN E 2 39 ? 3.640 42.430 -54.995 1.00 19.16 39 GLN F CA 1
ATOM 5225 C C . GLN E 2 39 ? 5.104 42.551 -54.591 1.00 19.15 39 GLN F C 1
ATOM 5226 O O . GLN E 2 39 ? 5.938 41.730 -54.981 1.00 22.51 39 GLN F O 1
ATOM 5232 N N . LYS E 2 40 ? 5.392 43.554 -53.793 1.00 21.71 40 LYS F N 1
ATOM 5233 C CA . LYS E 2 40 ? 6.702 43.800 -53.221 1.00 29.48 40 LYS F CA 1
ATOM 5234 C C . LYS E 2 40 ? 6.701 43.436 -51.740 1.00 29.11 40 LYS F C 1
ATOM 5235 O O . LYS E 2 40 ? 5.648 43.464 -51.096 1.00 24.88 40 LYS F O 1
ATOM 5241 N N . PRO E 2 41 ? 7.856 43.095 -51.170 1.00 30.66 41 PRO F N 1
ATOM 5242 C CA . PRO E 2 41 ? 7.893 42.725 -49.749 1.00 38.35 41 PRO F CA 1
ATOM 5243 C C . PRO E 2 41 ? 7.274 43.795 -48.860 1.00 27.37 41 PRO F C 1
ATOM 5244 O O . PRO E 2 41 ? 7.562 44.988 -48.993 1.00 36.01 41 PRO F O 1
ATOM 5248 N N . GLY E 2 42 ? 6.388 43.359 -47.968 1.00 30.24 42 GLY F N 1
ATOM 5249 C CA . GLY E 2 42 ? 5.763 44.246 -47.008 1.00 32.21 42 GLY F CA 1
ATOM 5250 C C . GLY E 2 42 ? 4.575 45.036 -47.511 1.00 39.87 42 GLY F C 1
ATOM 5251 O O . GLY E 2 42 ? 4.123 45.946 -46.807 1.00 32.83 42 GLY F O 1
ATOM 5252 N N . GLN E 2 43 ? 4.049 44.726 -48.696 1.00 30.30 43 GLN F N 1
ATOM 5253 C CA . GLN E 2 43 ? 2.939 45.478 -49.266 1.00 30.59 43 GLN F CA 1
ATOM 5254 C C . GLN E 2 43 ? 1.872 44.532 -49.799 1.00 26.67 43 GLN F C 1
ATOM 5255 O O . GLN E 2 43 ? 2.136 43.365 -50.098 1.00 21.91 43 GLN F O 1
ATOM 5261 N N . ALA E 2 44 ? 0.656 45.063 -49.923 1.00 25.64 44 ALA F N 1
ATOM 5262 C CA . ALA E 2 44 ? -0.424 44.332 -50.562 1.00 24.62 44 ALA F CA 1
ATOM 5263 C C . ALA E 2 44 ? -0.147 44.191 -52.058 1.00 22.20 44 ALA F C 1
ATOM 5264 O O . ALA E 2 44 ? 0.607 44.978 -52.634 1.00 23.06 44 ALA F O 1
ATOM 5266 N N . PRO E 2 45 ? -0.731 43.182 -52.708 1.00 23.34 45 PRO F N 1
ATOM 5267 C CA . PRO E 2 45 ? -0.650 43.110 -54.169 1.00 20.96 45 PRO F CA 1
ATOM 5268 C C . PRO E 2 45 ? -1.258 44.349 -54.805 1.00 17.62 45 PRO F C 1
ATOM 5269 O O . PRO E 2 45 ? -2.056 45.067 -54.194 1.00 22.37 45 PRO F O 1
ATOM 5273 N N . ARG E 2 46 ? -0.865 44.593 -56.054 1.00 19.29 46 ARG F N 1
ATOM 5274 C CA . ARG E 2 46 ? -1.333 45.736 -56.828 1.00 20.70 46 ARG F CA 1
ATOM 5275 C C . ARG E 2 46 ? -1.780 45.263 -58.205 1.00 19.66 46 ARG F C 1
ATOM 5276 O O . ARG E 2 46 ? -1.055 44.522 -58.875 1.00 18.88 46 ARG F O 1
ATOM 5284 N N . LEU E 2 47 ? -2.970 45.688 -58.624 1.00 20.05 47 LEU F N 1
ATOM 5285 C CA . LEU E 2 47 ? -3.506 45.259 -59.912 1.00 18.95 47 LEU F CA 1
ATOM 5286 C C . LEU E 2 47 ? -2.733 45.900 -61.061 1.00 18.22 47 LEU F C 1
ATOM 5287 O O . LEU E 2 47 ? -2.537 47.119 -61.087 1.00 22.81 47 LEU F O 1
ATOM 5292 N N . LEU E 2 48 ? -2.298 45.074 -62.014 1.00 13.96 48 LEU F N 1
ATOM 5293 C CA . LEU E 2 48 ? -1.653 45.528 -63.243 1.00 18.11 48 LEU F CA 1
ATOM 5294 C C . LEU E 2 48 ? -2.549 45.399 -64.465 1.00 25.35 48 LEU F C 1
ATOM 5295 O O . LEU E 2 48 ? -2.687 46.352 -65.242 1.00 19.35 48 LEU F O 1
ATOM 5300 N N . ILE E 2 49 ? -3.120 44.212 -64.673 1.00 17.15 49 ILE F N 1
ATOM 5301 C CA . ILE E 2 49 ? -3.827 43.848 -65.896 1.00 21.01 49 ILE F CA 1
ATOM 5302 C C . ILE E 2 49 ? -5.112 43.133 -65.506 1.00 19.52 49 ILE F C 1
ATOM 5303 O O . ILE E 2 49 ? -5.121 42.337 -64.563 1.00 19.92 49 ILE F O 1
ATOM 5308 N N . PHE E 2 50 ? -6.196 43.401 -66.237 1.00 15.79 50 PHE F N 1
ATOM 5309 C CA . PHE E 2 50 ? -7.411 42.603 -66.131 1.00 17.20 50 PHE F CA 1
ATOM 5310 C C . PHE E 2 50 ? -7.916 42.288 -67.533 1.00 19.60 50 PHE F C 1
ATOM 5311 O O . PHE E 2 50 ? -7.508 42.913 -68.518 1.00 19.04 50 PHE F O 1
ATOM 5319 N N . GLY E 2 51 ? -8.807 41.302 -67.619 1.00 19.15 51 GLY F N 1
ATOM 5320 C CA . GLY E 2 51 ? -9.308 40.880 -68.916 1.00 21.11 51 GLY F CA 1
ATOM 5321 C C . GLY E 2 51 ? -8.228 40.398 -69.856 1.00 22.09 51 GLY F C 1
ATOM 5322 O O . GLY E 2 51 ? -8.405 40.462 -71.079 1.00 20.90 51 GLY F O 1
ATOM 5323 N N . ALA E 2 52 ? -7.099 39.941 -69.302 1.00 17.51 52 ALA F N 1
ATOM 5324 C CA . ALA E 2 52 ? -5.913 39.445 -70.000 1.00 18.60 52 ALA F CA 1
ATOM 5325 C C . ALA E 2 52 ? -5.100 40.539 -70.690 1.00 21.31 52 ALA F C 1
ATOM 5326 O O . ALA E 2 52 ? -3.872 40.446 -70.722 1.00 18.74 52 ALA F O 1
ATOM 5328 N N . SER E 2 53 ? -5.745 41.579 -71.240 1.00 19.62 53 SER F N 1
ATOM 5329 C CA . SER E 2 53 ? -4.983 42.583 -71.978 1.00 18.51 53 SER F CA 1
ATOM 5330 C C . SER E 2 53 ? -5.410 44.028 -71.719 1.00 22.05 53 SER F C 1
ATOM 5331 O O . SER E 2 53 ? -4.972 44.926 -72.455 1.00 20.27 53 SER F O 1
ATOM 5334 N N . SER E 2 54 ? -6.233 44.297 -70.708 1.00 15.12 54 SER F N 1
ATOM 5335 C CA . SER E 2 54 ? -6.539 45.667 -70.308 1.00 18.20 54 SER F CA 1
ATOM 5336 C C . SER E 2 54 ? -5.585 46.093 -69.198 1.00 19.88 54 SER F C 1
ATOM 5337 O O . SER E 2 54 ? -5.499 45.431 -68.158 1.00 20.53 54 SER F O 1
ATOM 5340 N N . ARG E 2 55 ? -4.877 47.197 -69.411 1.00 21.73 55 ARG F N 1
ATOM 5341 C CA . ARG E 2 55 ? -3.983 47.715 -68.383 1.00 22.98 55 ARG F CA 1
ATOM 5342 C C . ARG E 2 55 ? -4.772 48.551 -67.381 1.00 23.16 55 ARG F C 1
ATOM 5343 O O . ARG E 2 55 ? -5.595 49.388 -67.768 1.00 26.98 55 ARG F O 1
ATOM 5351 N N . ALA E 2 56 ? -4.534 48.314 -66.093 1.00 23.42 56 ALA F N 1
ATOM 5352 C CA . ALA E 2 56 ? -5.264 49.033 -65.060 1.00 22.88 56 ALA F CA 1
ATOM 5353 C C . ALA E 2 56 ? -4.903 50.517 -65.080 1.00 22.14 56 ALA F C 1
ATOM 5354 O O . ALA E 2 56 ? -3.858 50.925 -65.592 1.00 24.22 56 ALA F O 1
ATOM 5356 N N . THR E 2 57 ? -5.791 51.325 -64.503 1.00 25.47 57 THR F N 1
ATOM 5357 C CA . THR E 2 57 ? -5.561 52.760 -64.417 1.00 29.21 57 THR F CA 1
ATOM 5358 C C . THR E 2 57 ? -4.374 53.059 -63.510 1.00 31.72 57 THR F C 1
ATOM 5359 O O . THR E 2 57 ? -4.221 52.466 -62.439 1.00 28.88 57 THR F O 1
ATOM 5363 N N . GLY E 2 58 ? -3.523 53.983 -63.951 1.00 33.78 58 GLY F N 1
ATOM 5364 C CA . GLY E 2 58 ? -2.361 54.373 -63.182 1.00 30.79 58 GLY F CA 1
ATOM 5365 C C . GLY E 2 58 ? -1.164 53.458 -63.308 1.00 41.09 58 GLY F C 1
ATOM 5366 O O . GLY E 2 58 ? -0.150 53.700 -62.640 1.00 37.40 58 GLY F O 1
ATOM 5367 N N . ILE E 2 59 ? -1.245 52.418 -64.133 1.00 31.88 59 ILE F N 1
ATOM 5368 C CA . ILE E 2 59 ? -0.140 51.485 -64.339 1.00 29.66 59 ILE F CA 1
ATOM 5369 C C . ILE E 2 59 ? 0.681 51.957 -65.533 1.00 34.67 59 ILE F C 1
ATOM 5370 O O . ILE E 2 59 ? 0.112 52.322 -66.574 1.00 32.26 59 ILE F O 1
ATOM 5375 N N . PRO E 2 60 ? 2.011 51.975 -65.424 1.00 39.40 60 PRO F N 1
ATOM 5376 C CA . PRO E 2 60 ? 2.837 52.476 -66.526 1.00 32.21 60 PRO F CA 1
ATOM 5377 C C . PRO E 2 60 ? 2.669 51.677 -67.811 1.00 34.13 60 PRO F C 1
ATOM 5378 O O . PRO E 2 60 ? 2.441 50.464 -67.801 1.00 34.70 60 PRO F O 1
ATOM 5382 N N . ASP E 2 61 ? 2.784 52.401 -68.924 1.00 30.33 61 ASP F N 1
ATOM 5383 C CA . ASP E 2 61 ? 2.813 51.908 -70.298 1.00 27.47 61 ASP F CA 1
ATOM 5384 C C . ASP E 2 61 ? 3.602 50.624 -70.534 1.00 33.31 61 ASP F C 1
ATOM 5385 O O . ASP E 2 61 ? 3.236 49.816 -71.397 1.00 26.32 61 ASP F O 1
ATOM 5390 N N . ARG E 2 62 ? 4.707 50.439 -69.811 1.00 30.08 62 ARG F N 1
ATOM 5391 C CA . ARG E 2 62 ? 5.591 49.322 -70.120 1.00 25.41 62 ARG F CA 1
ATOM 5392 C C . ARG E 2 62 ? 4.998 47.971 -69.739 1.00 25.48 62 ARG F C 1
ATOM 5393 O O . ARG E 2 62 ? 5.510 46.944 -70.194 1.00 28.76 62 ARG F O 1
ATOM 5401 N N . PHE E 2 63 ? 3.936 47.944 -68.938 1.00 25.77 63 PHE F N 1
ATOM 5402 C CA . PHE E 2 63 ? 3.262 46.699 -68.588 1.00 26.92 63 PHE F CA 1
ATOM 5403 C C . PHE E 2 63 ? 2.170 46.407 -69.611 1.00 25.59 63 PHE F C 1
ATOM 5404 O O . PHE E 2 63 ? 1.324 47.265 -69.880 1.00 24.83 63 PHE F O 1
ATOM 5412 N N . SER E 2 64 ? 2.187 45.202 -70.177 1.00 21.04 64 SER F N 1
ATOM 5413 C CA . SER E 2 64 ? 1.130 44.771 -71.080 1.00 30.49 64 SER F CA 1
ATOM 5414 C C . SER E 2 64 ? 0.863 43.286 -70.880 1.00 30.62 64 SER F C 1
ATOM 5415 O O . SER E 2 64 ? 1.759 42.521 -70.514 1.00 26.04 64 SER F O 1
ATOM 5418 N N . GLY E 2 65 ? -0.386 42.891 -71.111 1.00 23.13 65 GLY F N 1
ATOM 5419 C CA . GLY E 2 65 ? -0.792 41.504 -70.994 1.00 17.49 65 GLY F CA 1
ATOM 5420 C C . GLY E 2 65 ? -1.365 40.995 -72.302 1.00 22.09 65 GLY F C 1
ATOM 5421 O O . GLY E 2 65 ? -1.943 41.754 -73.080 1.00 22.00 65 GLY F O 1
ATOM 5422 N N . SER E 2 66 ? -1.208 39.694 -72.535 1.00 20.59 66 SER F N 1
ATOM 5423 C CA . SER E 2 66 ? -1.671 39.078 -73.769 1.00 21.84 66 SER F CA 1
ATOM 5424 C C . SER E 2 66 ? -1.919 37.596 -73.525 1.00 27.35 66 SER F C 1
ATOM 5425 O O . SER E 2 66 ? -1.537 37.043 -72.491 1.00 25.15 66 SER F O 1
ATOM 5428 N N . GLY E 2 67 ? -2.579 36.956 -74.486 1.00 21.32 67 GLY F N 1
ATOM 5429 C CA . GLY E 2 67 ? -2.777 35.522 -74.473 1.00 24.89 67 GLY F CA 1
ATOM 5430 C C . GLY E 2 67 ? -4.222 35.143 -74.712 1.00 27.28 67 GLY F C 1
ATOM 5431 O O . GLY E 2 67 ? -5.108 35.987 -74.840 1.00 26.45 67 GLY F O 1
ATOM 5432 N N . SER E 2 68 ? -4.450 33.831 -74.767 1.00 21.67 68 SER F N 1
ATOM 5433 C CA . SER E 2 68 ? -5.762 33.249 -75.017 1.00 23.05 68 SER F CA 1
ATOM 5434 C C . SER E 2 68 ? -5.698 31.765 -74.691 1.00 25.81 68 SER F C 1
ATOM 5435 O O . SER E 2 68 ? -4.617 31.175 -74.623 1.00 24.64 68 SER F O 1
ATOM 5438 N N . GLY E 2 69 ? -6.872 31.165 -74.513 1.00 21.92 69 GLY F N 1
ATOM 5439 C CA . GLY E 2 69 ? -6.938 29.743 -74.232 1.00 28.21 69 GLY F CA 1
ATOM 5440 C C . GLY E 2 69 ? -6.337 29.391 -72.887 1.00 29.04 69 GLY F C 1
ATOM 5441 O O . GLY E 2 69 ? -6.895 29.741 -71.844 1.00 26.91 69 GLY F O 1
ATOM 5442 N N . THR E 2 70 ? -5.192 28.706 -72.895 1.00 26.05 70 THR F N 1
ATOM 5443 C CA . THR E 2 70 ? -4.510 28.329 -71.666 1.00 27.44 70 THR F CA 1
ATOM 5444 C C . THR E 2 70 ? -3.220 29.100 -71.417 1.00 34.23 70 THR F C 1
ATOM 5445 O O . THR E 2 70 ? -2.691 29.034 -70.301 1.00 31.11 70 THR F O 1
ATOM 5449 N N . ASP E 2 71 ? -2.702 29.828 -72.408 1.00 28.79 71 ASP F N 1
ATOM 5450 C CA . ASP E 2 71 ? -1.386 30.454 -72.328 1.00 26.31 71 ASP F CA 1
ATOM 5451 C C . ASP E 2 71 ? -1.535 31.967 -72.272 1.00 27.73 71 ASP F C 1
ATOM 5452 O O . ASP E 2 71 ? -2.083 32.575 -73.199 1.00 26.51 71 ASP F O 1
ATOM 5457 N N . PHE E 2 72 ? -1.006 32.578 -71.219 1.00 20.64 72 PHE F N 1
ATOM 5458 C CA . PHE E 2 72 ? -1.088 34.019 -71.059 1.00 24.34 72 PHE F CA 1
ATOM 5459 C C . PHE E 2 72 ? 0.281 34.556 -70.668 1.00 28.52 72 PHE F C 1
ATOM 5460 O O . PHE E 2 72 ? 1.126 33.831 -70.136 1.00 26.92 72 PHE F O 1
ATOM 5468 N N . THR E 2 73 ? 0.498 35.839 -70.952 1.00 24.12 73 THR F N 1
ATOM 5469 C CA . THR E 2 73 ? 1.816 36.444 -70.816 1.00 20.11 73 THR F CA 1
ATOM 5470 C C . THR E 2 73 ? 1.712 37.867 -70.291 1.00 27.96 73 THR F C 1
ATOM 5471 O O . THR E 2 73 ? 0.915 38.664 -70.797 1.00 25.75 73 THR F O 1
ATOM 5475 N N . LEU E 2 74 ? 2.518 38.180 -69.283 1.00 18.04 74 LEU F N 1
ATOM 5476 C CA . LEU E 2 74 ? 2.747 39.554 -68.856 1.00 22.43 74 LEU F CA 1
ATOM 5477 C C . LEU E 2 74 ? 4.097 40.004 -69.399 1.00 27.42 74 LEU F C 1
ATOM 5478 O O . LEU E 2 74 ? 5.108 39.328 -69.190 1.00 26.96 74 LEU F O 1
ATOM 5483 N N . THR E 2 75 ? 4.111 41.134 -70.101 1.00 24.65 75 THR F N 1
ATOM 5484 C CA . THR E 2 75 ? 5.334 41.677 -70.680 1.00 22.96 75 THR F CA 1
ATOM 5485 C C . THR E 2 75 ? 5.651 43.019 -70.040 1.00 21.08 75 THR F C 1
ATOM 5486 O O . THR E 2 75 ? 4.786 43.897 -69.964 1.00 25.52 75 THR F O 1
ATOM 5490 N N . ILE E 2 76 ? 6.882 43.169 -69.561 1.00 21.51 76 ILE F N 1
ATOM 5491 C CA . ILE E 2 76 ? 7.395 44.450 -69.097 1.00 20.83 76 ILE F CA 1
ATOM 5492 C C . ILE E 2 76 ? 8.418 44.886 -70.130 1.00 36.64 76 ILE F C 1
ATOM 5493 O O . ILE E 2 76 ? 9.481 44.265 -70.250 1.00 30.37 76 ILE F O 1
ATOM 5498 N N . SER E 2 77 ? 8.098 45.937 -70.890 1.00 31.56 77 SER F N 1
ATOM 5499 C CA . SER E 2 77 ? 8.912 46.275 -72.055 1.00 38.83 77 SER F CA 1
ATOM 5500 C C . SER E 2 77 ? 10.363 46.534 -71.662 1.00 27.39 77 SER F C 1
ATOM 5501 O O . SER E 2 77 ? 11.273 45.887 -72.187 1.00 31.64 77 SER F O 1
ATOM 5504 N N . ARG E 2 78 ? 10.596 47.452 -70.718 1.00 33.44 78 ARG F N 1
ATOM 5505 C CA . ARG E 2 78 ? 11.939 47.748 -70.215 1.00 33.64 78 ARG F CA 1
ATOM 5506 C C . ARG E 2 78 ? 11.886 47.804 -68.695 1.00 34.16 78 ARG F C 1
ATOM 5507 O O . ARG E 2 78 ? 11.218 48.679 -68.134 1.00 34.39 78 ARG F O 1
ATOM 5515 N N . LEU E 2 79 ? 12.613 46.903 -68.033 1.00 37.95 79 LEU F N 1
ATOM 5516 C CA . LEU E 2 79 ? 12.558 46.808 -66.578 1.00 27.71 79 LEU F CA 1
ATOM 5517 C C . LEU E 2 79 ? 13.165 48.039 -65.917 1.00 27.93 79 LEU F C 1
ATOM 5518 O O . LEU E 2 79 ? 14.303 48.419 -66.209 1.00 38.54 79 LEU F O 1
ATOM 5523 N N . GLU E 2 80 ? 12.406 48.656 -65.019 1.00 29.21 80 GLU F N 1
ATOM 5524 C CA . GLU E 2 80 ? 12.888 49.733 -64.172 1.00 34.29 80 GLU F CA 1
ATOM 5525 C C . GLU E 2 80 ? 13.219 49.197 -62.786 1.00 43.20 80 GLU F C 1
ATOM 5526 O O . GLU E 2 80 ? 12.756 48.118 -62.404 1.00 35.33 80 GLU F O 1
ATOM 5532 N N . PRO E 2 81 ? 14.037 49.916 -62.004 1.00 48.78 81 PRO F N 1
ATOM 5533 C CA . PRO E 2 81 ? 14.414 49.405 -60.673 1.00 42.59 81 PRO F CA 1
ATOM 5534 C C . PRO E 2 81 ? 13.235 49.007 -59.799 1.00 38.15 81 PRO F C 1
ATOM 5535 O O . PRO E 2 81 ? 13.355 48.069 -59.000 1.00 37.85 81 PRO F O 1
ATOM 5539 N N . GLU E 2 82 ? 12.095 49.680 -59.935 1.00 39.12 82 GLU F N 1
ATOM 5540 C CA . GLU E 2 82 ? 10.921 49.368 -59.132 1.00 43.13 82 GLU F CA 1
ATOM 5541 C C . GLU E 2 82 ? 10.115 48.190 -59.674 1.00 34.34 82 GLU F C 1
ATOM 5542 O O . GLU E 2 82 ? 9.088 47.852 -59.082 1.00 34.84 82 GLU F O 1
ATOM 5548 N N . ASP E 2 83 ? 10.540 47.559 -60.768 1.00 28.07 83 ASP F N 1
ATOM 5549 C CA . ASP E 2 83 ? 9.807 46.435 -61.341 1.00 28.26 83 ASP F CA 1
ATOM 5550 C C . ASP E 2 83 ? 10.272 45.081 -60.824 1.00 35.27 83 ASP F C 1
ATOM 5551 O O . ASP E 2 83 ? 9.658 44.061 -61.159 1.00 34.10 83 ASP F O 1
ATOM 5556 N N . PHE E 2 84 ? 11.335 45.035 -60.031 1.00 28.48 84 PHE F N 1
ATOM 5557 C CA . PHE E 2 84 ? 11.823 43.766 -59.507 1.00 29.47 84 PHE F CA 1
ATOM 5558 C C . PHE E 2 84 ? 10.981 43.401 -58.291 1.00 25.75 84 PHE F C 1
ATOM 5559 O O . PHE E 2 84 ? 11.045 44.065 -57.250 1.00 28.88 84 PHE F O 1
ATOM 5567 N N . ALA E 2 85 ? 10.163 42.367 -58.444 1.00 27.31 85 ALA F N 1
ATOM 5568 C CA . ALA E 2 85 ? 9.108 42.041 -57.492 1.00 25.21 85 ALA F CA 1
ATOM 5569 C C . ALA E 2 85 ? 8.553 40.677 -57.874 1.00 21.88 85 ALA F C 1
ATOM 5570 O O . ALA E 2 85 ? 9.037 40.026 -58.804 1.00 25.39 85 ALA F O 1
ATOM 5572 N N . VAL E 2 86 ? 7.532 40.247 -57.151 1.00 22.28 86 VAL F N 1
ATOM 5573 C CA . VAL E 2 86 ? 6.826 39.010 -57.457 1.00 19.83 86 VAL F CA 1
ATOM 5574 C C . VAL E 2 86 ? 5.564 39.365 -58.230 1.00 19.59 86 VAL F C 1
ATOM 5575 O O . VAL E 2 86 ? 4.926 40.393 -57.961 1.00 22.39 86 VAL F O 1
ATOM 5579 N N . TYR E 2 87 ? 5.208 38.524 -59.197 1.00 18.93 87 TYR F N 1
ATOM 5580 C CA . TYR E 2 87 ? 4.048 38.744 -60.050 1.00 22.74 87 TYR F CA 1
ATOM 5581 C C . TYR E 2 87 ? 3.141 37.523 -60.006 1.00 20.16 87 TYR F C 1
ATOM 5582 O O . TYR E 2 87 ? 3.609 36.390 -60.170 1.00 21.97 87 TYR F O 1
ATOM 5591 N N . TYR E 2 88 ? 1.847 37.759 -59.787 1.00 17.47 88 TYR F N 1
ATOM 5592 C CA . TYR E 2 88 ? 0.856 36.699 -59.679 1.00 20.19 88 TYR F CA 1
ATOM 5593 C C . TYR E 2 88 ? -0.173 36.859 -60.786 1.00 20.55 88 TYR F C 1
ATOM 5594 O O . TYR E 2 88 ? -0.756 37.936 -60.941 1.00 18.63 88 TYR F O 1
ATOM 5603 N N . CYS E 2 89 ? -0.407 35.793 -61.539 1.00 14.46 89 CYS F N 1
ATOM 5604 C CA . CYS E 2 89 ? -1.586 35.801 -62.382 1.00 18.29 89 CYS F CA 1
ATOM 5605 C C . CYS E 2 89 ? -2.794 35.345 -61.564 1.00 16.57 89 CYS F C 1
ATOM 5606 O O . CYS E 2 89 ? -2.668 34.822 -60.452 1.00 17.72 89 CYS F O 1
ATOM 5609 N N . GLN E 2 90 ? -3.981 35.554 -62.122 1.00 17.64 90 GLN F N 1
ATOM 5610 C CA . GLN E 2 90 ? -5.214 35.235 -61.409 1.00 19.13 90 GLN F CA 1
ATOM 5611 C C . GLN E 2 90 ? -6.310 35.019 -62.433 1.00 21.59 90 GLN F C 1
ATOM 5612 O O . GLN E 2 90 ? -6.567 35.910 -63.250 1.00 20.39 90 GLN F O 1
ATOM 5618 N N . GLN E 2 91 ? -6.958 33.859 -62.391 1.00 15.94 91 GLN F N 1
ATOM 5619 C CA . GLN E 2 91 ? -8.140 33.614 -63.209 1.00 16.86 91 GLN F CA 1
ATOM 5620 C C . GLN E 2 91 ? -9.384 33.903 -62.379 1.00 17.90 91 GLN F C 1
ATOM 5621 O O . GLN E 2 91 ? -9.437 33.580 -61.189 1.00 19.00 91 GLN F O 1
ATOM 5627 N N . TYR E 2 92 ? -10.382 34.521 -63.001 1.00 18.17 92 TYR F N 1
ATOM 5628 C CA . TYR E 2 92 ? -11.627 34.799 -62.306 1.00 15.67 92 TYR F CA 1
ATOM 5629 C C . TYR E 2 92 ? -12.812 34.395 -63.175 1.00 23.58 92 TYR F C 1
ATOM 5630 O O . TYR E 2 92 ? -12.691 34.204 -64.387 1.00 19.09 92 TYR F O 1
ATOM 5639 N N . GLY E 2 93 ? -13.965 34.244 -62.526 1.00 23.27 93 GLY F N 1
ATOM 5640 C CA . GLY E 2 93 ? -15.190 33.878 -63.209 1.00 21.15 93 GLY F CA 1
ATOM 5641 C C . GLY E 2 93 ? -16.373 34.490 -62.490 1.00 21.14 93 GLY F C 1
ATOM 5642 O O . GLY E 2 93 ? -16.265 34.942 -61.346 1.00 21.57 93 GLY F O 1
ATOM 5643 N N . SER E 2 94 ? -17.521 34.487 -63.173 1.00 28.73 94 SER F N 1
ATOM 5644 C CA . SER E 2 94 ? -18.682 35.237 -62.709 1.00 27.96 94 SER F CA 1
ATOM 5645 C C . SER E 2 94 ? -19.823 34.387 -62.167 1.00 30.55 94 SER F C 1
ATOM 5646 O O . SER E 2 94 ? -20.635 34.907 -61.396 1.00 31.73 94 SER F O 1
ATOM 5649 N N . SER E 2 95 ? -19.922 33.112 -62.541 1.00 29.91 95 SER F N 1
ATOM 5650 C CA . SER E 2 95 ? -21.047 32.272 -62.123 1.00 40.00 95 SER F CA 1
ATOM 5651 C C . SER E 2 95 ? -20.567 30.837 -61.956 1.00 38.09 95 SER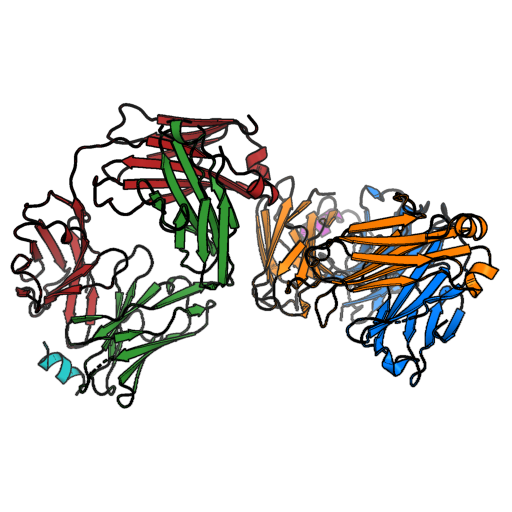 F C 1
ATOM 5652 O O . SER E 2 95 ? -20.503 30.073 -62.932 1.00 38.49 95 SER F O 1
ATOM 5655 N N . PRO E 2 96 ? -20.223 30.426 -60.727 1.00 29.88 96 PRO F N 1
ATOM 5656 C CA . PRO E 2 96 ? -20.245 31.291 -59.545 1.00 29.85 96 PRO F CA 1
ATOM 5657 C C . PRO E 2 96 ? -19.018 32.199 -59.474 1.00 26.25 96 PRO F C 1
ATOM 5658 O O . PRO E 2 96 ? -18.013 31.909 -60.128 1.00 27.13 96 PRO F O 1
ATOM 5662 N N . PRO E 2 97 ? -19.110 33.286 -58.711 1.00 28.83 97 PRO F N 1
ATOM 5663 C CA . PRO E 2 97 ? -17.942 34.152 -58.520 1.00 27.64 97 PRO F CA 1
ATOM 5664 C C . PRO E 2 97 ? -16.769 33.360 -57.968 1.00 22.32 97 PRO F C 1
ATOM 5665 O O . PRO E 2 97 ? -16.886 32.649 -56.968 1.00 25.42 97 PRO F O 1
ATOM 5669 N N . MET E 2 98 ? -15.626 33.487 -58.633 1.00 20.81 98 MET F N 1
ATOM 5670 C CA . MET E 2 98 ? -14.440 32.740 -58.254 1.00 23.93 98 MET F CA 1
ATOM 5671 C C . MET E 2 98 ? -13.231 33.526 -58.723 1.00 24.15 98 MET F C 1
ATOM 5672 O O . MET E 2 98 ? -13.185 33.946 -59.881 1.00 20.04 98 MET F O 1
ATOM 5677 N N . TYR E 2 99 ? -12.280 33.748 -57.819 1.00 21.55 99 TYR F N 1
ATOM 5678 C CA . TYR E 2 99 ? -10.992 34.338 -58.158 1.00 23.36 99 TYR F CA 1
ATOM 5679 C C . TYR E 2 99 ? -9.909 33.423 -57.605 1.00 21.75 99 TYR F C 1
ATOM 5680 O O . TYR E 2 99 ? -9.956 33.055 -56.427 1.00 24.25 99 TYR F O 1
ATOM 5689 N N . THR E 2 100 ? -8.926 33.066 -58.431 1.00 13.79 100 THR F N 1
ATOM 5690 C CA . THR E 2 100 ? -7.868 32.161 -57.992 1.00 16.22 100 THR F CA 1
ATOM 5691 C C . THR E 2 100 ? -6.519 32.721 -58.411 1.00 21.99 100 THR F C 1
ATOM 5692 O O . THR E 2 100 ? -6.254 32.878 -59.608 1.00 17.47 100 THR F O 1
ATOM 5696 N N . PHE E 2 101 ? -5.672 33.018 -57.427 1.00 17.18 101 PHE F N 1
ATOM 5697 C CA . PHE E 2 101 ? -4.321 33.495 -57.686 1.00 16.21 101 PHE F CA 1
ATOM 5698 C C . PHE E 2 101 ? -3.407 32.339 -58.062 1.00 20.97 101 PHE F C 1
ATOM 5699 O O . PHE E 2 101 ? -3.494 31.248 -57.489 1.00 22.30 101 PHE F O 1
ATOM 5707 N N . GLY E 2 102 ? -2.513 32.587 -59.019 1.00 20.30 102 GLY F N 1
ATOM 5708 C CA . GLY E 2 102 ? -1.491 31.629 -59.361 1.00 19.79 102 GLY F CA 1
ATOM 5709 C C . GLY E 2 102 ? -0.374 31.604 -58.339 1.00 17.07 102 GLY F C 1
ATOM 5710 O O . GLY E 2 102 ? -0.351 32.366 -57.365 1.00 20.69 102 GLY F O 1
ATOM 5711 N N . PRO E 2 103 ? 0.594 30.714 -58.569 1.00 19.27 103 PRO F N 1
ATOM 5712 C CA . PRO E 2 103 ? 1.673 30.517 -57.589 1.00 21.14 103 PRO F CA 1
ATOM 5713 C C . PRO E 2 103 ? 2.759 31.588 -57.592 1.00 27.54 103 PRO F C 1
ATOM 5714 O O . PRO E 2 103 ? 3.517 31.667 -56.616 1.00 25.32 103 PRO F O 1
ATOM 5718 N N . GLY E 2 104 ? 2.871 32.402 -58.629 1.00 22.64 104 GLY F N 1
ATOM 5719 C CA . GLY E 2 104 ? 3.784 33.527 -58.570 1.00 21.79 104 GLY F CA 1
ATOM 5720 C C . GLY E 2 104 ? 5.095 33.272 -59.298 1.00 25.97 104 GLY F C 1
ATOM 5721 O O . GLY E 2 104 ? 5.568 32.135 -59.415 1.00 23.57 104 GLY F O 1
ATOM 5722 N N . THR E 2 105 ? 5.688 34.356 -59.803 1.00 20.95 105 THR F N 1
ATOM 5723 C CA . THR E 2 105 ? 7.011 34.359 -60.421 1.00 21.22 105 THR F CA 1
ATOM 5724 C C . THR E 2 105 ? 7.785 35.544 -59.868 1.00 19.80 105 THR F C 1
ATOM 5725 O O . THR E 2 105 ? 7.299 36.678 -59.921 1.00 24.31 105 THR F O 1
ATOM 5729 N N . LYS E 2 106 ? 8.983 35.296 -59.342 1.00 20.71 106 LYS F N 1
ATOM 5730 C CA . LYS E 2 106 ? 9.812 36.377 -58.828 1.00 21.49 106 LYS F CA 1
ATOM 5731 C C . LYS E 2 106 ? 10.738 36.875 -59.930 1.00 24.25 106 LYS F C 1
ATOM 5732 O O . LYS E 2 106 ? 11.381 36.076 -60.618 1.00 24.32 106 LYS F O 1
ATOM 5738 N N . VAL E 2 107 ? 10.795 38.190 -60.097 1.00 26.81 107 VAL F N 1
ATOM 5739 C CA . VAL E 2 107 ? 11.716 38.826 -61.031 1.00 24.70 107 VAL F CA 1
ATOM 5740 C C . VAL E 2 107 ? 12.838 39.438 -60.202 1.00 17.94 107 VAL F C 1
ATOM 5741 O O . VAL E 2 107 ? 12.627 40.427 -59.492 1.00 25.41 107 VAL F O 1
ATOM 5745 N N . GLU E 2 108 ? 14.026 38.848 -60.279 1.00 23.63 108 GLU F N 1
ATOM 5746 C CA . GLU E 2 108 ? 15.183 39.292 -59.515 1.00 25.88 108 GLU F CA 1
ATOM 5747 C C . GLU E 2 108 ? 16.213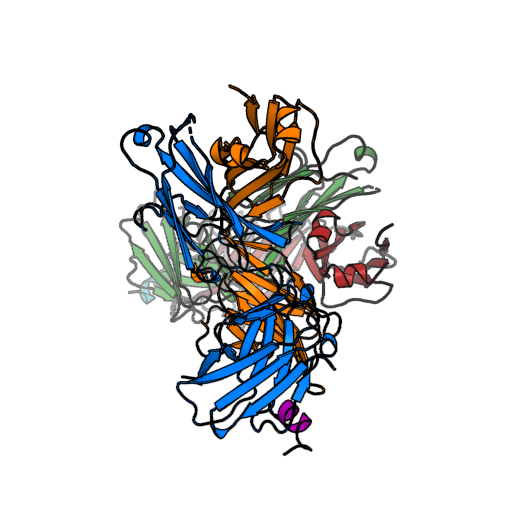 39.943 -60.432 1.00 34.91 108 GLU F C 1
ATOM 5748 O O . GLU E 2 108 ? 16.233 39.712 -61.645 1.00 30.96 108 GLU F O 1
ATOM 5754 N N . ILE E 2 109 ? 17.080 40.756 -59.830 1.00 34.80 109 ILE F N 1
ATOM 5755 C CA . ILE E 2 109 ? 18.157 41.423 -60.557 1.00 35.34 109 ILE F CA 1
ATOM 5756 C C . ILE E 2 109 ? 19.288 40.429 -60.776 1.00 39.29 109 ILE F C 1
ATOM 5757 O O . ILE E 2 109 ? 19.808 39.846 -59.819 1.00 41.40 109 ILE F O 1
ATOM 5762 N N . LYS E 2 110 ? 19.677 40.239 -62.034 1.00 36.58 110 LYS F N 1
ATOM 5763 C CA . LYS E 2 110 ? 20.789 39.356 -62.352 1.00 35.98 110 LYS F CA 1
ATOM 5764 C C . LYS E 2 110 ? 22.113 40.082 -62.146 1.00 46.44 110 LYS F C 1
ATOM 5765 O O . LYS E 2 110 ? 22.232 41.281 -62.417 1.00 43.27 110 LYS F O 1
ATOM 5771 N N . ARG E 2 111 ? 23.106 39.351 -61.642 1.00 38.82 111 ARG F N 1
ATOM 5772 C CA . ARG E 2 111 ? 24.429 39.909 -61.407 1.00 34.83 111 ARG F CA 1
ATOM 5773 C C . ARG E 2 111 ? 25.450 38.786 -61.510 1.00 25.30 111 ARG F C 1
ATOM 5774 O O . ARG E 2 111 ? 25.100 37.619 -61.710 1.00 33.97 111 ARG F O 1
ATOM 5782 N N . THR E 2 112 ? 26.727 39.150 -61.394 1.00 30.23 112 THR F N 1
ATOM 5783 C CA . THR E 2 112 ? 27.789 38.153 -61.442 1.00 40.81 112 THR F CA 1
ATOM 5784 C C . THR E 2 112 ? 27.766 37.271 -60.198 1.00 34.47 112 THR F C 1
ATOM 5785 O O . THR E 2 112 ? 27.346 37.691 -59.115 1.00 34.88 112 THR F O 1
ATOM 5789 N N . VAL E 2 113 ? 28.227 36.031 -60.373 1.00 34.27 113 VAL F N 1
ATOM 5790 C CA . VAL E 2 113 ? 28.314 35.092 -59.263 1.00 37.73 113 VAL F CA 1
ATOM 5791 C C . VAL E 2 113 ? 29.202 35.681 -58.177 1.00 41.40 113 VAL F C 1
ATOM 5792 O O . VAL E 2 113 ? 30.301 36.179 -58.452 1.00 42.60 113 VAL F O 1
ATOM 5796 N N . ALA E 2 114 ? 28.716 35.651 -56.936 1.00 30.27 114 ALA F N 1
ATOM 5797 C CA . ALA E 2 114 ? 29.424 36.225 -55.797 1.00 34.32 114 ALA F CA 1
ATOM 5798 C C . ALA E 2 114 ? 29.430 35.215 -54.660 1.00 46.61 114 ALA F C 1
ATOM 5799 O O . ALA E 2 114 ? 28.367 34.774 -54.212 1.00 33.51 114 ALA F O 1
ATOM 5801 N N . ALA E 2 115 ? 30.624 34.852 -54.197 1.00 41.14 115 ALA F N 1
ATOM 5802 C CA . ALA E 2 115 ? 30.741 33.892 -53.114 1.00 39.63 115 ALA F CA 1
ATOM 5803 C C . ALA E 2 115 ? 30.354 34.539 -51.784 1.00 31.33 115 ALA F C 1
ATOM 5804 O O . ALA E 2 115 ? 30.529 35.746 -51.591 1.00 32.68 115 ALA F O 1
ATOM 5806 N N . PRO E 2 116 ? 29.814 33.761 -50.851 1.00 29.52 116 PRO F N 1
ATOM 5807 C CA . PRO E 2 116 ? 29.462 34.321 -49.547 1.00 29.65 116 PRO F CA 1
ATOM 5808 C C . PRO E 2 116 ? 30.689 34.505 -48.672 1.00 26.25 116 PRO F C 1
ATOM 5809 O O . PRO E 2 116 ? 31.687 33.796 -48.799 1.00 28.59 116 PRO F O 1
ATOM 5813 N N . SER E 2 117 ? 30.607 35.491 -47.790 1.00 25.41 117 SER F N 1
ATOM 5814 C CA . SER E 2 117 ? 31.509 35.574 -46.654 1.00 36.10 117 SER F CA 1
ATOM 5815 C C . SER E 2 117 ? 30.845 34.869 -45.479 1.00 38.60 117 SER F C 1
ATOM 5816 O O . SER E 2 117 ? 29.676 35.126 -45.179 1.00 31.58 117 SER F O 1
ATOM 5819 N N . VAL E 2 118 ? 31.583 33.975 -44.830 1.00 33.77 118 VAL F N 1
ATOM 5820 C CA . VAL E 2 118 ? 31.025 33.067 -43.834 1.00 29.21 118 VAL F CA 1
ATOM 5821 C C . VAL E 2 118 ? 31.562 33.434 -42.458 1.00 38.34 118 VAL F C 1
ATOM 5822 O O . VAL E 2 118 ? 32.757 33.712 -42.299 1.00 33.29 118 VAL F O 1
ATOM 5826 N N . PHE E 2 119 ? 30.668 33.450 -41.468 1.00 23.05 119 PHE F N 1
ATOM 5827 C CA . PHE E 2 119 ? 31.015 33.719 -40.081 1.00 26.68 119 PHE F CA 1
ATOM 5828 C C . PHE E 2 119 ? 30.268 32.731 -39.196 1.00 36.62 119 PHE F C 1
ATOM 5829 O O . PHE E 2 119 ? 29.157 32.307 -39.526 1.00 24.25 119 PHE F O 1
ATOM 5837 N N . ILE E 2 120 ? 30.873 32.376 -38.063 1.00 27.58 120 ILE F N 1
ATOM 5838 C CA . ILE E 2 120 ? 30.233 31.523 -37.066 1.00 29.56 120 ILE F CA 1
ATOM 5839 C C . ILE E 2 120 ? 30.220 32.245 -35.725 1.00 36.79 120 ILE F C 1
ATOM 5840 O O . ILE E 2 120 ? 31.168 32.958 -35.377 1.00 29.66 120 ILE F O 1
ATOM 5845 N N . PHE E 2 121 ? 29.127 32.078 -34.982 1.00 28.52 121 PHE F N 1
ATOM 5846 C CA . PHE E 2 121 ? 28.955 32.730 -33.688 1.00 24.77 121 PHE F CA 1
ATOM 5847 C C . PHE E 2 121 ? 28.653 31.660 -32.649 1.00 33.46 121 PHE F C 1
ATOM 5848 O O . PHE E 2 121 ? 27.688 30.889 -32.821 1.00 29.48 121 PHE F O 1
ATOM 5856 N N . PRO E 2 122 ? 29.426 31.572 -31.572 1.00 37.29 122 PRO F N 1
ATOM 5857 C CA . PRO E 2 122 ? 29.097 30.638 -30.492 1.00 28.92 122 PRO F CA 1
ATOM 5858 C C . PRO E 2 122 ? 27.919 31.152 -29.689 1.00 24.37 122 PRO F C 1
ATOM 5859 O O . PRO E 2 122 ? 27.561 32.335 -29.790 1.00 31.55 122 PRO F O 1
ATOM 5863 N N . PRO E 2 123 ? 27.289 30.304 -28.878 1.00 35.00 123 PRO F N 1
ATOM 5864 C CA . PRO E 2 123 ? 26.252 30.806 -27.971 1.00 40.75 123 PRO F CA 1
ATOM 5865 C C . PRO E 2 123 ? 26.847 31.769 -26.957 1.00 33.36 123 PRO F C 1
ATOM 5866 O O . PRO E 2 123 ? 27.992 31.623 -26.525 1.00 34.65 123 PRO F O 1
ATOM 5870 N N . SER E 2 124 ? 26.058 32.773 -26.592 1.00 32.52 124 SER F N 1
ATOM 5871 C CA . SER E 2 124 ? 26.495 33.724 -25.583 1.00 42.65 124 SER F CA 1
ATOM 5872 C C . SER E 2 124 ? 26.441 33.085 -24.200 1.00 46.79 124 SER F C 1
ATOM 5873 O O . SER E 2 124 ? 25.674 32.150 -23.951 1.00 32.54 124 SER F O 1
ATOM 5876 N N . ASP E 2 125 ? 27.279 33.593 -23.295 1.00 48.72 125 ASP F N 1
ATOM 5877 C CA . ASP E 2 125 ? 27.202 33.136 -21.914 1.00 52.49 125 ASP F CA 1
ATOM 5878 C C . ASP E 2 125 ? 25.828 33.422 -21.325 1.00 49.54 125 ASP F C 1
ATOM 5879 O O . ASP E 2 125 ? 25.248 32.562 -20.655 1.00 43.24 125 ASP F O 1
ATOM 5884 N N . GLU E 2 126 ? 25.274 34.609 -21.603 1.00 46.72 126 GLU F N 1
ATOM 5885 C CA . GLU E 2 126 ? 23.939 34.954 -21.117 1.00 43.01 126 GLU F CA 1
ATOM 5886 C C . GLU E 2 126 ? 22.911 33.892 -21.490 1.00 44.08 126 GLU F C 1
ATOM 5887 O O . GLU E 2 126 ? 22.117 33.460 -20.646 1.00 47.37 126 GLU F O 1
ATOM 5893 N N . GLN E 2 127 ? 22.907 33.458 -22.755 1.00 36.45 127 GLN F N 1
ATOM 5894 C CA . GLN E 2 127 ? 21.950 32.434 -23.162 1.00 37.92 127 GLN F CA 1
ATOM 5895 C C . GLN E 2 127 ? 22.253 31.101 -22.495 1.00 40.79 127 GLN F C 1
ATOM 5896 O O . GLN E 2 127 ? 21.333 30.379 -22.089 1.00 44.08 127 GLN F O 1
ATOM 5902 N N . LEU E 2 128 ? 23.536 30.755 -22.378 1.00 37.09 128 LEU F N 1
ATOM 5903 C CA . LEU E 2 128 ? 23.898 29.489 -21.753 1.00 41.57 128 LEU F CA 1
ATOM 5904 C C . LEU E 2 128 ? 23.449 29.433 -20.298 1.00 54.28 128 LEU F C 1
ATOM 5905 O O . LEU E 2 128 ? 23.135 28.352 -19.793 1.00 59.04 128 LEU F O 1
ATOM 5910 N N . LYS E 2 129 ? 23.372 30.580 -19.613 1.00 53.41 129 LYS F N 1
ATOM 5911 C CA . LYS E 2 129 ? 22.844 30.571 -18.250 1.00 56.24 129 LYS F CA 1
ATOM 5912 C C . LYS E 2 129 ? 21.403 30.078 -18.192 1.00 49.73 129 LYS F C 1
ATOM 5913 O O . LYS E 2 129 ? 20.928 29.720 -17.110 1.00 55.89 129 LYS F O 1
ATOM 5919 N N . SER E 2 130 ? 20.699 30.050 -19.324 1.00 48.70 130 SER F N 1
ATOM 5920 C CA . SER E 2 130 ? 19.302 29.638 -19.372 1.00 49.69 130 SER F CA 1
ATOM 5921 C C . SER E 2 130 ? 19.124 28.199 -19.842 1.00 51.76 130 SER F C 1
ATOM 5922 O O . SER E 2 130 ? 17.989 27.770 -20.075 1.00 57.63 130 SER F O 1
ATOM 5925 N N . GLY E 2 131 ? 20.209 27.445 -19.985 1.00 50.73 131 GLY F N 1
ATOM 5926 C CA . GLY E 2 131 ? 20.112 26.073 -20.438 1.00 50.60 131 GLY F CA 1
ATOM 5927 C C . GLY E 2 131 ? 19.894 25.896 -21.922 1.00 52.24 131 GLY F C 1
ATOM 5928 O O . GLY E 2 131 ? 19.617 24.773 -22.360 1.00 44.54 131 GLY F O 1
ATOM 5929 N N . THR E 2 132 ? 20.016 26.960 -22.712 1.00 52.11 132 THR F N 1
ATOM 5930 C CA . THR E 2 132 ? 19.801 26.903 -24.149 1.00 54.12 132 THR F CA 1
ATOM 5931 C C . THR E 2 132 ? 21.067 27.357 -24.867 1.00 42.51 132 THR F C 1
ATOM 5932 O O . THR E 2 132 ? 21.794 28.230 -24.383 1.00 41.14 132 THR F O 1
ATOM 5936 N N . ALA E 2 133 ? 21.340 26.744 -26.019 1.00 41.84 133 ALA F N 1
ATOM 5937 C CA . ALA E 2 133 ? 22.519 27.072 -26.814 1.00 34.42 133 ALA F CA 1
ATOM 5938 C C . ALA E 2 133 ? 22.115 27.201 -28.274 1.00 31.61 133 ALA F C 1
ATOM 5939 O O . ALA E 2 133 ? 21.637 26.235 -28.877 1.00 33.13 133 ALA F O 1
ATOM 5941 N N . SER E 2 134 ? 22.309 28.389 -28.836 1.00 28.95 134 SER F N 1
ATOM 5942 C CA . SER E 2 134 ? 22.097 28.644 -30.253 1.00 24.35 134 SER F CA 1
ATOM 5943 C C . SER E 2 134 ? 23.441 28.957 -30.893 1.00 22.22 134 SER F C 1
ATOM 5944 O O . SER E 2 134 ? 24.170 29.830 -30.410 1.00 31.03 134 SER F O 1
ATOM 5947 N N . VAL E 2 135 ? 23.768 28.235 -31.962 1.00 25.39 135 VAL F N 1
ATOM 5948 C CA . VAL E 2 135 ? 24.963 28.478 -32.762 1.00 19.56 135 VAL F CA 1
ATOM 5949 C C . VAL E 2 135 ? 24.516 28.995 -34.121 1.00 27.16 135 VAL F C 1
ATOM 5950 O O . VAL E 2 135 ? 23.675 28.371 -34.780 1.00 25.00 135 VAL F O 1
ATOM 5954 N N . VAL E 2 136 ? 25.078 30.125 -34.545 1.00 24.57 136 VAL F N 1
ATOM 5955 C CA . VAL E 2 136 ? 24.617 30.831 -35.736 1.00 21.52 136 VAL F CA 1
ATOM 5956 C C . VAL E 2 136 ? 25.740 30.871 -36.763 1.00 30.34 136 VAL F C 1
ATOM 5957 O O . VAL E 2 136 ? 26.865 31.278 -36.446 1.00 26.89 136 VAL F O 1
ATOM 5961 N N . CYS E 2 137 ? 25.432 30.445 -37.987 1.00 23.52 137 CYS F N 1
ATOM 5962 C CA . CYS E 2 137 ? 26.331 30.545 -39.131 1.00 22.66 137 CYS F CA 1
ATOM 5963 C C . CYS E 2 137 ? 25.745 31.541 -40.125 1.00 28.45 137 CYS F C 1
ATOM 5964 O O . CYS E 2 137 ? 24.580 31.417 -40.517 1.00 25.46 137 CYS F O 1
ATOM 5967 N N . LEU E 2 138 ? 26.542 32.535 -40.509 1.00 25.23 138 LEU F N 1
ATOM 5968 C CA . LEU E 2 138 ? 26.106 33.609 -41.394 1.00 22.94 138 LEU F CA 1
ATOM 5969 C C . LEU E 2 138 ? 26.797 33.486 -42.745 1.00 31.25 138 LEU F C 1
ATOM 5970 O O . LEU E 2 138 ? 28.020 33.329 -42.809 1.00 25.48 138 LEU F O 1
ATOM 5975 N N . LEU E 2 139 ? 26.010 33.562 -43.818 1.00 21.64 139 LEU F N 1
ATOM 5976 C CA . LEU E 2 139 ? 26.512 33.589 -45.190 1.00 29.64 139 LEU F CA 1
ATOM 5977 C C . LEU E 2 139 ? 26.125 34.945 -45.764 1.00 37.21 139 LEU F C 1
ATOM 5978 O O . LEU E 2 139 ? 24.938 35.213 -45.973 1.00 28.15 139 LEU F O 1
ATOM 5983 N N . ASN E 2 140 ? 27.109 35.807 -46.004 1.00 31.17 140 ASN F N 1
ATOM 5984 C CA . ASN E 2 140 ? 26.844 37.217 -46.262 1.00 32.82 140 ASN F CA 1
ATOM 5985 C C . ASN E 2 140 ? 27.113 37.575 -47.718 1.00 33.90 140 ASN F C 1
ATOM 5986 O O . ASN E 2 140 ? 28.170 37.234 -48.261 1.00 29.31 140 ASN F O 1
ATOM 5991 N N . ASN E 2 141 ? 26.148 38.254 -48.339 1.00 33.69 141 ASN F N 1
ATOM 5992 C CA . ASN E 2 141 ? 26.292 38.878 -49.658 1.00 36.21 141 ASN F CA 1
ATOM 5993 C C . ASN E 2 141 ? 26.806 37.895 -50.716 1.00 35.61 141 ASN F C 1
ATOM 5994 O O . ASN E 2 141 ? 27.948 37.963 -51.172 1.00 35.49 141 ASN F O 1
ATOM 5999 N N . PHE E 2 142 ? 25.919 36.993 -51.126 1.00 25.32 142 PHE F N 1
ATOM 6000 C CA . PHE E 2 142 ? 26.253 36.028 -52.162 1.00 23.95 142 PHE F CA 1
ATOM 6001 C C . PHE E 2 142 ? 25.210 36.081 -53.271 1.00 31.23 142 PHE F C 1
ATOM 6002 O O . PHE E 2 142 ? 24.128 36.653 -53.115 1.00 26.09 142 PHE F O 1
ATOM 6010 N N . TYR E 2 143 ? 25.563 35.484 -54.414 1.00 27.94 143 TYR F N 1
ATOM 6011 C CA . TYR E 2 143 ? 24.674 35.377 -55.562 1.00 32.24 143 TYR F CA 1
ATOM 6012 C C . TYR E 2 143 ? 25.217 34.283 -56.465 1.00 32.43 143 TYR F C 1
ATOM 6013 O O . TYR E 2 143 ? 26.436 34.235 -56.687 1.00 35.70 143 TYR F O 1
ATOM 6022 N N . PRO E 2 144 ? 24.367 33.388 -56.990 1.00 30.47 144 PRO F N 1
ATOM 6023 C CA . PRO E 2 144 ? 22.911 33.432 -56.792 1.00 30.64 144 PRO F CA 1
ATOM 6024 C C . PRO E 2 144 ? 22.443 32.951 -55.424 1.00 38.98 144 PRO F C 1
ATOM 6025 O O . PRO E 2 144 ? 23.253 32.613 -54.569 1.00 28.94 144 PRO F O 1
ATOM 6029 N N . ARG E 2 145 ? 21.122 32.936 -55.240 1.00 29.44 145 ARG F N 1
ATOM 6030 C CA . ARG E 2 145 ? 20.529 32.591 -53.953 1.00 28.01 145 ARG F CA 1
ATOM 6031 C C . ARG E 2 145 ? 20.920 31.196 -53.501 1.00 27.89 145 ARG F C 1
ATOM 6032 O O . ARG E 2 145 ? 21.011 30.941 -52.296 1.00 44.19 145 ARG F O 1
ATOM 6040 N N . GLU E 2 146 ? 21.195 30.304 -54.441 1.00 33.54 146 GLU F N 1
ATOM 6041 C CA . GLU E 2 146 ? 21.422 28.908 -54.112 1.00 30.99 146 GLU F CA 1
ATOM 6042 C C . GLU E 2 146 ? 22.722 28.713 -53.348 1.00 40.38 146 GLU F C 1
ATOM 6043 O O . GLU E 2 146 ? 23.774 29.199 -53.767 1.00 32.70 146 GLU F O 1
ATOM 6049 N N . ALA E 2 147 ? 22.656 27.928 -52.270 1.00 27.44 147 ALA F N 1
ATOM 6050 C CA . ALA E 2 147 ? 23.803 27.633 -51.417 1.00 25.99 147 ALA F CA 1
ATOM 6051 C C . ALA E 2 147 ? 23.473 26.408 -50.574 1.00 31.35 147 ALA F C 1
ATOM 6052 O O . ALA E 2 147 ? 22.312 26.015 -50.449 1.00 30.89 147 ALA F O 1
ATOM 6054 N N . LYS E 2 148 ? 24.507 25.813 -49.983 1.00 27.88 148 LYS F N 1
ATOM 6055 C CA . LYS E 2 148 ? 24.335 24.674 -49.093 1.00 24.14 148 LYS F CA 1
ATOM 6056 C C . LYS E 2 148 ? 25.176 24.892 -47.846 1.00 30.57 148 LYS F C 1
ATOM 6057 O O . LYS E 2 148 ? 26.321 25.349 -47.930 1.00 29.40 148 LYS F O 1
ATOM 6063 N N . VAL E 2 149 ? 24.587 24.598 -46.690 1.00 27.14 149 VAL F N 1
ATOM 6064 C CA . VAL E 2 149 ? 25.255 24.708 -45.400 1.00 25.50 149 VAL F CA 1
ATOM 6065 C C . VAL E 2 149 ? 25.270 23.331 -44.759 1.00 40.50 149 VAL F C 1
ATOM 6066 O O . VAL E 2 149 ? 24.237 22.654 -44.704 1.00 34.94 149 VAL F O 1
ATOM 6070 N N . GLN E 2 150 ? 26.438 22.920 -44.274 1.00 33.12 150 GLN F N 1
ATOM 6071 C CA . GLN E 2 150 ? 26.594 21.646 -43.588 1.00 34.37 150 GLN F CA 1
ATOM 6072 C C . GLN E 2 150 ? 27.139 21.895 -42.189 1.00 29.61 150 GLN F C 1
ATOM 6073 O O . GLN E 2 150 ? 28.245 22.424 -42.034 1.00 31.86 150 GLN F O 1
ATOM 6079 N N . TRP E 2 151 ? 26.367 21.517 -41.174 1.00 31.16 151 TRP F N 1
ATOM 6080 C CA . TRP E 2 151 ? 26.809 21.643 -39.793 1.00 28.65 151 TRP F CA 1
ATOM 6081 C C . TRP E 2 151 ? 27.611 20.414 -39.387 1.00 34.23 151 TRP F C 1
ATOM 6082 O O . TRP E 2 151 ? 27.265 19.287 -39.750 1.00 27.60 151 TRP F O 1
ATOM 6093 N N . LYS E 2 152 ? 28.689 20.641 -38.639 1.00 32.70 152 LYS F N 1
ATOM 6094 C CA . LYS E 2 152 ? 29.516 19.560 -38.120 1.00 32.07 152 LYS F CA 1
ATOM 6095 C C . LYS E 2 152 ? 29.852 19.839 -36.665 1.00 33.90 152 LYS F C 1
ATOM 6096 O O . LYS E 2 152 ? 30.277 20.947 -36.325 1.00 35.51 152 LYS F O 1
ATOM 6102 N N . VAL E 2 153 ? 29.653 18.837 -35.814 1.00 32.07 153 VAL F N 1
ATOM 6103 C CA . VAL E 2 153 ? 29.939 18.927 -34.387 1.00 34.27 153 VAL F CA 1
ATOM 6104 C C . VAL E 2 153 ? 30.903 17.798 -34.047 1.00 40.57 153 VAL F C 1
ATOM 6105 O O . VAL E 2 153 ? 30.558 16.619 -34.202 1.00 33.27 153 VAL F O 1
ATOM 6109 N N . ASP E 2 154 ? 32.102 18.159 -33.578 1.00 39.42 154 ASP F N 1
ATOM 6110 C CA . ASP E 2 154 ? 33.226 17.224 -33.455 1.00 42.22 154 ASP F CA 1
ATOM 6111 C C . ASP E 2 154 ? 33.377 16.391 -34.728 1.00 38.66 154 ASP F C 1
ATOM 6112 O O . ASP E 2 154 ? 33.507 15.165 -34.694 1.00 37.90 154 ASP F O 1
ATOM 6117 N N . ASN E 2 155 ? 33.332 17.086 -35.867 1.00 33.86 155 ASN F N 1
ATOM 6118 C CA . ASN E 2 155 ? 33.488 16.514 -37.205 1.00 42.16 155 ASN F CA 1
ATOM 6119 C C . ASN E 2 155 ? 32.378 15.530 -37.570 1.00 49.82 155 ASN F C 1
ATOM 6120 O O . ASN E 2 155 ? 32.515 14.772 -38.536 1.00 44.32 155 ASN F O 1
ATOM 6125 N N . ALA E 2 156 ? 31.271 15.531 -36.830 1.00 40.93 156 ALA F N 1
ATOM 6126 C CA . ALA E 2 156 ? 30.122 14.690 -37.138 1.00 45.47 156 ALA F CA 1
ATOM 6127 C C . ALA E 2 156 ? 29.088 15.520 -37.893 1.00 39.57 156 ALA F C 1
ATOM 6128 O O . ALA E 2 156 ? 28.657 16.573 -37.410 1.00 36.56 156 ALA F O 1
ATOM 6130 N N . LEU E 2 157 ? 28.696 15.041 -39.070 1.00 33.63 157 LEU F N 1
ATOM 6131 C CA . LEU E 2 157 ? 27.734 15.753 -39.899 1.00 37.90 157 LEU F CA 1
ATOM 6132 C C . LEU E 2 157 ? 26.371 15.768 -39.215 1.00 45.93 157 LEU F C 1
ATOM 6133 O O . LEU E 2 157 ? 25.866 14.721 -38.797 1.00 44.17 157 LEU F O 1
ATOM 6138 N N . GLN E 2 158 ? 25.771 16.950 -39.103 1.00 33.97 158 GLN F N 1
ATOM 6139 C CA . GLN E 2 158 ? 24.459 17.092 -38.484 1.00 34.02 158 GLN F CA 1
ATOM 6140 C C . GLN E 2 158 ? 23.373 17.222 -39.543 1.00 36.07 158 GLN F C 1
ATOM 6141 O O . GLN E 2 158 ? 23.626 17.658 -40.668 1.00 34.96 158 GLN F O 1
ATOM 6147 N N . SER E 2 159 ? 22.151 16.850 -39.167 1.00 33.21 159 SER F N 1
ATOM 6148 C CA . SER E 2 159 ? 21.002 17.071 -40.033 1.00 30.21 159 SER F CA 1
ATOM 6149 C C . SER E 2 159 ? 19.741 17.182 -39.186 1.00 31.34 159 SER F C 1
ATOM 6150 O O . SER E 2 159 ? 19.648 16.607 -38.097 1.00 26.35 159 SER F O 1
ATOM 6153 N N . GLY E 2 160 ? 18.779 17.953 -39.691 1.00 30.88 160 GLY F N 1
ATOM 6154 C CA . GLY E 2 160 ? 17.470 18.061 -39.083 1.00 36.22 160 GLY F CA 1
ATOM 6155 C C . GLY E 2 160 ? 17.363 18.977 -37.884 1.00 34.08 160 GLY F C 1
ATOM 6156 O O . GLY E 2 160 ? 16.263 19.112 -37.332 1.00 38.36 160 GLY F O 1
ATOM 6157 N N . ASN E 2 161 ? 18.451 19.624 -37.459 1.00 29.20 161 ASN F N 1
ATOM 6158 C CA . ASN E 2 161 ? 18.425 20.417 -36.235 1.00 30.68 161 ASN F CA 1
ATOM 6159 C C . ASN E 2 161 ? 18.797 21.878 -36.469 1.00 31.79 161 ASN F C 1
ATOM 6160 O O . ASN E 2 161 ? 19.207 22.564 -35.526 1.00 29.50 161 ASN F O 1
ATOM 6165 N N . SER E 2 162 ? 18.665 22.375 -37.694 1.00 25.06 162 SER F N 1
ATOM 6166 C CA . SER E 2 162 ? 18.932 23.776 -37.973 1.00 22.95 162 SER F CA 1
ATOM 6167 C C . SER E 2 162 ? 17.723 24.407 -38.645 1.00 25.27 162 SER F C 1
ATOM 6168 O O . SER E 2 162 ? 16.861 23.717 -39.198 1.00 24.50 162 SER F O 1
ATOM 6171 N N . GLN E 2 163 ? 17.665 25.732 -38.583 1.00 23.70 163 GLN F N 1
ATOM 6172 C CA . GLN E 2 163 ? 16.664 26.502 -39.303 1.00 22.06 163 GLN F CA 1
ATOM 6173 C C . GLN E 2 163 ? 17.364 27.650 -40.017 1.00 24.73 163 GLN F C 1
ATOM 6174 O O . GLN E 2 163 ? 18.262 28.286 -39.454 1.00 25.77 163 GLN F O 1
ATOM 6180 N N . GLU E 2 164 ? 16.955 27.915 -41.254 1.00 27.13 164 GLU F N 1
ATOM 6181 C CA . GLU E 2 164 ? 17.596 28.927 -42.082 1.00 19.85 164 GLU F CA 1
ATOM 6182 C C . GLU E 2 164 ? 16.628 30.047 -42.436 1.00 26.63 164 GLU F C 1
ATOM 6183 O O . GLU E 2 164 ? 15.416 29.845 -42.529 1.00 21.80 164 GLU F O 1
ATOM 6189 N N . SER E 2 165 ? 17.193 31.231 -42.641 1.00 20.34 165 SER F N 1
ATOM 6190 C CA . SER E 2 165 ? 16.460 32.415 -43.058 1.00 24.21 165 SER F CA 1
ATOM 6191 C C . SER E 2 165 ? 17.292 33.152 -44.095 1.00 24.38 165 SER F C 1
ATOM 6192 O O . SER E 2 165 ? 18.515 33.230 -43.965 1.00 22.56 165 SER F O 1
ATOM 6195 N N . VAL E 2 166 ? 16.629 33.695 -45.117 1.00 22.06 166 VAL F N 1
ATOM 6196 C CA . VAL E 2 166 ? 17.299 34.386 -46.214 1.00 19.72 166 VAL F CA 1
ATOM 6197 C C . VAL E 2 166 ? 16.691 35.773 -46.370 1.00 27.68 166 VAL F C 1
ATOM 6198 O O . VAL E 2 166 ? 15.468 35.936 -46.313 1.00 25.37 166 VAL F O 1
ATOM 6202 N N . THR E 2 167 ? 17.544 36.773 -46.570 1.00 24.52 167 THR F N 1
ATOM 6203 C CA . THR E 2 167 ? 17.053 38.126 -46.773 1.00 20.96 167 THR F CA 1
ATOM 6204 C C . THR E 2 167 ? 16.436 38.264 -48.164 1.00 23.84 167 THR F C 1
ATOM 6205 O O . THR E 2 167 ? 16.602 37.411 -49.043 1.00 24.00 167 THR F O 1
ATOM 6209 N N . GLU E 2 168 ? 15.704 39.357 -48.354 1.00 27.09 168 GLU F N 1
ATOM 6210 C CA . GLU E 2 168 ? 15.311 39.748 -49.695 1.00 29.31 168 GLU F CA 1
ATOM 6211 C C . GLU E 2 168 ? 16.545 40.251 -50.443 1.00 37.31 168 GLU F C 1
ATOM 6212 O O . GLU E 2 168 ? 17.547 40.642 -49.837 1.00 29.56 168 GLU F O 1
ATOM 6218 N N . GLN E 2 169 ? 16.477 40.225 -51.772 1.00 28.74 169 GLN F N 1
ATOM 6219 C CA . GLN E 2 169 ? 17.606 40.689 -52.571 1.00 29.18 169 GLN F CA 1
ATOM 6220 C C . GLN E 2 169 ? 17.931 42.135 -52.227 1.00 27.21 169 GLN F C 1
ATOM 6221 O O . GLN E 2 169 ? 17.042 42.988 -52.168 1.00 30.53 169 GLN F O 1
ATOM 6227 N N . ASP E 2 170 ? 19.208 42.409 -51.970 1.00 30.22 170 ASP F N 1
ATOM 6228 C CA . ASP E 2 170 ? 19.606 43.765 -51.627 1.00 29.97 170 ASP F CA 1
ATOM 6229 C C . ASP E 2 170 ? 19.483 44.662 -52.854 1.00 38.63 170 ASP F C 1
ATOM 6230 O O . ASP E 2 170 ? 19.932 44.304 -53.948 1.00 37.24 170 ASP F O 1
ATOM 6235 N N . SER E 2 171 ? 18.865 45.829 -52.670 1.00 36.18 171 SER F N 1
ATOM 6236 C CA . SER E 2 171 ? 18.611 46.723 -53.794 1.00 42.42 171 SER F CA 1
ATOM 6237 C C . SER E 2 171 ? 19.888 47.324 -54.364 1.00 54.35 171 SER F C 1
ATOM 6238 O O . SER E 2 171 ? 19.905 47.707 -55.538 1.00 52.65 171 SER F O 1
ATOM 6241 N N . LYS E 2 172 ? 20.958 47.404 -53.571 1.00 53.15 172 LYS F N 1
ATOM 6242 C CA . LYS E 2 172 ? 22.168 48.094 -54.002 1.00 47.35 172 LYS F CA 1
ATOM 6243 C C . LYS E 2 172 ? 23.179 47.173 -54.680 1.00 49.62 172 LYS F C 1
ATOM 6244 O O . LYS E 2 172 ? 23.722 47.531 -55.730 1.00 51.99 172 LYS F O 1
ATOM 6250 N N . ASP E 2 173 ? 23.457 45.996 -54.116 1.00 44.14 173 ASP F N 1
ATOM 6251 C CA . ASP E 2 173 ? 24.432 45.095 -54.718 1.00 37.44 173 ASP F CA 1
ATOM 6252 C C . ASP E 2 173 ? 23.825 43.788 -55.208 1.00 33.08 173 ASP F C 1
ATOM 6253 O O . ASP E 2 173 ? 24.570 42.911 -55.661 1.00 35.49 173 ASP F O 1
ATOM 6258 N N . SER E 2 174 ? 22.503 43.630 -55.123 1.00 41.76 174 SER F N 1
ATOM 6259 C CA . SER E 2 174 ? 21.780 42.507 -55.717 1.00 28.96 174 SER F CA 1
ATOM 6260 C C . SER E 2 174 ? 22.192 41.165 -55.125 1.00 26.80 174 SER F C 1
ATOM 6261 O O . SER E 2 174 ? 22.062 40.129 -55.783 1.00 31.51 174 SER F O 1
ATOM 6264 N N . THR E 2 175 ? 22.688 41.160 -53.893 1.00 28.07 175 THR F N 1
ATOM 6265 C CA . THR E 2 175 ? 23.129 39.936 -53.241 1.00 28.03 175 THR F CA 1
ATOM 6266 C C . THR E 2 175 ? 22.100 39.470 -52.217 1.00 23.39 175 THR F C 1
ATOM 6267 O O . THR E 2 175 ? 21.195 40.205 -51.819 1.00 25.09 175 THR F O 1
ATOM 6271 N N . TYR E 2 176 ? 22.273 38.230 -51.775 1.00 23.37 176 TYR F N 1
ATOM 6272 C CA . TYR E 2 176 ? 21.468 37.632 -50.724 1.00 26.40 176 TYR F CA 1
ATOM 6273 C C . TYR E 2 176 ? 22.349 37.343 -49.513 1.00 27.13 176 TYR F C 1
ATOM 6274 O O . TYR E 2 176 ? 23.569 37.201 -49.627 1.00 26.22 176 TYR F O 1
ATOM 6283 N N . SER E 2 177 ? 21.719 37.257 -48.345 1.00 21.71 177 SER F N 1
ATOM 6284 C CA . SER E 2 177 ? 22.388 36.797 -47.137 1.00 30.41 177 SER F CA 1
ATOM 6285 C C . SER E 2 177 ? 21.522 35.744 -46.462 1.00 31.25 177 SER F C 1
ATOM 6286 O O . SER E 2 177 ? 20.290 35.776 -46.561 1.00 22.89 177 SER F O 1
ATOM 6289 N N . LEU E 2 178 ? 22.177 34.806 -45.779 1.00 20.33 178 LEU F N 1
ATOM 6290 C CA . LEU E 2 178 ? 21.498 33.690 -45.137 1.00 23.22 178 LEU F CA 1
ATOM 6291 C C . LEU E 2 178 ? 22.037 33.497 -43.726 1.00 27.62 178 LEU F C 1
ATOM 6292 O O . LEU E 2 178 ? 23.231 33.691 -43.476 1.00 22.21 178 LEU F O 1
ATOM 6297 N N . SER E 2 179 ? 21.150 33.121 -42.806 1.00 21.62 179 SER F N 1
ATOM 6298 C CA . SER E 2 179 ? 21.529 32.668 -41.475 1.00 26.73 179 SER F CA 1
ATOM 6299 C C . SER E 2 179 ? 21.070 31.230 -41.295 1.00 28.03 179 SER F C 1
ATOM 6300 O O . SER E 2 179 ? 19.973 30.863 -41.725 1.00 22.05 179 SER F O 1
ATOM 6303 N N . SER E 2 180 ? 21.922 30.416 -40.681 1.00 21.43 180 SER F N 1
ATOM 6304 C CA . SER E 2 180 ? 21.573 29.065 -40.269 1.00 22.00 180 SER F CA 1
ATOM 6305 C C . SER E 2 180 ? 21.822 28.964 -38.774 1.00 26.66 180 SER F C 1
ATOM 6306 O O . SER E 2 180 ? 22.924 29.271 -38.306 1.00 26.03 180 SER F O 1
ATOM 6309 N N . THR E 2 181 ? 20.798 28.565 -38.026 1.00 22.39 181 THR F N 1
ATOM 6310 C CA . THR E 2 181 ? 20.867 28.527 -36.572 1.00 25.68 181 THR F CA 1
ATOM 6311 C C . THR E 2 181 ? 20.706 27.093 -36.091 1.00 26.34 181 THR F C 1
ATOM 6312 O O . THR E 2 181 ? 19.659 26.472 -36.307 1.00 19.83 181 THR F O 1
ATOM 6316 N N . LEU E 2 182 ? 21.743 26.581 -35.442 1.00 27.29 182 LEU F N 1
ATOM 6317 C CA . LEU E 2 182 ? 21.743 25.262 -34.829 1.00 28.59 182 LEU F CA 1
ATOM 6318 C C . LEU E 2 182 ? 21.349 25.422 -33.366 1.00 30.50 182 LEU F C 1
ATOM 6319 O O . LEU E 2 182 ? 22.012 26.151 -32.621 1.00 29.75 182 LEU F O 1
ATOM 6324 N N . THR E 2 183 ? 20.267 24.766 -32.958 1.00 31.27 183 THR F N 1
ATOM 6325 C CA . THR E 2 183 ? 19.778 24.871 -31.590 1.00 35.75 183 THR F CA 1
ATOM 6326 C C . THR E 2 183 ? 20.007 23.565 -30.845 1.00 45.93 183 THR F C 1
ATOM 6327 O O . THR E 2 183 ? 19.735 22.479 -31.370 1.00 42.88 183 THR F O 1
ATOM 6331 N N . LEU E 2 184 ? 20.498 23.684 -29.615 1.00 44.95 184 LEU F N 1
ATOM 6332 C CA . LEU E 2 184 ? 20.834 22.534 -28.795 1.00 48.79 184 LEU F CA 1
ATOM 6333 C C . LEU E 2 184 ? 20.585 22.883 -27.339 1.00 48.67 184 LEU F C 1
ATOM 6334 O O . LEU E 2 184 ? 20.699 24.044 -26.935 1.00 50.49 184 LEU F O 1
ATOM 6339 N N . SER E 2 185 ? 20.238 21.869 -26.555 1.00 50.27 185 SER F N 1
ATOM 6340 C CA . SER E 2 185 ? 20.245 22.033 -25.112 1.00 41.30 185 SER F CA 1
ATOM 6341 C C . SER E 2 185 ? 21.653 22.371 -24.646 1.00 46.03 185 SER F C 1
ATOM 6342 O O . SER E 2 185 ? 22.645 21.980 -25.269 1.00 45.01 185 SER F O 1
ATOM 6345 N N . LYS E 2 186 ? 21.743 23.120 -23.543 1.00 39.23 186 LYS F N 1
ATOM 6346 C CA . LYS E 2 186 ? 23.057 23.356 -22.957 1.00 52.68 186 LYS F CA 1
ATOM 6347 C C . LYS E 2 186 ? 23.744 22.039 -22.625 1.00 43.02 186 LYS F C 1
ATOM 6348 O O . LYS E 2 186 ? 24.977 21.954 -22.661 1.00 49.26 186 LYS F O 1
ATOM 6354 N N . ALA E 2 187 ? 22.961 20.994 -22.343 1.00 47.90 187 ALA F N 1
ATOM 6355 C CA . ALA E 2 187 ? 23.529 19.683 -22.044 1.00 49.37 187 ALA F CA 1
ATOM 6356 C C . ALA E 2 187 ? 24.280 19.120 -23.246 1.00 52.89 187 ALA F C 1
ATOM 6357 O O . ALA E 2 187 ? 25.452 18.742 -23.135 1.00 48.37 187 ALA F O 1
ATOM 6359 N N . ASP E 2 188 ? 23.621 19.061 -24.410 1.00 49.38 188 ASP F N 1
ATOM 6360 C CA . ASP E 2 188 ? 24.299 18.600 -25.620 1.00 41.88 188 ASP F CA 1
ATOM 6361 C C . ASP E 2 188 ? 25.416 19.544 -26.041 1.00 32.50 188 ASP F C 1
ATOM 6362 O O . ASP E 2 188 ? 26.467 19.090 -26.507 1.00 42.82 188 ASP F O 1
ATOM 6367 N N . TYR E 2 189 ? 25.211 20.856 -25.909 1.00 37.66 189 TYR F N 1
ATOM 6368 C CA . TYR E 2 189 ? 26.258 21.791 -26.311 1.00 37.59 189 TYR F CA 1
ATOM 6369 C C . TYR E 2 189 ? 27.538 21.545 -25.521 1.00 38.32 189 TYR F C 1
ATOM 6370 O O . TYR E 2 189 ? 28.626 21.435 -26.098 1.00 36.73 189 TYR F O 1
ATOM 6379 N N . GLU E 2 190 ? 27.423 21.434 -24.195 1.00 38.19 190 GLU F N 1
ATOM 6380 C CA . GLU E 2 190 ? 28.577 21.136 -23.353 1.00 34.63 190 GLU F CA 1
ATOM 6381 C C . GLU E 2 190 ? 29.126 19.730 -23.552 1.00 40.99 190 GLU F C 1
ATOM 6382 O O . GLU E 2 190 ? 30.208 19.437 -23.034 1.00 50.22 190 GLU F O 1
ATOM 6388 N N . LYS E 2 191 ? 28.425 18.864 -24.283 1.00 40.67 191 LYS F N 1
ATOM 6389 C CA . LYS E 2 191 ? 28.923 17.519 -24.544 1.00 41.58 191 LYS F CA 1
ATOM 6390 C C . LYS E 2 191 ? 29.964 17.468 -25.655 1.00 42.38 191 LYS F C 1
ATOM 6391 O O . LYS E 2 191 ? 30.622 16.435 -25.814 1.00 47.25 191 LYS F O 1
ATOM 6397 N N . HIS E 2 192 ? 30.139 18.543 -26.422 1.00 39.22 192 HIS F N 1
ATOM 6398 C CA . HIS E 2 192 ? 31.044 18.535 -27.564 1.00 30.62 192 HIS F CA 1
ATOM 6399 C C . HIS E 2 192 ? 31.905 19.792 -27.562 1.00 35.64 192 HIS F C 1
ATOM 6400 O O . HIS E 2 192 ? 31.622 20.770 -26.863 1.00 37.34 192 HIS F O 1
ATOM 6407 N N . LYS E 2 193 ? 32.968 19.758 -28.367 1.00 31.51 193 LYS F N 1
ATOM 6408 C CA . LYS E 2 193 ? 33.979 20.808 -28.377 1.00 34.45 193 LYS F CA 1
ATOM 6409 C C . LYS E 2 193 ? 34.003 21.613 -29.668 1.00 30.30 193 LYS F C 1
ATOM 6410 O O . LYS E 2 193 ? 33.943 22.846 -29.624 1.00 34.45 193 LYS F O 1
ATOM 6416 N N . VAL E 2 194 ? 34.076 20.951 -30.822 1.00 35.67 194 VAL F N 1
ATOM 6417 C CA . VAL E 2 194 ? 34.322 21.612 -32.103 1.00 35.60 194 VAL F CA 1
ATOM 6418 C C . VAL E 2 194 ? 32.999 21.800 -32.837 1.00 37.69 194 VAL F C 1
ATOM 6419 O O . VAL E 2 194 ? 32.303 20.824 -33.142 1.00 35.69 194 VAL F O 1
ATOM 6423 N N . TYR E 2 195 ? 32.667 23.052 -33.150 1.00 34.32 195 TYR F N 1
ATOM 6424 C CA . TYR E 2 195 ? 31.446 23.399 -33.871 1.00 31.55 195 TYR F CA 1
ATOM 6425 C C . TYR E 2 195 ? 31.832 24.107 -35.161 1.00 32.51 195 TYR F C 1
ATOM 6426 O O . TYR E 2 195 ? 32.521 25.132 -35.122 1.00 30.10 195 TYR F O 1
ATOM 6435 N N . ALA E 2 196 ? 31.383 23.5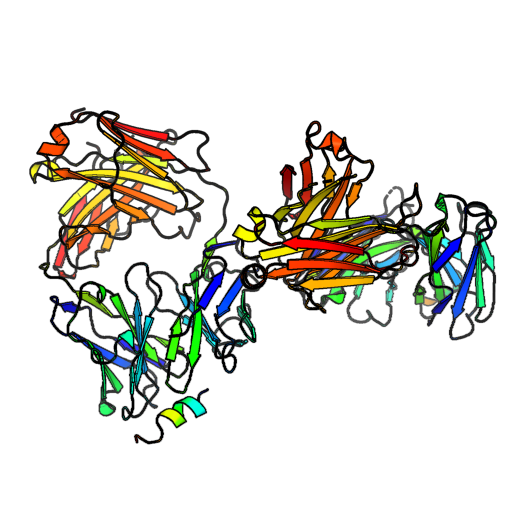70 -36.298 1.00 31.23 196 ALA F N 1
ATOM 6436 C CA . ALA E 2 196 ? 31.769 24.094 -37.600 1.00 27.70 196 ALA F CA 1
ATOM 6437 C C . ALA E 2 196 ? 30.580 24.102 -38.552 1.00 35.14 196 ALA F C 1
ATOM 6438 O O . ALA E 2 196 ? 29.720 23.217 -38.509 1.00 30.20 196 ALA F O 1
ATOM 6440 N N . CYS E 2 197 ? 30.544 25.106 -39.423 1.00 29.68 197 CYS F N 1
ATOM 6441 C CA . CYS E 2 197 ? 29.606 25.132 -40.538 1.00 27.97 197 CYS F CA 1
ATOM 6442 C C . CYS E 2 197 ? 30.395 25.213 -41.836 1.00 25.86 197 CYS F C 1
ATOM 6443 O O . CYS E 2 197 ? 31.274 26.071 -41.984 1.00 32.72 197 CYS F O 1
ATOM 6446 N N . GLU E 2 198 ? 30.100 24.297 -42.754 1.00 27.09 198 GLU F N 1
ATOM 6447 C CA . GLU E 2 198 ? 30.749 24.214 -44.056 1.00 34.30 198 GLU F CA 1
ATOM 6448 C C . GLU E 2 198 ? 29.789 24.708 -45.130 1.00 33.72 198 GLU F C 1
ATOM 6449 O O . GLU E 2 198 ? 28.645 24.246 -45.204 1.00 33.49 198 GLU F O 1
ATOM 6455 N N . VAL E 2 199 ? 30.260 25.624 -45.971 1.00 34.02 199 VAL F N 1
ATOM 6456 C CA . VAL E 2 199 ? 29.422 26.308 -46.949 1.00 27.41 199 VAL F CA 1
ATOM 6457 C C . VAL E 2 199 ? 29.844 25.892 -48.352 1.00 38.36 199 VAL F C 1
ATOM 6458 O O . VAL E 2 199 ? 31.037 25.900 -48.678 1.00 35.42 199 VAL F O 1
ATOM 6462 N N . THR E 2 200 ? 28.863 25.532 -49.177 1.00 34.85 200 THR F N 1
ATOM 6463 C CA . THR E 2 200 ? 29.069 25.187 -50.576 1.00 35.39 200 THR F CA 1
ATOM 6464 C C . THR E 2 200 ? 28.292 26.176 -51.433 1.00 38.58 200 THR F C 1
ATOM 6465 O O . THR E 2 200 ? 27.120 26.452 -51.155 1.00 33.00 200 THR F O 1
ATOM 6469 N N . HIS E 2 201 ? 28.941 26.718 -52.462 1.00 34.33 201 HIS F N 1
ATOM 6470 C CA . HIS E 2 201 ? 28.303 27.722 -53.303 1.00 33.94 201 HIS F CA 1
ATOM 6471 C C . HIS E 2 201 ? 28.999 27.734 -54.658 1.00 52.48 201 HIS F C 1
ATOM 6472 O O . HIS E 2 201 ? 30.142 27.287 -54.791 1.00 41.60 201 HIS F O 1
ATOM 6479 N N . GLN E 2 202 ? 28.288 28.254 -55.665 1.00 42.24 202 GLN F N 1
ATOM 6480 C CA . GLN E 2 202 ? 28.832 28.278 -57.023 1.00 45.93 202 GLN F CA 1
ATOM 6481 C C . GLN E 2 202 ? 30.123 29.085 -57.101 1.00 46.67 202 GLN F C 1
ATOM 6482 O O . GLN E 2 202 ? 31.057 28.704 -57.817 1.00 52.84 202 GLN F O 1
ATOM 6488 N N . GLY E 2 203 ? 30.192 30.204 -56.386 1.00 38.82 203 GLY F N 1
ATOM 6489 C CA . GLY E 2 203 ? 31.370 31.047 -56.404 1.00 44.38 203 GLY F CA 1
ATOM 6490 C C . GLY E 2 203 ? 32.548 30.560 -55.595 1.00 44.30 203 GLY F C 1
ATOM 6491 O O . GLY E 2 203 ? 33.569 31.250 -55.532 1.00 46.90 203 GLY F O 1
ATOM 6492 N N . LEU E 2 204 ? 32.442 29.389 -54.975 1.00 47.48 204 LEU F N 1
ATOM 6493 C CA . LEU E 2 204 ? 33.496 28.831 -54.137 1.00 43.41 204 LEU F CA 1
ATOM 6494 C C . LEU E 2 204 ? 34.133 27.653 -54.860 1.00 48.77 204 LEU F C 1
ATOM 6495 O O . LEU E 2 204 ? 33.439 26.699 -55.230 1.00 46.35 204 LEU F O 1
ATOM 6500 N N . SER E 2 205 ? 35.453 27.725 -55.058 1.00 45.34 205 SER F N 1
ATOM 6501 C CA . SER E 2 205 ? 36.171 26.626 -55.697 1.00 38.71 205 SER F CA 1
ATOM 6502 C C . SER E 2 205 ? 36.109 25.358 -54.857 1.00 51.02 205 SER F C 1
ATOM 6503 O O . SER E 2 205 ? 36.051 24.250 -55.403 1.00 46.39 205 SER F O 1
ATOM 6506 N N . SER E 2 206 ? 36.123 25.503 -53.540 1.00 51.29 206 SER F N 1
ATOM 6507 C CA . SER E 2 206 ? 35.991 24.410 -52.593 1.00 54.61 206 SER F CA 1
ATOM 6508 C C . SER E 2 206 ? 35.143 24.914 -51.434 1.00 38.29 206 SER F C 1
ATOM 6509 O O . SER E 2 206 ? 34.956 26.125 -51.283 1.00 38.00 206 SER F O 1
ATOM 6512 N N . PRO E 2 207 ? 34.599 24.010 -50.618 1.00 55.51 207 PRO F N 1
ATOM 6513 C CA . PRO E 2 207 ? 33.794 24.460 -49.474 1.00 46.46 207 PRO F CA 1
ATOM 6514 C C . PRO E 2 207 ? 34.624 25.239 -48.461 1.00 45.12 207 PRO F C 1
ATOM 6515 O O . PRO E 2 207 ? 35.803 24.955 -48.245 1.00 40.53 207 PRO F O 1
ATOM 6519 N N . VAL E 2 208 ? 33.990 26.241 -47.847 1.00 32.60 208 VAL F N 1
ATOM 6520 C CA . VAL E 2 208 ? 34.602 27.066 -46.809 1.00 39.21 208 VAL F CA 1
ATOM 6521 C C . VAL E 2 208 ? 34.032 26.654 -45.459 1.00 47.93 208 VAL F C 1
ATOM 6522 O O . VAL E 2 208 ? 32.817 26.473 -45.318 1.00 39.24 208 VAL F O 1
ATOM 6526 N N . THR E 2 209 ? 34.904 26.510 -44.462 1.00 41.58 209 THR F N 1
ATOM 6527 C CA . THR E 2 209 ? 34.511 26.056 -43.133 1.00 38.86 209 THR F CA 1
ATOM 6528 C C . THR E 2 209 ? 34.949 27.074 -42.090 1.00 48.96 209 THR F C 1
ATOM 6529 O O . THR E 2 209 ? 36.100 27.523 -42.095 1.00 36.08 209 THR F O 1
ATOM 6533 N N . LYS E 2 210 ? 34.026 27.442 -41.204 1.00 25.26 210 LYS F N 1
ATOM 6534 C CA . LYS E 2 210 ? 34.307 28.306 -40.068 1.00 26.53 210 LYS F CA 1
ATOM 6535 C C . LYS E 2 210 ? 33.962 27.530 -38.806 1.00 44.04 210 LYS F C 1
ATOM 6536 O O . LYS E 2 210 ? 32.890 26.919 -38.727 1.00 30.40 210 LYS F O 1
ATOM 6542 N N . SER E 2 211 ? 34.866 27.537 -37.828 1.00 33.84 211 SER F N 1
ATOM 6543 C CA . SER E 2 211 ? 34.698 26.695 -36.651 1.00 37.81 211 SER F CA 1
ATOM 6544 C C . SER E 2 211 ? 35.147 27.430 -35.398 1.00 31.93 211 SER F C 1
ATOM 6545 O O . SER E 2 211 ? 35.835 28.451 -35.457 1.00 30.67 211 SER F O 1
ATOM 6548 N N . PHE E 2 212 ? 34.729 26.895 -34.252 1.00 29.65 212 PHE F N 1
ATOM 6549 C CA . PHE E 2 212 ? 35.216 27.354 -32.962 1.00 28.28 212 PHE F CA 1
ATOM 6550 C C . PHE E 2 212 ? 35.239 26.170 -32.009 1.00 40.10 212 PHE F C 1
ATOM 6551 O O . PHE E 2 212 ? 34.587 25.148 -32.238 1.00 32.56 212 PHE F O 1
ATOM 6559 N N . ASN E 2 213 ? 36.017 26.314 -30.940 1.00 32.90 213 ASN F N 1
ATOM 6560 C CA . ASN E 2 213 ? 36.105 25.313 -29.887 1.00 33.39 213 ASN F CA 1
ATOM 6561 C C . ASN E 2 213 ? 35.398 25.859 -28.656 1.00 33.58 213 ASN F C 1
ATOM 6562 O O . ASN E 2 213 ? 35.740 26.947 -28.178 1.00 36.87 213 ASN F O 1
ATOM 6567 N N . ARG E 2 214 ? 34.403 25.118 -28.168 1.00 33.07 214 ARG F N 1
ATOM 6568 C CA . ARG E 2 214 ? 33.690 25.502 -26.956 1.00 38.47 214 ARG F CA 1
ATOM 6569 C C . ARG E 2 214 ? 34.674 25.815 -25.838 1.00 42.60 214 ARG F C 1
ATOM 6570 O O . ARG E 2 214 ? 35.590 25.038 -25.567 1.00 42.17 214 ARG F O 1
ATOM 6578 N N . GLY E 2 215 ? 34.487 26.964 -25.198 1.00 48.63 215 GLY F N 1
ATOM 6579 C CA . GLY E 2 215 ? 35.381 27.370 -24.133 1.00 57.37 215 GLY F CA 1
ATOM 6580 C C . GLY E 2 215 ? 36.492 28.293 -24.592 1.00 57.67 215 GLY F C 1
ATOM 6581 O O . GLY E 2 215 ? 36.592 29.429 -24.119 1.00 74.56 215 GLY F O 1
ATOM 6582 N N . GLU E 2 216 ? 37.334 27.817 -25.505 1.00 52.65 216 GLU F N 1
ATOM 6583 C CA . GLU E 2 216 ? 38.442 28.617 -26.023 1.00 57.37 216 GLU F CA 1
ATOM 6584 C C . GLU E 2 216 ? 37.953 29.900 -26.691 1.00 56.48 216 GLU F C 1
ATOM 6585 O O . GLU E 2 216 ? 37.471 29.877 -27.823 1.00 68.14 216 GLU F O 1
ATOM 6591 N N . PHE F 3 1 ? -17.643 41.059 -67.841 1.00 28.24 1148 PHE J N 1
ATOM 6592 C CA . PHE F 3 1 ? -17.565 40.456 -66.515 1.00 21.26 1148 PHE J CA 1
ATOM 6593 C C . PHE F 3 1 ? -18.438 41.192 -65.508 1.00 23.85 1148 PHE J C 1
ATOM 6594 O O . PHE F 3 1 ? -19.124 40.566 -64.700 1.00 27.35 1148 PHE J O 1
ATOM 6602 N N . LYS F 3 2 ? -18.404 42.526 -65.555 1.00 21.74 1149 LYS J N 1
ATOM 6603 C CA . LYS F 3 2 ? -19.083 43.319 -64.532 1.00 24.78 1149 LYS J CA 1
ATOM 6604 C C . LYS F 3 2 ? -20.589 43.084 -64.544 1.00 31.35 1149 LYS J C 1
ATOM 6605 O O . LYS F 3 2 ? -21.213 42.960 -63.484 1.00 26.48 1149 LYS J O 1
ATOM 6611 N N . GLU F 3 3 ? -21.193 43.021 -65.733 1.00 29.12 1150 GLU J N 1
ATOM 6612 C CA . GLU F 3 3 ? -22.620 42.725 -65.806 1.00 32.53 1150 GLU J CA 1
ATOM 6613 C C . GLU F 3 3 ? -22.906 41.284 -65.401 1.00 28.17 1150 GLU J C 1
ATOM 6614 O O . GLU F 3 3 ? -23.918 41.012 -64.747 1.00 31.25 1150 GLU J O 1
ATOM 6620 N N . GLU F 3 4 ? -22.029 40.349 -65.774 1.00 27.57 1151 GLU J N 1
ATOM 6621 C CA . GLU F 3 4 ? -22.226 38.956 -65.385 1.00 30.66 1151 GLU J CA 1
ATOM 6622 C C . GLU F 3 4 ? -22.189 38.800 -63.870 1.00 31.66 1151 GLU J C 1
ATOM 6623 O O . GLU F 3 4 ? -23.026 38.099 -63.284 1.00 28.96 1151 GLU J O 1
ATOM 6629 N N . LEU F 3 5 ? -21.215 39.442 -63.217 1.00 24.99 1152 LEU J N 1
ATOM 6630 C CA . LEU F 3 5 ? -21.109 39.350 -61.763 1.00 27.60 1152 LEU J CA 1
ATOM 6631 C C . LEU F 3 5 ? -22.342 39.939 -61.083 1.00 31.65 1152 LEU J C 1
ATOM 6632 O O . LEU F 3 5 ? -22.917 39.326 -60.175 1.00 26.21 1152 LEU J O 1
ATOM 6637 N N . ASP F 3 6 ? -22.760 41.137 -61.510 1.00 25.44 1153 ASP J N 1
ATOM 6638 C CA . ASP F 3 6 ? -23.981 41.738 -60.980 1.00 31.20 1153 ASP J CA 1
ATOM 6639 C C . ASP F 3 6 ? -25.177 40.808 -61.143 1.00 34.17 1153 ASP J C 1
ATOM 6640 O O . ASP F 3 6 ? -26.017 40.700 -60.243 1.00 35.94 1153 ASP J O 1
ATOM 6645 N N . LYS F 3 7 ? -25.270 40.125 -62.286 1.00 35.18 1154 LYS J N 1
ATOM 6646 C CA . LYS F 3 7 ? -26.436 39.289 -62.547 1.00 41.12 1154 LYS J CA 1
ATOM 6647 C C . LYS F 3 7 ? -26.446 38.039 -61.678 1.00 43.00 1154 LYS J C 1
ATOM 6648 O O . LYS F 3 7 ? -27.523 37.534 -61.338 1.00 36.83 1154 LYS J O 1
ATOM 6654 N N . TYR F 3 8 ? -25.270 37.527 -61.305 1.00 32.16 1155 TYR J N 1
ATOM 6655 C CA . TYR F 3 8 ? -25.231 36.396 -60.384 1.00 37.28 1155 TYR J CA 1
ATOM 6656 C C . TYR F 3 8 ? -25.890 36.744 -59.054 1.00 30.26 1155 TYR J C 1
ATOM 6657 O O . TYR F 3 8 ? -26.527 35.890 -58.426 1.00 37.29 1155 TYR J O 1
ATOM 6666 N N . PHE F 3 9 ? -25.734 37.983 -58.600 1.00 28.86 1156 PHE J N 1
ATOM 6667 C CA . PHE F 3 9 ? -26.198 38.380 -57.278 1.00 36.85 1156 PHE J CA 1
ATOM 6668 C C . PHE F 3 9 ? -27.615 38.935 -57.278 1.00 47.25 1156 PHE J C 1
ATOM 6669 O O . PHE F 3 9 ? -28.125 39.287 -56.210 1.00 44.27 1156 PHE J O 1
ATOM 6677 N N . LYS F 3 10 ? -28.264 39.018 -58.430 1.00 42.28 1157 LYS J N 1
ATOM 6678 C CA . LYS F 3 10 ? -29.589 39.617 -58.494 1.00 40.32 1157 LYS J CA 1
ATOM 6679 C C . LYS F 3 10 ? -30.660 38.558 -58.720 1.00 50.91 1157 LYS J C 1
ATOM 6680 O O . LYS F 3 10 ? -30.377 37.360 -58.688 1.00 57.10 1157 LYS J O 1
#